Protein 5IKL (pdb70)

Sequence (1486 aa):
PAIQSELDVNGEDFARNREAMLAAVAGFRELEQKVLDKAAEARPKFEKRGQLLPRERLALLLDPGAPFLELSSLAGYKLHAGGGIIAGIGYIAGVRCLVSASNSAIKGGTISPTGLKKTLRLQQIAMENKLPVVTLTESGGANLNYAAEIFVEGARGFANQARISAMGIPQVTVVHGSSTAGGAYQPGLSDYVVVVRGKAKMFLAGPPGEIASDEELGGAELHAQVAGTAEYLAENDADGVRLAREIVGMLPWNAQLPARSWREPLYPVEELLGVVPADPKKPYDVREIVARIADGSEFLDFKNEFDGQTVCGHLRIEGHACGLIGNNGPITPQGAAKAAQFIQLCEQSNTPLLFLHNTTGFMVGTESERQGVIKHGSKMIQAVANARVPKLTLVVGGSYGAGNYAMCGRGLDPRFIFAWPNSRTAVMGGAQAGKVLRIVTEEKADPKMLEMLETVTAQKLDSQSTALYGTASLWDDGLVDPRDSRRLLGYLLDICAEAEARPLKGNSFGVARFPAIQSELDVNGEDFARNREAMLAAVAGFRELEQKVLDKAAEARPKFEKRGQLLPRERLALLLDPGAPFLELSSLAGYKLHAGGGIIAGIGYIAGVRCLVSASNSAIKGGTISPTGLKKTLRLQQIAMENKLPVVTLTESGGANLNYAAEIFVEGARGFANQARISAMGIPQVTVVHGSSTAGGAYQPGLSDYVVVVRGKAKMFLAGPPGEIASDEELGGAELHAQVAGTAEYLAENDADGVRLAREIVGMLPWNAQLPARSWREPLYPVEELLGVVPADPKKPYDVREIVARIADGSEFLDFKNEFDGQTVCGHLRIEGHACGLIGNNGPITPQGAAKAAQFIQLCEQSNTPLLFLHNTTGFMVGTESERQGVIKHGSKMIQAVANARVPKLTLVVGGSYGAGNYAMCGRGLDPRFIFAWPNSRTAVMGGAQAGKVLRIVTEEKPKMLEMLETVTAQKLDSQSTALYGTASLWDDGLVDPRDSRRLLGYLLDICAEAEARPLKGNSFGVARFQLLPRERLALLLDPGAPFLELSSLAGYKLHAGGGIIAGIGYIAGVRCLVSASNSAIKGGTISPTGLKKTLRLQQIAMENKLPVVTLTESLNYAAEIFVEGARGFANQARISAMGIPQVTVVHGSSTAGGAYQPGLSDYVVVVRGKAKMFLAGPPGEIASDEELGGAELHAQVAGTAEYLAENDADGVRLAREIVGMLPWNAQLPARSWREPLYPVEELLGVVPADPKKPYDVREIVARIADGSEFLDFKNEFDGQTVCGHLRIEGHACGLIGNNGPITPQGAAKAAQFIQLCEQSNTPLLFLHNTTGFMVGTESERQGVIKHGSKMIQAVANARVPKLTLVVGGSYGAGNYAMCGRGLDPRFIFAWPNSRTAVMGGAQAGKVLRIVTEEKADPKMLEMLETVTAQKLDSQSTALYGTASLWDDGLVDPRDSRRLLGYLLDICAEAEARPLKGNSFGVARF

InterPro domains:
  IPR011762 Acetyl-coenzyme A carboxyltransferase, N-terminal [PS50980] (10-277)
  IPR011763 Acetyl-coenzyme A carboxyltransferase, C-terminal [PS50989] (281-522)
  IPR029045 ClpP/crotonase-like domain superfamily [SSF52096] (33-269)
  IPR029045 ClpP/crotonase-like domain superfamily [SSF52096] (277-535)
  IPR034733 Acetyl-coenzyme A carboxylase carboxyl transferase subunit beta [PF01039] (49-515)
  IPR045190 Methylcrotonoyl-CoA carboxylase beta chain MCCB/AccD1-like [PTHR22855] (2-537)

Structure (mmCIF, N/CA/C/O backbone):
data_5IKL
#
_entry.id   5IKL
#
_cell.length_a   105.722
_cell.length_b   105.722
_cell.length_c   550.760
_cell.angle_alpha   90.000
_cell.angle_beta   90.000
_cell.angle_gamma   120.000
#
_symmetry.space_group_name_H-M   'P 65 2 2'
#
loop_
_entity.id
_entity.type
_entity.pdbx_description
1 polymer 'Geranyl-CoA carboxylase, beta-subunit'
2 water water
#
loop_
_atom_site.group_PDB
_atom_site.id
_atom_site.type_symbol
_atom_site.label_atom_id
_atom_site.label_alt_id
_atom_site.label_comp_id
_atom_site.label_asym_id
_atom_site.label_entity_id
_atom_site.label_seq_id
_atom_site.pdbx_PDB_ins_code
_atom_site.Cartn_x
_atom_site.Cartn_y
_atom_site.Cartn_z
_atom_site.occupancy
_atom_site.B_iso_or_equiv
_atom_site.auth_seq_id
_atom_site.auth_comp_id
_atom_site.auth_asym_id
_atom_site.auth_atom_id
_atom_site.pdbx_PDB_model_num
ATOM 1 N N . PRO A 1 1 ? -35.914 55.951 268.042 1.00 95.68 2 PRO B N 1
ATOM 2 C CA . PRO A 1 1 ? -34.558 55.691 267.527 1.00 94.73 2 PRO B CA 1
ATOM 3 C C . PRO A 1 1 ? -33.378 56.271 268.361 1.00 88.75 2 PRO B C 1
ATOM 4 O O . PRO A 1 1 ? -32.237 55.812 268.209 1.00 82.49 2 PRO B O 1
ATOM 8 N N . ALA A 1 2 ? -33.634 57.260 269.217 1.00 75.38 3 ALA B N 1
ATOM 9 C CA . ALA A 1 2 ? -32.576 57.807 270.074 1.00 78.23 3 ALA B CA 1
ATOM 10 C C . ALA A 1 2 ? -32.117 56.834 271.179 1.00 77.14 3 ALA B C 1
ATOM 11 O O . ALA A 1 2 ? -32.927 56.151 271.822 1.00 78.52 3 ALA B O 1
ATOM 13 N N . ILE A 1 3 ? -30.807 56.802 271.398 1.00 65.59 4 ILE B N 1
ATOM 14 C CA . ILE A 1 3 ? -30.207 55.982 272.439 1.00 63.70 4 ILE B CA 1
ATOM 15 C C . ILE A 1 3 ? -30.459 56.583 273.840 1.00 65.75 4 ILE B C 1
ATOM 16 O O . ILE A 1 3 ? -30.333 57.787 274.058 1.00 62.11 4 ILE B O 1
ATOM 21 N N . GLN A 1 4 ? -30.849 55.728 274.777 1.00 75.59 5 GLN B N 1
ATOM 22 C CA . GLN A 1 4 ? -31.016 56.117 276.167 1.00 71.36 5 GLN B CA 1
ATOM 23 C C . GLN A 1 4 ? -29.686 55.875 276.870 1.00 62.70 5 GLN B C 1
ATOM 24 O O . GLN A 1 4 ? -29.256 54.746 277.007 1.00 60.28 5 GLN B O 1
ATOM 30 N N . SER A 1 5 ? -29.009 56.928 277.295 1.00 58.91 6 SER B N 1
ATOM 31 C CA . SER A 1 5 ? -27.804 56.720 278.077 1.00 66.67 6 SER B CA 1
ATOM 32 C C . SER A 1 5 ? -28.166 56.274 279.492 1.00 66.04 6 SER B C 1
ATOM 33 O O . SER A 1 5 ? -29.182 56.695 280.032 1.00 61.44 6 SER B O 1
ATOM 36 N N . GLU A 1 6 ? -27.302 55.441 280.067 1.00 67.04 7 GLU B N 1
ATOM 37 C CA . GLU A 1 6 ? -27.465 54.844 281.395 1.00 77.16 7 GLU B CA 1
ATOM 38 C C . GLU A 1 6 ? -26.321 55.380 282.256 1.00 82.25 7 GLU B C 1
ATOM 39 O O . GLU A 1 6 ? -25.806 54.705 283.147 1.00 76.65 7 GLU B O 1
ATOM 45 N N . LEU A 1 7 ? -25.930 56.615 281.971 1.00 87.90 8 LEU B N 1
ATOM 46 C CA . LEU A 1 7 ? -24.675 57.145 282.428 1.00 81.36 8 LEU B CA 1
ATOM 47 C C . LEU A 1 7 ? -24.951 58.204 283.470 1.00 76.07 8 LEU B C 1
ATOM 48 O O . LEU A 1 7 ? -25.836 59.035 283.305 1.00 72.26 8 LEU B O 1
ATOM 53 N N . ASP A 1 8 ? -24.172 58.167 284.543 1.00 79.81 9 ASP B N 1
ATOM 54 C CA . ASP A 1 8 ? -24.462 58.925 285.759 1.00 82.64 9 ASP B CA 1
ATOM 55 C C . ASP A 1 8 ? -23.430 60.035 285.980 1.00 80.38 9 ASP B C 1
ATOM 56 O O . ASP A 1 8 ? -22.357 59.800 286.543 1.00 81.39 9 ASP B O 1
ATOM 61 N N . VAL A 1 9 ? -23.784 61.245 285.562 1.00 83.56 10 VAL B N 1
ATOM 62 C CA . VAL A 1 9 ? -22.824 62.346 285.442 1.00 92.67 10 VAL B CA 1
ATOM 63 C C . VAL A 1 9 ? -22.462 62.964 286.798 1.00 101.47 10 VAL B C 1
ATOM 64 O O . VAL A 1 9 ? -21.462 63.675 286.908 1.00 108.12 10 VAL B O 1
ATOM 68 N N . ASN A 1 10 ? -23.274 62.712 287.821 1.00 101.85 11 ASN B N 1
ATOM 69 C CA . ASN A 1 10 ? -22.892 63.023 289.199 1.00 93.73 11 ASN B CA 1
ATOM 70 C C . ASN A 1 10 ? -22.845 61.695 289.949 1.00 91.52 11 ASN B C 1
ATOM 71 O O . ASN A 1 10 ? -23.698 61.412 290.794 1.00 95.20 11 ASN B O 1
ATOM 76 N N . GLY A 1 11 ? -21.857 60.872 289.609 1.00 81.00 12 GLY B N 1
ATOM 77 C CA . GLY A 1 11 ? -21.685 59.564 290.235 1.00 73.84 12 GLY B CA 1
ATOM 78 C C . GLY A 1 11 ? -20.230 59.173 290.305 1.00 78.47 12 GLY B C 1
ATOM 79 O O . GLY A 1 11 ? -19.373 59.807 289.692 1.00 77.31 12 GLY B O 1
ATOM 80 N N . GLU A 1 12 ? -19.954 58.113 291.051 1.00 90.17 13 GLU B N 1
ATOM 81 C CA . GLU A 1 12 ? -18.579 57.737 291.377 1.00 101.59 13 GLU B CA 1
ATOM 82 C C . GLU A 1 12 ? -17.848 57.038 290.221 1.00 94.84 13 GLU B C 1
ATOM 83 O O . GLU A 1 12 ? -16.625 57.182 290.074 1.00 87.19 13 GLU B O 1
ATOM 89 N N . ASP A 1 13 ? -18.601 56.294 289.415 1.00 90.33 14 ASP B N 1
ATOM 90 C CA . ASP A 1 13 ? -18.074 55.680 288.192 1.00 92.94 14 ASP B CA 1
ATOM 91 C C . ASP A 1 13 ? -17.625 56.747 287.203 1.00 84.43 14 ASP B C 1
ATOM 92 O O . ASP A 1 13 ? -16.468 56.755 286.756 1.00 76.42 14 ASP B O 1
ATOM 97 N N . PHE A 1 14 ? -18.543 57.649 286.869 1.00 72.30 15 PHE B N 1
ATOM 98 C CA . PHE A 1 14 ? -18.234 58.681 285.902 1.00 73.50 15 PHE B CA 1
ATOM 99 C C . PHE A 1 14 ? -16.959 59.402 286.337 1.00 73.60 15 PHE B C 1
ATOM 100 O O . PHE A 1 14 ? -15.921 59.282 285.660 1.00 67.19 15 PHE B O 1
ATOM 108 N N . ALA A 1 15 ? -17.031 60.093 287.481 1.00 68.23 16 ALA B N 1
ATOM 109 C CA . ALA A 1 15 ? -15.951 60.980 287.955 1.00 67.99 16 ALA B CA 1
ATOM 110 C C . ALA A 1 15 ? -14.564 60.320 287.923 1.00 61.90 16 ALA B C 1
ATOM 111 O O . ALA A 1 15 ? -13.603 60.946 287.540 1.00 62.09 16 ALA B O 1
ATOM 113 N N . ARG A 1 16 ? -14.488 59.053 288.289 1.00 61.53 17 ARG B N 1
ATOM 114 C CA . ARG A 1 16 ? -13.250 58.301 288.236 1.00 69.73 17 ARG B CA 1
ATOM 115 C C . ARG A 1 16 ? -12.832 57.951 286.817 1.00 71.20 17 ARG B C 1
ATOM 116 O O . ARG A 1 16 ? -11.640 57.778 286.545 1.00 66.68 17 ARG B O 1
ATOM 124 N N . ASN A 1 17 ? -13.810 57.804 285.924 1.00 73.60 18 ASN B N 1
ATOM 125 C CA . ASN A 1 17 ? -13.529 57.596 284.493 1.00 68.23 18 ASN B CA 1
ATOM 126 C C . ASN A 1 17 ? -13.030 58.909 283.842 1.00 67.70 18 ASN B C 1
ATOM 127 O O . ASN A 1 17 ? -12.029 58.924 283.102 1.00 61.50 18 ASN B O 1
ATOM 132 N N . ARG A 1 18 ? -13.738 60.004 284.126 1.00 63.68 19 ARG B N 1
ATOM 133 C CA . ARG A 1 18 ? -13.276 61.331 283.748 1.00 63.05 19 ARG B CA 1
ATOM 134 C C . ARG A 1 18 ? -11.841 61.551 284.210 1.00 71.27 19 ARG B C 1
ATOM 135 O O . ARG A 1 18 ? -11.011 62.050 283.455 1.00 74.07 19 ARG B O 1
ATOM 143 N N . GLU A 1 19 ? -11.570 61.138 285.448 1.00 74.77 20 GLU B N 1
ATOM 144 C CA . GLU A 1 19 ? -10.279 61.322 286.120 1.00 76.45 20 GLU B CA 1
ATOM 145 C C . GLU A 1 19 ? -9.223 60.554 285.343 1.00 64.61 20 GLU B C 1
ATOM 146 O O . GLU A 1 19 ? -8.227 61.117 284.912 1.00 72.78 20 GLU B O 1
ATOM 152 N N . ALA A 1 20 ? -9.451 59.270 285.129 1.00 63.43 21 ALA B N 1
ATOM 153 C CA . ALA A 1 20 ? -8.458 58.450 284.435 1.00 61.56 21 ALA B CA 1
ATOM 154 C C . ALA A 1 20 ? -8.211 58.865 282.955 1.00 62.15 21 ALA B C 1
ATOM 155 O O . ALA A 1 20 ? -7.089 58.736 282.462 1.00 60.62 21 ALA B O 1
ATOM 157 N N . MET A 1 21 ? -9.230 59.405 282.284 1.00 62.03 22 MET B N 1
ATOM 158 C CA . MET A 1 21 ? -9.111 59.822 280.885 1.00 64.37 22 MET B CA 1
ATOM 159 C C . MET A 1 21 ? -8.425 61.180 280.788 1.00 66.70 22 MET B C 1
ATOM 160 O O . MET A 1 21 ? -7.494 61.349 279.991 1.00 60.42 22 MET B O 1
ATOM 165 N N . LEU A 1 22 ? -8.898 62.153 281.565 1.00 66.50 23 LEU B N 1
ATOM 166 C CA . LEU A 1 22 ? -8.170 63.423 281.696 1.00 71.18 23 LEU B CA 1
ATOM 167 C C . LEU A 1 22 ? -6.697 63.182 282.077 1.00 71.94 23 LEU B C 1
ATOM 168 O O . LEU A 1 22 ? -5.788 63.852 281.577 1.00 71.59 23 LEU B O 1
ATOM 173 N N . ALA A 1 23 ? -6.445 62.202 282.929 1.00 68.24 24 ALA B N 1
ATOM 174 C CA . ALA A 1 23 ? -5.060 61.890 283.251 1.00 70.40 24 ALA B CA 1
ATOM 175 C C . ALA A 1 23 ? -4.330 61.532 281.968 1.00 67.88 24 ALA B C 1
ATOM 176 O O . ALA A 1 23 ? -3.265 62.057 281.704 1.00 65.07 24 ALA B O 1
ATOM 178 N N . ALA A 1 24 ? -4.921 60.631 281.183 1.00 74.61 25 ALA B N 1
ATOM 179 C CA . ALA A 1 24 ? -4.336 60.179 279.910 1.00 71.60 25 ALA B CA 1
ATOM 180 C C . ALA A 1 24 ? -4.151 61.308 278.880 1.00 71.57 25 ALA B C 1
ATOM 181 O O . ALA A 1 24 ? -3.120 61.353 278.211 1.00 73.06 25 ALA B O 1
ATOM 183 N N . VAL A 1 25 ? -5.138 62.201 278.762 1.00 68.03 26 VAL B N 1
ATOM 184 C CA . VAL A 1 25 ? -5.088 63.297 277.802 1.00 67.84 26 VAL B CA 1
ATOM 185 C C . VAL A 1 25 ? -3.980 64.303 278.105 1.00 78.52 26 VAL B C 1
ATOM 186 O O . VAL A 1 25 ? -3.131 64.597 277.245 1.00 69.17 26 VAL B O 1
ATOM 190 N N . ALA A 1 26 ? -4.025 64.844 279.324 1.00 84.70 27 ALA B N 1
ATOM 191 C CA . ALA A 1 26 ? -2.939 65.633 279.891 1.00 74.26 27 ALA B CA 1
ATOM 192 C C . ALA A 1 26 ? -1.608 64.914 279.691 1.00 70.14 27 ALA B C 1
ATOM 193 O O . ALA A 1 26 ? -0.628 65.513 279.298 1.00 72.18 27 ALA B O 1
ATOM 195 N N . GLY A 1 27 ? -1.594 63.617 279.938 1.00 66.86 28 GLY B N 1
ATOM 196 C CA . GLY A 1 27 ? -0.390 62.826 279.795 1.00 64.39 28 GLY B CA 1
ATOM 197 C C . GLY A 1 27 ? 0.226 62.973 278.427 1.00 71.98 28 GLY B C 1
ATOM 198 O O . GLY A 1 27 ? 1.433 63.173 278.331 1.00 66.73 28 GLY B O 1
ATOM 199 N N . PHE A 1 28 ? -0.596 62.879 277.370 1.00 72.17 29 PHE B N 1
ATOM 200 C CA . PHE A 1 28 ? -0.088 62.966 275.996 1.00 70.15 29 PHE B CA 1
ATOM 201 C C . PHE A 1 28 ? 0.043 64.435 275.548 1.00 69.02 29 PHE B C 1
ATOM 202 O O . PHE A 1 28 ? 0.887 64.754 274.728 1.00 66.15 29 PHE B O 1
ATOM 210 N N . ARG A 1 29 ? -0.765 65.326 276.103 1.00 73.00 30 ARG B N 1
ATOM 211 C CA . ARG A 1 29 ? -0.637 66.737 275.773 1.00 85.07 30 ARG B CA 1
ATOM 212 C C . ARG A 1 29 ? 0.575 67.380 276.437 1.00 86.89 30 ARG B C 1
ATOM 213 O O . ARG A 1 29 ? 1.084 68.380 275.946 1.00 89.42 30 ARG B O 1
ATOM 221 N N . GLU A 1 30 ? 1.031 66.786 277.535 1.00 83.63 31 GLU B N 1
ATOM 222 C CA . GLU A 1 30 ? 2.272 67.163 278.194 1.00 81.28 31 GLU B CA 1
ATOM 223 C C . GLU A 1 30 ? 3.474 66.828 277.311 1.00 85.05 31 GLU B C 1
ATOM 224 O O . GLU A 1 30 ? 4.324 67.695 277.049 1.00 78.03 31 GLU B O 1
ATOM 230 N N . LEU A 1 31 ? 3.533 65.579 276.844 1.00 85.49 32 LEU B N 1
ATOM 231 C CA . LEU A 1 31 ? 4.562 65.150 275.893 1.00 82.33 32 LEU B CA 1
ATOM 232 C C . LEU A 1 31 ? 4.626 66.031 274.647 1.00 81.49 32 LEU B C 1
ATOM 233 O O . LEU A 1 31 ? 5.697 66.197 274.040 1.00 71.98 32 LEU B O 1
ATOM 238 N N . GLU A 1 32 ? 3.470 66.554 274.244 1.00 78.59 33 GLU B N 1
ATOM 239 C CA . GLU A 1 32 ? 3.406 67.439 273.092 1.00 82.66 33 GLU B CA 1
ATOM 240 C C . GLU A 1 32 ? 4.095 68.748 273.440 1.00 75.37 33 GLU B C 1
ATOM 241 O O . GLU A 1 32 ? 5.009 69.138 272.726 1.00 71.09 33 GLU B O 1
ATOM 247 N N . GLN A 1 33 ? 3.686 69.375 274.550 1.00 70.88 34 GLN B N 1
ATOM 248 C CA . GLN A 1 33 ? 4.277 70.631 275.044 1.00 72.35 34 GLN B CA 1
ATOM 249 C C . GLN A 1 33 ? 5.786 70.510 275.146 1.00 74.57 34 GLN B C 1
ATOM 250 O O . GLN A 1 33 ? 6.513 71.434 274.806 1.00 69.21 34 GLN B O 1
ATOM 256 N N . LYS A 1 34 ? 6.257 69.351 275.588 1.00 74.68 35 LYS B N 1
ATOM 257 C CA . LYS A 1 34 ? 7.679 69.129 275.730 1.00 74.52 35 LYS B CA 1
ATOM 258 C C . LYS A 1 34 ? 8.415 69.358 274.384 1.00 79.83 35 LYS B C 1
ATOM 259 O O . LYS A 1 34 ? 9.446 70.018 274.351 1.00 80.13 35 LYS B O 1
ATOM 265 N N . VAL A 1 35 ? 7.869 68.859 273.277 1.00 78.02 36 VAL B N 1
ATOM 266 C CA . VAL A 1 35 ? 8.485 69.074 271.959 1.00 78.97 36 VAL B CA 1
ATOM 267 C C . VAL A 1 35 ? 8.444 70.568 271.583 1.00 75.32 36 VAL B C 1
ATOM 268 O O . VAL A 1 35 ? 9.426 71.132 271.067 1.00 73.11 36 VAL B O 1
ATOM 272 N N . LEU A 1 36 ? 7.318 71.209 271.861 1.00 70.70 37 LEU B N 1
ATOM 273 C CA . LEU A 1 36 ? 7.194 72.657 271.687 1.00 73.20 37 LEU B CA 1
ATOM 274 C C . LEU A 1 36 ? 8.243 73.489 272.462 1.00 79.07 37 LEU B C 1
ATOM 275 O O . LEU A 1 36 ? 8.804 74.437 271.900 1.00 73.64 37 LEU B O 1
ATOM 280 N N . ASP A 1 37 ? 8.488 73.150 273.734 1.00 73.09 38 ASP B N 1
ATOM 281 C CA . ASP A 1 37 ? 9.509 73.829 274.521 1.00 72.88 38 ASP B CA 1
ATOM 282 C C . ASP A 1 37 ? 10.861 73.619 273.859 1.00 72.82 38 ASP B C 1
ATOM 283 O O . ASP A 1 37 ? 11.621 74.573 273.658 1.00 74.03 38 ASP B O 1
ATOM 288 N N . LYS A 1 38 ? 11.137 72.384 273.453 1.00 65.97 39 LYS B N 1
ATOM 289 C CA . LYS A 1 38 ? 12.433 72.067 272.863 1.00 71.44 39 LYS B CA 1
ATOM 290 C C . LYS A 1 38 ? 12.749 72.882 271.580 1.00 81.85 39 LYS B C 1
ATOM 291 O O . LYS A 1 38 ? 13.911 73.084 271.220 1.00 85.03 39 LYS B O 1
ATOM 297 N N . ALA A 1 39 ? 11.709 73.357 270.907 1.00 96.75 40 ALA B N 1
ATOM 298 C CA . ALA A 1 39 ? 11.861 74.162 269.702 1.00 96.20 40 ALA B CA 1
ATOM 299 C C . ALA A 1 39 ? 11.851 75.678 269.986 1.00 95.59 40 ALA B C 1
ATOM 300 O O . ALA A 1 39 ? 12.105 76.479 269.084 1.00 98.90 40 ALA B O 1
ATOM 302 N N . ALA A 1 40 ? 11.558 76.084 271.220 1.00 96.04 41 ALA B N 1
ATOM 303 C CA . ALA A 1 40 ? 11.835 77.469 271.632 1.00 92.76 41 ALA B CA 1
ATOM 304 C C . ALA A 1 40 ? 13.321 77.693 271.982 1.00 90.40 41 ALA B C 1
ATOM 305 O O . ALA A 1 40 ? 13.748 78.836 272.062 1.00 99.70 41 ALA B O 1
ATOM 307 N N . GLU A 1 41 ? 14.102 76.620 272.168 1.00 93.98 42 GLU B N 1
ATOM 308 C CA . GLU A 1 41 ? 15.570 76.737 272.375 1.00 97.38 42 GLU B CA 1
ATOM 309 C C . GLU A 1 41 ? 16.211 77.379 271.152 1.00 95.90 42 GLU B C 1
ATOM 310 O O . GLU A 1 41 ? 17.123 78.214 271.255 1.00 102.54 42 GLU B O 1
ATOM 316 N N . ALA A 1 42 ? 15.743 76.950 269.985 1.00 89.02 43 ALA B N 1
ATOM 317 C CA . ALA A 1 42 ? 16.315 77.388 268.729 1.00 84.08 43 ALA B CA 1
ATOM 318 C C . ALA A 1 42 ? 15.842 78.785 268.334 1.00 75.26 43 ALA B C 1
ATOM 319 O O . ALA A 1 42 ? 16.429 79.385 267.455 1.00 76.51 43 ALA B O 1
ATOM 321 N N . ARG A 1 43 ? 14.797 79.307 268.978 1.00 73.34 44 ARG B N 1
ATOM 322 C CA . ARG A 1 43 ? 14.235 80.624 268.623 1.00 76.21 44 ARG B CA 1
ATOM 323 C C . ARG A 1 43 ? 15.294 81.725 268.362 1.00 88.57 44 ARG B C 1
ATOM 324 O O . ARG A 1 43 ? 15.399 82.193 267.227 1.00 84.81 44 ARG B O 1
ATOM 332 N N . PRO A 1 44 ? 16.084 82.134 269.395 1.00 91.99 45 PRO B N 1
ATOM 333 C CA . PRO A 1 44 ? 17.105 83.150 269.147 1.00 89.58 45 PRO B CA 1
ATOM 334 C C . PRO A 1 44 ? 18.071 82.793 268.021 1.00 87.67 45 PRO B C 1
ATOM 335 O O . PRO A 1 44 ? 18.401 83.678 267.236 1.00 94.89 45 PRO B O 1
ATOM 339 N N . LYS A 1 45 ? 18.501 81.525 267.946 1.00 84.82 46 LYS B N 1
ATOM 340 C CA . LYS A 1 45 ? 19.375 81.009 266.856 1.00 85.17 46 LYS B CA 1
ATOM 341 C C . LYS A 1 45 ? 18.701 81.050 265.470 1.00 85.03 46 LYS B C 1
ATOM 342 O O . LYS A 1 45 ? 19.359 81.191 264.445 1.00 83.80 46 LYS B O 1
ATOM 348 N N . PHE A 1 46 ? 17.383 80.925 265.449 1.00 85.92 47 PHE B N 1
ATOM 349 C CA . PHE A 1 46 ? 16.610 81.236 264.258 1.00 83.78 47 PHE B CA 1
ATOM 350 C C . PHE A 1 46 ? 16.544 82.741 264.051 1.00 78.67 47 PHE B C 1
ATOM 351 O O . PHE A 1 46 ? 16.738 83.219 262.943 1.00 78.87 47 PHE B O 1
ATOM 359 N N . GLU A 1 47 ? 16.259 83.487 265.111 1.00 80.46 48 GLU B N 1
ATOM 360 C CA . GLU A 1 47 ? 16.085 84.944 264.998 1.00 90.85 48 GLU B CA 1
ATOM 361 C C . GLU A 1 47 ? 17.391 85.697 264.648 1.00 94.20 48 GLU B C 1
ATOM 362 O O . GLU A 1 47 ? 17.357 86.725 263.969 1.00 88.59 48 GLU B O 1
ATOM 368 N N . LYS A 1 48 ? 18.533 85.173 265.093 1.00 89.42 49 LYS B N 1
ATOM 369 C CA . LYS A 1 48 ? 19.835 85.633 264.602 1.00 95.84 49 LYS B CA 1
ATOM 370 C C . LYS A 1 48 ? 19.845 85.633 263.086 1.00 91.94 49 LYS B C 1
ATOM 371 O O . LYS A 1 48 ? 20.342 86.565 262.467 1.00 91.54 49 LYS B O 1
ATOM 377 N N . ARG A 1 49 ? 19.281 84.579 262.504 1.00 98.28 50 ARG B N 1
ATOM 378 C CA . ARG A 1 49 ? 19.318 84.344 261.062 1.00 96.00 50 ARG B CA 1
ATOM 379 C C . ARG A 1 49 ? 18.201 85.016 260.269 1.00 81.62 50 ARG B C 1
ATOM 380 O O . ARG A 1 49 ? 18.094 84.791 259.071 1.00 83.14 50 ARG B O 1
ATOM 388 N N . GLY A 1 50 ? 17.386 85.841 260.922 1.00 84.51 51 GLY B N 1
ATOM 389 C CA . GLY A 1 50 ? 16.198 86.428 260.292 1.00 86.35 51 GLY B CA 1
ATOM 390 C C . GLY A 1 50 ? 15.185 85.409 259.774 1.00 85.72 51 GLY B C 1
ATOM 391 O O . GLY A 1 50 ? 14.518 85.657 258.762 1.00 85.47 51 GLY B O 1
ATOM 392 N N . GLN A 1 51 ? 15.078 84.273 260.471 1.00 83.54 52 GLN B N 1
ATOM 393 C CA . GLN A 1 51 ? 14.242 83.138 260.057 1.00 76.18 52 GLN B CA 1
ATOM 394 C C . GLN A 1 51 ? 13.097 82.981 261.017 1.00 77.51 52 GLN B C 1
ATOM 395 O O . GLN A 1 51 ? 13.280 83.173 262.221 1.00 88.49 52 GLN B O 1
ATOM 401 N N . LEU A 1 52 ? 11.918 82.648 260.483 1.00 77.11 53 LEU B N 1
ATOM 402 C CA . LEU A 1 52 ? 10.764 82.240 261.300 1.00 76.08 53 LEU B CA 1
ATOM 403 C C . LEU A 1 52 ? 10.940 80.776 261.729 1.00 70.79 53 LEU B C 1
ATOM 404 O O . LEU A 1 52 ? 11.564 79.984 261.030 1.00 70.74 53 LEU B O 1
ATOM 409 N N . LEU A 1 53 ? 10.420 80.423 262.894 1.00 69.52 54 LEU B N 1
ATOM 410 C CA . LEU A 1 53 ? 10.381 79.010 263.304 1.00 76.14 54 LEU B CA 1
ATOM 411 C C . LEU A 1 53 ? 9.418 78.221 262.401 1.00 68.41 54 LEU B C 1
ATOM 412 O O . LEU A 1 53 ? 8.511 78.798 261.796 1.00 71.95 54 LEU B O 1
ATOM 417 N N . PRO A 1 54 ? 9.591 76.904 262.325 1.00 64.53 55 PRO B N 1
ATOM 418 C CA . PRO A 1 54 ? 8.637 76.127 261.530 1.00 63.25 55 PRO B CA 1
ATOM 419 C C . PRO A 1 54 ? 7.148 76.455 261.746 1.00 58.74 55 PRO B C 1
ATOM 420 O O . PRO A 1 54 ? 6.432 76.708 260.766 1.00 58.68 55 PRO B O 1
ATOM 424 N N . ARG A 1 55 ? 6.698 76.530 262.994 1.00 59.06 56 ARG B N 1
ATOM 425 C CA . ARG A 1 55 ? 5.275 76.699 263.297 1.00 57.36 56 ARG B CA 1
ATOM 426 C C . ARG A 1 55 ? 4.841 78.143 263.141 1.00 60.63 56 ARG B C 1
ATOM 427 O O . ARG A 1 55 ? 3.644 78.471 263.144 1.00 58.35 56 ARG B O 1
ATOM 435 N N . GLU A 1 56 ? 5.815 79.031 263.004 1.00 65.15 57 GLU B N 1
ATOM 436 C CA . GLU A 1 56 ? 5.502 80.414 262.661 1.00 61.97 57 GLU B CA 1
ATOM 437 C C . GLU A 1 56 ? 5.221 80.506 261.170 1.00 59.48 57 GLU B C 1
ATOM 438 O O . GLU A 1 56 ? 4.336 81.248 260.734 1.00 58.22 57 GLU B O 1
ATOM 444 N N . ARG A 1 57 ? 5.995 79.762 260.391 1.00 56.59 58 ARG B N 1
ATOM 445 C CA . ARG A 1 57 ? 5.731 79.648 258.969 1.00 61.70 58 ARG B CA 1
ATOM 446 C C . ARG A 1 57 ? 4.324 79.057 258.698 1.00 66.28 58 ARG B C 1
ATOM 447 O O . ARG A 1 57 ? 3.548 79.644 257.937 1.00 68.87 58 ARG B O 1
ATOM 455 N N . LEU A 1 58 ? 3.975 77.950 259.362 1.00 60.64 59 LEU B N 1
ATOM 456 C CA . LEU A 1 58 ? 2.634 77.340 259.194 1.00 60.37 59 LEU B CA 1
ATOM 457 C C . LEU A 1 58 ? 1.478 78.283 259.582 1.00 61.01 59 LEU B C 1
ATOM 458 O O . LEU A 1 58 ? 0.441 78.369 258.902 1.00 56.12 59 LEU B O 1
ATOM 463 N N . ALA A 1 59 ? 1.679 78.990 260.680 1.00 61.89 60 ALA B N 1
ATOM 464 C CA . ALA A 1 59 ? 0.750 80.000 261.142 1.00 63.56 60 ALA B CA 1
ATOM 465 C C . ALA A 1 59 ? 0.486 81.072 260.086 1.00 65.07 60 ALA B C 1
ATOM 466 O O . ALA A 1 59 ? -0.651 81.545 259.966 1.00 60.98 60 ALA B O 1
ATOM 468 N N . LEU A 1 60 ? 1.533 81.455 259.345 1.00 62.09 61 LEU B N 1
ATOM 469 C CA . LEU A 1 60 ? 1.394 82.405 258.235 1.00 71.00 61 LEU B CA 1
ATOM 470 C C . LEU A 1 60 ? 0.873 81.739 256.961 1.00 70.09 61 LEU B C 1
ATOM 471 O O . LEU A 1 60 ? 0.185 82.385 256.167 1.00 75.59 61 LEU B O 1
ATOM 476 N N . LEU A 1 61 ? 1.223 80.466 256.757 1.00 65.87 62 LEU B N 1
ATOM 477 C CA . LEU A 1 61 ? 0.731 79.694 255.617 1.00 60.98 62 LEU B CA 1
ATOM 478 C C . LEU A 1 61 ? -0.762 79.465 255.671 1.00 56.56 62 LEU B C 1
ATOM 479 O O . LEU A 1 61 ? -1.443 79.648 254.676 1.00 56.75 62 LEU B O 1
ATOM 484 N N . LEU A 1 62 ? -1.268 79.104 256.845 1.00 56.69 63 LEU B N 1
ATOM 485 C CA . LEU A 1 62 ? -2.629 78.611 256.982 1.00 53.06 63 LEU B CA 1
ATOM 486 C C . LEU A 1 62 ? -3.642 79.713 257.119 1.00 53.65 63 LEU B C 1
ATOM 487 O O . LEU A 1 62 ? -3.330 80.754 257.658 1.00 65.90 63 LEU B O 1
ATOM 492 N N . ASP A 1 63 ? -4.875 79.474 256.678 1.00 56.75 64 ASP B N 1
ATOM 493 C CA . ASP A 1 63 ? -5.908 80.497 256.756 1.00 57.18 64 ASP B CA 1
ATOM 494 C C . ASP A 1 63 ? -6.315 80.619 258.210 1.00 64.48 64 ASP B C 1
ATOM 495 O O . ASP A 1 63 ? -6.595 79.593 258.827 1.00 65.99 64 ASP B O 1
ATOM 500 N N . PRO A 1 64 ? -6.359 81.859 258.766 1.00 70.17 65 PRO B N 1
ATOM 501 C CA . PRO A 1 64 ? -6.649 81.991 260.191 1.00 72.08 65 PRO B CA 1
ATOM 502 C C . PRO A 1 64 ? -8.078 81.595 260.549 1.00 69.01 65 PRO B C 1
ATOM 503 O O . PRO A 1 64 ? -9.024 81.903 259.814 1.00 67.63 65 PRO B O 1
ATOM 507 N N . GLY A 1 65 ? -8.203 80.896 261.672 1.00 63.99 66 GLY B N 1
ATOM 508 C CA . GLY A 1 65 ? -9.474 80.399 262.130 1.00 71.67 66 GLY B CA 1
ATOM 509 C C . GLY A 1 65 ? -9.965 79.217 261.319 1.00 74.14 66 GLY B C 1
ATOM 510 O O . GLY A 1 65 ? -11.133 78.817 261.444 1.00 74.16 66 GLY B O 1
ATOM 511 N N . ALA A 1 66 ? -9.094 78.647 260.486 1.00 69.31 67 ALA B N 1
ATOM 512 C CA . ALA A 1 66 ? -9.507 77.516 259.680 1.00 68.44 67 ALA B CA 1
ATOM 513 C C . ALA A 1 66 ? -9.124 76.281 260.455 1.00 65.68 67 ALA B C 1
ATOM 514 O O . ALA A 1 66 ? -8.079 76.297 261.116 1.00 63.46 67 ALA B O 1
ATOM 516 N N . PRO A 1 67 ? -9.960 75.220 260.390 1.00 61.95 68 PRO B N 1
ATOM 517 C CA . PRO A 1 67 ? -9.645 73.953 261.021 1.00 57.05 68 PRO B CA 1
ATOM 518 C C . PRO A 1 67 ? -8.360 73.365 260.513 1.00 55.43 68 PRO B C 1
ATOM 519 O O . PRO A 1 67 ? -8.180 73.263 259.320 1.00 68.93 68 PRO B O 1
ATOM 523 N N . PHE A 1 68 ? -7.487 72.991 261.434 1.00 52.95 69 PHE B N 1
ATOM 524 C CA . PHE A 1 68 ? -6.241 72.273 261.142 1.00 55.25 69 PHE B CA 1
ATOM 525 C C . PHE A 1 68 ? -6.160 70.951 261.913 1.00 56.06 69 PHE B C 1
ATOM 526 O O . PHE A 1 68 ? -6.238 70.949 263.139 1.00 64.05 69 PHE B O 1
ATOM 534 N N . LEU A 1 69 ? -6.007 69.830 261.218 1.00 56.74 70 LEU B N 1
ATOM 535 C CA . LEU A 1 69 ? -5.851 68.550 261.883 1.00 51.35 70 LEU B CA 1
ATOM 536 C C . LEU A 1 69 ? -4.444 68.086 261.741 1.00 50.84 70 LEU B C 1
ATOM 537 O O . LEU A 1 69 ? -4.011 67.816 260.618 1.00 56.36 70 LEU B O 1
ATOM 542 N N . GLU A 1 70 ? -3.743 67.954 262.872 1.00 49.48 71 GLU B N 1
ATOM 543 C CA . GLU A 1 70 ? -2.319 67.606 262.881 1.00 51.05 71 GLU B CA 1
ATOM 544 C C . GLU A 1 70 ? -2.245 66.116 262.976 1.00 45.57 71 GLU B C 1
ATOM 545 O O . GLU A 1 70 ? -3.102 65.540 263.577 1.00 50.22 71 GLU B O 1
ATOM 551 N N . LEU A 1 71 ? -1.222 65.514 262.364 1.00 47.31 72 LEU B N 1
ATOM 552 C CA . LEU A 1 71 ? -1.095 64.088 262.209 1.00 48.73 72 LEU B CA 1
ATOM 553 C C . LEU A 1 71 ? 0.233 63.558 262.731 1.00 53.30 72 LEU B C 1
ATOM 554 O O . LEU A 1 71 ? 1.299 64.087 262.421 1.00 54.85 72 LEU B O 1
ATOM 559 N N . SER A 1 72 ? 0.155 62.476 263.493 1.00 49.19 73 SER B N 1
ATOM 560 C CA . SER A 1 72 ? 1.307 61.794 263.999 1.00 51.55 73 SER B CA 1
ATOM 561 C C . SER A 1 72 ? 2.320 62.714 264.701 1.00 51.05 73 SER B C 1
ATOM 562 O O . SER A 1 72 ? 3.531 62.553 264.601 1.00 46.74 73 SER B O 1
ATOM 565 N N . SER A 1 73 ? 1.778 63.620 265.487 1.00 50.06 74 SER B N 1
ATOM 566 C CA . SER A 1 73 ? 2.540 64.604 266.235 1.00 57.85 74 SER B CA 1
ATOM 567 C C . SER A 1 73 ? 3.567 64.002 267.210 1.00 58.27 74 SER B C 1
ATOM 568 O O . SER A 1 73 ? 4.442 64.710 267.668 1.00 68.24 74 SER B O 1
ATOM 571 N N . LEU A 1 74 ? 3.450 62.720 267.535 1.00 58.61 75 LEU B N 1
ATOM 572 C CA . LEU A 1 74 ? 4.395 62.032 268.420 1.00 52.05 75 LEU B CA 1
ATOM 573 C C . LEU A 1 74 ? 5.079 60.875 267.751 1.00 52.03 75 LEU B C 1
ATOM 574 O O . LEU A 1 74 ? 5.719 60.047 268.414 1.00 47.21 75 LEU B O 1
ATOM 579 N N . ALA A 1 75 ? 4.951 60.767 266.438 1.00 58.32 76 ALA B N 1
ATOM 580 C CA . ALA A 1 75 ? 5.541 59.603 265.778 1.00 61.40 76 ALA B CA 1
ATOM 581 C C . ALA A 1 75 ? 6.981 59.450 266.216 1.00 56.20 76 ALA B C 1
ATOM 582 O O . ALA A 1 75 ? 7.691 60.446 266.338 1.00 58.03 76 ALA B O 1
ATOM 584 N N . GLY A 1 76 ? 7.429 58.220 266.406 1.00 57.09 77 GLY B N 1
ATOM 585 C CA . GLY A 1 76 ? 8.859 57.938 266.670 1.00 59.99 77 GLY B CA 1
ATOM 586 C C . GLY A 1 76 ? 9.381 58.289 268.074 1.00 61.71 77 GLY B C 1
ATOM 587 O O . GLY A 1 76 ? 10.576 58.177 268.325 1.00 62.84 77 GLY B O 1
ATOM 588 N N . TYR A 1 77 ? 8.489 58.693 268.978 1.00 67.84 78 TYR B N 1
ATOM 589 C CA . TYR A 1 77 ? 8.843 59.166 270.315 1.00 84.39 78 TYR B CA 1
ATOM 590 C C . TYR A 1 77 ? 10.250 58.804 270.806 1.00 96.97 78 TYR B C 1
ATOM 591 O O . TYR A 1 77 ? 11.168 59.627 270.694 1.00 113.97 78 TYR B O 1
ATOM 600 N N . LYS A 1 78 ? 10.442 57.600 271.343 1.00 92.83 79 LYS B N 1
ATOM 601 C CA . LYS A 1 78 ? 11.722 57.286 271.979 1.00 90.87 79 LYS B CA 1
ATOM 602 C C . LYS A 1 78 ? 12.433 56.197 271.234 1.00 91.12 79 LYS B C 1
ATOM 603 O O . LYS A 1 78 ? 13.102 55.369 271.836 1.00 97.92 79 LYS B O 1
ATOM 609 N N . LEU A 1 79 ? 12.321 56.217 269.912 1.00 96.40 80 LEU B N 1
ATOM 610 C CA . LEU A 1 79 ? 12.803 55.102 269.099 1.00 99.58 80 LEU B CA 1
ATOM 611 C C . LEU A 1 79 ? 14.229 55.305 268.542 1.00 97.47 80 LEU B C 1
ATOM 612 O O . LEU A 1 79 ? 14.780 54.410 267.893 1.00 103.28 80 LEU B O 1
ATOM 617 N N . HIS A 1 80 ? 14.837 56.452 268.845 1.00 101.77 81 HIS B N 1
ATOM 618 C CA . HIS A 1 80 ? 16.222 56.734 268.443 1.00 113.95 81 HIS B CA 1
ATOM 619 C C . HIS A 1 80 ? 16.874 57.792 269.347 1.00 106.63 81 HIS B C 1
ATOM 620 O O . HIS A 1 80 ? 17.864 58.429 268.975 1.00 100.76 81 HIS B O 1
ATOM 627 N N . ALA A 1 88 ? 10.824 63.250 267.755 1.00 63.46 89 ALA B N 1
ATOM 628 C CA . ALA A 1 88 ? 9.451 63.011 268.149 1.00 68.51 89 ALA B CA 1
ATOM 629 C C . ALA A 1 88 ? 8.504 63.907 267.334 1.00 74.63 89 ALA B C 1
ATOM 630 O O . ALA A 1 88 ? 8.476 65.135 267.516 1.00 66.92 89 ALA B O 1
ATOM 632 N N . GLY A 1 89 ? 7.691 63.269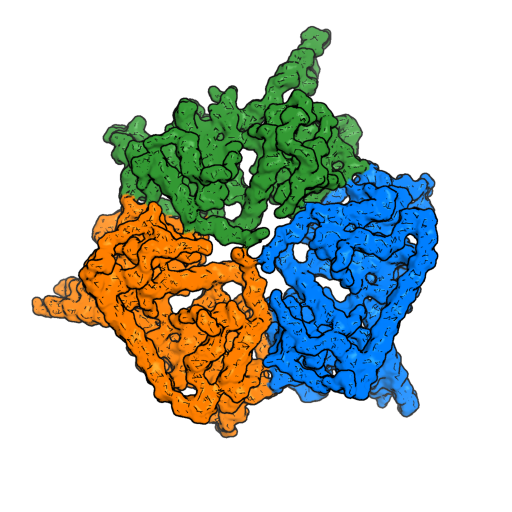 266.491 1.00 63.05 90 GLY B N 1
ATOM 633 C CA . GLY A 1 89 ? 6.986 63.931 265.419 1.00 52.00 90 GLY B CA 1
ATOM 634 C C . GLY A 1 89 ? 7.652 63.511 264.131 1.00 49.47 90 GLY B C 1
ATOM 635 O O . GLY A 1 89 ? 7.210 63.895 263.076 1.00 52.11 90 GLY B O 1
ATOM 636 N N . GLY A 1 90 ? 8.741 62.752 264.226 1.00 54.46 91 GLY B N 1
ATOM 637 C CA . GLY A 1 90 ? 9.508 62.260 263.068 1.00 61.07 91 GLY B CA 1
ATOM 638 C C . GLY A 1 90 ? 10.413 63.286 262.371 1.00 69.39 91 GLY B C 1
ATOM 639 O O . GLY A 1 90 ? 11.146 62.945 261.430 1.00 70.23 91 GLY B O 1
ATOM 640 N N . GLY A 1 91 ? 10.375 64.534 262.840 1.00 71.36 92 GLY B N 1
ATOM 641 C CA . GLY A 1 91 ? 11.061 65.642 262.190 1.00 73.56 92 GLY B CA 1
ATOM 642 C C . GLY A 1 91 ? 10.163 66.480 261.287 1.00 73.90 92 GLY B C 1
ATOM 643 O O . GLY A 1 91 ? 10.653 67.353 260.553 1.00 72.44 92 GLY B O 1
ATOM 644 N N . ILE A 1 92 ? 8.852 66.235 261.359 1.00 64.39 93 ILE B N 1
ATOM 645 C CA . ILE A 1 92 ? 7.910 66.853 260.459 1.00 60.64 93 ILE B CA 1
ATOM 646 C C . ILE A 1 92 ? 6.741 67.365 261.242 1.00 52.67 93 ILE B C 1
ATOM 647 O O . ILE A 1 92 ? 6.301 66.726 262.154 1.00 60.92 93 ILE B O 1
ATOM 652 N N . ILE A 1 93 ? 6.239 68.532 260.898 1.00 54.12 94 ILE B N 1
ATOM 653 C CA . ILE A 1 93 ? 4.962 68.972 261.412 1.00 54.11 94 ILE B CA 1
ATOM 654 C C . ILE A 1 93 ? 4.042 68.956 260.213 1.00 55.42 94 ILE B C 1
ATOM 655 O O . ILE A 1 93 ? 4.254 69.732 259.269 1.00 57.47 94 ILE B O 1
ATOM 660 N N . ALA A 1 94 ? 3.053 68.061 260.222 1.00 60.94 95 ALA B N 1
ATOM 661 C CA . ALA A 1 94 ? 2.074 67.967 259.111 1.00 58.23 95 ALA B CA 1
ATOM 662 C C . ALA A 1 94 ? 0.641 67.801 259.548 1.00 54.47 95 ALA B C 1
ATOM 663 O O . ALA A 1 94 ? 0.365 67.350 260.644 1.00 55.65 95 ALA B O 1
ATOM 665 N N . GLY A 1 95 ? -0.270 68.150 258.653 1.00 52.79 96 GLY B N 1
ATOM 666 C CA . GLY A 1 95 ? -1.675 68.132 258.968 1.00 53.01 96 GLY B CA 1
ATOM 667 C C . GLY A 1 95 ? -2.531 68.503 257.781 1.00 50.48 96 GLY B C 1
ATOM 668 O O . GLY A 1 95 ? -2.014 68.734 256.695 1.00 48.47 96 GLY B O 1
ATOM 669 N N . ILE A 1 96 ? -3.844 68.559 257.993 1.00 46.61 97 ILE B N 1
ATOM 670 C CA . ILE A 1 96 ? -4.766 68.847 256.926 1.00 46.53 97 ILE B CA 1
ATOM 671 C C . ILE A 1 96 ? -5.518 70.085 257.300 1.00 48.48 97 ILE B C 1
ATOM 672 O O . ILE A 1 96 ? -6.319 70.063 258.219 1.00 44.07 97 ILE B O 1
ATOM 677 N N . GLY A 1 97 ? -5.286 71.149 256.533 1.00 51.80 98 GLY B N 1
ATOM 678 C CA . GLY A 1 97 ? -5.977 72.404 256.730 1.00 53.94 98 GLY B CA 1
ATOM 679 C C . GLY A 1 97 ? -6.074 73.190 255.453 1.00 52.45 98 GLY B C 1
ATOM 680 O O . GLY A 1 97 ? -5.762 72.679 254.388 1.00 54.14 98 GLY B O 1
ATOM 681 N N . TYR A 1 98 ? -6.509 74.435 255.592 1.00 54.97 99 TYR B N 1
ATOM 682 C CA . TYR A 1 98 ? -6.810 75.332 254.479 1.00 62.17 99 TYR B CA 1
ATOM 683 C C . TYR A 1 98 ? -5.677 76.312 254.178 1.00 60.84 99 TYR B C 1
ATOM 684 O O . TYR A 1 98 ? -4.973 76.763 255.082 1.00 65.02 99 TYR B O 1
ATOM 693 N N . ILE A 1 99 ? -5.492 76.626 252.905 1.00 59.61 100 ILE B N 1
ATOM 694 C CA . ILE A 1 99 ? -4.428 77.559 252.511 1.00 62.85 100 ILE B CA 1
ATOM 695 C C . ILE A 1 99 ? -4.941 78.759 251.723 1.00 71.03 100 ILE B C 1
ATOM 696 O O . ILE A 1 99 ? -4.490 79.876 251.936 1.00 94.48 100 ILE B O 1
ATOM 701 N N . ALA A 1 100 ? -5.865 78.583 250.818 1.00 66.22 101 ALA B N 1
ATOM 702 C CA . ALA A 1 100 ? -6.535 79.784 250.347 1.00 64.31 101 ALA B CA 1
ATOM 703 C C . ALA A 1 100 ? -7.922 79.338 250.014 1.00 67.87 101 ALA B C 1
ATOM 704 O O . ALA A 1 100 ? -8.359 79.431 248.863 1.00 67.76 101 ALA B O 1
ATOM 706 N N . GLY A 1 101 ? -8.583 78.795 251.038 1.00 61.11 102 GLY B N 1
ATOM 707 C CA . GLY A 1 101 ? -9.828 78.046 250.867 1.00 61.17 102 GLY B CA 1
ATOM 708 C C . GLY A 1 101 ? -9.661 76.654 250.265 1.00 52.57 102 GLY B C 1
ATOM 709 O O . GLY A 1 101 ? -10.621 76.010 249.911 1.00 61.11 102 GLY B O 1
ATOM 710 N N . VAL A 1 102 ? -8.443 76.188 250.123 1.00 52.01 103 VAL B N 1
ATOM 711 C CA . VAL A 1 102 ? -8.214 74.908 249.501 1.00 49.35 103 VAL B CA 1
ATOM 712 C C . VAL A 1 102 ? -7.698 74.008 250.592 1.00 50.91 103 VAL B C 1
ATOM 713 O O . VAL A 1 102 ? -6.659 74.309 251.200 1.00 47.59 103 VAL B O 1
ATOM 717 N N . ARG A 1 103 ? -8.405 72.894 250.821 1.00 51.33 104 ARG B N 1
ATOM 718 C CA . ARG A 1 103 ? -7.978 71.929 251.807 1.00 48.03 104 ARG B CA 1
ATOM 719 C C . ARG A 1 103 ? -6.752 71.215 251.265 1.00 48.35 104 ARG B C 1
ATOM 720 O O . ARG A 1 103 ? -6.795 70.663 250.146 1.00 50.13 104 ARG B O 1
ATOM 728 N N . CYS A 1 104 ? -5.659 71.254 252.038 1.00 46.67 105 CYS B N 1
ATOM 729 C CA . CYS A 1 104 ? -4.373 70.690 251.609 1.00 48.07 105 CYS B CA 1
ATOM 730 C C . CYS A 1 104 ? -3.727 69.888 252.679 1.00 48.51 105 CYS B C 1
ATOM 731 O O . CYS A 1 104 ? -4.013 70.070 253.853 1.00 45.81 105 CYS B O 1
ATOM 734 N N . LEU A 1 105 ? -2.809 69.031 252.246 1.00 51.83 106 LEU B N 1
ATOM 735 C CA . LEU A 1 105 ? -1.885 68.351 253.133 1.00 55.07 106 LEU B CA 1
ATOM 736 C C . LEU A 1 105 ? -0.639 69.213 253.354 1.00 53.42 106 LEU B C 1
ATOM 737 O O . LEU A 1 105 ? 0.206 69.332 252.474 1.00 50.69 106 LEU B O 1
ATOM 742 N N . VAL A 1 106 ? -0.532 69.775 254.554 1.00 56.04 107 VAL B N 1
ATOM 743 C CA . VAL A 1 106 ? 0.471 70.770 254.874 1.00 53.36 107 VAL B CA 1
ATOM 744 C C . VAL A 1 106 ? 1.555 70.139 255.698 1.00 53.16 107 VAL B C 1
ATOM 745 O O . VAL A 1 106 ? 1.299 69.469 256.662 1.00 54.26 107 VAL B O 1
ATOM 749 N N . SER A 1 107 ? 2.785 70.395 255.312 1.00 60.99 108 SER B N 1
ATOM 750 C CA . SER A 1 107 ? 3.936 69.802 255.942 1.00 59.28 108 SER B CA 1
ATOM 751 C C . SER A 1 107 ? 4.980 70.908 256.188 1.00 66.11 108 SER B C 1
ATOM 752 O O . SER A 1 107 ? 4.940 71.973 255.519 1.00 61.31 108 SER B O 1
ATOM 755 N N . ALA A 1 108 ? 5.886 70.662 257.151 1.00 64.30 109 ALA B N 1
ATOM 756 C CA . ALA A 1 108 ? 7.039 71.574 257.481 1.00 52.09 109 ALA B CA 1
ATOM 757 C C . ALA A 1 108 ? 8.125 70.812 258.201 1.00 54.13 109 ALA B C 1
ATOM 758 O O . ALA A 1 108 ? 7.887 70.122 259.220 1.00 54.59 109 ALA B O 1
ATOM 760 N N . SER A 1 109 ? 9.324 70.887 257.652 1.00 57.32 110 SER B N 1
ATOM 761 C CA . SER A 1 109 ? 10.466 70.297 258.316 1.00 60.44 110 SER B CA 1
ATOM 762 C C . SER A 1 109 ? 10.550 70.955 259.666 1.00 60.70 110 SER B C 1
ATOM 763 O O . SER A 1 109 ? 10.586 72.194 259.739 1.00 53.13 110 SER B O 1
ATOM 766 N N . ASN A 1 110 ? 10.553 70.143 260.724 1.00 63.54 111 ASN B N 1
ATOM 767 C CA . ASN A 1 110 ? 10.764 70.672 262.077 1.00 69.48 111 ASN B CA 1
ATOM 768 C C . ASN A 1 110 ? 12.260 70.951 262.283 1.00 68.35 111 ASN B C 1
ATOM 769 O O . ASN A 1 110 ? 13.007 70.140 262.873 1.00 57.21 111 ASN B O 1
ATOM 774 N N . SER A 1 111 ? 12.663 72.091 261.707 1.00 69.11 112 SER B N 1
ATOM 775 C CA . SER A 1 111 ? 14.011 72.625 261.747 1.00 71.86 112 SER B CA 1
ATOM 776 C C . SER A 1 111 ? 14.453 73.005 263.149 1.00 73.14 112 SER B C 1
ATOM 777 O O . SER A 1 111 ? 15.650 72.887 263.468 1.00 66.78 112 SER B O 1
ATOM 780 N N . ALA A 1 112 ? 13.489 73.445 263.972 1.00 64.95 113 ALA B N 1
ATOM 781 C CA . ALA A 1 112 ? 13.769 73.915 265.321 1.00 68.46 113 ALA B CA 1
ATOM 782 C C . ALA A 1 112 ? 14.345 72.869 266.273 1.00 71.56 113 ALA B C 1
ATOM 783 O O . ALA A 1 112 ? 14.860 73.232 267.324 1.00 91.98 113 ALA B O 1
ATOM 785 N N . ILE A 1 113 ? 14.263 71.586 265.916 1.00 75.83 114 ILE B N 1
ATOM 786 C CA . ILE A 1 113 ? 14.853 70.516 266.726 1.00 75.25 114 ILE B CA 1
ATOM 787 C C . ILE A 1 113 ? 15.741 69.651 265.838 1.00 76.88 114 ILE B C 1
ATOM 788 O O . ILE A 1 113 ? 15.345 69.275 264.730 1.00 79.41 114 ILE B O 1
ATOM 793 N N . LYS A 1 114 ? 16.946 69.364 266.331 1.00 84.11 115 LYS B N 1
ATOM 794 C CA . LYS A 1 114 ? 17.968 68.627 265.598 1.00 84.92 115 LYS B CA 1
ATOM 795 C C . LYS A 1 114 ? 18.122 69.101 264.137 1.00 86.57 115 LYS B C 1
ATOM 796 O O . LYS A 1 114 ? 18.237 68.274 263.225 1.00 85.86 115 LYS B O 1
ATOM 802 N N . GLY A 1 115 ? 18.112 70.421 263.920 1.00 85.17 116 GLY B N 1
ATOM 803 C CA . GLY A 1 115 ? 18.084 71.012 262.566 1.00 88.42 116 GLY B CA 1
ATOM 804 C C . GLY A 1 115 ? 17.321 70.212 261.501 1.00 94.54 116 GLY B C 1
ATOM 805 O O . GLY A 1 115 ? 17.825 69.982 260.393 1.00 93.34 116 GLY B O 1
ATOM 806 N N . GLY A 1 116 ? 16.105 69.788 261.822 1.00 87.84 117 GLY B N 1
ATOM 807 C CA . GLY A 1 116 ? 15.386 68.854 260.969 1.00 88.91 117 GLY B CA 1
ATOM 808 C C . GLY A 1 116 ? 15.708 67.440 261.402 1.00 90.28 117 GLY B C 1
ATOM 809 O O . GLY A 1 116 ? 15.171 66.958 262.395 1.00 109.47 117 GLY B O 1
ATOM 810 N N . THR A 1 117 ? 16.620 66.792 260.691 1.00 83.29 118 THR B N 1
ATOM 811 C CA . THR A 1 117 ? 16.896 65.352 260.837 1.00 84.06 118 THR B CA 1
ATOM 812 C C . THR A 1 117 ? 15.634 64.503 260.666 1.00 85.82 118 THR B C 1
ATOM 813 O O . THR A 1 117 ? 14.582 64.791 261.252 1.00 81.21 118 THR B O 1
ATOM 817 N N . ILE A 1 118 ? 15.752 63.447 259.873 1.00 85.81 119 ILE B N 1
ATOM 818 C CA . ILE A 1 118 ? 14.623 62.575 259.587 1.00 83.23 119 ILE B CA 1
ATOM 819 C C . ILE A 1 118 ? 14.896 61.125 259.993 1.00 83.37 119 ILE B C 1
ATOM 820 O O . ILE A 1 118 ? 15.690 60.408 259.345 1.00 71.80 119 ILE B O 1
ATOM 825 N N . SER A 1 119 ? 14.181 60.702 261.042 1.00 76.59 120 SER B N 1
ATOM 826 C CA . SER A 1 119 ? 14.262 59.341 261.557 1.00 76.25 120 SER B CA 1
ATOM 827 C C . SER A 1 119 ? 13.596 58.326 260.633 1.00 76.38 120 SER B C 1
ATOM 828 O O . SER A 1 119 ? 12.823 58.690 259.758 1.00 85.99 120 SER B O 1
ATOM 831 N N . PRO A 1 120 ? 13.894 57.036 260.828 1.00 75.74 121 PRO B N 1
ATOM 832 C CA . PRO A 1 120 ? 13.143 56.006 260.131 1.00 71.12 121 PRO B CA 1
ATOM 833 C C . PRO A 1 120 ? 11.618 56.131 260.309 1.00 67.78 121 PRO B C 1
ATOM 834 O O . PRO A 1 120 ? 10.874 55.716 259.425 1.00 60.48 121 PRO B O 1
ATOM 838 N N . THR A 1 121 ? 11.142 56.679 261.423 1.00 59.29 122 THR B N 1
ATOM 839 C CA . THR A 1 121 ? 9.701 56.872 261.548 1.00 68.49 122 THR B CA 1
ATOM 840 C C . THR A 1 121 ? 9.307 58.127 260.773 1.00 66.35 122 THR B C 1
ATOM 841 O O . THR A 1 121 ? 8.149 58.258 260.366 1.00 66.91 122 THR B O 1
ATOM 845 N N . GLY A 1 122 ? 10.272 59.039 260.596 1.00 64.47 123 GLY B N 1
ATOM 846 C CA . GLY A 1 122 ? 10.218 60.071 259.570 1.00 55.76 123 GLY B CA 1
ATOM 847 C C . GLY A 1 122 ? 9.999 59.518 258.151 1.00 55.76 123 GLY B C 1
ATOM 848 O O . GLY A 1 122 ? 9.180 60.045 257.433 1.00 57.80 123 GLY B O 1
ATOM 849 N N . LEU A 1 123 ? 10.706 58.472 257.722 1.00 53.48 124 LEU B N 1
ATOM 850 C CA . LEU A 1 123 ? 10.354 57.877 256.448 1.00 60.64 124 LEU B CA 1
ATOM 851 C C . LEU A 1 123 ? 8.881 57.473 256.496 1.00 63.33 124 LEU B C 1
ATOM 852 O O . LEU A 1 123 ? 8.105 57.860 255.626 1.00 64.06 124 LEU B O 1
ATOM 857 N N . LYS A 1 124 ? 8.500 56.723 257.534 1.00 62.24 125 LYS B N 1
ATOM 858 C CA . LYS A 1 124 ? 7.186 56.136 257.590 1.00 59.72 125 LYS B CA 1
ATOM 859 C C . LYS A 1 124 ? 6.122 57.174 257.617 1.00 50.87 125 LYS B C 1
ATOM 860 O O . LYS A 1 124 ? 5.118 57.013 256.965 1.00 66.23 125 LYS B O 1
ATOM 866 N N . LYS A 1 125 ? 6.342 58.255 258.335 1.00 46.51 126 LYS B N 1
ATOM 867 C CA . LYS A 1 125 ? 5.375 59.323 258.396 1.00 46.19 126 LYS B CA 1
ATOM 868 C C . LYS A 1 125 ? 5.222 59.997 257.031 1.00 50.99 126 LYS B C 1
ATOM 869 O O . LYS A 1 125 ? 4.135 60.404 256.638 1.00 52.53 126 LYS B O 1
ATOM 875 N N . THR A 1 126 ? 6.335 60.189 256.332 1.00 55.53 127 THR B N 1
ATOM 876 C CA . THR A 1 126 ? 6.270 60.838 255.050 1.00 58.62 127 THR B CA 1
ATOM 877 C C . THR A 1 126 ? 5.493 59.884 254.140 1.00 55.10 127 THR B C 1
ATOM 878 O O . THR A 1 126 ? 4.563 60.305 253.500 1.00 53.36 127 THR B O 1
ATOM 882 N N . LEU A 1 127 ? 5.816 58.590 254.140 1.00 53.77 128 LEU B N 1
ATOM 883 C CA . LEU A 1 127 ? 5.074 57.651 253.274 1.00 53.46 128 LEU B CA 1
ATOM 884 C C . LEU A 1 127 ? 3.594 57.744 253.557 1.00 49.87 128 LEU B C 1
ATOM 885 O O . LEU A 1 127 ? 2.773 57.760 252.651 1.00 49.39 128 LEU B O 1
ATOM 890 N N . ARG A 1 128 ? 3.265 57.858 254.822 1.00 45.50 129 ARG B N 1
ATOM 891 C CA . ARG A 1 128 ? 1.900 57.840 255.232 1.00 45.13 129 ARG B CA 1
ATOM 892 C C . ARG A 1 128 ? 1.179 59.105 254.838 1.00 47.06 129 ARG B C 1
ATOM 893 O O . ARG A 1 128 ? -0.021 59.061 254.494 1.00 48.21 129 ARG B O 1
ATOM 901 N N . LEU A 1 129 ? 1.865 60.245 254.895 1.00 48.31 130 LEU B N 1
ATOM 902 C CA . LEU A 1 129 ? 1.186 61.505 254.565 1.00 45.59 130 LEU B CA 1
ATOM 903 C C . LEU A 1 129 ? 0.957 61.576 253.061 1.00 43.87 130 LEU B C 1
ATOM 904 O O . LEU A 1 129 ? -0.053 62.125 252.617 1.00 43.29 130 LEU B O 1
ATOM 909 N N . GLN A 1 130 ? 1.897 61.012 252.304 1.00 36.99 131 GLN B N 1
ATOM 910 C CA . GLN A 1 130 ? 1.778 60.849 250.873 1.00 42.39 131 GLN B CA 1
ATOM 911 C C . GLN A 1 130 ? 0.537 59.982 250.495 1.00 46.90 131 GLN B C 1
ATOM 912 O O . GLN A 1 130 ? -0.220 60.353 249.604 1.00 43.73 131 GLN B O 1
ATOM 918 N N . GLN A 1 131 ? 0.323 58.863 251.195 1.00 48.85 132 GLN B N 1
ATOM 919 C CA . GLN A 1 131 ? -0.889 58.041 251.030 1.00 50.77 132 GLN B CA 1
ATOM 920 C C . GLN A 1 131 ? -2.183 58.795 251.337 1.00 47.80 132 GLN B C 1
ATOM 921 O O . GLN A 1 131 ? -3.173 58.640 250.637 1.00 51.99 132 GLN B O 1
ATOM 927 N N . ILE A 1 132 ? -2.177 59.618 252.370 1.00 43.86 133 ILE B N 1
ATOM 928 C CA . ILE A 1 132 ? -3.331 60.452 252.659 1.00 42.16 133 ILE B CA 1
ATOM 929 C C . ILE A 1 132 ? -3.569 61.469 251.532 1.00 48.08 133 ILE B C 1
ATOM 930 O O . ILE A 1 132 ? -4.739 61.786 251.229 1.00 46.07 133 ILE B O 1
ATOM 935 N N . ALA A 1 133 ? -2.480 62.013 250.959 1.00 44.13 134 ALA B N 1
ATOM 936 C CA . ALA A 1 133 ? -2.580 63.021 249.901 1.00 43.96 134 ALA B CA 1
ATOM 937 C C . ALA A 1 133 ? -3.191 62.383 248.651 1.00 42.25 134 ALA B C 1
ATOM 938 O O . ALA A 1 133 ? -4.074 62.959 248.031 1.00 40.40 134 ALA B O 1
ATOM 940 N N . MET A 1 134 ? -2.705 61.190 248.321 1.00 39.22 135 MET B N 1
ATOM 941 C CA . MET A 1 134 ? -3.162 60.446 247.171 1.00 42.36 135 MET B CA 1
ATOM 942 C C . MET A 1 134 ? -4.639 60.013 247.282 1.00 44.69 135 MET B C 1
ATOM 943 O O . MET A 1 134 ? -5.437 60.279 246.409 1.00 47.41 135 MET B O 1
ATOM 948 N N . GLU A 1 135 ? -4.993 59.376 248.376 1.00 42.86 136 GLU B N 1
ATOM 949 C CA . GLU A 1 135 ? -6.313 58.803 248.538 1.00 43.03 136 GLU B CA 1
ATOM 950 C C . GLU A 1 135 ? -7.361 59.872 248.700 1.00 39.38 136 GLU B C 1
ATOM 951 O O . GLU A 1 135 ? -8.470 59.715 248.251 1.00 43.08 136 GLU B O 1
ATOM 957 N N . ASN A 1 136 ? -7.021 60.977 249.316 1.00 38.56 137 ASN B N 1
ATOM 958 C CA . ASN A 1 136 ? -7.987 62.027 249.492 1.00 38.53 137 ASN B CA 1
ATOM 959 C C . ASN A 1 136 ? -7.810 63.237 248.551 1.00 38.58 137 ASN B C 1
ATOM 960 O O . ASN A 1 136 ? -8.486 64.266 248.714 1.00 38.23 137 ASN B O 1
ATOM 965 N N . LYS A 1 137 ? -6.912 63.108 247.589 1.00 42.33 138 LYS B N 1
ATOM 966 C CA . LYS A 1 137 ? -6.739 64.109 246.543 1.00 43.88 138 LYS B CA 1
ATOM 967 C C . LYS A 1 137 ? -6.593 65.491 247.169 1.00 41.97 138 LYS B C 1
ATOM 968 O O . LYS A 1 137 ? -7.428 66.375 246.959 1.00 36.37 138 LYS B O 1
ATOM 974 N N . LEU A 1 138 ? -5.561 65.622 248.004 1.00 43.61 139 LEU B N 1
ATOM 975 C CA . LEU A 1 138 ? -5.188 66.907 248.660 1.00 44.36 139 LEU B CA 1
ATOM 976 C C . LEU A 1 138 ? -3.909 67.490 248.034 1.00 40.96 139 LEU B C 1
ATOM 977 O O . LEU A 1 138 ? -2.868 66.800 247.938 1.00 42.76 139 LEU B O 1
ATOM 982 N N . PRO A 1 139 ? -3.965 68.726 247.553 1.00 42.58 140 PRO B N 1
ATOM 983 C CA . PRO A 1 139 ? -2.671 69.350 247.223 1.00 44.74 140 PRO B CA 1
ATOM 984 C C . PRO A 1 139 ? -1.690 69.330 248.429 1.00 43.20 140 PRO B C 1
ATOM 985 O O . PRO A 1 139 ? -2.114 69.450 249.576 1.00 38.86 140 PRO B O 1
ATOM 989 N N . VAL A 1 140 ? -0.422 69.061 248.138 1.00 45.38 141 VAL B N 1
ATOM 990 C CA . VAL A 1 140 ? 0.621 68.876 249.132 1.00 49.16 141 VAL B CA 1
ATOM 991 C C . VAL A 1 140 ? 1.517 70.142 249.222 1.00 58.16 141 VAL B C 1
ATOM 992 O O . VAL A 1 140 ? 2.271 70.456 248.290 1.00 53.72 141 VAL B O 1
ATOM 996 N N . VAL A 1 141 ? 1.438 70.852 250.334 1.00 54.72 142 VAL B N 1
ATOM 997 C CA . VAL A 1 141 ? 2.259 72.028 250.533 1.00 59.88 142 VAL B CA 1
ATOM 998 C C . VAL A 1 141 ? 3.320 71.751 251.595 1.00 56.61 142 VAL B C 1
ATOM 999 O O . VAL A 1 141 ? 3.028 71.446 252.759 1.00 51.70 142 VAL B O 1
ATOM 1003 N N . THR A 1 142 ? 4.564 71.846 251.175 1.00 60.28 143 THR B N 1
ATOM 1004 C CA . THR A 1 142 ? 5.672 71.601 252.068 1.00 62.78 143 THR B CA 1
ATOM 1005 C C . THR A 1 142 ? 6.573 72.832 252.277 1.00 60.82 143 THR B C 1
ATOM 1006 O O . THR A 1 142 ? 7.042 73.438 251.315 1.00 61.51 143 THR B O 1
ATOM 1010 N N . LEU A 1 143 ? 6.797 73.188 253.543 1.00 60.53 144 LEU B N 1
ATOM 1011 C CA . LEU A 1 143 ? 7.796 74.204 253.944 1.00 50.95 144 LEU B CA 1
ATOM 1012 C C . LEU A 1 143 ? 9.019 73.454 254.399 1.00 49.07 144 LEU B C 1
ATOM 1013 O O . LEU A 1 143 ? 9.088 73.045 255.549 1.00 50.36 144 LEU B O 1
ATOM 1018 N N . THR A 1 144 ? 9.949 73.246 253.473 1.00 51.43 145 THR B N 1
ATOM 1019 C CA . THR A 1 144 ? 11.126 72.421 253.665 1.00 57.13 145 THR B CA 1
ATOM 1020 C C . THR A 1 144 ? 12.353 73.205 254.198 1.00 65.12 145 THR B C 1
ATOM 1021 O O . THR A 1 144 ? 12.704 74.269 253.665 1.00 65.79 145 THR B O 1
ATOM 1025 N N . GLU A 1 145 ? 12.996 72.644 255.229 1.00 63.58 146 GLU B N 1
ATOM 1026 C CA . GLU A 1 145 ? 14.309 73.072 255.772 1.00 65.61 146 GLU B CA 1
ATOM 1027 C C . GLU A 1 145 ? 14.840 71.958 256.679 1.00 68.74 146 GLU B C 1
ATOM 1028 O O . GLU A 1 145 ? 14.542 71.906 257.871 1.00 77.14 146 GLU B O 1
ATOM 1034 N N . SER A 1 146 ? 15.610 71.054 256.102 1.00 66.53 147 SER B N 1
ATOM 1035 C CA . SER A 1 146 ? 15.891 69.812 256.743 1.00 68.86 147 SER B CA 1
ATOM 1036 C C . SER A 1 146 ? 17.380 69.610 256.817 1.00 73.32 147 SER B C 1
ATOM 1037 O O . SER A 1 146 ? 18.128 70.186 256.037 1.00 78.74 147 SER B O 1
ATOM 1040 N N . GLY A 1 147 ? 17.787 68.773 257.764 1.00 78.27 148 GLY B N 1
ATOM 1041 C CA . GLY A 1 147 ? 19.157 68.267 257.866 1.00 84.23 148 GLY B CA 1
ATOM 1042 C C . GLY A 1 147 ? 19.426 66.997 257.062 1.00 88.34 148 GLY B C 1
ATOM 1043 O O . GLY A 1 147 ? 20.584 66.668 256.784 1.00 88.48 148 GLY B O 1
ATOM 1044 N N . GLY A 1 148 ? 18.364 66.298 256.662 1.00 92.19 149 GLY B N 1
ATOM 1045 C CA . GLY A 1 148 ? 18.488 64.970 256.056 1.00 93.71 149 GLY B CA 1
ATOM 1046 C C . GLY A 1 148 ? 18.285 63.891 257.109 1.00 97.69 149 GLY B C 1
ATOM 1047 O O . GLY A 1 148 ? 18.061 64.181 258.290 1.00 93.14 149 GLY B O 1
ATOM 1048 N N . ALA A 1 149 ? 18.368 62.636 256.690 1.00 98.91 150 ALA B N 1
ATOM 1049 C CA . ALA A 1 149 ? 18.167 61.522 257.608 1.00 102.55 150 ALA B CA 1
ATOM 1050 C C . ALA A 1 149 ? 19.374 61.318 258.539 1.00 106.98 150 ALA B C 1
ATOM 1051 O O . ALA A 1 149 ? 20.532 61.571 258.154 1.00 86.19 150 ALA B O 1
ATOM 1053 N N . ASN A 1 150 ? 19.076 60.870 259.765 1.00 106.29 151 ASN B N 1
ATOM 1054 C CA . ASN A 1 150 ? 20.090 60.473 260.745 1.00 103.18 151 ASN B CA 1
ATOM 1055 C C . ASN A 1 150 ? 21.093 59.526 260.091 1.00 96.38 151 ASN B C 1
ATOM 1056 O O . ASN A 1 150 ? 20.685 58.535 259.488 1.00 96.44 151 ASN B O 1
ATOM 1061 N N . LEU A 1 151 ? 22.389 59.826 260.203 1.00 91.02 152 LEU B N 1
ATOM 1062 C CA . LEU A 1 151 ? 23.424 58.959 259.611 1.00 100.02 152 LEU B CA 1
ATOM 1063 C C . LEU A 1 151 ? 23.422 57.564 260.242 1.00 92.32 152 LEU B C 1
ATOM 1064 O O . LEU A 1 151 ? 23.739 56.571 259.568 1.00 92.93 152 LEU B O 1
ATOM 1069 N N . ASN A 1 152 ? 23.048 57.493 261.524 1.00 86.95 153 ASN B N 1
ATOM 1070 C CA . ASN A 1 152 ? 22.901 56.210 262.210 1.00 89.28 153 ASN B CA 1
ATOM 1071 C C . ASN A 1 152 ? 22.006 55.238 261.464 1.00 89.15 153 ASN B C 1
ATOM 1072 O O . ASN A 1 152 ? 22.233 54.0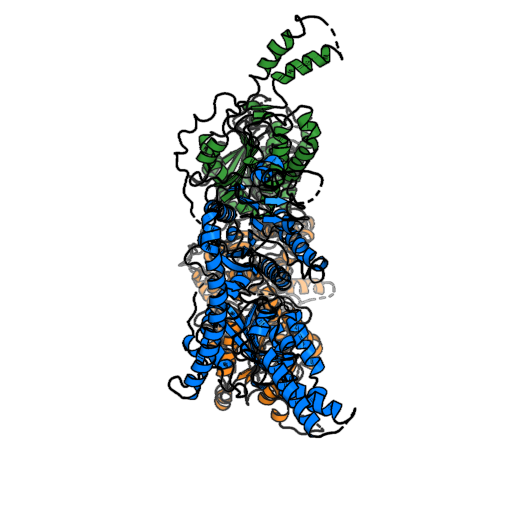24 261.521 1.00 89.41 153 ASN B O 1
ATOM 1077 N N . TYR A 1 153 ? 21.002 55.771 260.767 1.00 84.31 154 TYR B N 1
ATOM 1078 C CA . TYR A 1 153 ? 20.006 54.946 260.108 1.00 85.19 154 TYR B CA 1
ATOM 1079 C C . TYR A 1 153 ? 19.960 55.097 258.586 1.00 84.49 154 TYR B C 1
ATOM 1080 O O . TYR A 1 153 ? 18.896 55.271 258.021 1.00 77.78 154 TYR B O 1
ATOM 1089 N N . ALA A 1 154 ? 21.122 55.020 257.937 1.00 92.73 155 ALA B N 1
ATOM 1090 C CA . ALA A 1 154 ? 21.211 54.816 256.487 1.00 85.60 155 ALA B CA 1
ATOM 1091 C C . ALA A 1 154 ? 20.454 53.541 256.103 1.00 95.08 155 ALA B C 1
ATOM 1092 O O . ALA A 1 154 ? 19.381 53.596 255.493 1.00 103.78 155 ALA B O 1
ATOM 1094 N N . ALA A 1 155 ? 21.012 52.400 256.491 1.00 83.62 156 ALA B N 1
ATOM 1095 C CA . ALA A 1 155 ? 20.502 51.094 256.091 1.00 85.16 156 ALA B CA 1
ATOM 1096 C C . ALA A 1 155 ? 19.006 50.929 256.294 1.00 87.66 156 ALA B C 1
ATOM 1097 O O . ALA A 1 155 ? 18.281 50.523 255.388 1.00 78.64 156 ALA B O 1
ATOM 1099 N N . GLU A 1 156 ? 18.521 51.250 257.481 1.00 101.85 157 GLU B N 1
ATOM 1100 C CA . GLU A 1 156 ? 17.084 51.110 257.740 1.00 105.59 157 GLU B CA 1
ATOM 1101 C C . GLU A 1 156 ? 16.296 52.263 257.102 1.00 93.19 157 GLU B C 1
ATOM 1102 O O . GLU A 1 156 ? 15.333 52.755 257.684 1.00 93.74 157 GLU B O 1
ATOM 1108 N N . ILE A 1 157 ? 16.685 52.683 255.903 1.00 77.89 158 ILE B N 1
ATOM 1109 C CA . ILE A 1 157 ? 16.076 53.877 255.306 1.00 79.81 158 ILE B CA 1
ATOM 1110 C C . ILE A 1 157 ? 16.359 54.039 253.827 1.00 69.22 158 ILE B C 1
ATOM 1111 O O . ILE A 1 157 ? 15.478 54.345 253.067 1.00 71.88 158 ILE B O 1
ATOM 1116 N N . PHE A 1 158 ? 17.615 53.888 253.457 1.00 69.86 159 PHE B N 1
ATOM 1117 C CA . PHE A 1 158 ? 18.110 54.383 252.188 1.00 66.78 159 PHE B CA 1
ATOM 1118 C C . PHE A 1 158 ? 17.280 53.847 251.020 1.00 67.90 159 PHE B C 1
ATOM 1119 O O . PHE A 1 158 ? 16.533 54.611 250.357 1.00 56.95 159 PHE B O 1
ATOM 1127 N N . VAL A 1 159 ? 17.375 52.541 250.806 1.00 62.45 160 VAL B N 1
ATOM 1128 C CA . VAL A 1 159 ? 16.680 51.895 249.707 1.00 66.77 160 VAL B CA 1
ATOM 1129 C C . VAL A 1 159 ? 15.169 52.136 249.761 1.00 69.04 160 VAL B C 1
ATOM 1130 O O . VAL A 1 159 ? 14.541 52.553 248.764 1.00 74.52 160 VAL B O 1
ATOM 1134 N N . GLU A 1 160 ? 14.606 51.915 250.936 1.00 61.31 161 GLU B N 1
ATOM 1135 C CA . GLU A 1 160 ? 13.194 52.106 251.156 1.00 63.69 161 GLU B CA 1
ATOM 1136 C C . GLU A 1 160 ? 12.826 53.586 251.067 1.00 60.76 161 GLU B C 1
ATOM 1137 O O . GLU A 1 160 ? 11.677 53.924 250.895 1.00 69.04 161 GLU B O 1
ATOM 1143 N N . GLY A 1 161 ? 13.792 54.481 251.178 1.00 60.58 162 GLY B N 1
ATOM 1144 C CA . GLY A 1 161 ? 13.506 55.930 251.111 1.00 58.08 162 GLY B CA 1
ATOM 1145 C C . GLY A 1 161 ? 13.313 56.433 249.690 1.00 52.90 162 GLY B C 1
ATOM 1146 O O . GLY A 1 161 ? 12.824 57.530 249.491 1.00 49.95 162 GLY B O 1
ATOM 1147 N N . ALA A 1 162 ? 13.729 55.647 248.701 1.00 45.86 163 ALA B N 1
ATOM 1148 C CA . ALA A 1 162 ? 13.344 55.914 247.320 1.00 52.91 163 ALA B CA 1
ATOM 1149 C C . ALA A 1 162 ? 11.792 56.005 247.144 1.00 54.02 163 ALA B C 1
ATOM 1150 O O . ALA A 1 162 ? 11.327 56.773 246.313 1.00 53.27 163 ALA B O 1
ATOM 1152 N N . ARG A 1 163 ? 11.018 55.238 247.928 1.00 52.09 164 ARG B N 1
ATOM 1153 C CA . ARG A 1 163 ? 9.553 55.227 247.835 1.00 49.60 164 ARG B CA 1
ATOM 1154 C C . ARG A 1 163 ? 8.930 56.574 248.012 1.00 46.81 164 ARG B C 1
ATOM 1155 O O . ARG A 1 163 ? 7.912 56.861 247.413 1.00 62.10 164 ARG B O 1
ATOM 1163 N N . GLY A 1 164 ? 9.493 57.405 248.863 1.00 44.24 165 GLY B N 1
ATOM 1164 C CA . GLY A 1 164 ? 9.011 58.763 248.968 1.00 46.15 165 GLY B CA 1
ATOM 1165 C C . GLY A 1 164 ? 9.113 59.512 247.627 1.00 46.89 165 GLY B C 1
ATOM 1166 O O . GLY A 1 164 ? 8.262 60.341 247.281 1.00 49.65 165 GLY B O 1
ATOM 1167 N N . PHE A 1 165 ? 10.164 59.250 246.882 1.00 45.29 166 PHE B N 1
ATOM 1168 C CA . PHE A 1 165 ? 10.388 59.979 245.630 1.00 53.83 166 PHE B CA 1
ATOM 1169 C C . PHE A 1 165 ? 9.465 59.439 244.544 1.00 49.87 166 PHE B C 1
ATOM 1170 O O . PHE A 1 165 ? 8.742 60.209 243.884 1.00 52.18 166 PHE B O 1
ATOM 1178 N N . ALA A 1 166 ? 9.482 58.119 244.398 1.00 43.70 167 ALA B N 1
ATOM 1179 C CA . ALA A 1 166 ? 8.482 57.366 243.633 1.00 44.88 167 ALA B CA 1
ATOM 1180 C C . ALA A 1 166 ? 7.054 57.885 243.866 1.00 44.38 167 ALA B C 1
ATOM 1181 O O . ALA A 1 166 ? 6.335 58.204 242.921 1.00 47.54 167 ALA B O 1
ATOM 1183 N N . ASN A 1 167 ? 6.648 58.007 245.113 1.00 40.11 168 ASN B N 1
ATOM 1184 C CA . ASN A 1 167 ? 5.344 58.572 245.354 1.00 43.54 168 ASN B CA 1
ATOM 1185 C C . ASN A 1 167 ? 5.172 59.978 244.812 1.00 46.16 168 ASN B C 1
ATOM 1186 O O . ASN A 1 167 ? 4.102 60.313 244.329 1.00 52.54 168 ASN B O 1
ATOM 1191 N N . GLN A 1 168 ? 6.204 60.818 244.889 1.00 48.64 169 GLN B N 1
ATOM 1192 C CA . GLN A 1 168 ? 6.042 62.216 244.506 1.00 45.69 169 GLN B CA 1
ATOM 1193 C C . GLN A 1 168 ? 5.896 62.308 243.005 1.00 42.62 169 GLN B C 1
ATOM 1194 O O . GLN A 1 168 ? 5.232 63.229 242.485 1.00 40.88 169 GLN B O 1
ATOM 1200 N N . ALA A 1 169 ? 6.590 61.403 242.316 1.00 44.05 170 ALA B N 1
ATOM 1201 C CA . ALA A 1 169 ? 6.497 61.307 240.856 1.00 51.80 170 ALA B CA 1
ATOM 1202 C C . ALA A 1 169 ? 5.093 60.836 240.443 1.00 51.89 170 ALA B C 1
ATOM 1203 O O . ALA A 1 169 ? 4.560 61.310 239.453 1.00 54.58 170 ALA B O 1
ATOM 1205 N N . ARG A 1 170 ? 4.509 59.918 241.217 1.00 50.10 171 ARG B N 1
ATOM 1206 C CA . ARG A 1 170 ? 3.179 59.398 240.938 1.00 47.12 171 ARG B CA 1
ATOM 1207 C C . ARG A 1 170 ? 2.080 60.407 241.269 1.00 46.11 171 ARG B C 1
ATOM 1208 O O . ARG A 1 170 ? 1.149 60.598 240.489 1.00 48.39 171 ARG B O 1
ATOM 1216 N N . ILE A 1 171 ? 2.225 61.118 242.369 1.00 44.85 172 ILE B N 1
ATOM 1217 C CA . ILE A 1 171 ? 1.244 62.156 242.765 1.00 45.90 172 ILE B CA 1
ATOM 1218 C C . ILE A 1 171 ? 1.049 63.223 241.653 1.00 48.23 172 ILE B C 1
ATOM 1219 O O . ILE A 1 171 ? -0.049 63.789 241.445 1.00 43.14 172 ILE B O 1
ATOM 1224 N N . SER A 1 172 ? 2.146 63.499 240.958 1.00 50.71 173 SER B N 1
ATOM 1225 C CA . SER A 1 172 ? 2.209 64.568 239.976 1.00 55.68 173 SER B CA 1
ATOM 1226 C C . SER A 1 172 ? 1.447 64.096 238.720 1.00 49.15 173 SER B C 1
ATOM 1227 O O . SER A 1 172 ? 0.637 64.824 238.193 1.00 50.21 173 SER B O 1
ATOM 1230 N N . ALA A 1 173 ? 1.695 62.855 238.312 1.00 45.83 174 ALA B N 1
ATOM 1231 C CA . ALA A 1 173 ? 0.964 62.169 237.235 1.00 46.89 174 ALA B CA 1
ATOM 1232 C C . ALA A 1 173 ? -0.505 61.964 237.529 1.00 43.11 174 ALA B C 1
ATOM 1233 O O . ALA A 1 173 ? -1.279 61.884 236.627 1.00 48.45 174 ALA B O 1
ATOM 1235 N N . MET A 1 174 ? -0.861 61.852 238.799 1.00 44.02 175 MET B N 1
ATOM 1236 C CA . MET A 1 174 ? -2.223 61.708 239.213 1.00 42.49 175 MET B CA 1
ATOM 1237 C C . MET A 1 174 ? -2.929 63.010 239.052 1.00 41.64 175 MET B C 1
ATOM 1238 O O . MET A 1 174 ? -4.145 63.024 239.001 1.00 46.46 175 MET B O 1
ATOM 1243 N N . GLY A 1 175 ? -2.185 64.118 239.067 1.00 45.94 176 GLY B N 1
ATOM 1244 C CA . GLY A 1 175 ? -2.769 65.470 238.945 1.00 41.21 176 GLY B CA 1
ATOM 1245 C C . GLY A 1 175 ? -2.981 66.156 240.268 1.00 40.29 176 GLY B C 1
ATOM 1246 O O . GLY A 1 175 ? -3.865 67.027 240.418 1.00 42.23 176 GLY B O 1
ATOM 1247 N N . ILE A 1 176 ? -2.185 65.772 241.251 1.00 40.57 177 ILE B N 1
ATOM 1248 C CA . ILE A 1 176 ? -2.318 66.380 242.577 1.00 46.67 177 ILE B CA 1
ATOM 1249 C C . ILE A 1 176 ? -1.122 67.278 242.771 1.00 42.96 177 ILE B C 1
ATOM 1250 O O . ILE A 1 176 ? -0.008 66.781 242.868 1.00 50.08 177 ILE B O 1
ATOM 1255 N N . PRO A 1 177 ? -1.330 68.595 242.785 1.00 46.70 178 PRO B N 1
ATOM 1256 C CA . PRO A 1 177 ? -0.169 69.518 242.762 1.00 48.73 178 PRO B CA 1
ATOM 1257 C C . PRO A 1 177 ? 0.676 69.548 244.043 1.00 49.33 178 PRO B C 1
ATOM 1258 O O . PRO A 1 177 ? 0.158 69.538 245.156 1.00 51.89 178 PRO B O 1
ATOM 1262 N N . GLN A 1 178 ? 1.981 69.587 243.853 1.00 51.56 179 GLN B N 1
ATOM 1263 C CA . GLN A 1 178 ? 2.942 69.688 244.940 1.00 50.49 179 GLN B CA 1
ATOM 1264 C C . GLN A 1 178 ? 3.598 71.079 244.883 1.00 52.23 179 GLN B C 1
ATOM 1265 O O . GLN A 1 178 ? 4.175 71.448 243.874 1.00 48.18 179 GLN B O 1
ATOM 1271 N N . VAL A 1 179 ? 3.458 71.841 245.965 1.00 54.09 180 VAL B N 1
ATOM 1272 C CA . VAL A 1 179 ? 4.098 73.147 246.158 1.00 53.35 180 VAL B CA 1
ATOM 1273 C C . VAL A 1 179 ? 5.075 73.058 247.341 1.00 57.36 180 VAL B C 1
ATOM 1274 O O . VAL A 1 179 ? 4.659 72.729 248.493 1.00 46.66 180 VAL B O 1
ATOM 1278 N N . THR A 1 180 ? 6.348 73.385 247.082 1.00 53.75 181 THR B N 1
ATOM 1279 C CA . THR A 1 180 ? 7.364 73.346 248.122 1.00 57.52 181 THR B CA 1
ATOM 1280 C C . THR A 1 180 ? 8.085 74.675 248.211 1.00 60.85 181 THR B C 1
ATOM 1281 O O . THR A 1 180 ? 8.705 75.112 247.228 1.00 59.95 181 THR B O 1
ATOM 1285 N N . VAL A 1 181 ? 7.999 75.309 249.386 1.00 58.31 182 VAL B N 1
ATOM 1286 C CA . VAL A 1 181 ? 8.924 76.402 249.777 1.00 54.06 182 VAL B CA 1
ATOM 1287 C C . VAL A 1 181 ? 10.212 75.892 250.414 1.00 54.43 182 VAL B C 1
ATOM 1288 O O . VAL A 1 181 ? 10.181 75.382 251.542 1.00 52.52 182 VAL B O 1
ATOM 1292 N N . VAL A 1 182 ? 11.341 76.043 249.724 1.00 52.71 183 VAL B N 1
ATOM 1293 C CA . VAL A 1 182 ? 12.618 75.668 250.310 1.00 53.58 183 VAL B CA 1
ATOM 1294 C C . VAL A 1 182 ? 13.172 76.791 251.170 1.00 58.72 183 VAL B C 1
ATOM 1295 O O . VAL A 1 182 ? 13.842 77.673 250.661 1.00 66.18 183 VAL B O 1
ATOM 1299 N N . HIS A 1 183 ? 12.901 76.746 252.478 1.00 60.80 184 HIS B N 1
ATOM 1300 C CA . HIS A 1 183 ? 13.423 77.748 253.421 1.00 58.95 184 HIS B CA 1
ATOM 1301 C C . HIS A 1 183 ? 14.909 77.594 253.742 1.00 57.55 184 HIS B C 1
ATOM 1302 O O . HIS A 1 183 ? 15.502 78.513 254.309 1.00 59.98 184 HIS B O 1
ATOM 1309 N N . GLY A 1 184 ? 15.512 76.461 253.395 1.00 54.79 185 GLY B N 1
ATOM 1310 C CA . GLY A 1 184 ? 16.848 76.176 253.878 1.00 52.08 185 GLY B CA 1
ATOM 1311 C C . GLY A 1 184 ? 17.605 75.124 253.109 1.00 51.84 185 GLY B C 1
ATOM 1312 O O . GLY A 1 184 ? 17.664 75.130 251.891 1.00 59.36 185 GLY B O 1
ATOM 1313 N N . SER A 1 185 ? 18.211 74.232 253.850 1.00 51.31 186 SER B N 1
ATOM 1314 C CA . SER A 1 185 ? 19.001 73.177 253.299 1.00 63.29 186 SER B CA 1
ATOM 1315 C C . SER A 1 185 ? 18.068 72.069 252.786 1.00 68.18 186 SER B C 1
ATOM 1316 O O . SER A 1 185 ? 17.004 71.775 253.369 1.00 68.46 186 SER B O 1
ATOM 1319 N N . SER A 1 186 ? 18.480 71.500 251.663 1.00 66.38 187 SER B N 1
ATOM 1320 C CA . SER A 1 186 ? 17.777 70.443 251.001 1.00 63.50 187 SER B CA 1
ATOM 1321 C C . SER A 1 186 ? 18.870 69.752 250.244 1.00 58.61 187 SER B C 1
ATOM 1322 O O . SER A 1 186 ? 19.140 70.068 249.120 1.00 55.11 187 SER B O 1
ATOM 1325 N N . THR A 1 187 ? 19.536 68.825 250.901 1.00 64.47 188 THR B N 1
ATOM 1326 C CA . THR A 1 187 ? 20.870 68.423 250.478 1.00 70.96 188 THR B CA 1
ATOM 1327 C C . THR A 1 187 ? 20.898 66.959 250.097 1.00 61.54 188 THR B C 1
ATOM 1328 O O . THR A 1 187 ? 20.091 66.176 250.567 1.00 62.37 188 THR B O 1
ATOM 1332 N N . ALA A 1 188 ? 21.839 66.593 249.247 1.00 59.27 189 ALA B N 1
ATOM 1333 C CA . ALA A 1 188 ? 21.973 65.211 248.808 1.00 62.96 189 ALA B CA 1
ATOM 1334 C C . ALA A 1 188 ? 20.648 64.644 248.251 1.00 67.43 189 ALA B C 1
ATOM 1335 O O . ALA A 1 188 ? 19.843 65.385 247.642 1.00 64.10 189 ALA B O 1
ATOM 1337 N N . GLY A 1 189 ? 20.450 63.333 248.441 1.00 69.39 190 GLY B N 1
ATOM 1338 C CA . GLY A 1 189 ? 19.169 62.653 248.223 1.00 68.36 190 GLY B CA 1
ATOM 1339 C C . GLY A 1 189 ? 17.938 63.521 248.386 1.00 57.94 190 GLY B C 1
ATOM 1340 O O . GLY A 1 189 ? 17.131 63.559 247.485 1.00 63.84 190 GLY B O 1
ATOM 1341 N N . GLY A 1 190 ? 17.823 64.255 249.494 1.00 49.95 191 GLY B N 1
ATOM 1342 C CA . GLY A 1 190 ? 16.650 65.111 249.749 1.00 49.67 191 GLY B CA 1
ATOM 1343 C C . GLY A 1 190 ? 16.507 66.379 248.924 1.00 54.84 191 GLY B C 1
ATOM 1344 O O . GLY A 1 190 ? 15.556 67.145 249.119 1.00 54.15 191 GLY B O 1
ATOM 1345 N N . ALA A 1 191 ? 17.461 66.649 248.027 1.00 59.45 192 ALA B N 1
ATOM 1346 C CA . ALA A 1 191 ? 17.272 67.697 247.006 1.00 62.95 192 ALA B CA 1
ATOM 1347 C C . ALA A 1 191 ? 16.211 67.283 245.918 1.00 60.03 192 ALA B C 1
ATOM 1348 O O . ALA A 1 191 ? 15.527 68.121 245.320 1.00 49.48 192 ALA B O 1
ATOM 1350 N N . TYR A 1 192 ? 16.078 65.985 245.681 1.00 55.92 193 TYR B N 1
ATOM 1351 C CA . TYR A 1 192 ? 14.963 65.495 244.883 1.00 60.55 193 TYR B CA 1
ATOM 1352 C C . TYR A 1 192 ? 13.526 65.738 245.445 1.00 57.84 193 TYR B C 1
ATOM 1353 O O . TYR A 1 192 ? 12.550 65.666 244.705 1.00 68.19 193 TYR B O 1
ATOM 1362 N N . GLN A 1 193 ? 13.383 66.074 246.711 1.00 50.33 194 GLN B N 1
ATOM 1363 C CA . GLN A 1 193 ? 12.074 66.393 247.243 1.00 52.26 194 GLN B CA 1
ATOM 1364 C C . GLN A 1 193 ? 11.502 67.698 246.658 1.00 54.44 194 GLN B C 1
ATOM 1365 O O . GLN A 1 193 ? 10.352 67.746 246.237 1.00 57.15 194 GLN B O 1
ATOM 1371 N N . PRO A 1 194 ? 12.295 68.772 246.638 1.00 64.45 195 PRO B N 1
ATOM 1372 C CA . PRO A 1 194 ? 11.842 69.917 245.830 1.00 60.55 195 PRO B CA 1
ATOM 1373 C C . PRO A 1 194 ? 11.901 69.640 244.327 1.00 52.15 195 PRO B C 1
ATOM 1374 O O . PRO A 1 194 ? 11.056 70.123 243.574 1.00 50.27 195 PRO B O 1
ATOM 1378 N N . GLY A 1 195 ? 12.878 68.858 243.894 1.00 52.74 196 GLY B N 1
ATOM 1379 C CA . GLY A 1 195 ? 13.021 68.518 242.474 1.00 59.29 196 GLY B CA 1
ATOM 1380 C C . GLY A 1 195 ? 11.851 67.752 241.848 1.00 58.17 196 GLY B C 1
ATOM 1381 O O . GLY A 1 195 ? 11.720 67.692 240.635 1.00 52.76 196 GLY B O 1
ATOM 1382 N N . LEU A 1 196 ? 11.030 67.133 242.686 1.00 57.92 197 LEU B N 1
ATOM 1383 C CA . LEU A 1 196 ? 9.933 66.289 242.258 1.00 48.68 197 LEU B CA 1
ATOM 1384 C C . LEU A 1 196 ? 8.621 66.938 242.664 1.00 48.97 197 LEU B C 1
ATOM 1385 O O . LEU A 1 196 ? 7.556 66.333 242.538 1.00 54.31 197 LEU B O 1
ATOM 1390 N N . SER A 1 197 ? 8.705 68.173 243.143 1.00 44.98 198 SER B N 1
ATOM 1391 C CA . SER A 1 197 ? 7.550 69.019 243.331 1.00 46.78 198 SER B CA 1
ATOM 1392 C C . SER A 1 197 ? 7.284 69.799 242.040 1.00 53.88 198 SER B C 1
ATOM 1393 O O . SER A 1 197 ? 8.192 69.981 241.204 1.00 51.85 198 SER B O 1
ATOM 1396 N N . ASP A 1 198 ? 6.037 70.256 241.903 1.00 49.13 199 ASP B N 1
ATOM 1397 C CA . ASP A 1 198 ? 5.580 70.909 240.707 1.00 53.26 199 ASP B CA 1
ATOM 1398 C C . ASP A 1 198 ? 5.933 72.374 240.744 1.00 56.82 199 ASP B C 1
ATOM 1399 O O . ASP A 1 198 ? 6.393 72.908 239.745 1.00 60.52 199 ASP B O 1
ATOM 1404 N N . TYR A 1 199 ? 5.650 73.013 241.880 1.00 50.72 200 TYR B N 1
ATOM 1405 C CA . TYR A 1 199 ? 5.944 74.407 242.129 1.00 54.36 200 TYR B CA 1
ATOM 1406 C C . TYR A 1 199 ? 6.995 74.561 243.263 1.00 62.13 200 TYR B C 1
ATOM 1407 O O . TYR A 1 199 ? 6.741 74.209 244.424 1.00 54.57 200 TYR B O 1
ATOM 1416 N N . VAL A 1 200 ? 8.173 75.088 242.937 1.00 60.72 201 VAL B N 1
ATOM 1417 C CA . VAL A 1 200 ? 9.188 75.308 243.957 1.00 62.88 201 VAL B CA 1
ATOM 1418 C C . VAL A 1 200 ? 9.498 76.782 244.205 1.00 63.58 201 VAL B C 1
ATOM 1419 O O . VAL A 1 200 ? 9.816 77.518 243.279 1.00 65.72 201 VAL B O 1
ATOM 1423 N N . VAL A 1 201 ? 9.384 77.182 245.471 1.00 63.71 202 VAL B N 1
ATOM 1424 C CA . VAL A 1 201 ? 9.793 78.496 245.952 1.00 63.07 202 VAL B CA 1
ATOM 1425 C C . VAL A 1 201 ? 11.106 78.331 246.705 1.00 68.82 202 VAL B C 1
ATOM 1426 O O . VAL A 1 201 ? 11.301 77.374 247.468 1.00 73.98 202 VAL B O 1
ATOM 1430 N N . VAL A 1 202 ? 12.011 79.269 246.489 1.00 69.03 203 VAL B N 1
ATOM 1431 C CA . VAL A 1 202 ? 13.382 79.153 246.981 1.00 65.65 203 VAL B CA 1
ATOM 1432 C C . VAL A 1 202 ? 13.624 80.495 247.686 1.00 64.49 203 VAL B C 1
ATOM 1433 O O . VAL A 1 202 ? 13.223 81.554 247.170 1.00 64.58 203 VAL B O 1
ATOM 1437 N N . VAL A 1 203 ? 14.151 80.457 248.906 1.00 62.80 204 VAL B N 1
ATOM 1438 C CA . VAL A 1 203 ? 14.336 81.698 249.700 1.00 72.77 204 VAL B CA 1
ATOM 1439 C C . VAL A 1 203 ? 15.761 82.255 249.490 1.00 70.98 204 VAL B C 1
ATOM 1440 O O . VAL A 1 203 ? 16.752 81.537 249.703 1.00 66.57 204 VAL B O 1
ATOM 1444 N N . ARG A 1 204 ? 15.831 83.507 249.020 1.00 67.67 205 ARG B N 1
ATOM 1445 C CA . ARG A 1 204 ? 17.101 84.207 248.718 1.00 75.56 205 ARG B CA 1
ATOM 1446 C C . ARG A 1 204 ? 18.069 84.137 249.930 1.00 70.82 205 ARG B C 1
ATOM 1447 O O . ARG A 1 204 ? 17.719 84.595 251.036 1.00 69.43 205 ARG B O 1
ATOM 1455 N N . GLY A 1 205 ? 19.238 83.515 249.729 1.00 66.16 206 GLY B N 1
ATOM 1456 C CA . GLY A 1 205 ? 20.318 83.512 250.707 1.00 67.34 206 GLY B CA 1
ATOM 1457 C C . GLY A 1 205 ? 20.160 82.473 251.807 1.00 74.97 206 GLY B C 1
ATOM 1458 O O . GLY A 1 205 ? 21.145 81.845 252.250 1.00 70.18 206 GLY B O 1
ATOM 1459 N N . LYS A 1 206 ? 18.922 82.303 252.264 1.00 75.48 207 LYS B N 1
ATOM 1460 C CA . LYS A 1 206 ? 18.591 81.273 253.233 1.00 81.76 207 LYS B CA 1
ATOM 1461 C C . LYS A 1 206 ? 17.966 80.076 252.523 1.00 85.25 207 LYS B C 1
ATOM 1462 O O . LYS A 1 206 ? 16.771 79.830 252.681 1.00 104.12 207 LYS B O 1
ATOM 1468 N N . ALA A 1 207 ? 18.754 79.349 251.725 1.00 70.07 208 ALA B N 1
ATOM 1469 C CA . ALA A 1 207 ? 18.248 78.204 250.973 1.00 66.74 208 ALA B CA 1
ATOM 1470 C C . ALA A 1 207 ? 19.327 77.669 250.113 1.00 69.80 208 ALA B C 1
ATOM 1471 O O . ALA A 1 207 ? 20.043 78.441 249.483 1.00 70.35 208 ALA B O 1
ATOM 1473 N N . LYS A 1 208 ? 19.420 76.348 250.042 1.00 72.22 209 LYS B N 1
ATOM 1474 C CA . LYS A 1 208 ? 20.461 75.723 249.270 1.00 71.57 209 LYS B CA 1
ATOM 1475 C C . LYS A 1 208 ? 20.124 74.276 248.960 1.00 72.84 209 LYS B C 1
ATOM 1476 O O . LYS A 1 208 ? 19.796 73.503 249.854 1.00 76.26 209 LYS B O 1
ATOM 1482 N N . MET A 1 209 ? 20.196 73.922 247.677 1.00 69.04 210 MET B N 1
ATOM 1483 C CA . MET A 1 209 ? 19.963 72.573 247.241 1.00 64.69 210 MET B CA 1
ATOM 1484 C C . MET A 1 209 ? 21.134 72.098 246.452 1.00 58.92 210 MET B C 1
ATOM 1485 O O . MET A 1 209 ? 21.502 72.682 245.442 1.00 60.69 210 MET B O 1
ATOM 1490 N N . PHE A 1 210 ? 21.680 70.979 246.872 1.00 62.67 211 PHE B N 1
ATOM 1491 C CA . PHE A 1 210 ? 22.717 70.330 246.092 1.00 68.27 211 PHE B CA 1
ATOM 1492 C C . PHE A 1 210 ? 22.871 68.906 246.579 1.00 65.35 211 PHE B C 1
ATOM 1493 O O . PHE A 1 210 ? 22.439 68.573 247.680 1.00 69.33 211 PHE B O 1
ATOM 1501 N N . LEU A 1 211 ? 23.483 68.090 245.736 1.00 62.89 212 LEU B N 1
ATOM 1502 C CA . LEU A 1 211 ? 23.700 66.701 246.009 1.00 70.21 212 LEU B CA 1
ATOM 1503 C C . LEU A 1 211 ? 24.919 66.488 246.907 1.00 76.86 212 LEU B C 1
ATOM 1504 O O . LEU A 1 211 ? 24.871 65.685 247.842 1.00 73.35 212 LEU B O 1
ATOM 1509 N N . ALA A 1 212 ? 26.019 67.179 246.594 1.00 79.89 213 ALA B N 1
ATOM 1510 C CA . ALA A 1 212 ? 27.192 67.226 247.472 1.00 72.02 213 ALA B CA 1
ATOM 1511 C C . ALA A 1 212 ? 27.466 68.667 247.802 1.00 72.35 213 ALA B C 1
ATOM 1512 O O . ALA A 1 212 ? 27.614 69.487 246.895 1.00 71.68 213 ALA B O 1
ATOM 1514 N N . GLY A 1 213 ? 27.502 68.970 249.100 1.00 72.32 214 GLY B N 1
ATOM 1515 C CA . GLY A 1 213 ? 27.922 70.272 249.596 1.00 69.47 214 GLY B CA 1
ATOM 1516 C C . GLY A 1 213 ? 29.424 70.465 249.479 1.00 72.31 214 GLY B C 1
ATOM 1517 O O . GLY A 1 213 ? 30.168 69.498 249.153 1.00 61.96 214 GLY B O 1
ATOM 1518 N N . PRO A 1 214 ? 29.880 71.716 249.736 1.00 78.01 215 PRO B N 1
ATOM 1519 C CA . PRO A 1 214 ? 31.292 72.113 249.632 1.00 81.14 215 PRO B CA 1
ATOM 1520 C C . PRO A 1 214 ? 32.269 71.085 250.242 1.00 83.95 215 PRO B C 1
ATOM 1521 O O . PRO A 1 214 ? 33.222 70.678 249.555 1.00 82.98 215 PRO B O 1
ATOM 1525 N N . PRO A 1 215 ? 32.012 70.618 251.490 1.00 88.20 216 PRO B N 1
ATOM 1526 C CA . PRO A 1 215 ? 32.932 69.645 252.107 1.00 83.39 216 PRO B CA 1
ATOM 1527 C C . PRO A 1 215 ? 32.755 68.195 251.668 1.00 79.61 216 PRO B C 1
ATOM 1528 O O . PRO A 1 215 ? 32.533 67.914 250.488 1.00 94.50 216 PRO B O 1
ATOM 1532 N N . GLY A 1 222 ? 37.690 67.320 243.896 1.00 98.37 223 GLY B N 1
ATOM 1533 C CA . GLY A 1 222 ? 38.134 68.356 244.828 1.00 96.26 223 GLY B CA 1
ATOM 1534 C C . GLY A 1 222 ? 38.001 69.768 244.279 1.00 99.16 223 GLY B C 1
ATOM 1535 O O . GLY A 1 222 ? 38.937 70.302 243.679 1.00 105.83 223 GLY B O 1
ATOM 1536 N N . GLU A 1 223 ? 36.838 70.376 244.495 1.00 91.43 224 GLU B N 1
ATOM 1537 C CA . GLU A 1 223 ? 36.537 71.716 243.973 1.00 87.96 224 GLU B CA 1
ATOM 1538 C C . GLU A 1 223 ? 36.066 72.595 245.120 1.00 81.68 224 GLU B C 1
ATOM 1539 O O . GLU A 1 223 ? 35.369 72.132 246.035 1.00 83.02 224 GLU B O 1
ATOM 1545 N N . ILE A 1 224 ? 36.448 73.863 245.071 1.00 77.53 225 ILE B N 1
ATOM 1546 C CA . ILE A 1 224 ? 36.190 74.789 246.173 1.00 83.56 225 ILE B CA 1
ATOM 1547 C C . ILE A 1 224 ? 35.072 75.737 245.763 1.00 78.77 225 ILE B C 1
ATOM 1548 O O . ILE A 1 224 ? 35.217 76.435 244.757 1.00 83.54 225 ILE B O 1
ATOM 1553 N N . ALA A 1 225 ? 33.970 75.771 246.524 1.00 72.41 226 ALA B N 1
ATOM 1554 C CA . ALA A 1 225 ? 32.833 76.628 246.164 1.00 65.83 226 ALA B CA 1
ATOM 1555 C C . ALA A 1 225 ? 32.010 77.106 247.326 1.00 60.40 226 ALA B C 1
ATOM 1556 O O . ALA A 1 225 ? 31.773 76.364 248.268 1.00 64.02 226 ALA B O 1
ATOM 1558 N N . SER A 1 226 ? 31.549 78.351 247.225 1.00 59.51 227 SER B N 1
ATOM 1559 C CA . SER A 1 226 ? 30.563 78.910 248.138 1.00 65.54 227 SER B CA 1
ATOM 1560 C C . SER A 1 226 ? 29.335 78.008 248.079 1.00 77.12 227 SER B C 1
ATOM 1561 O O . SER A 1 226 ? 29.131 77.286 247.092 1.00 75.78 227 SER B O 1
ATOM 1564 N N . ASP A 1 227 ? 28.517 78.031 249.121 1.00 78.59 228 ASP B N 1
ATOM 1565 C CA . ASP A 1 227 ? 27.319 77.203 249.116 1.00 87.63 228 ASP B CA 1
ATOM 1566 C C . ASP A 1 227 ? 26.270 77.836 248.160 1.00 87.12 228 ASP B C 1
ATOM 1567 O O . ASP A 1 227 ? 25.700 77.145 247.302 1.00 82.98 228 ASP B O 1
ATOM 1572 N N . GLU A 1 228 ? 26.098 79.153 248.258 1.00 80.19 229 GLU B N 1
ATOM 1573 C CA . GLU A 1 228 ? 25.216 79.919 247.373 1.00 81.06 229 GLU B CA 1
ATOM 1574 C C . GLU A 1 228 ? 25.536 79.738 245.877 1.00 83.92 229 GLU B C 1
ATOM 1575 O O . GLU A 1 228 ? 24.641 79.845 245.022 1.00 83.57 229 GLU B O 1
ATOM 1581 N N . GLU A 1 229 ? 26.806 79.489 245.565 1.00 81.36 230 GLU B N 1
ATOM 1582 C CA . GLU A 1 229 ? 27.252 79.358 244.182 1.00 80.82 230 GLU B CA 1
ATOM 1583 C C . GLU A 1 229 ? 27.184 77.919 243.697 1.00 79.99 230 GLU B C 1
ATOM 1584 O O . GLU A 1 229 ? 27.276 77.675 242.493 1.00 85.23 230 GLU B O 1
ATOM 1590 N N . LEU A 1 230 ? 27.067 76.973 244.633 1.00 82.16 231 LEU B N 1
ATOM 1591 C CA . LEU A 1 230 ? 26.941 75.543 244.321 1.00 70.38 231 LEU B CA 1
ATOM 1592 C C . LEU A 1 230 ? 25.496 75.127 244.198 1.00 72.54 231 LEU B C 1
ATOM 1593 O O . LEU A 1 230 ? 25.186 74.153 243.511 1.00 65.63 231 LEU B O 1
ATOM 1598 N N . GLY A 1 231 ? 24.620 75.835 244.907 1.00 66.61 232 GLY B N 1
ATOM 1599 C CA . GLY A 1 231 ? 23.214 75.503 244.906 1.00 60.29 232 GLY B CA 1
ATOM 1600 C C . GLY A 1 231 ? 22.397 76.406 245.796 1.00 64.35 232 GLY B C 1
ATOM 1601 O O . GLY A 1 231 ? 21.550 75.931 246.537 1.00 68.38 232 GLY B O 1
ATOM 1602 N N . GLY A 1 232 ? 22.630 77.712 245.712 1.00 57.99 233 GLY B N 1
ATOM 1603 C CA . GLY A 1 232 ? 21.851 78.670 246.477 1.00 57.35 233 GLY B CA 1
ATOM 1604 C C . GLY A 1 232 ? 20.610 79.047 245.715 1.00 56.90 233 GLY B C 1
ATOM 1605 O O . GLY A 1 232 ? 20.435 78.629 244.581 1.00 64.22 233 GLY B O 1
ATOM 1606 N N . ALA A 1 233 ? 19.777 79.880 246.326 1.00 58.43 234 ALA B N 1
ATOM 1607 C CA . ALA A 1 233 ? 18.470 80.234 245.774 1.00 58.25 234 ALA B CA 1
ATOM 1608 C C . ALA A 1 233 ? 18.575 80.850 244.382 1.00 69.46 234 ALA B C 1
ATOM 1609 O O . ALA A 1 233 ? 18.049 80.315 243.399 1.00 65.54 234 ALA B O 1
ATOM 1611 N N . GLU A 1 234 ? 19.274 81.978 244.302 1.00 83.20 235 GLU B N 1
ATOM 1612 C CA . GLU A 1 234 ? 19.418 82.719 243.040 1.00 76.70 235 GLU B CA 1
ATOM 1613 C C . GLU A 1 234 ? 19.973 81.827 241.953 1.00 67.38 235 GLU B C 1
ATOM 1614 O O . GLU A 1 234 ? 19.504 81.866 240.822 1.00 66.53 235 GLU B O 1
ATOM 1620 N N . LEU A 1 235 ? 20.917 80.973 242.307 1.00 61.43 236 LEU B N 1
ATOM 1621 C CA . LEU A 1 235 ? 21.428 80.013 241.350 1.00 62.01 236 LEU B CA 1
ATOM 1622 C C . LEU A 1 235 ? 20.291 79.187 240.712 1.00 70.19 236 LEU B C 1
ATOM 1623 O O . LEU A 1 235 ? 20.232 79.045 239.492 1.00 75.71 236 LEU B O 1
ATOM 1628 N N . HIS A 1 236 ? 19.395 78.654 241.542 1.00 61.76 237 HIS B N 1
ATOM 1629 C CA . HIS A 1 236 ? 18.285 77.839 241.060 1.00 59.83 237 HIS B CA 1
ATOM 1630 C C . HIS A 1 236 ? 17.203 78.619 240.324 1.00 55.51 237 HIS B C 1
ATOM 1631 O O . HIS A 1 236 ? 16.714 78.179 239.292 1.00 53.72 237 HIS B O 1
ATOM 1638 N N . ALA A 1 237 ? 16.840 79.777 240.851 1.00 52.38 238 ALA B N 1
ATOM 1639 C CA . ALA A 1 237 ? 15.742 80.553 240.290 1.00 53.60 238 ALA B CA 1
ATOM 1640 C C . ALA A 1 237 ? 16.082 81.172 238.948 1.00 59.52 238 ALA B C 1
ATOM 1641 O O . ALA A 1 237 ? 15.196 81.642 238.251 1.00 65.11 238 ALA B O 1
ATOM 1643 N N . GLN A 1 238 ? 17.358 81.209 238.587 1.00 69.73 239 GLN B N 1
ATOM 1644 C CA . GLN A 1 238 ? 17.738 81.990 237.422 1.00 72.03 239 GLN B CA 1
ATOM 1645 C C . GLN A 1 238 ? 18.726 81.277 236.538 1.00 64.15 239 GLN B C 1
ATOM 1646 O O . GLN A 1 238 ? 18.592 81.327 235.325 1.00 70.88 239 GLN B O 1
ATOM 1652 N N . VAL A 1 239 ? 19.666 80.546 237.102 1.00 61.88 240 VAL B N 1
ATOM 1653 C CA . VAL A 1 239 ? 20.560 79.768 236.251 1.00 59.50 240 VAL B CA 1
A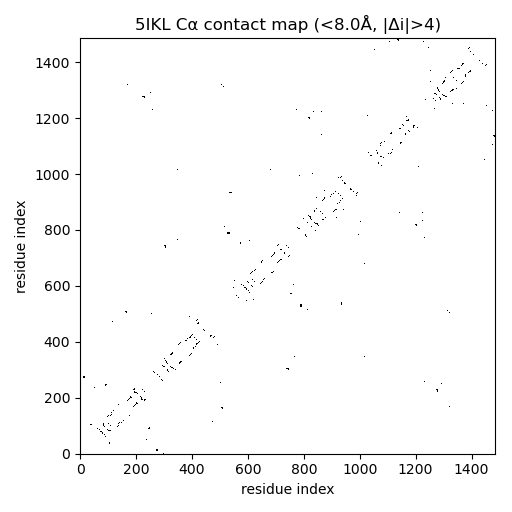TOM 1654 C C . VAL A 1 239 ? 19.951 78.429 235.838 1.00 60.45 240 VAL B C 1
ATOM 1655 O O . VAL A 1 239 ? 19.494 78.295 234.712 1.00 66.98 240 VAL B O 1
ATOM 1659 N N . ALA A 1 240 ? 19.952 77.443 236.727 1.00 66.40 241 ALA B N 1
ATOM 1660 C CA . ALA A 1 240 ? 19.491 76.079 236.384 1.00 69.99 241 ALA B CA 1
ATOM 1661 C C . ALA A 1 240 ? 17.949 75.939 236.153 1.00 64.79 241 ALA B C 1
ATOM 1662 O O . ALA A 1 240 ? 17.507 75.015 235.476 1.00 55.24 241 ALA B O 1
ATOM 1664 N N . GLY A 1 241 ? 17.161 76.873 236.677 1.00 61.51 242 GLY B N 1
ATOM 1665 C CA . GLY A 1 241 ? 15.702 76.787 236.613 1.00 63.50 242 GLY B CA 1
ATOM 1666 C C . GLY A 1 241 ? 15.045 75.750 237.537 1.00 64.12 242 GLY B C 1
ATOM 1667 O O . GLY A 1 241 ? 13.924 75.323 237.282 1.00 66.95 242 GLY B O 1
ATOM 1668 N N . THR A 1 242 ? 15.708 75.351 238.621 1.00 58.33 243 THR B N 1
ATOM 1669 C CA . THR A 1 242 ? 15.169 74.295 239.441 1.00 57.96 243 THR B CA 1
ATOM 1670 C C . THR A 1 242 ? 14.014 74.812 240.279 1.00 57.46 243 THR B C 1
ATOM 1671 O O . THR A 1 242 ? 13.342 74.044 240.931 1.00 56.27 243 THR B O 1
ATOM 1675 N N . ALA A 1 243 ? 13.748 76.111 240.242 1.00 61.13 244 ALA B N 1
ATOM 1676 C CA . ALA A 1 243 ? 12.641 76.670 241.001 1.00 56.71 244 ALA B CA 1
ATOM 1677 C C . ALA A 1 243 ? 11.893 77.667 240.137 1.00 56.11 244 ALA B C 1
ATOM 1678 O O . ALA A 1 243 ? 12.335 77.982 239.029 1.00 62.31 244 ALA B O 1
ATOM 1680 N N . GLU A 1 244 ? 10.765 78.153 240.641 1.00 48.69 245 GLU B N 1
ATOM 1681 C CA . GLU A 1 244 ? 9.838 78.950 239.846 1.00 50.90 245 GLU B CA 1
ATOM 1682 C C . GLU A 1 244 ? 9.660 80.318 240.398 1.00 53.41 245 GLU B C 1
ATOM 1683 O O . GLU A 1 244 ? 9.213 81.231 239.692 1.00 54.60 245 GLU B O 1
ATOM 1689 N N . TYR A 1 245 ? 9.894 80.421 241.696 1.00 55.88 246 TYR B N 1
ATOM 1690 C CA . TYR A 1 245 ? 9.805 81.653 242.436 1.00 60.74 246 TYR B CA 1
ATOM 1691 C C . TYR A 1 245 ? 11.039 81.744 243.370 1.00 64.07 246 TYR B C 1
ATOM 1692 O O . TYR A 1 245 ? 11.572 80.731 243.865 1.00 61.48 246 TYR B O 1
ATOM 1701 N N . LEU A 1 246 ? 11.515 82.971 243.532 1.00 67.34 247 LEU B N 1
ATOM 1702 C CA . LEU A 1 246 ? 12.603 83.317 244.434 1.00 64.11 247 LEU B CA 1
ATOM 1703 C C . LEU A 1 246 ? 11.881 84.110 245.474 1.00 60.52 247 LEU B C 1
ATOM 1704 O O . LEU A 1 246 ? 11.063 84.967 245.129 1.00 55.89 247 LEU B O 1
ATOM 1709 N N . ALA A 1 247 ? 12.095 83.826 246.748 1.00 57.86 248 ALA B N 1
ATOM 1710 C CA . ALA A 1 247 ? 11.425 84.662 247.739 1.00 66.02 248 ALA B CA 1
ATOM 1711 C C . ALA A 1 247 ? 12.508 85.384 248.562 1.00 61.52 248 ALA B C 1
ATOM 1712 O O . ALA A 1 247 ? 13.647 84.925 248.629 1.00 52.71 248 ALA B O 1
ATOM 1714 N N . GLU A 1 248 ? 12.142 86.502 249.175 1.00 66.69 249 GLU B N 1
ATOM 1715 C CA . GLU A 1 248 ? 13.096 87.327 249.948 1.00 76.50 249 GLU B CA 1
ATOM 1716 C C . GLU A 1 248 ? 13.512 86.674 251.272 1.00 81.90 249 GLU B C 1
ATOM 1717 O O . GLU A 1 248 ? 14.703 86.533 251.581 1.00 92.46 249 GLU B O 1
ATOM 1723 N N . ASN A 1 249 ? 12.505 86.250 252.025 1.00 82.98 250 ASN B N 1
ATOM 1724 C CA . ASN A 1 249 ? 12.653 85.788 253.395 1.00 76.40 250 ASN B CA 1
ATOM 1725 C C . ASN A 1 249 ? 11.672 84.617 253.550 1.00 76.35 250 ASN B C 1
ATOM 1726 O O . ASN A 1 249 ? 11.211 84.093 252.548 1.00 82.35 250 ASN B O 1
ATOM 1731 N N . ASP A 1 250 ? 11.321 84.241 254.780 1.00 65.48 251 ASP B N 1
ATOM 1732 C CA . ASP A 1 250 ? 10.340 83.188 255.013 1.00 62.70 251 ASP B CA 1
ATOM 1733 C C . ASP A 1 250 ? 8.908 83.659 254.846 1.00 59.44 251 ASP B C 1
ATOM 1734 O O . ASP A 1 250 ? 8.099 82.952 254.244 1.00 59.77 251 ASP B O 1
ATOM 1739 N N . ALA A 1 251 ? 8.564 84.816 255.383 1.00 53.87 252 ALA B N 1
ATOM 1740 C CA . ALA A 1 251 ? 7.169 85.276 255.269 1.00 62.51 252 ALA B CA 1
ATOM 1741 C C . ALA A 1 251 ? 6.727 85.407 253.804 1.00 66.54 252 ALA B C 1
ATOM 1742 O O . ALA A 1 251 ? 5.621 85.030 253.438 1.00 65.06 252 ALA B O 1
ATOM 1744 N N . ASP A 1 252 ? 7.617 85.963 252.991 1.00 70.00 253 ASP B N 1
ATOM 1745 C CA . ASP A 1 252 ? 7.415 86.157 251.558 1.00 66.67 253 ASP B CA 1
ATOM 1746 C C . ASP A 1 252 ? 7.336 84.799 250.826 1.00 65.38 253 ASP B C 1
ATOM 1747 O O . ASP A 1 252 ? 6.597 84.654 249.861 1.00 61.80 253 ASP B O 1
ATOM 1752 N N . GLY A 1 253 ? 8.121 83.825 251.278 1.00 62.21 254 GLY B N 1
ATOM 1753 C CA . GLY A 1 253 ? 8.044 82.468 250.762 1.00 63.24 254 GLY B CA 1
ATOM 1754 C C . GLY A 1 253 ? 6.658 81.872 250.994 1.00 64.79 254 GLY B C 1
ATOM 1755 O O . GLY A 1 253 ? 6.093 81.210 250.116 1.00 64.19 254 GLY B O 1
ATOM 1756 N N . VAL A 1 254 ? 6.103 82.151 252.163 1.00 55.74 255 VAL B N 1
ATOM 1757 C CA . VAL A 1 254 ? 4.837 81.580 252.595 1.00 61.84 255 VAL B CA 1
ATOM 1758 C C . VAL A 1 254 ? 3.718 82.301 251.859 1.00 64.78 255 VAL B C 1
ATOM 1759 O O . VAL A 1 254 ? 2.687 81.706 251.503 1.00 70.68 255 VAL B O 1
ATOM 1763 N N . ARG A 1 255 ? 3.931 83.583 251.626 1.00 67.26 256 ARG B N 1
ATOM 1764 C CA . ARG A 1 255 ? 3.001 84.386 250.843 1.00 69.69 256 ARG B CA 1
ATOM 1765 C C . ARG A 1 255 ? 2.801 83.767 249.451 1.00 61.56 256 ARG B C 1
ATOM 1766 O O . ARG A 1 255 ? 1.680 83.648 248.967 1.00 55.14 256 ARG B O 1
ATOM 1774 N N . LEU A 1 256 ? 3.906 83.361 248.843 1.00 54.22 257 LEU B N 1
ATOM 1775 C CA . LEU A 1 256 ? 3.915 82.834 247.491 1.00 63.17 257 LEU B CA 1
ATOM 1776 C C . LEU A 1 256 ? 3.251 81.449 247.386 1.00 65.84 257 LEU B C 1
ATOM 1777 O O . LEU A 1 256 ? 2.527 81.165 246.414 1.00 57.39 257 LEU B O 1
ATOM 1782 N N . ALA A 1 257 ? 3.521 80.604 248.382 1.00 68.08 258 ALA B N 1
ATOM 1783 C CA . ALA A 1 257 ? 2.814 79.345 248.547 1.00 61.91 258 ALA B CA 1
ATOM 1784 C C . ALA A 1 257 ? 1.325 79.643 248.580 1.00 59.65 258 ALA B C 1
ATOM 1785 O O . ALA A 1 257 ? 0.577 79.029 247.815 1.00 57.91 258 ALA B O 1
ATOM 1787 N N . ARG A 1 258 ? 0.879 80.616 249.376 1.00 52.93 259 ARG B N 1
ATOM 1788 C CA . ARG A 1 258 ? -0.556 80.948 249.324 1.00 54.41 259 ARG B CA 1
ATOM 1789 C C . ARG A 1 258 ? -1.019 81.491 247.964 1.00 56.29 259 ARG B C 1
ATOM 1790 O O . ARG A 1 258 ? -2.180 81.341 247.602 1.00 57.28 259 ARG B O 1
ATOM 1798 N N . GLU A 1 259 ? -0.131 82.150 247.227 1.00 64.88 260 GLU B N 1
ATOM 1799 C CA . GLU A 1 259 ? -0.504 82.751 245.943 1.00 67.89 260 GLU B CA 1
ATOM 1800 C C . GLU A 1 259 ? -0.770 81.650 244.935 1.00 58.65 260 GLU B C 1
ATOM 1801 O O . GLU A 1 259 ? -1.777 81.648 244.242 1.00 54.88 260 GLU B O 1
ATOM 1807 N N . ILE A 1 260 ? 0.186 80.741 244.867 1.00 52.45 261 ILE B N 1
ATOM 1808 C CA . ILE A 1 260 ? 0.138 79.587 244.007 1.00 56.18 261 ILE B CA 1
ATOM 1809 C C . ILE A 1 260 ? -1.191 78.842 244.229 1.00 57.08 261 ILE B C 1
ATOM 1810 O O . ILE A 1 260 ? -2.079 78.792 243.344 1.00 52.15 261 ILE B O 1
ATOM 1815 N N . VAL A 1 261 ? -1.354 78.356 245.445 1.00 51.69 262 VAL B N 1
ATOM 1816 C CA . VAL A 1 261 ? -2.536 77.630 245.821 1.00 52.33 262 VAL B CA 1
ATOM 1817 C C . VAL A 1 261 ? -3.756 78.448 245.414 1.00 50.40 262 VAL B C 1
ATOM 1818 O O . VAL A 1 261 ? -4.663 77.920 244.804 1.00 54.77 262 VAL B O 1
ATOM 1822 N N . GLY A 1 262 ? -3.771 79.736 245.745 1.00 51.74 263 GLY B N 1
ATOM 1823 C CA . GLY A 1 262 ? -4.941 80.604 245.523 1.00 42.41 263 GLY B CA 1
ATOM 1824 C C . GLY A 1 262 ? -5.243 80.890 244.052 1.00 43.41 263 GLY B C 1
ATOM 1825 O O . GLY A 1 262 ? -6.348 81.346 243.737 1.00 41.14 263 GLY B O 1
ATOM 1826 N N . MET A 1 263 ? -4.283 80.609 243.174 1.00 39.60 264 MET B N 1
ATOM 1827 C CA . MET A 1 263 ? -4.441 80.746 241.731 1.00 50.64 264 MET B CA 1
ATOM 1828 C C . MET A 1 263 ? -4.884 79.463 241.003 1.00 50.84 264 MET B C 1
ATOM 1829 O O . MET A 1 263 ? -5.214 79.517 239.837 1.00 51.82 264 MET B O 1
ATOM 1834 N N . LEU A 1 264 ? -4.893 78.319 241.674 1.00 52.59 265 LEU B N 1
ATOM 1835 C CA . LEU A 1 264 ? -5.450 77.106 241.068 1.00 53.89 265 LEU B CA 1
ATOM 1836 C C . LEU A 1 264 ? -6.979 77.203 241.095 1.00 48.49 265 LEU B C 1
ATOM 1837 O O . LEU A 1 264 ? -7.552 77.733 242.035 1.00 43.70 265 LEU B O 1
ATOM 1842 N N . PRO A 1 265 ? -7.642 76.733 240.039 1.00 44.88 266 PRO B N 1
ATOM 1843 C CA . PRO A 1 265 ? -9.101 76.658 240.057 1.00 49.92 266 PRO B CA 1
ATOM 1844 C C . PRO A 1 265 ? -9.595 75.358 240.745 1.00 49.86 266 PRO B C 1
ATOM 1845 O O . PRO A 1 265 ? -10.523 74.710 240.255 1.00 53.21 266 PRO B O 1
ATOM 1849 N N . TRP A 1 266 ? -8.996 75.024 241.889 1.00 49.43 267 TRP B N 1
ATOM 1850 C CA . TRP A 1 266 ? -9.105 73.708 242.469 1.00 48.24 267 TRP B CA 1
ATOM 1851 C C . TRP A 1 266 ? -10.524 73.432 242.959 1.00 44.96 267 TRP B C 1
ATOM 1852 O O . TRP A 1 266 ? -11.142 72.482 242.537 1.00 43.17 267 TRP B O 1
ATOM 1863 N N . ASN A 1 267 ? -11.073 74.264 243.809 1.00 47.19 268 ASN B N 1
ATOM 1864 C CA . ASN A 1 267 ? -12.447 74.027 244.250 1.00 48.10 268 ASN B CA 1
ATOM 1865 C C . ASN A 1 267 ? -13.477 74.208 243.157 1.00 49.98 268 ASN B C 1
ATOM 1866 O O . ASN A 1 267 ? -14.602 73.746 243.296 1.00 55.58 268 ASN B O 1
ATOM 1871 N N . ALA A 1 268 ? -13.078 74.806 242.039 1.00 50.55 269 ALA B N 1
ATOM 1872 C CA . ALA A 1 268 ? -13.984 74.944 240.921 1.00 51.50 269 ALA B CA 1
ATOM 1873 C C . ALA A 1 268 ? -14.208 73.622 240.195 1.00 54.19 269 ALA B C 1
ATOM 1874 O O . ALA A 1 268 ? -15.152 73.542 239.421 1.00 52.37 269 ALA B O 1
ATOM 1876 N N . GLN A 1 269 ? -13.362 72.605 240.423 1.00 51.36 270 GLN B N 1
ATOM 1877 C CA . GLN A 1 269 ? -13.495 71.330 239.708 1.00 48.40 270 GLN B CA 1
ATOM 1878 C C . GLN A 1 269 ? -14.619 70.508 240.304 1.00 53.19 270 GLN B C 1
ATOM 1879 O O . GLN A 1 269 ? -15.180 69.625 239.649 1.00 59.02 270 GLN B O 1
ATOM 1885 N N . LEU A 1 270 ? -14.967 70.833 241.540 1.00 53.93 271 LEU B N 1
ATOM 1886 C CA . LEU A 1 270 ? -15.972 70.096 242.283 1.00 51.99 271 LEU B CA 1
ATOM 1887 C C . LEU A 1 270 ? -17.328 70.394 241.755 1.00 52.74 271 LEU B C 1
ATOM 1888 O O . LEU A 1 270 ? -17.562 71.494 241.302 1.00 52.51 271 LEU B O 1
ATOM 1893 N N . PRO A 1 271 ? -18.246 69.417 241.848 1.00 61.74 272 PRO B N 1
ATOM 1894 C CA . PRO A 1 271 ? -19.658 69.724 241.592 1.00 60.14 272 PRO B CA 1
ATOM 1895 C C . PRO A 1 271 ? -20.233 70.477 242.760 1.00 62.88 272 PRO B C 1
ATOM 1896 O O . PRO A 1 271 ? -19.643 70.493 243.841 1.00 66.91 272 PRO B O 1
ATOM 1900 N N . ALA A 1 272 ? -21.352 71.140 242.535 1.00 72.99 273 ALA B N 1
ATOM 1901 C CA . ALA A 1 272 ? -22.055 71.821 243.603 1.00 78.74 273 ALA B CA 1
ATOM 1902 C C . ALA A 1 272 ? -22.842 70.764 244.377 1.00 86.28 273 ALA B C 1
ATOM 1903 O O . ALA A 1 272 ? -23.416 69.863 243.770 1.00 75.22 273 ALA B O 1
ATOM 1905 N N . ARG A 1 273 ? -22.822 70.850 245.708 1.00 97.23 274 ARG B N 1
ATOM 1906 C CA . ARG A 1 273 ? -23.680 70.014 246.554 1.00 103.75 274 ARG B CA 1
ATOM 1907 C C . ARG A 1 273 ? -24.169 70.828 247.744 1.00 96.98 274 ARG B C 1
ATOM 1908 O O . ARG A 1 273 ? -25.196 71.497 247.652 1.00 95.65 274 ARG B O 1
ATOM 1916 N N . SER A 1 277 ? -27.714 70.687 256.893 1.00 79.76 278 SER B N 1
ATOM 1917 C CA . SER A 1 277 ? -28.769 70.619 257.925 1.00 88.21 278 SER B CA 1
ATOM 1918 C C . SER A 1 277 ? -28.745 69.301 258.732 1.00 81.44 278 SER B C 1
ATOM 1919 O O . SER A 1 277 ? -28.934 68.233 258.157 1.00 84.46 278 SER B O 1
ATOM 1922 N N . TRP A 1 278 ? -28.518 69.381 260.047 1.00 74.95 279 TRP B N 1
ATOM 1923 C CA . TRP A 1 278 ? -28.566 68.194 260.933 1.00 71.83 279 TRP B CA 1
ATOM 1924 C C . TRP A 1 278 ? -28.836 68.550 262.377 1.00 75.05 279 TRP B C 1
ATOM 1925 O O . TRP A 1 278 ? -28.580 69.682 262.789 1.00 73.22 279 TRP B O 1
ATOM 1936 N N . ARG A 1 279 ? -29.302 67.571 263.157 1.00 76.51 280 ARG B N 1
ATOM 1937 C CA . ARG A 1 279 ? -29.554 67.781 264.589 1.00 68.58 280 ARG B CA 1
ATOM 1938 C C . ARG A 1 279 ? -28.277 67.436 265.334 1.00 65.74 280 ARG B C 1
ATOM 1939 O O . ARG A 1 279 ? -27.611 66.475 264.981 1.00 70.04 280 ARG B O 1
ATOM 1947 N N . GLU A 1 280 ? -27.932 68.187 266.376 1.00 61.96 281 GLU B N 1
ATOM 1948 C CA . GLU A 1 280 ? -26.787 67.796 267.237 1.00 64.11 281 GLU B CA 1
ATOM 1949 C C . GLU A 1 280 ? -27.156 66.542 268.054 1.00 60.10 281 GLU B C 1
ATOM 1950 O O . GLU A 1 280 ? -28.341 66.138 268.094 1.00 54.37 281 GLU B O 1
ATOM 1956 N N . PRO A 1 281 ? -26.152 65.896 268.682 1.00 54.36 282 PRO B N 1
ATOM 1957 C CA . PRO A 1 281 ? -26.441 64.767 269.584 1.00 60.12 282 PRO B CA 1
ATOM 1958 C C . PRO A 1 281 ? -27.270 65.162 270.813 1.00 66.64 282 PRO B C 1
ATOM 1959 O O . PRO A 1 281 ? -27.213 66.312 271.243 1.00 68.47 282 PRO B O 1
ATOM 1963 N N . LEU A 1 282 ? -28.031 64.230 271.379 1.00 69.51 283 LEU B N 1
ATOM 1964 C CA . LEU A 1 282 ? -28.797 64.542 272.600 1.00 67.72 283 LEU B CA 1
ATOM 1965 C C . LEU A 1 282 ? -27.880 64.839 273.815 1.00 69.61 283 LEU B C 1
ATOM 1966 O O . LEU A 1 282 ? -28.142 65.769 274.560 1.00 75.58 283 LEU B O 1
ATOM 1971 N N . TYR A 1 283 ? -26.796 64.088 273.969 1.00 65.29 284 TYR B N 1
ATOM 1972 C CA . TYR A 1 283 ? -25.867 64.253 275.066 1.00 65.66 284 TYR B CA 1
ATOM 1973 C C . TYR A 1 283 ? -24.615 65.003 274.583 1.00 75.51 284 TYR B C 1
ATOM 1974 O O . TYR A 1 283 ? -24.198 64.834 273.441 1.00 82.28 284 TYR B O 1
ATOM 1983 N N . PRO A 1 284 ? -24.011 65.843 275.448 1.00 75.20 285 PRO B N 1
ATOM 1984 C CA . PRO A 1 284 ? -22.824 66.585 275.041 1.00 72.68 285 PRO B CA 1
ATOM 1985 C C . PRO A 1 284 ? -21.578 65.725 274.965 1.00 70.37 285 PRO B C 1
ATOM 1986 O O . PRO A 1 284 ? -21.367 64.903 275.853 1.00 64.03 285 PRO B O 1
ATOM 1990 N N . VAL A 1 285 ? -20.754 65.950 273.928 1.00 72.04 286 VAL B N 1
ATOM 1991 C CA . VAL A 1 285 ? -19.454 65.259 273.749 1.00 68.46 286 VAL B CA 1
ATOM 1992 C C . VAL A 1 285 ? -18.523 65.334 274.978 1.00 70.47 286 VAL B C 1
ATOM 1993 O O . VAL A 1 285 ? -17.694 64.449 275.172 1.00 66.98 286 VAL B O 1
ATOM 1997 N N . GLU A 1 286 ? -18.646 66.396 275.784 1.00 77.78 287 GLU B N 1
ATOM 1998 C CA . GLU A 1 286 ? -17.898 66.538 277.056 1.00 80.37 287 GLU B CA 1
ATOM 1999 C C . GLU A 1 286 ? -17.912 65.237 277.818 1.00 64.66 287 GLU B C 1
ATOM 2000 O O . GLU A 1 286 ? -16.906 64.837 278.398 1.00 73.96 287 GLU B O 1
ATOM 2006 N N . GLU A 1 287 ? -19.074 64.594 277.793 1.00 61.87 288 GLU B N 1
ATOM 2007 C CA . GLU A 1 287 ? -19.364 63.375 278.542 1.00 59.29 288 GLU B CA 1
ATOM 2008 C C . GLU A 1 287 ? -18.509 62.170 278.179 1.00 57.26 288 GLU B C 1
ATOM 2009 O O . GLU A 1 287 ? -18.381 61.246 278.986 1.00 58.45 288 GLU B O 1
ATOM 2015 N N . LEU A 1 288 ? -17.910 62.182 276.985 1.00 57.30 289 LEU B N 1
ATOM 2016 C CA . LEU A 1 288 ? -17.082 61.067 276.506 1.00 61.55 289 LEU B CA 1
ATOM 2017 C C . LEU A 1 288 ? -15.893 60.799 277.397 1.00 63.18 289 LEU B C 1
ATOM 2018 O O . LEU A 1 288 ? -15.357 59.691 277.375 1.00 69.71 289 LEU B O 1
ATOM 2023 N N . LEU A 1 289 ? -15.480 61.821 278.158 1.00 65.04 290 LEU B N 1
ATOM 2024 C CA . LEU A 1 289 ? -14.412 61.685 279.151 1.00 66.03 290 LEU B CA 1
ATOM 2025 C C . LEU A 1 289 ? -14.713 60.645 280.212 1.00 61.69 290 LEU B C 1
ATOM 2026 O O . LEU A 1 289 ? -13.794 59.969 280.663 1.00 63.35 290 LEU B O 1
ATOM 2031 N N . GLY A 1 290 ? -15.980 60.478 280.583 1.00 61.02 291 GLY B N 1
ATOM 2032 C CA . GLY A 1 290 ? -16.338 59.475 281.602 1.00 65.80 291 GLY B CA 1
ATOM 2033 C C . GLY A 1 290 ? -17.027 58.182 281.162 1.00 67.82 291 GLY B C 1
ATOM 2034 O O . GLY A 1 290 ? -17.421 57.368 282.006 1.00 70.97 291 GLY B O 1
ATOM 2035 N N . VAL A 1 291 ? -17.157 57.970 279.855 1.00 62.91 292 VAL B N 1
ATOM 2036 C CA . VAL A 1 291 ? -17.870 56.817 279.318 1.00 58.60 292 VAL B CA 1
ATOM 2037 C C . VAL A 1 291 ? -17.096 55.514 279.396 1.00 52.33 292 VAL B C 1
ATOM 2038 O O . VAL A 1 291 ? -17.643 54.477 279.728 1.00 62.07 292 VAL B O 1
ATOM 2042 N N . VAL A 1 292 ? -15.830 55.541 279.065 1.00 58.77 293 VAL B N 1
ATOM 2043 C CA . VAL A 1 292 ? -15.014 54.330 279.167 1.00 62.03 293 VAL B CA 1
ATOM 2044 C C . VAL A 1 292 ? -14.707 54.075 280.643 1.00 70.64 293 VAL B C 1
ATOM 2045 O O . VAL A 1 292 ? -14.272 54.992 281.342 1.00 72.23 293 VAL B O 1
ATOM 2049 N N . PRO A 1 293 ? -14.947 52.842 281.134 1.00 74.90 294 PRO B N 1
ATOM 2050 C CA . PRO A 1 293 ? -14.574 52.549 282.508 1.00 76.26 294 PRO B CA 1
ATOM 2051 C C . PRO A 1 293 ? -13.097 52.786 282.758 1.00 75.35 294 PRO B C 1
ATOM 2052 O O . PRO A 1 293 ? -12.252 52.536 281.871 1.00 65.02 294 PRO B O 1
ATOM 2056 N N . ALA A 1 294 ? -12.810 53.276 283.962 1.00 72.16 295 ALA B N 1
ATOM 2057 C CA . ALA A 1 294 ? -11.438 53.415 284.439 1.00 75.61 295 ALA B CA 1
ATOM 2058 C C . ALA A 1 294 ? -10.876 52.032 284.614 1.00 73.42 295 ALA B C 1
ATOM 2059 O O . ALA A 1 294 ? -9.734 51.767 284.252 1.00 71.78 295 ALA B O 1
ATOM 2061 N N . ASP A 1 295 ? -11.717 51.173 285.188 1.00 83.17 296 ASP B N 1
ATOM 2062 C CA . ASP A 1 295 ? -11.509 49.728 285.264 1.00 87.57 296 ASP B CA 1
ATOM 2063 C C . ASP A 1 295 ? -11.464 49.197 283.826 1.00 90.43 296 ASP B C 1
ATOM 2064 O O . ASP A 1 295 ? -12.494 49.074 283.164 1.00 85.52 296 ASP B O 1
ATOM 2069 N N . PRO A 1 296 ? -10.266 48.903 283.317 1.00 94.80 297 PRO B N 1
ATOM 2070 C CA . PRO A 1 296 ? -10.189 48.572 281.895 1.00 96.31 297 PRO B CA 1
ATOM 2071 C C . PRO A 1 296 ? -10.922 47.278 281.551 1.00 100.75 297 PRO B C 1
ATOM 2072 O O . PRO A 1 296 ? -11.523 47.168 280.481 1.00 102.74 297 PRO B O 1
ATOM 2076 N N . LYS A 1 297 ? -10.888 46.318 282.466 1.00 95.86 298 LYS B N 1
ATOM 2077 C CA . LYS A 1 297 ? -11.524 45.044 282.241 1.00 92.02 298 LYS B CA 1
ATOM 2078 C C . LYS A 1 297 ? -13.033 45.123 282.294 1.00 83.68 298 LYS B C 1
ATOM 2079 O O . LYS A 1 297 ? -13.690 44.252 281.764 1.00 90.78 298 LYS B O 1
ATOM 2085 N N . LYS A 1 298 ? -13.585 46.145 282.940 1.00 75.99 299 LYS B N 1
ATOM 2086 C CA . LYS A 1 298 ? -15.037 46.304 283.022 1.00 74.51 299 LYS B CA 1
ATOM 2087 C C . LYS A 1 298 ? -15.717 46.559 281.637 1.00 76.63 299 LYS B C 1
ATOM 2088 O O . LYS A 1 298 ? -15.399 47.542 280.956 1.00 84.16 299 LYS B O 1
ATOM 2094 N N . PRO A 1 299 ? -16.652 45.676 281.217 1.00 73.72 300 PRO B N 1
ATOM 2095 C CA . PRO A 1 299 ? -17.424 45.917 279.969 1.00 67.77 300 PRO B CA 1
ATOM 2096 C C . PRO A 1 299 ? -18.304 47.152 279.983 1.00 61.57 300 PRO B C 1
ATOM 2097 O O . PRO A 1 299 ? -18.702 47.616 281.049 1.00 64.01 300 PRO B O 1
ATOM 2101 N N . TYR A 1 300 ? -18.576 47.702 278.803 1.00 59.60 301 TYR B N 1
ATOM 2102 C CA . TYR A 1 300 ? -19.584 48.772 278.658 1.00 56.04 301 TYR B CA 1
ATOM 2103 C C . TYR A 1 300 ? -20.169 48.755 277.254 1.00 50.69 301 TYR B C 1
ATOM 2104 O O . TYR A 1 300 ? -19.734 48.030 276.405 1.00 47.04 301 TYR B O 1
ATOM 2113 N N . ASP A 1 301 ? -21.171 49.556 277.007 1.00 50.43 302 ASP B N 1
ATOM 2114 C CA . ASP A 1 301 ? -21.830 49.462 275.747 1.00 50.01 302 ASP B CA 1
ATOM 2115 C C . ASP A 1 301 ? -21.241 50.530 274.863 1.00 49.06 302 ASP B C 1
ATOM 2116 O O . ASP A 1 301 ? -21.316 51.717 275.216 1.00 51.42 302 ASP B O 1
ATOM 2121 N N . VAL A 1 302 ? -20.688 50.121 273.712 1.00 42.42 303 VAL B N 1
ATOM 2122 C CA . VAL A 1 302 ? -20.194 51.069 272.699 1.00 43.06 303 VAL B CA 1
ATOM 2123 C C . VAL A 1 302 ? -21.249 52.086 272.268 1.00 45.88 303 VAL B C 1
ATOM 2124 O O . VAL A 1 302 ? -20.923 53.197 271.830 1.00 45.66 303 VAL B O 1
ATOM 2128 N N . ARG A 1 303 ? -22.518 51.729 272.464 1.00 45.98 304 ARG B N 1
ATOM 2129 C CA . ARG A 1 303 ? -23.574 52.631 272.173 1.00 48.25 304 ARG B CA 1
ATOM 2130 C C . ARG A 1 303 ? -23.484 53.913 273.022 1.00 51.99 304 ARG B C 1
ATOM 2131 O O . ARG A 1 303 ? -24.030 54.953 272.644 1.00 50.75 304 ARG B O 1
ATOM 2139 N N . GLU A 1 304 ? -22.793 53.881 274.150 1.00 57.38 305 GLU B N 1
ATOM 2140 C CA . GLU A 1 304 ? -22.665 55.114 274.954 1.00 57.91 305 GLU B CA 1
ATOM 2141 C C . GLU A 1 304 ? -21.784 56.155 274.267 1.00 52.88 305 GLU B C 1
ATOM 2142 O O . GLU A 1 304 ? -22.054 57.356 274.318 1.00 56.73 305 GLU B O 1
ATOM 2148 N N . ILE A 1 305 ? -20.718 55.674 273.643 1.00 51.06 306 ILE B N 1
ATOM 2149 C CA . ILE A 1 305 ? -19.923 56.473 272.723 1.00 50.66 306 ILE B CA 1
ATOM 2150 C C . ILE A 1 305 ? -20.774 56.895 271.531 1.00 49.72 306 ILE B C 1
ATOM 2151 O O . ILE A 1 305 ? -20.900 58.067 271.253 1.00 49.90 306 ILE B O 1
ATOM 2156 N N . VAL A 1 306 ? -21.407 55.939 270.851 1.00 50.92 307 VAL B N 1
ATOM 2157 C CA . VAL A 1 306 ? -22.249 56.292 269.711 1.00 48.94 307 VAL B CA 1
ATOM 2158 C C . VAL A 1 306 ? -23.238 57.453 270.024 1.00 47.43 307 VAL B C 1
ATOM 2159 O O . VAL A 1 306 ? -23.464 58.382 269.214 1.00 48.66 307 VAL B O 1
ATOM 2163 N N . ALA A 1 307 ? -23.838 57.399 271.189 1.00 51.55 308 ALA B N 1
ATOM 2164 C CA . ALA A 1 307 ? -24.914 58.354 271.558 1.00 55.38 308 ALA B CA 1
ATOM 2165 C C . ALA A 1 307 ? -24.460 59.783 271.631 1.00 50.74 308 ALA B C 1
ATOM 2166 O O . ALA A 1 307 ? -25.255 60.691 271.505 1.00 53.18 308 ALA B O 1
ATOM 2168 N N . ARG A 1 308 ? -23.173 59.966 271.850 1.00 57.15 309 ARG B N 1
ATOM 2169 C CA . ARG A 1 308 ? -22.584 61.285 271.922 1.00 61.87 309 ARG B CA 1
ATOM 2170 C C . ARG A 1 308 ? -21.901 61.747 270.627 1.00 62.71 309 ARG B C 1
ATOM 2171 O O . ARG A 1 308 ? -21.639 62.963 270.466 1.00 55.29 309 ARG B O 1
ATOM 2179 N N . ILE A 1 309 ? -21.648 60.824 269.694 1.00 55.56 310 ILE B N 1
ATOM 2180 C CA . ILE A 1 309 ? -21.193 61.250 268.352 1.00 55.59 310 ILE B CA 1
ATOM 2181 C C . ILE A 1 309 ? -22.277 61.319 267.254 1.00 56.26 310 ILE B C 1
ATOM 2182 O O . ILE A 1 309 ? -22.097 62.023 266.276 1.00 58.50 310 ILE B O 1
ATOM 2187 N N . ALA A 1 310 ? -23.396 60.617 267.406 1.00 53.61 311 ALA B N 1
ATOM 2188 C CA . ALA A 1 310 ? -24.423 60.588 266.349 1.00 52.58 311 ALA B CA 1
ATOM 2189 C C . ALA A 1 310 ? -25.390 61.739 266.388 1.00 48.76 311 ALA B C 1
ATOM 2190 O O . ALA A 1 310 ? -25.896 62.069 267.436 1.00 56.74 311 ALA B O 1
ATOM 2192 N N . ASP A 1 311 ? -25.665 62.326 265.232 1.00 49.94 312 ASP B N 1
ATOM 2193 C CA . ASP A 1 311 ? -26.763 63.275 265.079 1.00 52.58 312 ASP B CA 1
ATOM 2194 C C . ASP A 1 311 ? -28.035 62.792 265.751 1.00 53.15 312 ASP B C 1
ATOM 2195 O O . ASP A 1 311 ? -28.437 61.666 265.567 1.00 50.26 312 ASP B O 1
ATOM 2200 N N . GLY A 1 312 ? -28.695 63.663 266.511 1.00 61.96 313 GLY B N 1
ATOM 2201 C CA . GLY A 1 312 ? -29.871 63.256 267.311 1.00 61.79 313 GLY B CA 1
ATOM 2202 C C . GLY A 1 312 ? -29.635 62.060 268.224 1.00 58.79 313 GLY B C 1
ATOM 2203 O O . GLY A 1 312 ? -30.591 61.492 268.737 1.00 66.36 313 GLY B O 1
ATOM 2204 N N . SER A 1 313 ? -28.372 61.677 268.432 1.00 53.09 314 SER B N 1
ATOM 2205 C CA . SER A 1 313 ? -28.032 60.434 269.127 1.00 55.84 314 SER B CA 1
ATOM 2206 C C . SER A 1 313 ? -28.736 59.183 268.551 1.00 57.70 314 SER B C 1
ATOM 2207 O O . SER A 1 313 ? -28.830 58.151 269.224 1.00 57.13 314 SER B O 1
ATOM 2210 N N . GLU A 1 314 ? -29.166 59.248 267.287 1.00 58.43 315 GLU B N 1
ATOM 2211 C CA . GLU A 1 314 ? -29.942 58.175 266.660 1.00 57.94 315 GLU B CA 1
ATOM 2212 C C . GLU A 1 314 ? -29.044 57.124 265.985 1.00 53.36 315 GLU B C 1
ATOM 2213 O O . GLU A 1 314 ? -28.162 57.460 265.217 1.00 55.13 315 GLU B O 1
ATOM 2219 N N . PHE A 1 315 ? -29.299 55.855 266.282 1.00 53.23 316 PHE B N 1
ATOM 2220 C CA . PHE A 1 315 ? -28.509 54.716 265.805 1.00 54.17 316 PHE B CA 1
ATOM 2221 C C . PHE A 1 315 ? -29.475 53.625 265.358 1.00 54.45 316 PHE B C 1
ATOM 2222 O O . PHE A 1 315 ? -30.281 53.146 266.142 1.00 61.67 316 PHE B O 1
ATOM 2230 N N . LEU A 1 316 ? -29.445 53.252 264.090 1.00 54.63 317 LEU B N 1
ATOM 2231 C CA . LEU A 1 316 ? -30.253 52.128 263.643 1.00 52.02 317 LEU B CA 1
ATOM 2232 C C . LEU A 1 316 ? -29.473 50.831 263.797 1.00 46.40 317 LEU B C 1
ATOM 2233 O O . LEU A 1 316 ? -28.543 50.555 263.066 1.00 55.58 317 LEU B O 1
ATOM 2238 N N . ASP A 1 317 ? -29.885 50.021 264.751 1.00 50.84 318 ASP B N 1
ATOM 2239 C CA . ASP A 1 317 ? -29.140 48.845 265.171 1.00 49.74 318 ASP B CA 1
ATOM 2240 C C . ASP A 1 317 ? -29.368 47.727 264.183 1.00 48.32 318 ASP B C 1
ATOM 2241 O O . ASP A 1 317 ? -30.503 47.457 263.853 1.00 53.62 318 ASP B O 1
ATOM 2246 N N . PHE A 1 318 ? -28.284 47.095 263.730 1.00 42.73 319 PHE B N 1
ATOM 2247 C CA . PHE A 1 318 ? -28.299 46.081 262.696 1.00 39.30 319 PHE B CA 1
ATOM 2248 C C . PHE A 1 318 ? -28.047 44.704 263.233 1.00 39.65 319 PHE B C 1
ATOM 2249 O O . PHE A 1 318 ? -26.955 44.436 263.720 1.00 42.18 319 PHE B O 1
ATOM 2257 N N . LYS A 1 319 ? -29.009 43.804 263.053 1.00 42.15 320 LYS B N 1
ATOM 2258 C CA . LYS A 1 319 ? -28.827 42.395 263.353 1.00 40.89 320 LYS B CA 1
ATOM 2259 C C . LYS A 1 319 ? -28.358 42.140 264.785 1.00 39.31 320 LYS B C 1
ATOM 2260 O O . LYS A 1 319 ? -27.519 41.276 265.018 1.00 40.94 320 LYS B O 1
ATOM 2266 N N . ASN A 1 320 ? -28.868 42.896 265.734 1.00 40.82 321 ASN B N 1
ATOM 2267 C CA . ASN A 1 320 ? -28.412 42.715 267.092 1.00 46.98 321 ASN B CA 1
ATOM 2268 C C . ASN A 1 320 ? -28.898 41.374 267.684 1.00 47.29 321 ASN B C 1
ATOM 2269 O O . ASN A 1 320 ? -28.218 40.765 268.520 1.00 47.77 321 ASN B O 1
ATOM 2274 N N . GLU A 1 321 ? -30.040 40.887 267.207 1.00 46.67 322 GLU B N 1
ATOM 2275 C CA . GLU A 1 321 ? -30.598 39.636 267.728 1.00 49.14 322 GLU B CA 1
ATOM 2276 C C . GLU A 1 321 ? -29.697 38.455 267.437 1.00 45.17 322 GLU B C 1
ATOM 2277 O O . GLU A 1 321 ? -29.498 37.587 268.278 1.00 50.00 322 GLU B O 1
ATOM 2283 N N . PHE A 1 322 ? -29.118 38.447 266.249 1.00 44.84 323 PHE B N 1
ATOM 2284 C CA . PHE A 1 322 ? -28.271 37.350 265.813 1.00 42.00 323 PHE B CA 1
ATOM 2285 C C . PHE A 1 322 ? -26.977 37.295 266.599 1.00 48.10 323 PHE B C 1
ATOM 2286 O O . PHE A 1 322 ? -26.439 36.232 266.815 1.00 50.92 323 PHE B O 1
ATOM 2294 N N . ASP A 1 323 ? -26.451 38.465 266.958 1.00 52.64 324 ASP B N 1
ATOM 2295 C CA . ASP A 1 323 ? -25.259 38.560 267.775 1.00 50.30 324 ASP B CA 1
ATOM 2296 C C . ASP A 1 323 ? -25.106 39.967 268.353 1.00 52.01 324 ASP B C 1
ATOM 2297 O O . ASP A 1 323 ? -25.202 40.937 267.628 1.00 55.45 324 ASP B O 1
ATOM 2302 N N . GLY A 1 324 ? -24.834 40.056 269.657 1.00 48.72 325 GLY B N 1
ATOM 2303 C CA . GLY A 1 324 ? -24.755 41.341 270.354 1.00 49.61 325 GLY B CA 1
ATOM 2304 C C . GLY A 1 324 ? -23.330 41.811 270.689 1.00 51.67 325 GLY B C 1
ATOM 2305 O O . GLY A 1 324 ? -23.138 42.972 271.107 1.00 49.03 325 GLY B O 1
ATOM 2306 N N . GLN A 1 325 ? -22.346 40.928 270.500 1.00 42.68 326 GLN B N 1
ATOM 2307 C CA . GLN A 1 325 ? -20.970 41.227 270.832 1.00 46.52 326 GLN B CA 1
ATOM 2308 C C . GLN A 1 325 ? -20.249 42.040 269.746 1.00 52.30 326 GLN B C 1
ATOM 2309 O O . GLN A 1 325 ? -19.329 42.829 270.054 1.00 49.97 326 GLN B O 1
ATOM 2315 N N . THR A 1 326 ? -20.667 41.852 268.492 1.00 49.39 327 THR B N 1
ATOM 2316 C CA . THR A 1 326 ? -20.246 42.706 267.405 1.00 45.28 327 THR B CA 1
ATOM 2317 C C . THR A 1 326 ? -21.417 43.613 267.081 1.00 46.34 327 THR B C 1
ATOM 2318 O O . THR A 1 326 ? -22.449 43.157 266.622 1.00 54.11 327 THR B O 1
ATOM 2322 N N . VAL A 1 327 ? -21.262 44.910 267.343 1.00 45.71 328 VAL B N 1
ATOM 2323 C CA . VAL A 1 327 ? -22.361 45.844 267.189 1.00 43.27 328 VAL B CA 1
ATOM 2324 C C . VAL A 1 327 ? -22.263 46.554 265.822 1.00 44.45 328 VAL B C 1
ATOM 2325 O O . VAL A 1 327 ? -21.236 47.144 265.510 1.00 48.76 328 VAL B O 1
ATOM 2329 N N . CYS A 1 328 ? -23.328 46.507 265.035 1.00 42.28 329 CYS B N 1
ATOM 2330 C CA . CYS A 1 328 ? -23.398 47.198 263.766 1.00 42.20 329 CYS B CA 1
ATOM 2331 C C . CYS A 1 328 ? -24.590 48.140 263.732 1.00 46.03 329 CYS B C 1
ATOM 2332 O O . CYS A 1 328 ? -25.624 47.870 264.346 1.00 47.09 329 CYS B O 1
ATOM 2335 N N . GLY A 1 329 ? -24.447 49.263 263.020 1.00 45.62 330 GLY B N 1
ATOM 2336 C CA . GLY A 1 329 ? -25.610 50.084 262.709 1.00 40.29 330 GLY B CA 1
ATOM 2337 C C . GLY A 1 329 ? -25.325 51.337 261.941 1.00 41.54 330 GLY B C 1
ATOM 2338 O O . GLY A 1 329 ? -24.180 51.661 261.648 1.00 42.28 330 GLY B O 1
ATOM 2339 N N . HIS A 1 330 ? -26.382 52.085 261.700 1.00 41.21 331 HIS B N 1
ATOM 2340 C CA . HIS A 1 330 ? -26.332 53.215 260.834 1.00 45.99 331 HIS B CA 1
ATOM 2341 C C . HIS A 1 330 ? -26.518 54.454 261.647 1.00 45.45 331 HIS B C 1
ATOM 2342 O O . HIS A 1 330 ? -27.274 54.467 262.609 1.00 49.04 331 HIS B O 1
ATOM 2349 N N . LEU A 1 331 ? -25.870 55.525 261.242 1.00 43.99 332 LEU B N 1
ATOM 2350 C CA . LEU A 1 331 ? -26.059 56.802 261.928 1.00 45.02 332 LEU B CA 1
ATOM 2351 C C . LEU A 1 331 ? -25.678 57.939 260.986 1.00 46.24 332 LEU B C 1
ATOM 2352 O O . LEU A 1 331 ? -25.114 57.708 259.914 1.00 53.44 332 LEU B O 1
ATOM 2357 N N . ARG A 1 332 ? -26.041 59.158 261.358 1.00 49.45 333 ARG B N 1
ATOM 2358 C CA . ARG A 1 332 ? -25.482 60.346 260.743 1.00 46.85 333 ARG B CA 1
ATOM 2359 C C . ARG A 1 332 ? -24.592 61.131 261.697 1.00 51.01 333 ARG B C 1
ATOM 2360 O O . ARG A 1 332 ? -24.859 61.218 262.893 1.00 54.47 333 ARG B O 1
ATOM 2368 N N . ILE A 1 333 ? -23.501 61.643 261.141 1.00 51.41 334 ILE B N 1
ATOM 2369 C CA . ILE A 1 333 ? -22.602 62.616 261.777 1.00 51.26 334 ILE B CA 1
ATOM 2370 C C . ILE A 1 333 ? -22.475 63.879 260.905 1.00 51.42 334 ILE B C 1
ATOM 2371 O O . ILE A 1 333 ? -21.965 63.847 259.765 1.00 47.94 334 ILE B O 1
ATOM 2376 N N . GLU A 1 334 ? -22.977 64.987 261.441 1.00 54.93 335 GLU B N 1
ATOM 2377 C CA . GLU A 1 334 ? -23.116 66.237 260.684 1.00 52.20 335 GLU B CA 1
ATOM 2378 C C . GLU A 1 334 ? -23.700 65.982 259.287 1.00 50.94 335 GLU B C 1
ATOM 2379 O O . GLU A 1 334 ? -23.172 66.433 258.290 1.00 56.02 335 GLU B O 1
ATOM 2385 N N . GLY A 1 335 ? -24.795 65.249 259.223 1.00 52.30 336 GLY B N 1
ATOM 2386 C CA . GLY A 1 335 ? -25.479 65.017 257.959 1.00 53.23 336 GLY B CA 1
ATOM 2387 C C . GLY A 1 335 ? -25.006 63.793 257.174 1.00 53.31 336 GLY B C 1
ATOM 2388 O O . GLY A 1 335 ? -25.788 63.214 256.434 1.00 56.36 336 GLY B O 1
ATOM 2389 N N . HIS A 1 336 ? -23.741 63.403 257.315 1.00 47.98 337 HIS B N 1
ATOM 2390 C CA . HIS A 1 336 ? -23.215 62.293 256.543 1.00 51.82 337 HIS B CA 1
ATOM 2391 C C . HIS A 1 336 ? -23.694 60.964 257.076 1.00 51.13 337 HIS B C 1
ATOM 2392 O O . HIS A 1 336 ? -23.441 60.660 258.242 1.00 54.86 337 HIS B O 1
ATOM 2399 N N . ALA A 1 337 ? -24.352 60.170 256.238 1.00 44.04 338 ALA B N 1
ATOM 2400 C CA . ALA A 1 337 ? -24.643 58.774 256.584 1.00 49.39 338 ALA B CA 1
ATOM 2401 C C . ALA A 1 337 ? -23.386 57.943 256.803 1.00 49.72 338 ALA B C 1
ATOM 2402 O O . ALA A 1 337 ? -22.529 57.976 255.969 1.00 55.53 338 ALA B O 1
ATOM 2404 N N . CYS A 1 338 ? -23.263 57.240 257.936 1.00 51.13 339 CYS B N 1
ATOM 2405 C CA . CYS A 1 338 ? -22.330 56.126 258.040 1.00 51.48 339 CYS B CA 1
ATOM 2406 C C . CYS A 1 338 ? -22.848 54.861 258.668 1.00 49.64 339 CYS B C 1
ATOM 2407 O O . CYS A 1 338 ? -23.942 54.781 259.226 1.00 56.00 339 CYS B O 1
ATOM 2410 N N . GLY A 1 339 ? -22.019 53.849 258.516 1.00 48.69 340 GLY B N 1
ATOM 2411 C CA . GLY A 1 339 ? -22.231 52.538 259.106 1.00 51.83 340 GLY B CA 1
ATOM 2412 C C . GLY A 1 339 ? -21.175 52.349 260.170 1.00 46.61 340 GLY B C 1
ATOM 2413 O O . GLY A 1 339 ? -20.045 52.746 259.980 1.00 43.39 340 GLY B O 1
ATOM 2414 N N . LEU A 1 340 ? -21.559 51.776 261.302 1.00 45.65 341 LEU B N 1
ATOM 2415 C CA . LEU A 1 340 ? -20.657 51.683 262.430 1.00 47.35 341 LEU B CA 1
ATOM 2416 C C . LEU A 1 340 ? -20.485 50.240 262.803 1.00 41.32 341 LEU B C 1
ATOM 2417 O O . LEU A 1 340 ? -21.416 49.490 262.835 1.00 48.19 341 LEU B O 1
ATOM 2422 N N . ILE A 1 341 ? -19.269 49.856 263.073 1.00 44.25 342 ILE B N 1
ATOM 2423 C CA . ILE A 1 341 ? -18.993 48.567 263.668 1.00 46.81 342 ILE B CA 1
ATOM 2424 C C . ILE A 1 341 ? -18.174 48.785 264.921 1.00 47.33 342 ILE B C 1
ATOM 2425 O O . ILE A 1 341 ? -17.132 49.373 264.867 1.00 46.71 342 ILE B O 1
ATOM 2430 N N . GLY A 1 342 ? -18.664 48.269 266.031 1.00 51.79 343 GLY B N 1
ATOM 2431 C CA . GLY A 1 342 ? -17.990 48.332 267.324 1.00 45.70 343 GLY B CA 1
ATOM 2432 C C . GLY A 1 342 ? -18.111 46.985 268.033 1.00 45.76 343 GLY B C 1
ATOM 2433 O O . GLY A 1 342 ? -18.794 46.062 267.550 1.00 47.96 343 GLY B O 1
ATOM 2434 N N . ASN A 1 343 ? -17.421 46.899 269.169 1.00 48.29 344 ASN B N 1
ATOM 2435 C CA . ASN A 1 343 ? -17.254 45.703 269.955 1.00 48.47 344 ASN B CA 1
ATOM 2436 C C . ASN A 1 343 ? -17.845 45.821 271.373 1.00 47.27 344 ASN B C 1
ATOM 2437 O O . ASN A 1 343 ? -17.493 46.704 272.125 1.00 48.86 344 ASN B O 1
ATOM 2442 N N . ASN A 1 344 ? -18.767 44.920 271.703 1.00 48.82 345 ASN B N 1
ATOM 2443 C CA . ASN A 1 344 ? -19.165 44.653 273.079 1.00 45.88 345 ASN B CA 1
ATOM 2444 C C . ASN A 1 344 ? -18.807 43.221 273.547 1.00 50.33 345 ASN B C 1
ATOM 2445 O O . ASN A 1 344 ? -19.347 42.762 274.520 1.00 51.82 345 ASN B O 1
ATOM 2450 N N . GLY A 1 345 ? -17.893 42.535 272.876 1.00 47.11 346 GLY B N 1
ATOM 2451 C CA . GLY A 1 345 ? -17.370 41.266 273.384 1.00 45.23 346 GLY B CA 1
ATOM 2452 C C . GLY A 1 345 ? -16.493 40.686 272.285 1.00 52.05 346 GLY B C 1
ATOM 2453 O O . GLY A 1 345 ? -16.255 41.354 271.266 1.00 52.12 346 GLY B O 1
ATOM 2454 N N . PRO A 1 346 ? -16.039 39.431 272.442 1.00 49.96 347 PRO B N 1
ATOM 2455 C CA . PRO A 1 346 ? -15.228 38.853 271.345 1.00 45.75 347 PRO B CA 1
ATOM 2456 C C . PRO A 1 346 ? -16.010 38.736 270.033 1.00 44.69 347 PRO B C 1
ATOM 2457 O O . PRO A 1 346 ? -17.249 38.854 270.020 1.00 46.37 347 PRO B O 1
ATOM 2461 N N . ILE A 1 347 ? -15.298 38.538 268.930 1.00 45.88 348 ILE B N 1
ATOM 2462 C CA . ILE A 1 347 ? -15.937 38.344 267.624 1.00 44.44 348 ILE B CA 1
ATOM 2463 C C . ILE A 1 347 ? -16.211 36.871 267.446 1.00 41.47 348 ILE B C 1
ATOM 2464 O O . ILE A 1 347 ? -15.305 36.074 267.282 1.00 43.19 348 ILE B O 1
ATOM 2469 N N . THR A 1 348 ? -17.489 36.523 267.498 1.00 43.52 349 THR B N 1
ATOM 2470 C CA . THR A 1 348 ? -17.930 35.162 267.286 1.00 40.88 349 THR B CA 1
ATOM 2471 C C . THR A 1 348 ? -18.168 34.934 265.793 1.00 46.46 349 THR B C 1
ATOM 2472 O O . THR A 1 348 ? -18.248 35.908 265.048 1.00 48.37 349 THR B O 1
ATOM 2476 N N . PRO A 1 349 ? -18.323 33.662 265.364 1.00 45.86 350 PRO B N 1
ATOM 2477 C CA . PRO A 1 349 ? -18.587 33.301 263.973 1.00 48.74 350 PRO B CA 1
ATOM 2478 C C . PRO A 1 349 ? -19.751 34.075 263.385 1.00 48.81 350 PRO B C 1
ATOM 2479 O O . PRO A 1 349 ? -19.691 34.521 262.246 1.00 53.25 350 PRO B O 1
ATOM 2483 N N . GLN A 1 350 ? -20.768 34.262 264.208 1.00 44.30 351 GLN B N 1
ATOM 2484 C CA . GLN A 1 350 ? -21.946 34.987 263.852 1.00 48.42 351 GLN B CA 1
ATOM 2485 C C . GLN A 1 350 ? -21.602 36.437 263.725 1.00 46.47 351 GLN B C 1
ATOM 2486 O O . GLN A 1 350 ? -22.099 37.095 262.830 1.00 46.65 351 GLN B O 1
ATOM 2492 N N . GLY A 1 351 ? -20.801 36.949 264.658 1.00 42.83 352 GLY B N 1
ATOM 2493 C CA . GLY A 1 351 ? -20.367 38.346 264.615 1.00 41.80 352 GLY B CA 1
ATOM 2494 C C . GLY A 1 351 ? -19.623 38.733 263.346 1.00 43.59 352 GLY B C 1
ATOM 2495 O O . GLY A 1 351 ? -19.929 39.761 262.734 1.00 43.95 352 GLY B O 1
ATOM 2496 N N . ALA A 1 352 ? -18.674 37.892 262.946 1.00 40.61 353 ALA B N 1
ATOM 2497 C CA . ALA A 1 352 ? -17.941 38.097 261.710 1.00 50.61 353 ALA B CA 1
ATOM 2498 C C . ALA A 1 352 ? -18.866 38.028 260.437 1.00 52.00 353 ALA B C 1
ATOM 2499 O O . ALA A 1 352 ? -18.716 38.849 259.524 1.00 51.61 353 ALA B O 1
ATOM 2501 N N . ALA A 1 353 ? -19.802 37.072 260.400 1.00 41.30 354 ALA B N 1
ATOM 2502 C CA . ALA A 1 353 ? -20.735 36.933 259.276 1.00 45.21 354 ALA B CA 1
ATOM 2503 C C . ALA A 1 353 ? -21.604 38.193 259.169 1.00 47.31 354 ALA B C 1
ATOM 2504 O O . ALA A 1 353 ? -21.783 38.758 258.093 1.00 46.48 354 ALA B O 1
ATOM 2506 N N . LYS A 1 354 ? -22.135 38.609 260.309 1.00 40.37 355 LYS B N 1
ATOM 2507 C CA . LYS A 1 354 ? -22.908 39.843 260.424 1.00 43.20 355 LYS B CA 1
ATOM 2508 C C . LYS A 1 354 ? -22.104 41.045 259.898 1.00 44.79 355 LYS B C 1
ATOM 2509 O O . LYS A 1 354 ? -22.633 41.890 259.146 1.00 40.01 355 LYS B O 1
ATOM 2515 N N . ALA A 1 355 ? -20.837 41.116 260.305 1.00 43.80 356 ALA B N 1
ATOM 2516 C CA . ALA A 1 355 ? -20.018 42.278 260.022 1.00 42.27 356 ALA B CA 1
ATOM 2517 C C . ALA A 1 355 ? -19.710 42.335 258.531 1.00 42.18 356 ALA B C 1
ATOM 2518 O O . ALA A 1 355 ? -19.920 43.402 257.888 1.00 39.15 356 ALA B O 1
ATOM 2520 N N . ALA A 1 356 ? -19.246 41.193 258.008 1.00 36.13 357 ALA B N 1
ATOM 2521 C CA . ALA A 1 356 ? -18.977 41.015 256.568 1.00 38.49 357 ALA B CA 1
ATOM 2522 C C . ALA A 1 356 ? -20.191 41.485 255.748 1.00 42.10 357 ALA B C 1
ATOM 2523 O O . ALA A 1 356 ? -20.074 42.295 254.820 1.00 48.19 357 ALA B O 1
ATOM 2525 N N . GLN A 1 357 ? -21.366 40.999 256.127 1.00 41.90 358 GLN B N 1
ATOM 2526 C CA . GLN A 1 357 ? -22.594 41.346 255.436 1.00 42.55 358 GLN B CA 1
ATOM 2527 C C . GLN A 1 357 ? -22.878 42.838 255.547 1.00 39.94 358 GLN B C 1
ATOM 2528 O O . GLN A 1 357 ? -23.297 43.453 254.584 1.00 37.30 358 GLN B O 1
ATOM 2534 N N . PHE A 1 358 ? -22.678 43.392 256.739 1.00 39.18 359 PHE B N 1
ATOM 2535 C CA . PHE A 1 358 ? -22.972 44.787 256.988 1.00 36.37 359 PHE B CA 1
ATOM 2536 C C . PHE A 1 358 ? -22.059 45.679 256.117 1.00 39.17 359 PHE B C 1
ATOM 2537 O O . PHE A 1 358 ? -22.474 46.723 255.616 1.00 41.75 359 PHE B O 1
ATOM 2545 N N . ILE A 1 359 ? -20.809 45.263 255.973 1.00 36.02 360 ILE B N 1
ATOM 2546 C CA . ILE A 1 359 ? -19.838 46.005 255.192 1.00 37.10 360 ILE B CA 1
ATOM 2547 C C . ILE A 1 359 ? -20.179 45.949 253.692 1.00 38.07 360 ILE B C 1
ATOM 2548 O O . ILE A 1 359 ? -20.156 46.980 253.030 1.00 38.11 360 ILE B O 1
ATOM 2553 N N . GLN A 1 360 ? -20.527 44.764 253.168 1.00 36.58 361 GLN B N 1
ATOM 2554 C CA . GLN A 1 360 ? -21.089 44.704 251.807 1.00 37.91 361 GLN B CA 1
ATOM 2555 C C . GLN A 1 360 ? -22.371 45.529 251.622 1.00 38.05 361 GLN B C 1
ATOM 2556 O O . GLN A 1 360 ? -22.559 46.134 250.572 1.00 39.08 361 GLN B O 1
ATOM 2562 N N . LEU A 1 361 ? -23.233 45.585 252.630 1.00 40.49 362 LEU B N 1
ATOM 2563 C CA . LEU A 1 361 ? -24.443 46.397 252.513 1.00 40.01 362 LEU B CA 1
ATOM 2564 C C . LEU A 1 361 ? -24.110 47.890 252.381 1.00 43.83 362 LEU B C 1
ATOM 2565 O O . LEU A 1 361 ? -24.681 48.594 251.545 1.00 47.65 362 LEU B O 1
ATOM 2570 N N . CYS A 1 362 ? -23.188 48.368 253.215 1.00 42.59 363 CYS B N 1
ATOM 2571 C CA . CYS A 1 362 ? -22.737 49.766 253.161 1.00 41.59 363 CYS B CA 1
ATOM 2572 C C . CYS A 1 362 ? -22.026 50.063 251.831 1.00 43.06 363 CYS B C 1
ATOM 2573 O O . CYS A 1 362 ? -22.195 51.136 251.273 1.00 39.77 363 CYS B O 1
ATOM 2576 N N . GLU A 1 363 ? -21.201 49.126 251.358 1.00 39.24 364 GLU B N 1
ATOM 2577 C CA . GLU A 1 363 ? -20.657 49.201 249.998 1.00 41.32 364 GLU B CA 1
ATOM 2578 C C . GLU A 1 363 ? -21.783 49.421 248.959 1.00 40.39 364 GLU B C 1
ATOM 2579 O O . GLU A 1 363 ? -21.716 50.342 248.096 1.00 43.09 364 GLU B O 1
ATOM 2585 N N . GLN A 1 364 ? -22.865 48.676 249.110 1.00 39.29 365 GLN B N 1
ATOM 2586 C CA . GLN A 1 364 ? -23.971 48.771 248.158 1.00 35.88 365 GLN B CA 1
ATOM 2587 C C . GLN A 1 364 ? -24.636 50.137 248.140 1.00 35.88 365 GLN B C 1
ATOM 2588 O O . GLN A 1 364 ? -24.953 50.607 247.062 1.00 40.19 365 GLN B O 1
ATOM 2594 N N . SER A 1 365 ? -24.830 50.758 249.306 1.00 33.10 366 SER B N 1
ATOM 2595 C CA . SER A 1 365 ? -25.439 52.095 249.444 1.00 36.70 366 SER B CA 1
ATOM 2596 C C . SER A 1 365 ? -24.407 53.244 249.446 1.00 38.76 366 SER B C 1
ATOM 2597 O O . SER A 1 365 ? -24.753 54.395 249.669 1.00 38.20 366 SER B O 1
ATOM 2600 N N . ASN A 1 366 ? -23.149 52.930 249.204 1.00 42.06 367 ASN B N 1
ATOM 2601 C CA . ASN A 1 366 ? -22.092 53.939 249.188 1.00 44.55 367 ASN B CA 1
ATOM 2602 C C . ASN A 1 366 ? -21.985 54.694 250.526 1.00 46.32 367 ASN B C 1
ATOM 2603 O O . ASN A 1 366 ? -21.823 55.919 250.567 1.00 47.07 367 ASN B O 1
ATOM 2608 N N . THR A 1 367 ? -22.035 53.907 251.600 1.00 43.38 368 THR B N 1
ATOM 2609 C CA . THR A 1 367 ? -21.975 54.393 252.942 1.00 44.35 368 THR B CA 1
ATOM 2610 C C . THR A 1 367 ? -20.598 54.111 253.509 1.00 42.28 368 THR B C 1
ATOM 2611 O O . THR A 1 367 ? -20.160 52.969 253.515 1.00 41.31 368 THR B O 1
ATOM 2615 N N . PRO A 1 368 ? -19.911 55.176 253.964 1.00 44.78 369 PRO B N 1
ATOM 2616 C CA . PRO A 1 368 ? -18.647 55.066 254.657 1.00 48.44 369 PRO B CA 1
ATOM 2617 C C . PRO A 1 368 ? -18.799 54.304 255.970 1.00 50.96 369 PRO B C 1
ATOM 2618 O O . PRO A 1 368 ? -19.866 54.377 256.645 1.00 45.11 369 PRO B O 1
ATOM 2622 N N . LEU A 1 369 ? -17.724 53.600 256.309 1.00 43.82 370 LEU B N 1
ATOM 2623 C CA . LEU A 1 369 ? -17.692 52.739 257.463 1.00 47.46 370 LEU B CA 1
ATOM 2624 C C . LEU A 1 369 ? -16.888 53.400 258.598 1.00 52.13 370 LEU B C 1
ATOM 2625 O O . LEU A 1 369 ? -15.861 54.059 258.379 1.00 54.79 370 LEU B O 1
ATOM 2630 N N . LEU A 1 370 ? -17.389 53.247 259.809 1.00 48.97 371 LEU B N 1
ATOM 2631 C CA . LEU A 1 370 ? -16.705 53.716 260.980 1.00 48.14 371 LEU B CA 1
ATOM 2632 C C . LEU A 1 370 ? -16.423 52.526 261.897 1.00 44.93 371 LEU B C 1
ATOM 2633 O O . LEU A 1 370 ? -17.340 51.817 262.287 1.00 44.98 371 LEU B O 1
ATOM 2638 N N . PHE A 1 371 ? -15.161 52.260 262.198 1.00 39.35 372 PHE B N 1
ATOM 2639 C CA . PHE A 1 371 ? -14.822 51.167 263.065 1.00 38.50 372 PHE B CA 1
ATOM 2640 C C . PHE A 1 371 ? -14.356 51.732 264.430 1.00 42.90 372 PHE B C 1
ATOM 2641 O O . PHE A 1 371 ? -13.440 52.553 264.497 1.00 46.08 372 PHE B O 1
ATOM 2649 N N . LEU A 1 372 ? -15.020 51.339 265.507 1.00 43.21 373 LEU B N 1
ATOM 2650 C CA . LEU A 1 372 ? -14.636 51.732 266.847 1.00 40.64 373 LEU B CA 1
ATOM 2651 C C . LEU A 1 372 ? -14.132 50.489 267.492 1.00 42.04 373 LEU B C 1
ATOM 2652 O O . LEU A 1 372 ? -14.929 49.638 267.834 1.00 45.04 373 LEU B O 1
ATOM 2657 N N . HIS A 1 373 ? -12.815 50.362 267.622 1.00 43.06 374 HIS B N 1
ATOM 2658 C CA . HIS A 1 373 ? -12.228 49.168 268.169 1.00 43.16 374 HIS B CA 1
ATOM 2659 C C . HIS A 1 373 ? -12.368 49.189 269.646 1.00 44.58 374 HIS B C 1
ATOM 2660 O O . HIS A 1 373 ? -12.032 50.159 270.319 1.00 47.18 374 HIS B O 1
ATOM 2667 N N . ASN A 1 374 ? -12.811 48.079 270.163 1.00 47.19 375 ASN B N 1
ATOM 2668 C CA . ASN A 1 374 ? -12.625 47.796 271.561 1.00 48.51 375 ASN B CA 1
ATOM 2669 C C . ASN A 1 374 ? -12.591 46.326 271.576 1.00 48.12 375 ASN B C 1
ATOM 2670 O O . ASN A 1 374 ? -13.393 45.684 272.215 1.00 51.66 375 ASN B O 1
ATOM 2675 N N . THR A 1 375 ? -11.674 45.794 270.790 1.00 49.67 376 THR B N 1
ATOM 2676 C CA . THR A 1 375 ? -11.735 44.404 270.476 1.00 48.97 376 THR B CA 1
ATOM 2677 C C . THR A 1 375 ? -10.633 43.641 271.098 1.00 51.33 376 THR B C 1
ATOM 2678 O O . THR A 1 375 ? -9.495 44.015 271.057 1.00 57.68 376 THR B O 1
ATOM 2682 N N . THR A 1 376 ? -11.030 42.480 271.566 1.00 60.47 377 THR B N 1
ATOM 2683 C CA . THR A 1 376 ? -10.211 41.602 272.306 1.00 60.08 377 THR B CA 1
ATOM 2684 C C . THR A 1 376 ? -9.831 40.427 271.414 1.00 52.96 377 THR B C 1
ATOM 2685 O O . THR A 1 376 ? -9.104 39.548 271.832 1.00 62.22 377 THR B O 1
ATOM 2689 N N . GLY A 1 377 ? -10.307 40.432 270.173 1.00 47.02 378 GLY B N 1
ATOM 2690 C CA . GLY A 1 377 ? -10.067 39.321 269.217 1.00 47.77 378 GLY B CA 1
ATOM 2691 C C . GLY A 1 377 ? -11.306 38.493 268.936 1.00 46.48 378 GLY B C 1
ATOM 2692 O O . GLY A 1 377 ? -12.425 38.893 269.264 1.00 44.18 378 GLY B O 1
ATOM 2693 N N . PHE A 1 378 ? -11.094 37.311 268.382 1.00 48.74 379 PHE B N 1
ATOM 2694 C CA . PHE A 1 378 ? -12.196 36.367 268.088 1.00 55.99 379 PHE B CA 1
ATOM 2695 C C . PHE A 1 378 ? -12.476 35.399 269.216 1.00 60.47 379 PHE B C 1
ATOM 2696 O O . PHE A 1 378 ? -11.546 34.983 269.914 1.00 62.04 379 PHE B O 1
ATOM 2704 N N . MET A 1 379 ? -13.739 34.989 269.359 1.00 65.07 380 MET B N 1
ATOM 2705 C CA . MET A 1 379 ? -14.084 33.910 270.302 1.00 60.82 380 MET B CA 1
ATOM 2706 C C . MET A 1 379 ? -13.341 32.647 269.923 1.00 52.90 380 MET B C 1
ATOM 2707 O O . MET A 1 379 ? -13.155 32.381 268.752 1.00 51.38 380 MET B O 1
ATOM 2712 N N . VAL A 1 380 ? -12.930 31.869 270.915 1.00 55.05 381 VAL B N 1
ATOM 2713 C CA . VAL A 1 380 ? -12.104 30.687 270.658 1.00 58.40 381 VAL B CA 1
ATOM 2714 C C . VAL A 1 380 ? -12.801 29.479 271.234 1.00 51.19 381 VAL B C 1
ATOM 2715 O O . VAL A 1 380 ? -13.746 29.625 271.980 1.00 57.95 381 VAL B O 1
ATOM 2719 N N . GLY A 1 381 ? -12.334 28.293 270.883 1.00 53.21 382 GLY B N 1
ATOM 2720 C CA . GLY A 1 381 ? -12.915 27.054 271.403 1.00 53.35 382 GLY B CA 1
ATOM 2721 C C . GLY A 1 381 ? -13.544 26.202 270.333 1.00 58.60 382 GLY B C 1
ATOM 2722 O O . GLY A 1 381 ? -13.771 26.668 269.199 1.00 54.54 382 GLY B O 1
ATOM 2723 N N . THR A 1 382 ? -13.846 24.955 270.709 1.00 59.91 383 THR B N 1
ATOM 2724 C CA . THR A 1 382 ? -14.331 23.922 269.757 1.00 59.75 383 THR B CA 1
ATOM 2725 C C . THR A 1 382 ? -15.674 24.275 269.112 1.00 53.05 383 THR B C 1
ATOM 2726 O O . THR A 1 382 ? -15.872 23.991 267.956 1.00 55.63 383 THR B O 1
ATOM 2730 N N . GLU A 1 383 ? -16.580 24.890 269.854 1.00 48.71 384 GLU B N 1
ATOM 2731 C CA . GLU A 1 383 ? -17.839 25.332 269.290 1.00 53.39 384 GLU B CA 1
ATOM 2732 C C . GLU A 1 383 ? -17.611 26.396 268.182 1.00 54.37 384 GLU B C 1
ATOM 2733 O O . GLU A 1 383 ? -18.138 26.288 267.047 1.00 48.17 384 GLU B O 1
ATOM 2739 N N . SER A 1 384 ? -16.805 27.396 268.533 1.00 50.52 385 SER B N 1
ATOM 2740 C CA . SER A 1 384 ? -16.386 28.460 267.630 1.00 49.09 385 SER B CA 1
ATOM 2741 C C . SER A 1 384 ? -15.754 27.953 266.363 1.00 49.83 385 SER B C 1
ATOM 2742 O O . SER A 1 384 ? -16.102 28.429 265.280 1.00 50.95 385 SER B O 1
ATOM 2745 N N . GLU A 1 385 ? -14.820 27.010 266.466 1.00 49.19 386 GLU B N 1
ATOM 2746 C CA . GLU A 1 385 ? -14.123 26.559 265.275 1.00 49.88 386 GLU B CA 1
ATOM 2747 C C . GLU A 1 385 ? -15.052 25.742 264.424 1.00 56.25 386 GLU B C 1
ATOM 2748 O O . GLU A 1 385 ? -15.016 25.792 263.173 1.00 56.07 386 GLU B O 1
ATOM 2754 N N . ARG A 1 386 ? -15.873 24.945 265.089 1.00 60.40 387 ARG B N 1
ATOM 2755 C CA . ARG A 1 386 ? -16.738 24.063 264.346 1.00 56.74 387 ARG B CA 1
ATOM 2756 C C . ARG A 1 386 ? -17.874 24.899 263.736 1.00 52.77 387 ARG B C 1
ATOM 2757 O O . ARG A 1 386 ? -18.364 24.531 262.711 1.00 44.61 387 ARG B O 1
ATOM 2765 N N . GLN A 1 387 ? -18.227 26.053 264.308 1.00 48.65 388 GLN B N 1
ATOM 2766 C CA . GLN A 1 387 ? -19.211 26.948 263.676 1.00 46.95 388 GLN B CA 1
ATOM 2767 C C . GLN A 1 387 ? -18.605 27.951 262.623 1.00 46.81 388 GLN B C 1
ATOM 2768 O O . GLN A 1 387 ? -19.253 28.900 262.209 1.00 46.22 388 GLN B O 1
ATOM 2774 N N . GLY A 1 388 ? -17.373 27.726 262.212 1.00 42.13 389 GLY B N 1
ATOM 2775 C CA . GLY A 1 388 ? -16.741 28.518 261.174 1.00 51.09 389 GLY B CA 1
ATOM 2776 C C . GLY A 1 388 ? -16.066 29.827 261.581 1.00 50.76 389 GLY B C 1
ATOM 2777 O O . GLY A 1 388 ? -16.132 30.784 260.832 1.00 57.90 389 GLY B O 1
ATOM 2778 N N . VAL A 1 389 ? -15.412 29.910 262.737 1.00 49.08 390 VAL B N 1
ATOM 2779 C CA . VAL A 1 389 ? -14.780 31.184 263.099 1.00 43.48 390 VAL B CA 1
ATOM 2780 C C . VAL A 1 389 ? -13.711 31.576 262.066 1.00 40.36 390 VAL B C 1
ATOM 2781 O O . VAL A 1 389 ? -13.628 32.711 261.671 1.00 40.47 390 VAL B O 1
ATOM 2785 N N . ILE A 1 390 ? -12.924 30.630 261.582 1.00 39.42 391 ILE B N 1
ATOM 2786 C CA . ILE A 1 390 ? -11.954 30.978 260.586 1.00 43.30 391 ILE B CA 1
ATOM 2787 C C . ILE A 1 390 ? -12.589 31.469 259.271 1.00 49.42 391 ILE B C 1
ATOM 2788 O O . ILE A 1 390 ? -12.253 32.558 258.771 1.00 52.19 391 ILE B O 1
ATOM 2793 N N . LYS A 1 391 ? -13.496 30.690 258.707 1.00 46.15 392 LYS B N 1
ATOM 2794 C CA . LYS A 1 391 ? -14.083 31.098 257.451 1.00 44.92 392 LYS B CA 1
ATOM 2795 C C . LYS A 1 391 ? -14.894 32.381 257.571 1.00 46.86 392 LYS B C 1
ATOM 2796 O O . LYS A 1 391 ? -14.855 33.217 256.649 1.00 46.36 392 LYS B O 1
ATOM 2802 N N . HIS A 1 392 ? -15.582 32.592 258.696 1.00 42.34 393 HIS B N 1
ATOM 2803 C CA . HIS A 1 392 ? -16.374 33.806 258.804 1.00 42.26 393 HIS B CA 1
ATOM 2804 C C . HIS A 1 392 ? -15.529 35.052 259.058 1.00 47.30 393 HIS B C 1
ATOM 2805 O O . HIS A 1 392 ? -15.866 36.119 258.562 1.00 41.80 393 HIS B O 1
ATOM 2812 N N . GLY A 1 393 ? -14.428 34.892 259.795 1.00 48.83 394 GLY B N 1
ATOM 2813 C CA . GLY A 1 393 ? -13.502 35.956 260.054 1.00 45.76 394 GLY B CA 1
ATOM 2814 C C . GLY A 1 393 ? -12.752 36.349 258.800 1.00 44.86 394 GLY B C 1
ATOM 2815 O O . GLY A 1 393 ? -12.481 37.544 258.563 1.00 44.98 394 GLY B O 1
ATOM 2816 N N . SER A 1 394 ? -12.438 35.349 257.997 1.00 39.07 395 SER B N 1
ATOM 2817 C CA . SER A 1 394 ? -11.826 35.578 256.708 1.00 41.74 395 SER B CA 1
ATOM 2818 C C . SER A 1 394 ? -12.725 36.473 255.836 1.00 48.36 395 SER B C 1
ATOM 2819 O O . SER A 1 394 ? -12.244 37.440 255.253 1.00 47.43 395 SER B O 1
ATOM 2822 N N . LYS A 1 395 ? -14.031 36.167 255.786 1.00 46.99 396 LYS B N 1
ATOM 2823 C CA . LYS A 1 395 ? -14.963 36.961 254.992 1.00 43.43 396 LYS B CA 1
ATOM 2824 C C . LYS A 1 395 ? -15.084 38.397 255.512 1.00 43.09 396 LYS B C 1
ATOM 2825 O O . LYS A 1 395 ? -15.301 39.312 254.729 1.00 45.90 396 LYS B O 1
ATOM 2831 N N . MET A 1 396 ? -14.957 38.593 256.814 1.00 39.69 397 MET B N 1
ATOM 2832 C CA . MET A 1 396 ? -14.995 39.920 257.378 1.00 42.04 397 MET B CA 1
ATOM 2833 C C . MET A 1 396 ? -13.736 40.706 256.919 1.00 41.56 397 MET B C 1
ATOM 2834 O O . MET A 1 396 ? -13.828 41.830 256.478 1.00 38.26 397 MET B O 1
ATOM 2839 N N . ILE A 1 397 ? -12.581 40.065 257.006 1.00 38.55 398 ILE B N 1
ATOM 2840 C CA . ILE A 1 397 ? -11.349 40.651 256.580 1.00 42.77 398 ILE B CA 1
ATOM 2841 C C . ILE A 1 397 ? -11.384 41.005 255.068 1.00 38.32 398 ILE B C 1
ATOM 2842 O O . ILE A 1 397 ? -11.026 42.101 254.680 1.00 41.99 398 ILE B O 1
ATOM 2847 N N . GLN A 1 398 ? -11.790 40.052 254.252 1.00 38.75 399 GLN B N 1
ATOM 2848 C CA . GLN A 1 398 ? -12.067 40.247 252.822 1.00 41.61 399 GLN B CA 1
ATOM 2849 C C . GLN A 1 398 ? -12.975 41.430 252.548 1.00 42.92 399 GLN B C 1
ATOM 2850 O O . GLN A 1 398 ? -12.692 42.231 251.673 1.00 44.58 399 GLN B O 1
ATOM 2856 N N . ALA A 1 399 ? -14.049 41.549 253.315 1.00 37.78 400 ALA B N 1
ATOM 2857 C CA . ALA A 1 399 ? -14.913 42.676 253.142 1.00 39.44 400 ALA B CA 1
ATOM 2858 C C . ALA A 1 399 ? -14.241 43.997 253.495 1.00 40.24 400 ALA B C 1
ATOM 2859 O O . ALA A 1 399 ? -14.471 45.005 252.811 1.00 37.60 400 ALA B O 1
ATOM 2861 N N . VAL A 1 400 ? -13.413 43.994 254.546 1.00 41.36 401 VAL B N 1
ATOM 2862 C CA . VAL A 1 400 ? -12.702 45.214 254.961 1.00 42.68 401 VAL B CA 1
ATOM 2863 C C . VAL A 1 400 ? -11.597 45.539 253.954 1.00 43.03 401 VAL B C 1
ATOM 2864 O O . VAL A 1 400 ? -11.483 46.666 253.500 1.00 45.50 401 VAL B O 1
ATOM 2868 N N . ALA A 1 401 ? -10.824 44.532 253.559 1.00 35.93 402 ALA B N 1
ATOM 2869 C CA . ALA A 1 401 ? -9.818 44.738 252.545 1.00 38.32 402 ALA B CA 1
ATOM 2870 C C . ALA A 1 401 ? -10.308 45.320 251.202 1.00 37.83 402 ALA B C 1
ATOM 2871 O O . ALA A 1 401 ? -9.580 46.080 250.561 1.00 38.28 402 ALA B O 1
ATOM 2873 N N . ASN A 1 402 ? -11.515 44.926 250.782 1.00 41.84 403 ASN B N 1
ATOM 2874 C CA . ASN A 1 402 ? -12.010 45.091 249.402 1.00 38.70 403 ASN B CA 1
ATOM 2875 C C . ASN A 1 402 ? -13.089 46.163 249.248 1.00 39.76 403 ASN B C 1
ATOM 2876 O O . ASN A 1 402 ? -13.296 46.673 248.154 1.00 43.19 403 ASN B O 1
ATOM 2881 N N . ALA A 1 403 ? -13.753 46.537 250.329 1.00 43.29 404 ALA B N 1
ATOM 2882 C CA . ALA A 1 403 ? -14.654 47.661 250.273 1.00 46.58 404 ALA B CA 1
ATOM 2883 C C . ALA A 1 403 ? -13.872 48.924 249.854 1.00 56.08 404 ALA B C 1
ATOM 2884 O O . ALA A 1 403 ? -12.727 49.161 250.323 1.00 54.97 404 ALA B O 1
ATOM 2886 N N . ARG A 1 404 ? -14.501 49.692 248.958 1.00 57.18 405 ARG B N 1
ATOM 2887 C CA . ARG A 1 404 ? -13.947 50.892 248.337 1.00 60.46 405 ARG B CA 1
ATOM 2888 C C . ARG A 1 404 ? -14.490 52.159 249.019 1.00 57.63 405 ARG B C 1
ATOM 2889 O O . ARG A 1 404 ? -13.916 53.247 248.893 1.00 60.29 405 ARG B O 1
ATOM 2897 N N . VAL A 1 405 ? -15.619 52.043 249.699 1.00 43.63 406 VAL B N 1
ATOM 2898 C CA . VAL A 1 405 ? -16.108 53.135 250.480 1.00 40.96 406 VAL B CA 1
ATOM 2899 C C . VAL A 1 405 ? -15.077 53.566 251.550 1.00 45.41 406 VAL B C 1
ATOM 2900 O O . VAL A 1 405 ? -14.249 52.750 252.016 1.00 44.78 406 VAL B O 1
ATOM 2904 N N . PRO A 1 406 ? -15.111 54.843 251.958 1.00 42.22 407 PRO B N 1
ATOM 2905 C CA . PRO A 1 406 ? -14.154 55.254 252.991 1.00 42.93 407 PRO B CA 1
ATOM 2906 C C . PRO A 1 406 ? -14.343 54.488 254.303 1.00 44.37 407 PRO B C 1
ATOM 2907 O O . PRO A 1 406 ? -15.486 54.363 254.777 1.00 40.04 407 PRO B O 1
ATOM 2911 N N . LYS A 1 407 ? -13.229 54.016 254.868 1.00 39.71 408 LYS B N 1
ATOM 2912 C CA . LYS A 1 407 ? -13.202 53.459 256.201 1.00 44.16 408 LYS B CA 1
ATOM 2913 C C . LYS A 1 407 ? -12.407 54.346 257.199 1.00 46.54 408 LYS B C 1
ATOM 2914 O O . LYS A 1 407 ? -11.206 54.583 257.038 1.00 44.66 408 LYS B O 1
ATOM 2920 N N . LEU A 1 408 ? -13.105 54.789 258.240 1.00 46.07 409 LEU B N 1
ATOM 2921 C CA . LEU A 1 408 ? -12.581 55.604 259.310 1.00 40.68 409 LEU B CA 1
ATOM 2922 C C . LEU A 1 408 ? -12.523 54.740 260.586 1.00 45.95 409 LEU B C 1
ATOM 2923 O O . LEU A 1 408 ? -13.560 54.251 261.049 1.00 46.63 409 LEU B O 1
ATOM 2928 N N . THR A 1 409 ? -11.331 54.585 261.165 1.00 48.01 410 THR B N 1
ATOM 2929 C CA . THR A 1 409 ? -11.143 53.832 262.417 1.00 44.98 410 THR B CA 1
ATOM 2930 C C . THR A 1 409 ? -10.816 54.747 263.626 1.00 45.02 410 THR B C 1
ATOM 2931 O O . THR A 1 409 ? -9.985 55.639 263.523 1.00 46.71 410 THR B O 1
ATOM 2935 N N . LEU A 1 410 ? -11.473 54.512 264.759 1.00 47.04 411 LEU B N 1
ATOM 2936 C CA . LEU A 1 410 ? -11.231 55.233 266.028 1.00 47.63 411 LEU B CA 1
ATOM 2937 C C . LEU A 1 410 ? -10.940 54.165 267.091 1.00 52.29 411 LEU B C 1
ATOM 2938 O O . LEU A 1 410 ? -11.823 53.345 267.397 1.00 44.55 411 LEU B O 1
ATOM 2943 N N . VAL A 1 411 ? -9.683 54.095 267.569 1.00 50.14 412 VAL B N 1
ATOM 2944 C CA . VAL A 1 411 ? -9.324 53.096 268.563 1.00 49.39 412 VAL B CA 1
ATOM 2945 C C . VAL A 1 411 ? -9.718 53.623 269.927 1.00 50.74 412 VAL B C 1
ATOM 2946 O O . VAL A 1 411 ? -9.078 54.501 270.451 1.00 51.05 412 VAL B O 1
ATOM 2950 N N . VAL A 1 412 ? -10.822 53.109 270.464 1.00 50.25 413 VAL B N 1
ATOM 2951 C CA . VAL A 1 412 ? -11.384 53.636 271.691 1.00 53.04 413 VAL B CA 1
ATOM 2952 C C . VAL A 1 412 ? -11.055 52.818 272.943 1.00 48.83 413 VAL B C 1
ATOM 2953 O O . VAL A 1 412 ? -11.398 53.249 274.039 1.00 49.39 413 VAL B O 1
ATOM 2957 N N . GLY A 1 413 ? -10.411 51.667 272.764 1.00 40.94 414 GLY B N 1
ATOM 2958 C CA . GLY A 1 413 ? -10.197 50.705 273.856 1.00 45.25 414 GLY B CA 1
ATOM 2959 C C . GLY A 1 413 ? -9.246 49.635 273.378 1.00 43.18 414 GLY B C 1
ATOM 2960 O O . GLY A 1 413 ? -8.219 49.934 272.813 1.00 43.77 414 GLY B O 1
ATOM 2961 N N . GLY A 1 414 ? -9.596 48.372 273.518 1.00 41.84 415 GLY B N 1
ATOM 2962 C CA . GLY A 1 414 ? -8.710 47.338 272.965 1.00 46.67 415 GLY B CA 1
ATOM 2963 C C . GLY A 1 414 ? -8.621 47.276 271.436 1.00 48.52 415 GLY B C 1
ATOM 2964 O O . GLY A 1 414 ? -9.561 47.632 270.726 1.00 54.10 415 GLY B O 1
ATOM 2965 N N . SER A 1 415 ? -7.467 46.845 270.952 1.00 51.40 416 SER B N 1
ATOM 2966 C CA . SER A 1 415 ? -7.270 46.484 269.581 1.00 51.18 416 SER B CA 1
ATOM 2967 C C . SER A 1 415 ? -6.298 45.362 269.561 1.00 51.35 416 SER B C 1
ATOM 2968 O O . SER A 1 415 ? -5.117 45.567 269.268 1.00 58.31 416 SER B O 1
ATOM 2971 N N . TYR A 1 416 ? -6.804 44.161 269.813 1.00 50.48 417 TYR B N 1
ATOM 2972 C CA . TYR A 1 416 ? -5.943 43.009 270.034 1.00 57.28 417 TYR B CA 1
ATOM 2973 C C . TYR A 1 416 ? -5.906 42.006 268.877 1.00 54.17 417 TYR B C 1
ATOM 2974 O O . TYR A 1 416 ? -6.947 41.633 268.348 1.00 51.24 417 TYR B O 1
ATOM 2983 N N . GLY A 1 417 ? -4.686 41.589 268.517 1.00 49.75 418 GLY B N 1
ATOM 2984 C CA . GLY A 1 417 ? -4.448 40.491 267.596 1.00 53.55 418 GLY B CA 1
ATOM 2985 C C . GLY A 1 417 ? -5.259 40.608 266.329 1.00 52.22 418 GLY B C 1
ATOM 2986 O O . GLY A 1 417 ? -5.243 41.642 265.671 1.00 53.26 418 GLY B O 1
ATOM 2987 N N . ALA A 1 418 ? -6.001 39.555 266.020 1.00 51.07 419 ALA B N 1
ATOM 2988 C CA . ALA A 1 418 ? -6.761 39.464 264.763 1.00 49.10 419 ALA B CA 1
ATOM 2989 C C . ALA A 1 418 ? -8.020 40.317 264.782 1.00 49.90 419 ALA B C 1
ATOM 2990 O O . ALA A 1 418 ? -8.568 40.651 263.739 1.00 49.53 419 ALA B O 1
ATOM 2992 N N . GLY A 1 419 ? -8.476 40.681 265.966 1.00 48.51 420 GLY B N 1
ATOM 2993 C CA . GLY A 1 419 ? -9.477 41.732 266.091 1.00 53.14 420 GLY B CA 1
ATOM 2994 C C . GLY A 1 419 ? -8.990 43.053 265.488 1.00 51.25 420 GLY B C 1
ATOM 2995 O O . GLY A 1 419 ? -9.770 43.808 264.949 1.00 46.17 420 GLY B O 1
ATOM 2996 N N . ASN A 1 420 ? -7.701 43.353 265.621 1.00 52.27 421 ASN B N 1
ATOM 2997 C CA . ASN A 1 420 ? -7.153 44.567 265.042 1.00 50.32 421 ASN B CA 1
ATOM 2998 C C . ASN A 1 420 ? -7.300 44.512 263.508 1.00 47.35 421 ASN B C 1
ATOM 2999 O O . ASN A 1 420 ? -7.716 45.477 262.879 1.00 39.92 421 ASN B O 1
ATOM 3004 N N . TYR A 1 421 ? -6.984 43.360 262.942 1.00 43.25 422 TYR B N 1
ATOM 3005 C CA . TYR A 1 421 ? -7.059 43.160 261.514 1.00 44.79 422 TYR B CA 1
ATOM 3006 C C . TYR A 1 421 ? -8.485 43.277 261.041 1.00 44.24 422 TYR B C 1
ATOM 3007 O O . TYR A 1 421 ? -8.797 44.055 260.147 1.00 45.25 422 TYR B O 1
ATOM 3016 N N . ALA A 1 422 ? -9.361 42.519 261.681 1.00 45.91 423 ALA B N 1
ATOM 3017 C CA . ALA A 1 422 ? -10.739 42.478 261.297 1.00 43.52 423 ALA B CA 1
ATOM 3018 C C . ALA A 1 422 ? -11.482 43.792 261.477 1.00 42.29 423 ALA B C 1
ATOM 3019 O O . ALA A 1 422 ? -12.485 43.990 260.820 1.00 43.51 423 ALA B O 1
ATOM 3021 N N . MET A 1 423 ? -11.032 44.686 262.348 1.00 46.82 424 MET B N 1
ATOM 3022 C CA . MET A 1 423 ? -11.788 45.936 262.604 1.00 42.62 424 MET B CA 1
ATOM 3023 C C . MET A 1 423 ? -11.162 47.131 261.881 1.00 45.13 424 MET B C 1
ATOM 3024 O O . MET A 1 423 ? -11.487 48.272 262.201 1.00 45.86 424 MET B O 1
ATOM 3029 N N . CYS A 1 424 ? -10.286 46.850 260.905 1.00 48.99 425 CYS B N 1
ATOM 3030 C CA . CYS A 1 424 ? -9.714 47.848 260.012 1.00 50.41 425 CYS B CA 1
ATOM 3031 C C . CYS A 1 424 ? -8.667 48.707 260.726 1.00 56.31 425 CYS B C 1
ATOM 3032 O O . CYS A 1 424 ? -8.750 49.976 260.762 1.00 46.96 425 CYS B O 1
ATOM 3035 N N . GLY A 1 425 ? -7.685 47.980 261.267 1.00 52.84 426 GLY B N 1
ATOM 3036 C CA . GLY A 1 425 ? -6.476 48.555 261.819 1.00 50.50 426 GLY B CA 1
ATOM 3037 C C . GLY A 1 425 ? -5.502 48.881 260.696 1.00 53.51 426 GLY B C 1
ATOM 3038 O O . GLY A 1 425 ? -5.742 48.563 259.522 1.00 48.96 426 GLY B O 1
ATOM 3039 N N . ARG A 1 426 ? -4.388 49.500 261.076 1.00 51.74 427 ARG B N 1
ATOM 3040 C CA . ARG A 1 426 ? -3.487 50.146 260.142 1.00 48.93 427 ARG B CA 1
ATOM 3041 C C . ARG A 1 426 ? -3.205 49.341 258.871 1.00 45.58 427 ARG B C 1
ATOM 3042 O O . ARG A 1 426 ? -3.242 49.877 257.759 1.00 50.24 427 ARG B O 1
ATOM 3050 N N . GLY A 1 427 ? -2.902 48.077 259.057 1.00 42.30 428 GLY B N 1
ATOM 3051 C CA . GLY A 1 427 ? -2.558 47.159 257.978 1.00 41.79 428 GLY B CA 1
ATOM 3052 C C . GLY A 1 427 ? -3.698 46.819 257.024 1.00 41.83 428 GLY B C 1
ATOM 3053 O O . GLY A 1 427 ? -3.459 46.236 255.992 1.00 43.17 428 GLY B O 1
ATOM 3054 N N . LEU A 1 428 ? -4.936 47.138 257.388 1.00 45.28 429 LEU B N 1
ATOM 3055 C CA . LEU A 1 428 ? -6.065 47.051 256.457 1.00 44.54 429 LEU B CA 1
ATOM 3056 C C . LEU A 1 428 ? -6.315 48.359 255.710 1.00 45.81 429 LEU B C 1
ATOM 3057 O O . LEU A 1 428 ? -7.250 48.438 254.975 1.00 50.40 429 LEU B O 1
ATOM 3062 N N . ASP A 1 429 ? -5.496 49.392 255.892 1.00 47.71 430 ASP B N 1
ATOM 3063 C CA . ASP A 1 429 ? -5.620 50.616 255.079 1.00 48.04 430 ASP B CA 1
ATOM 3064 C C . ASP A 1 429 ? -6.920 51.405 255.298 1.00 45.05 430 ASP B C 1
ATOM 3065 O O . ASP A 1 429 ? -7.552 51.873 254.357 1.00 47.56 430 ASP B O 1
ATOM 3070 N N . PRO A 1 430 ? -7.268 51.640 256.553 1.00 38.77 431 PRO B N 1
ATOM 3071 C CA . PRO A 1 430 ? -8.309 52.658 256.755 1.00 42.28 431 PRO B CA 1
ATOM 3072 C C . PRO A 1 430 ? -7.921 53.994 256.151 1.00 42.83 431 PRO B C 1
ATOM 3073 O O . PRO A 1 430 ? -6.727 54.290 256.032 1.00 48.32 431 PRO B O 1
ATOM 3077 N N . ARG A 1 431 ? -8.884 54.815 255.770 1.00 44.11 432 ARG B N 1
ATOM 3078 C CA . ARG A 1 431 ? -8.497 56.113 255.243 1.00 51.72 432 ARG B CA 1
ATOM 3079 C C . ARG A 1 431 ? -7.694 56.846 256.274 1.00 52.99 432 ARG B C 1
ATOM 3080 O O . ARG A 1 431 ? -6.631 57.337 255.971 1.00 56.76 432 ARG B O 1
ATOM 3088 N N . PHE A 1 432 ? -8.295 56.958 257.460 1.00 49.54 433 PHE B N 1
ATOM 3089 C CA . PHE A 1 432 ? -7.722 57.548 258.647 1.00 51.87 433 PHE B CA 1
ATOM 3090 C C . PHE A 1 432 ? -7.988 56.640 259.846 1.00 55.22 433 PHE B C 1
ATOM 3091 O O . PHE A 1 432 ? -9.082 56.056 259.999 1.00 48.98 433 PHE B O 1
ATOM 3099 N N . ILE A 1 433 ? -6.989 56.590 260.716 1.00 52.24 434 ILE B N 1
ATOM 3100 C CA . ILE A 1 433 ? -7.083 55.945 261.986 1.00 47.74 434 ILE B CA 1
ATOM 3101 C C . ILE A 1 433 ? -6.541 56.857 263.102 1.00 51.91 434 ILE B C 1
ATOM 3102 O O . ILE A 1 433 ? -5.375 57.320 263.072 1.00 48.22 434 ILE B O 1
ATOM 3107 N N . PHE A 1 434 ? -7.402 57.145 264.073 1.00 47.48 435 PHE B N 1
ATOM 3108 C CA . PHE A 1 434 ? -6.969 57.866 265.269 1.00 50.38 435 PHE B CA 1
ATOM 3109 C C . PHE A 1 434 ? -7.286 57.082 266.537 1.00 55.48 435 PHE B C 1
ATOM 3110 O O . PHE A 1 434 ? -8.282 56.348 266.585 1.00 54.73 435 PHE B O 1
ATOM 3118 N N . ALA A 1 435 ? -6.440 57.244 267.560 1.00 55.23 436 ALA B N 1
ATOM 3119 C CA . ALA A 1 435 ? -6.625 56.542 268.837 1.00 50.34 436 ALA B CA 1
ATOM 3120 C C . ALA A 1 435 ? -6.900 57.448 270.038 1.00 55.89 436 ALA B C 1
ATOM 3121 O O . ALA A 1 435 ? -6.268 58.504 270.215 1.00 53.46 436 ALA B O 1
ATOM 3123 N N . TRP A 1 436 ? -7.875 57.029 270.852 1.00 57.30 437 TRP B N 1
ATOM 3124 C CA . TRP A 1 436 ? -8.013 57.529 272.234 1.00 54.29 437 TRP B CA 1
ATOM 3125 C C . TRP A 1 436 ? -6.777 57.118 273.067 1.00 52.47 437 TRP B C 1
ATOM 3126 O O . TRP A 1 436 ? -6.206 56.053 272.824 1.00 48.58 437 TRP B O 1
ATOM 3137 N N . PRO A 1 437 ? -6.339 57.985 274.014 1.00 55.29 438 PRO B N 1
ATOM 3138 C CA . PRO A 1 437 ? -5.116 57.754 274.809 1.00 57.46 438 PRO B CA 1
ATOM 3139 C C . PRO A 1 437 ? -5.262 56.664 275.865 1.00 54.13 438 PRO B C 1
ATOM 3140 O O . PRO A 1 437 ? -4.279 56.123 276.321 1.00 61.32 438 PRO B O 1
ATOM 3144 N N . ASN A 1 438 ? -6.479 56.285 276.201 1.00 55.81 439 ASN B N 1
ATOM 3145 C CA . ASN A 1 438 ? -6.673 55.067 276.980 1.00 59.23 439 ASN B CA 1
ATOM 3146 C C . ASN A 1 438 ? -6.486 53.779 276.210 1.00 63.17 439 ASN B C 1
ATOM 3147 O O . ASN A 1 438 ? -6.446 52.700 276.828 1.00 64.82 439 ASN B O 1
ATOM 3152 N N . SER A 1 439 ? -6.409 53.867 274.881 1.00 56.56 440 SER B N 1
ATOM 3153 C CA . SER A 1 439 ? -6.464 52.686 274.027 1.00 50.40 440 SER B CA 1
ATOM 3154 C C . SER A 1 439 ? -5.230 51.804 274.124 1.00 51.53 440 SER B C 1
ATOM 3155 O O . SER A 1 439 ? -4.195 52.222 274.614 1.00 55.58 440 SER B O 1
ATOM 3158 N N . ARG A 1 440 ? -5.345 50.572 273.646 1.00 51.23 441 ARG B N 1
ATOM 3159 C CA . ARG A 1 440 ? -4.268 49.623 273.752 1.00 56.02 441 ARG B CA 1
ATOM 3160 C C . ARG A 1 440 ? -4.306 48.778 272.513 1.00 52.47 441 ARG B C 1
ATOM 3161 O O . ARG A 1 440 ? -5.356 48.219 272.188 1.00 56.09 441 ARG B O 1
ATOM 3169 N N . THR A 1 441 ? -3.164 48.657 271.849 1.00 44.28 442 THR B N 1
ATOM 3170 C CA . THR A 1 441 ? -3.016 47.797 270.689 1.00 47.75 442 THR B CA 1
ATOM 3171 C C . THR A 1 441 ? -1.856 46.850 270.893 1.00 52.86 442 THR B C 1
ATOM 3172 O O . THR A 1 441 ? -0.744 47.280 271.210 1.00 60.79 442 THR B O 1
ATOM 3176 N N . ALA A 1 442 ? -2.090 45.566 270.643 1.00 54.96 443 ALA B N 1
ATOM 3177 C CA . ALA A 1 442 ? -1.109 44.561 270.952 1.00 53.93 443 ALA B CA 1
ATOM 3178 C C . ALA A 1 442 ? -1.491 43.246 270.324 1.00 51.58 443 ALA B C 1
ATOM 3179 O O . ALA A 1 442 ? -2.660 42.936 270.213 1.00 59.45 443 ALA B O 1
ATOM 3181 N N . VAL A 1 443 ? -0.505 42.468 269.929 1.00 53.21 444 VAL B N 1
ATOM 3182 C CA . VAL A 1 443 ? -0.743 41.151 269.346 1.00 54.73 444 VAL B CA 1
ATOM 3183 C C . VAL A 1 443 ? -1.630 40.272 270.211 1.00 57.89 444 VAL B C 1
ATOM 3184 O O . VAL A 1 443 ? -2.392 39.455 269.680 1.00 59.61 444 VAL B O 1
ATOM 3188 N N . MET A 1 444 ? -1.565 40.467 271.526 1.00 61.10 445 MET B N 1
ATOM 3189 C CA . MET A 1 444 ? -2.599 39.952 272.433 1.00 60.77 445 MET B CA 1
ATOM 3190 C C . MET A 1 444 ? -2.602 40.624 273.812 1.00 60.85 445 MET B C 1
ATOM 3191 O O . MET A 1 444 ? -1.726 41.418 274.126 1.00 59.29 445 MET B O 1
ATOM 3196 N N . GLY A 1 445 ? -3.612 40.325 274.622 1.00 54.10 446 GLY B N 1
ATOM 3197 C CA . GLY A 1 445 ? -3.579 40.713 276.028 1.00 54.27 446 GLY B CA 1
ATOM 3198 C C . GLY A 1 445 ? -2.419 40.041 276.789 1.00 51.04 446 GLY B C 1
ATOM 3199 O O . GLY A 1 445 ? -2.125 38.862 276.598 1.00 46.75 446 GLY B O 1
ATOM 3200 N N . GLY A 1 446 ? -1.768 40.805 277.659 1.00 54.93 447 GLY B N 1
ATOM 3201 C CA . GLY A 1 446 ? -0.624 40.333 278.435 1.00 53.60 447 GLY B CA 1
ATOM 3202 C C . GLY A 1 446 ? -0.898 39.022 279.126 1.00 51.46 447 GLY B C 1
ATOM 3203 O O . GLY A 1 446 ? -0.073 38.102 279.071 1.00 54.05 447 GLY B O 1
ATOM 3204 N N . ALA A 1 447 ? -2.069 38.941 279.752 1.00 58.20 448 ALA B N 1
ATOM 3205 C CA . ALA A 1 447 ? -2.497 37.754 280.496 1.00 59.06 448 ALA B CA 1
ATOM 3206 C C . ALA A 1 447 ? -2.536 36.502 279.611 1.00 60.68 448 ALA B C 1
ATOM 3207 O O . ALA A 1 447 ? -2.138 35.424 280.037 1.00 64.87 448 ALA B O 1
ATOM 3209 N N . GLN A 1 448 ? -2.957 36.664 278.365 1.00 63.19 449 GLN B N 1
ATOM 3210 C CA . GLN A 1 448 ? -3.085 35.542 277.464 1.00 64.66 449 GLN B CA 1
ATOM 3211 C C . GLN A 1 448 ? -1.686 35.154 277.036 1.00 61.62 449 GLN B C 1
ATOM 3212 O O . GLN A 1 448 ? -1.339 33.972 276.990 1.00 57.27 449 GLN B O 1
ATOM 3218 N N . ALA A 1 449 ? -0.866 36.149 276.719 1.00 64.44 450 ALA B N 1
ATOM 3219 C CA . ALA A 1 449 ? 0.484 35.871 276.213 1.00 62.76 450 ALA B CA 1
ATOM 3220 C C . ALA A 1 449 ? 1.302 35.105 277.253 1.00 64.19 450 ALA B C 1
ATOM 3221 O O . ALA A 1 449 ? 1.861 34.040 276.962 1.00 61.60 450 ALA B O 1
ATOM 3223 N N . GLY A 1 450 ? 1.329 35.632 278.472 1.00 60.62 451 GLY B N 1
ATOM 3224 C CA . GLY A 1 450 ? 2.074 35.005 279.550 1.00 59.62 451 GLY B CA 1
ATOM 3225 C C . GLY A 1 450 ? 1.528 33.644 279.876 1.00 61.07 451 GLY B C 1
ATOM 3226 O O . GLY A 1 450 ? 2.294 32.708 280.086 1.00 58.03 451 GLY B O 1
ATOM 3227 N N . LYS A 1 451 ? 0.199 33.519 279.898 1.00 71.04 452 LYS B N 1
ATOM 3228 C CA . LYS A 1 451 ? -0.439 32.220 280.186 1.00 71.42 452 LYS B CA 1
ATOM 3229 C C . LYS A 1 451 ? -0.001 31.148 279.216 1.00 66.67 452 LYS B C 1
ATOM 3230 O O . LYS A 1 451 ? 0.219 30.007 279.610 1.00 70.17 452 LYS B O 1
ATOM 3236 N N . VAL A 1 452 ? 0.145 31.519 277.958 1.00 66.08 453 VAL B N 1
ATOM 3237 C CA . VAL A 1 452 ? 0.427 30.547 276.926 1.00 74.51 453 VAL B CA 1
ATOM 3238 C C . VAL A 1 452 ? 1.873 30.073 276.984 1.00 70.08 453 VAL B C 1
ATOM 3239 O O . VAL A 1 452 ? 2.123 28.863 276.853 1.00 68.70 453 VAL B O 1
ATOM 3243 N N . LEU A 1 453 ? 2.801 31.015 277.170 1.00 71.86 454 LEU B N 1
ATOM 3244 C CA . LEU A 1 453 ? 4.235 30.711 277.413 1.00 69.36 454 LEU B CA 1
ATOM 3245 C C . LEU A 1 453 ? 4.388 29.796 278.597 1.00 66.03 454 LEU B C 1
ATOM 3246 O O . LEU A 1 453 ? 5.236 28.920 278.600 1.00 59.20 454 LEU B O 1
ATOM 3251 N N . ARG A 1 454 ? 3.574 30.009 279.624 1.00 71.79 455 ARG B N 1
ATOM 3252 C CA . ARG A 1 454 ? 3.624 29.125 280.766 1.00 74.82 455 ARG B CA 1
ATOM 3253 C C . ARG A 1 454 ? 3.327 27.729 280.267 1.00 70.19 455 ARG B C 1
ATOM 3254 O O . ARG A 1 454 ? 4.102 26.820 280.501 1.00 84.34 455 ARG B O 1
ATOM 3262 N N . ILE A 1 455 ? 2.229 27.584 279.536 1.00 72.59 456 ILE B N 1
ATOM 3263 C CA . ILE A 1 455 ? 1.680 26.274 279.161 1.00 71.71 456 ILE B CA 1
ATOM 3264 C C . ILE A 1 455 ? 2.551 25.445 278.189 1.00 74.56 456 ILE B C 1
ATOM 3265 O O . ILE A 1 455 ? 2.613 24.202 278.308 1.00 66.99 456 ILE B O 1
ATOM 3270 N N . VAL A 1 456 ? 3.217 26.104 277.238 1.00 74.67 457 VAL B N 1
ATOM 3271 C CA . VAL A 1 456 ? 4.082 25.369 276.307 1.00 77.78 457 VAL B CA 1
ATOM 3272 C C . VAL A 1 456 ? 5.373 25.012 276.981 1.00 84.20 457 VAL B C 1
ATOM 3273 O O . VAL A 1 456 ? 5.993 24.006 276.645 1.00 92.99 457 VAL B O 1
ATOM 3277 N N . THR A 1 457 ? 5.779 25.863 277.922 1.00 91.81 458 THR B N 1
ATOM 3278 C CA . THR A 1 457 ? 6.955 25.622 278.734 1.00 89.36 458 THR B CA 1
ATOM 3279 C C . THR A 1 457 ? 6.637 24.601 279.820 1.00 87.03 458 THR B C 1
ATOM 3280 O O . THR A 1 457 ? 7.494 23.831 280.217 1.00 91.09 458 THR B O 1
ATOM 3284 N N . GLU A 1 458 ? 5.387 24.545 280.253 1.00 82.26 459 GLU B N 1
ATOM 3285 C CA . GLU A 1 458 ? 4.960 23.548 281.229 1.00 89.92 459 GLU B CA 1
ATOM 3286 C C . GLU A 1 458 ? 5.103 22.114 280.683 1.00 94.97 459 GLU B C 1
ATOM 3287 O O . GLU A 1 458 ? 4.575 21.178 281.273 1.00 95.49 459 GLU B O 1
ATOM 3293 N N . GLU A 1 459 ? 5.823 21.934 279.573 1.00 105.63 460 GLU B N 1
ATOM 3294 C CA . GLU A 1 459 ? 6.015 20.599 278.981 1.00 109.58 460 GLU B CA 1
ATOM 3295 C C . GLU A 1 459 ? 7.313 20.447 278.192 1.00 108.16 460 GLU B C 1
ATOM 3296 O O . GLU A 1 459 ? 8.063 19.504 278.433 1.00 108.93 460 GLU B O 1
ATOM 3302 N N . LYS A 1 460 ? 7.561 21.361 277.252 1.00 113.35 461 LYS B N 1
ATOM 3303 C CA . LYS A 1 460 ? 8.795 21.355 276.453 1.00 119.55 461 LYS B CA 1
ATOM 3304 C C . LYS A 1 460 ? 9.960 20.732 277.235 1.00 117.90 461 LYS B C 1
ATOM 3305 O O . LYS A 1 460 ? 11.075 20.608 276.730 1.00 121.84 461 LYS B O 1
ATOM 3311 N N . ALA A 1 468 ? 9.359 21.050 285.852 1.00 86.56 469 ALA B N 1
ATOM 3312 C CA . ALA A 1 468 ? 9.603 22.481 285.661 1.00 88.68 469 ALA B CA 1
ATOM 3313 C C . ALA A 1 468 ? 9.258 23.275 286.931 1.00 88.15 469 ALA B C 1
ATOM 3314 O O . ALA A 1 468 ? 8.191 23.060 287.534 1.00 85.70 469 ALA B O 1
ATOM 3316 N N . ASP A 1 469 ? 10.150 24.188 287.335 1.00 77.82 470 ASP B N 1
ATOM 3317 C CA . ASP A 1 469 ? 9.966 24.919 288.596 1.00 74.46 470 ASP B CA 1
ATOM 3318 C C . ASP A 1 469 ? 8.711 25.826 288.593 1.00 78.61 470 ASP B C 1
ATOM 3319 O O . ASP A 1 469 ? 8.601 26.761 287.778 1.00 71.60 470 ASP B O 1
ATOM 3324 N N . PRO A 1 470 ? 7.772 25.569 289.525 1.00 76.76 471 PRO B N 1
ATOM 3325 C CA . PRO A 1 470 ? 6.571 26.410 289.661 1.00 77.43 471 PRO B CA 1
ATOM 3326 C C . PRO A 1 470 ? 6.807 27.944 289.673 1.00 71.35 471 PRO B C 1
ATOM 3327 O O . PRO A 1 470 ? 5.995 28.696 289.153 1.00 72.60 471 PRO B O 1
ATOM 3331 N N . LYS A 1 471 ? 7.889 28.410 290.272 1.00 67.50 472 LYS B N 1
ATOM 3332 C CA . LYS A 1 471 ? 8.099 29.845 290.368 1.00 65.96 472 LYS B CA 1
ATOM 3333 C C . LYS A 1 471 ? 8.534 30.438 289.049 1.00 66.23 472 LYS B C 1
ATOM 3334 O O . LYS A 1 471 ? 8.173 31.581 288.736 1.00 66.49 472 LYS B O 1
ATOM 3340 N N . MET A 1 472 ? 9.321 29.679 288.288 1.00 68.96 473 MET B N 1
ATOM 3341 C CA . MET A 1 472 ? 9.695 30.100 286.935 1.00 74.55 473 MET B CA 1
ATOM 3342 C C . MET A 1 472 ? 8.440 30.313 286.067 1.00 67.21 473 MET B C 1
ATOM 3343 O O . MET A 1 472 ? 8.348 31.283 285.312 1.00 61.19 473 MET B O 1
ATOM 3348 N N . LEU A 1 473 ? 7.489 29.397 286.184 1.00 66.14 474 LEU B N 1
ATOM 3349 C CA . LEU A 1 473 ? 6.268 29.453 285.398 1.00 70.75 474 LEU B CA 1
ATOM 3350 C C . LEU A 1 473 ? 5.557 30.745 285.784 1.00 70.48 474 LEU B C 1
ATOM 3351 O O . LEU A 1 473 ? 5.297 31.614 284.937 1.00 64.01 474 LEU B O 1
ATOM 3356 N N . GLU A 1 474 ? 5.326 30.897 287.083 1.00 66.11 475 GLU B N 1
ATOM 3357 C CA . GLU A 1 474 ? 4.650 32.073 287.610 1.00 69.05 475 GLU B CA 1
ATOM 3358 C C . GLU A 1 474 ? 5.305 33.331 287.062 1.00 66.58 475 GLU B C 1
ATOM 3359 O O . GLU A 1 474 ? 4.634 34.237 286.581 1.00 67.70 475 GLU B O 1
ATOM 3365 N N . MET A 1 475 ? 6.632 33.360 287.092 1.00 71.96 476 MET B N 1
ATOM 3366 C CA . MET A 1 475 ? 7.381 34.557 286.702 1.00 65.94 476 MET B CA 1
ATOM 3367 C C . MET A 1 475 ? 7.357 34.760 285.194 1.00 64.48 476 MET B C 1
ATOM 3368 O O . MET A 1 475 ? 7.249 35.877 284.695 1.00 61.05 476 MET B O 1
ATOM 3373 N N . LEU A 1 476 ? 7.459 33.667 284.462 1.00 64.84 477 LEU B N 1
ATOM 3374 C CA . LEU A 1 476 ? 7.369 33.736 283.023 1.00 66.51 477 LEU B CA 1
ATOM 3375 C C . LEU A 1 476 ? 6.005 34.347 282.670 1.00 62.25 477 LEU B C 1
ATOM 3376 O O . LEU A 1 476 ? 5.942 35.439 282.138 1.00 56.84 477 LEU B O 1
ATOM 3381 N N . GLU A 1 477 ? 4.923 33.683 283.054 1.00 63.19 478 GLU B N 1
ATOM 3382 C CA . GLU A 1 477 ? 3.575 34.205 282.817 1.00 62.46 478 GLU B CA 1
ATOM 3383 C C . GLU A 1 477 ? 3.432 35.710 283.093 1.00 58.77 478 GLU B C 1
ATOM 3384 O O . GLU A 1 477 ? 3.023 36.457 282.211 1.00 56.98 478 GLU B O 1
ATOM 3390 N N . THR A 1 478 ? 3.794 36.145 284.306 1.00 60.32 479 THR B N 1
ATOM 3391 C CA . THR A 1 478 ? 3.411 37.473 284.824 1.00 53.43 479 THR B CA 1
ATOM 3392 C C . THR A 1 478 ? 4.246 38.621 284.314 1.00 54.55 479 THR B C 1
ATOM 3393 O O . THR A 1 478 ? 3.774 39.764 284.172 1.00 56.56 479 THR B O 1
ATOM 3397 N N . VAL A 1 479 ? 5.512 38.326 284.085 1.00 61.75 480 VAL B N 1
ATOM 3398 C CA . VAL A 1 479 ? 6.433 39.317 283.596 1.00 59.91 480 VAL B CA 1
ATOM 3399 C C . VAL A 1 479 ? 6.072 39.511 282.135 1.00 59.54 480 VAL B C 1
ATOM 3400 O O . VAL A 1 479 ? 5.866 40.630 281.671 1.00 62.03 480 VAL B O 1
ATOM 3404 N N . THR A 1 480 ? 5.944 38.401 281.421 1.00 57.24 481 THR B N 1
ATOM 3405 C CA . THR A 1 480 ? 5.539 38.453 280.033 1.00 58.79 481 THR B CA 1
ATOM 3406 C C . THR A 1 480 ? 4.311 39.335 279.884 1.00 55.76 481 THR B C 1
ATOM 3407 O O . THR A 1 480 ? 4.258 40.208 279.023 1.00 50.43 481 THR B O 1
ATOM 3411 N N . ALA A 1 481 ? 3.346 39.101 280.765 1.00 53.27 482 ALA B N 1
ATOM 3412 C CA . ALA A 1 481 ? 2.117 39.836 280.775 1.00 50.97 482 ALA B CA 1
ATOM 3413 C C . ALA A 1 481 ? 2.331 41.323 280.972 1.00 58.24 482 ALA B C 1
ATOM 3414 O O . ALA A 1 481 ? 1.859 42.120 280.174 1.00 56.50 482 ALA B O 1
ATOM 3416 N N . GLN A 1 482 ? 3.032 41.713 282.034 1.00 60.65 483 GLN B N 1
ATOM 3417 C CA . GLN A 1 482 ? 3.222 43.133 282.283 1.00 61.79 483 GLN B CA 1
ATOM 3418 C C . GLN A 1 482 ? 4.027 43.754 281.146 1.00 62.27 483 GLN B C 1
ATOM 3419 O O . GLN A 1 482 ? 3.765 44.893 280.760 1.00 57.35 483 GLN B O 1
ATOM 3425 N N . LYS A 1 483 ? 4.981 43.000 280.601 1.00 64.66 484 LYS B N 1
ATOM 3426 C CA . LYS A 1 483 ? 5.786 43.486 279.482 1.00 76.97 484 LYS B CA 1
ATOM 3427 C C . LYS A 1 483 ? 4.893 43.820 278.299 1.00 74.83 484 LYS B C 1
ATOM 3428 O O . LYS A 1 483 ? 4.926 44.923 277.777 1.00 62.50 484 LYS B O 1
ATOM 3434 N N . LEU A 1 484 ? 4.063 42.872 277.901 1.00 71.97 485 LEU B N 1
ATOM 3435 C CA . LEU A 1 484 ? 3.157 43.128 276.797 1.00 70.40 485 LEU B CA 1
ATOM 3436 C C . LEU A 1 484 ? 2.225 44.312 277.083 1.00 66.76 485 LEU B C 1
ATOM 3437 O O . LEU A 1 484 ? 2.222 45.284 276.342 1.00 73.87 485 LEU B O 1
ATOM 3442 N N . ASP A 1 485 ? 1.458 44.227 278.160 1.00 64.49 486 ASP B N 1
ATOM 3443 C CA . ASP A 1 485 ? 0.519 45.275 278.550 1.00 64.97 486 ASP B CA 1
ATOM 3444 C C . ASP A 1 485 ? 1.175 46.647 278.691 1.00 68.84 486 ASP B C 1
ATOM 3445 O O . ASP A 1 485 ? 0.514 47.658 278.510 1.00 81.80 486 ASP B O 1
ATOM 3450 N N . SER A 1 486 ? 2.460 46.695 279.022 1.00 76.05 487 SER B N 1
ATOM 3451 C CA . SER A 1 486 ? 3.187 47.968 279.091 1.00 77.06 487 SER B CA 1
ATOM 3452 C C . SER A 1 486 ? 3.399 48.560 277.698 1.00 77.38 487 SER B C 1
ATOM 3453 O O . SER A 1 486 ? 3.160 49.745 277.485 1.00 76.67 487 SER B O 1
ATOM 3456 N N . GLN A 1 487 ? 3.838 47.721 276.760 1.00 74.89 488 GLN B N 1
ATOM 3457 C CA . GLN A 1 487 ? 3.940 48.079 275.328 1.00 76.00 488 GLN B CA 1
ATOM 3458 C C . GLN A 1 487 ? 2.631 48.431 274.657 1.00 66.22 488 GLN B C 1
ATOM 3459 O O . GLN A 1 487 ? 2.609 49.190 273.713 1.00 80.81 488 GLN B O 1
ATOM 3465 N N . SER A 1 488 ? 1.534 47.871 275.112 1.00 61.61 489 SER B N 1
ATOM 3466 C CA . SER A 1 488 ? 0.272 48.087 274.445 1.00 62.99 489 SER B CA 1
ATOM 3467 C C . SER A 1 488 ? -0.273 49.511 274.570 1.00 62.33 489 SER B C 1
ATOM 3468 O O . SER A 1 488 ? -1.342 49.782 274.065 1.00 77.28 489 SER B O 1
ATOM 3471 N N . THR A 1 489 ? 0.434 50.409 275.251 1.00 61.94 490 THR B N 1
ATOM 3472 C CA . THR A 1 489 ? -0.050 51.775 275.517 1.00 60.27 490 THR B CA 1
ATOM 3473 C C . THR A 1 489 ? -0.256 52.588 274.224 1.00 52.72 490 THR B C 1
ATOM 3474 O O . THR A 1 489 ? 0.430 52.373 273.237 1.00 48.04 490 THR B O 1
ATOM 3478 N N . ALA A 1 490 ? -1.231 53.497 274.248 1.00 44.68 491 ALA B N 1
ATOM 3479 C CA . ALA A 1 490 ? -1.512 54.321 273.110 1.00 53.17 491 ALA B CA 1
ATOM 3480 C C . ALA A 1 490 ? -0.193 54.945 272.598 1.00 59.46 491 ALA B C 1
ATOM 3481 O O . ALA A 1 490 ? 0.190 54.749 271.435 1.00 62.23 491 ALA B O 1
ATOM 3483 N N . LEU A 1 491 ? 0.526 55.617 273.495 1.00 59.38 492 LEU B N 1
ATOM 3484 C CA . LEU A 1 491 ? 1.827 56.188 273.191 1.00 62.64 492 LEU B CA 1
ATOM 3485 C C . LEU A 1 491 ? 2.692 55.295 272.345 1.00 54.78 492 LEU B C 1
ATOM 3486 O O . LEU A 1 491 ? 3.243 55.761 271.366 1.00 50.96 492 LEU B O 1
ATOM 3491 N N . TYR A 1 492 ? 2.836 54.026 272.706 1.00 47.34 493 TYR B N 1
ATOM 3492 C CA . TYR A 1 492 ? 3.644 53.148 271.881 1.00 50.26 493 TYR B CA 1
ATOM 3493 C C . TYR A 1 492 ? 3.046 52.929 270.480 1.00 57.34 493 TYR B C 1
ATOM 3494 O O . TYR A 1 492 ? 3.785 52.676 269.497 1.00 54.07 493 TYR B O 1
ATOM 3503 N N . GLY A 1 493 ? 1.713 52.945 270.405 1.00 52.61 494 GLY B N 1
ATOM 3504 C CA . GLY A 1 493 ? 1.027 52.621 269.172 1.00 55.34 494 GLY B CA 1
ATOM 3505 C C . GLY A 1 493 ? 1.298 53.755 268.227 1.00 61.67 494 GLY B C 1
ATOM 3506 O O . GLY A 1 493 ? 1.822 53.555 267.105 1.00 59.75 494 GLY B O 1
ATOM 3507 N N . THR A 1 494 ? 0.992 54.949 268.727 1.00 52.83 495 THR B N 1
ATOM 3508 C CA . THR A 1 494 ? 1.082 56.155 267.945 1.00 57.48 495 THR B CA 1
ATOM 3509 C C . THR A 1 494 ? 2.530 56.453 267.555 1.00 58.82 495 THR B C 1
ATOM 3510 O O . THR A 1 494 ? 2.831 56.814 266.427 1.00 61.48 495 THR B O 1
ATOM 3514 N N . ALA A 1 495 ? 3.439 56.214 268.470 1.00 57.91 496 ALA B N 1
ATOM 3515 C CA . ALA A 1 495 ? 4.825 56.323 268.155 1.00 58.59 496 ALA B CA 1
ATOM 3516 C C . ALA A 1 495 ? 5.297 55.335 267.051 1.00 52.88 496 ALA B C 1
ATOM 3517 O O . ALA A 1 495 ? 6.320 55.574 266.404 1.00 55.39 496 ALA B O 1
ATOM 3519 N N . SER A 1 496 ? 4.600 54.226 266.849 1.00 53.65 497 SER B N 1
ATOM 3520 C CA . SER A 1 496 ? 4.983 53.284 265.789 1.00 54.47 497 SER B CA 1
ATOM 3521 C C . SER A 1 496 ? 4.153 53.515 264.510 1.00 51.72 497 SER B C 1
ATOM 3522 O O . SER A 1 496 ? 4.218 52.727 263.546 1.00 47.30 497 SER B O 1
ATOM 3525 N N . LEU A 1 497 ? 3.418 54.633 264.500 1.00 50.42 498 LEU B N 1
ATOM 3526 C CA . LEU A 1 497 ? 2.544 55.017 263.401 1.00 55.79 498 LEU B CA 1
ATOM 3527 C C . LEU A 1 497 ? 1.441 53.957 263.157 1.00 58.05 498 LEU B C 1
ATOM 3528 O O . LEU A 1 497 ? 0.933 53.800 262.045 1.00 54.71 498 LEU B O 1
ATOM 3533 N N . TRP A 1 498 ? 1.087 53.236 264.223 1.00 51.53 499 TRP B N 1
ATOM 3534 C CA . TRP A 1 498 ? -0.054 52.320 264.217 1.00 47.42 499 TRP B CA 1
ATOM 3535 C C . TRP A 1 498 ? -1.319 53.111 264.130 1.00 45.56 499 TRP B C 1
ATOM 3536 O O . TRP A 1 498 ? -2.377 52.562 263.869 1.00 48.74 499 TRP B O 1
ATOM 3547 N N . ASP A 1 499 ? -1.223 54.409 264.371 1.00 44.77 500 ASP B N 1
ATOM 3548 C CA . ASP A 1 499 ? -2.346 55.273 264.141 1.00 46.00 500 ASP B CA 1
ATOM 3549 C C . ASP A 1 499 ? -1.815 56.588 263.532 1.00 45.99 500 ASP B C 1
ATOM 3550 O O . ASP A 1 499 ? -0.607 56.759 263.396 1.00 53.38 500 ASP B O 1
ATOM 3555 N N . ASP A 1 500 ? -2.727 57.485 263.158 1.00 44.21 501 ASP B N 1
ATOM 3556 C CA . ASP A 1 500 ? -2.390 58.764 262.584 1.00 49.41 501 ASP B CA 1
ATOM 3557 C C . ASP A 1 500 ? -2.282 59.839 263.652 1.00 55.19 501 ASP B C 1
ATOM 3558 O O . ASP A 1 500 ? -2.108 61.020 263.323 1.00 53.85 501 ASP B O 1
ATOM 3563 N N . GLY A 1 501 ? -2.461 59.445 264.922 1.00 58.18 502 GLY B N 1
ATOM 3564 C CA . GLY A 1 501 ? -2.512 60.391 266.024 1.00 54.78 502 GLY B CA 1
ATOM 3565 C C . GLY A 1 501 ? -3.483 60.109 267.160 1.00 56.11 502 GLY B C 1
ATOM 3566 O O . GLY A 1 501 ? -4.508 59.447 266.995 1.00 55.24 502 GLY B O 1
ATOM 3567 N N . LEU A 1 502 ? -3.148 60.664 268.323 1.00 55.35 503 LEU B N 1
ATOM 3568 C CA . LEU A 1 502 ? -4.007 60.662 269.487 1.00 50.82 503 LEU B CA 1
ATOM 3569 C C . LEU A 1 502 ? -4.944 61.832 269.467 1.00 50.38 503 LEU B C 1
ATOM 3570 O O . LEU A 1 502 ? -4.560 62.937 269.113 1.00 58.96 503 LEU B O 1
ATOM 3575 N N . VAL A 1 503 ? -6.196 61.586 269.808 1.00 52.91 504 VAL B N 1
ATOM 3576 C CA . VAL A 1 503 ? -7.158 62.643 269.963 1.00 52.21 504 VAL B CA 1
ATOM 3577 C C . VAL A 1 503 ? -7.805 62.535 271.335 1.00 61.95 504 VAL B C 1
ATOM 3578 O O . VAL A 1 503 ? -7.818 61.468 271.990 1.00 57.87 504 VAL B O 1
ATOM 3582 N N . ASP A 1 504 ? -8.322 63.689 271.732 1.00 65.36 505 ASP B N 1
ATOM 3583 C CA . ASP A 1 504 ? -9.146 63.871 272.874 1.00 64.41 505 ASP B CA 1
ATOM 3584 C C . ASP A 1 504 ? -10.509 63.334 272.467 1.00 61.22 505 ASP B C 1
ATOM 3585 O O . ASP A 1 504 ? -11.070 63.837 271.474 1.00 59.48 505 ASP B O 1
ATOM 3590 N N . PRO A 1 505 ? -11.050 62.347 273.232 1.00 52.71 506 PRO B N 1
ATOM 3591 C CA . PRO A 1 505 ? -12.399 61.811 273.090 1.00 49.65 506 PRO B CA 1
ATOM 3592 C C . PRO A 1 505 ? -13.458 62.831 272.825 1.00 50.68 506 PRO B C 1
ATOM 3593 O O . PRO A 1 505 ? -14.399 62.536 272.110 1.00 62.94 506 PRO B O 1
ATOM 3597 N N . ARG A 1 506 ? -13.347 64.011 273.414 1.00 56.92 507 ARG B N 1
ATOM 3598 C CA . ARG A 1 506 ? -14.342 65.068 273.190 1.00 58.88 507 ARG B CA 1
ATOM 3599 C C . ARG A 1 506 ? -14.316 65.682 271.784 1.00 56.09 507 ARG B C 1
ATOM 3600 O O . ARG A 1 506 ? -15.282 66.328 271.373 1.00 55.25 507 ARG B O 1
ATOM 3608 N N . ASP A 1 507 ? -13.208 65.486 271.066 1.00 55.80 508 ASP B N 1
ATOM 3609 C CA . ASP A 1 507 ? -13.068 65.920 269.671 1.00 58.29 508 ASP B CA 1
ATOM 3610 C C . ASP A 1 507 ? -13.649 64.915 268.661 1.00 54.00 508 ASP B C 1
ATOM 3611 O O . ASP A 1 507 ? -13.707 65.194 267.475 1.00 52.45 508 ASP B O 1
ATOM 3616 N N . SER A 1 508 ? -14.020 63.737 269.146 1.00 55.40 509 SER B N 1
ATOM 3617 C CA . SER A 1 508 ? -14.365 62.585 268.305 1.00 54.18 509 SER B CA 1
ATOM 3618 C C . SER A 1 508 ? -15.437 62.876 267.242 1.00 51.56 509 SER B C 1
ATOM 3619 O O . SER A 1 508 ? -15.338 62.408 266.112 1.00 44.91 509 SER B O 1
ATOM 3622 N N . ARG A 1 509 ? -16.453 63.645 267.602 1.00 46.60 510 ARG B N 1
ATOM 3623 C CA . ARG A 1 509 ? -17.497 63.948 266.654 1.00 47.25 510 ARG B CA 1
ATOM 3624 C C . ARG A 1 509 ? -17.009 64.907 265.563 1.00 57.43 510 ARG B C 1
ATOM 3625 O O . ARG A 1 509 ? -17.242 64.666 264.350 1.00 51.91 510 ARG B O 1
ATOM 3633 N N . ARG A 1 510 ? -16.344 65.997 265.968 1.00 58.96 511 ARG B N 1
ATOM 3634 C CA . ARG A 1 510 ? -15.985 67.036 264.991 1.00 58.82 511 ARG B CA 1
ATOM 3635 C C . ARG A 1 510 ? -14.833 66.531 264.113 1.00 55.97 511 ARG B C 1
ATOM 3636 O O . ARG A 1 510 ? -14.749 66.861 262.924 1.00 49.63 511 ARG B O 1
ATOM 3644 N N . LEU A 1 511 ? -13.968 65.701 264.696 1.00 49.37 512 LEU B N 1
ATOM 3645 C CA . LEU A 1 511 ? -12.985 64.948 263.915 1.00 49.66 512 LEU B CA 1
ATOM 3646 C C . LEU A 1 511 ? -13.662 64.072 262.836 1.00 51.96 512 LEU B C 1
ATOM 3647 O O . LEU A 1 511 ? -13.273 64.087 261.685 1.00 55.83 512 LEU B O 1
ATOM 3652 N N . LEU A 1 512 ? -14.670 63.309 263.205 1.00 49.43 513 LEU B N 1
ATOM 3653 C CA . LEU A 1 512 ? -15.292 62.432 262.246 1.00 51.52 513 LEU B CA 1
ATOM 3654 C C . LEU A 1 512 ? -16.034 63.263 261.212 1.00 51.11 513 LEU B C 1
ATOM 3655 O O . LEU A 1 512 ? -16.082 62.895 260.072 1.00 56.18 513 LEU B O 1
ATOM 3660 N N . GLY A 1 513 ? -16.648 64.363 261.627 1.00 56.82 514 GLY B N 1
ATOM 3661 C CA . GLY A 1 513 ? -17.248 65.306 260.686 1.00 51.27 514 GLY B CA 1
ATOM 3662 C C . GLY A 1 513 ? -16.220 65.758 259.651 1.00 46.77 514 GLY B C 1
ATOM 3663 O O . GLY A 1 513 ? -16.442 65.672 258.467 1.00 45.38 514 GLY B O 1
ATOM 3664 N N . TYR A 1 514 ? -15.059 66.191 260.103 1.00 49.15 515 TYR B N 1
ATOM 3665 C CA . TYR A 1 514 ? -14.036 66.727 259.207 1.00 49.05 515 TYR B CA 1
ATOM 3666 C C . TYR A 1 514 ? -13.585 65.656 258.240 1.00 45.07 515 TYR B C 1
ATOM 3667 O O . TYR A 1 514 ? -13.518 65.875 257.038 1.00 44.36 515 TYR B O 1
ATOM 3676 N N . LEU A 1 515 ? -13.280 64.493 258.791 1.00 49.68 516 LEU B N 1
ATOM 3677 C CA . LEU A 1 515 ? -12.801 63.367 258.015 1.00 51.95 516 LEU B CA 1
ATOM 3678 C C . LEU A 1 515 ? -13.830 62.937 256.963 1.00 52.85 516 LEU B C 1
ATOM 3679 O O . LEU A 1 515 ? -13.467 62.697 255.815 1.00 55.62 516 LEU B O 1
ATOM 3684 N N . LEU A 1 516 ? -15.104 62.879 257.321 1.00 49.02 517 LEU B N 1
ATOM 3685 C CA . LEU A 1 516 ? -16.121 62.544 256.330 1.00 50.14 517 LEU B CA 1
ATOM 3686 C C . LEU A 1 516 ? -16.216 63.599 255.231 1.00 49.63 517 LEU B C 1
ATOM 3687 O O . LEU A 1 516 ? -16.321 63.274 254.031 1.00 47.25 517 LEU B O 1
ATOM 3692 N N . ASP A 1 517 ? -16.201 64.866 255.622 1.00 49.99 518 ASP B N 1
ATOM 3693 C CA . ASP A 1 517 ? -16.096 65.924 254.612 1.00 52.02 518 ASP B CA 1
ATOM 3694 C C . ASP A 1 517 ? -14.902 65.653 253.675 1.00 44.49 518 ASP B C 1
ATOM 3695 O O . ASP A 1 517 ? -15.035 65.629 252.460 1.00 45.67 518 ASP B O 1
ATOM 3700 N N . ILE A 1 518 ? -13.743 65.389 254.239 1.00 41.93 519 ILE B N 1
ATOM 3701 C CA . ILE A 1 518 ? -12.602 65.087 253.406 1.00 45.22 519 ILE B CA 1
ATOM 3702 C C . ILE A 1 518 ? -12.896 63.957 252.410 1.00 48.57 519 ILE B C 1
ATOM 3703 O O . ILE A 1 518 ? -12.567 64.083 251.226 1.00 51.76 519 ILE B O 1
ATOM 3708 N N . CYS A 1 519 ? -13.534 62.874 252.864 1.00 49.01 520 CYS B N 1
ATOM 3709 C CA . CYS A 1 519 ? -13.751 61.699 251.995 1.00 45.03 520 CYS B CA 1
ATOM 3710 C C . CYS A 1 519 ? -14.837 61.989 250.934 1.00 43.10 520 CYS B C 1
ATOM 3711 O O . CYS A 1 519 ? -14.701 61.611 249.800 1.00 42.66 520 CYS B O 1
ATOM 3714 N N . ALA A 1 520 ? -15.847 62.751 251.286 1.00 41.99 521 ALA B N 1
ATOM 3715 C CA . ALA A 1 520 ? -16.902 63.112 250.357 1.00 43.27 521 ALA B CA 1
ATOM 3716 C C . ALA A 1 520 ? -16.422 63.991 249.190 1.00 46.63 521 ALA B C 1
ATOM 3717 O O . ALA A 1 520 ? -16.793 63.787 248.021 1.00 50.27 521 ALA B O 1
ATOM 3719 N N . GLU A 1 521 ? -15.592 64.965 249.495 1.00 49.25 522 GLU B N 1
ATOM 3720 C CA . GLU A 1 521 ? -14.987 65.784 248.445 1.00 49.90 522 GLU B CA 1
ATOM 3721 C C . GLU A 1 521 ? -14.036 64.976 247.572 1.00 44.24 522 GLU B C 1
ATOM 3722 O O . GLU A 1 521 ? -13.963 65.151 246.359 1.00 49.08 522 GLU B O 1
ATOM 3728 N N . ALA A 1 522 ? -13.270 64.100 248.172 1.00 42.59 523 ALA B N 1
ATOM 3729 C CA . ALA A 1 522 ? -12.373 63.272 247.369 1.00 43.17 523 ALA B CA 1
ATOM 3730 C C . ALA A 1 522 ? -13.164 62.429 246.355 1.00 44.15 523 ALA B C 1
ATOM 3731 O O . ALA A 1 522 ? -12.790 62.333 245.195 1.00 44.99 523 ALA B O 1
ATOM 3733 N N . GLU A 1 523 ? -14.249 61.812 246.804 1.00 45.90 524 GLU B N 1
ATOM 3734 C CA . GLU A 1 523 ? -15.111 61.019 245.930 1.00 48.72 524 GLU B CA 1
ATOM 3735 C C . GLU A 1 523 ? -15.578 61.854 244.777 1.00 44.66 524 GLU B C 1
ATOM 3736 O O . GLU A 1 523 ? -15.609 61.360 243.662 1.00 46.07 524 GLU B O 1
ATOM 3742 N N . ALA A 1 524 ? -15.944 63.106 245.041 1.00 41.26 525 ALA B N 1
ATOM 3743 C CA . ALA A 1 524 ? -16.520 63.984 244.030 1.00 42.40 525 ALA B CA 1
ATOM 3744 C C . ALA A 1 524 ? -15.504 64.678 243.089 1.00 43.67 525 ALA B C 1
ATOM 3745 O O . ALA A 1 524 ? -15.883 65.161 242.053 1.00 46.67 525 ALA B O 1
ATOM 3747 N N . ARG A 1 525 ? -14.229 64.723 243.443 1.00 45.17 526 ARG B N 1
ATOM 3748 C CA . ARG A 1 525 ? -13.223 65.504 242.708 1.00 44.00 526 ARG B CA 1
ATOM 3749 C C . ARG A 1 525 ? -12.581 64.763 241.522 1.00 41.38 526 ARG B C 1
ATOM 3750 O O . ARG A 1 525 ? -11.999 63.689 241.682 1.00 42.12 526 ARG B O 1
ATOM 3758 N N . PRO A 1 526 ? -12.708 65.336 240.318 1.00 38.90 527 PRO B N 1
ATOM 3759 C CA . PRO A 1 526 ? -11.966 64.870 239.127 1.00 42.27 527 PRO B CA 1
ATOM 3760 C C . PRO A 1 526 ? -10.525 65.444 239.041 1.00 41.98 527 PRO B C 1
ATOM 3761 O O . PRO A 1 526 ? -10.265 66.537 239.480 1.00 43.34 527 PRO B O 1
ATOM 3765 N N . LEU A 1 527 ? -9.611 64.702 238.464 1.00 43.27 528 LEU B N 1
ATOM 3766 C CA . LEU A 1 527 ? -8.213 65.067 238.439 1.00 45.07 528 LEU B CA 1
ATOM 3767 C C . LEU A 1 527 ? -7.743 65.013 236.996 1.00 47.42 528 LEU B C 1
ATOM 3768 O O . LEU A 1 527 ? -8.224 64.213 236.219 1.00 47.23 528 LEU B O 1
ATOM 3773 N N . LYS A 1 528 ? -6.767 65.817 236.638 1.00 52.00 529 LYS B N 1
ATOM 3774 C CA . LYS A 1 528 ? -6.227 65.732 235.299 1.00 54.51 529 LYS B CA 1
ATOM 3775 C C . LYS A 1 528 ? -4.952 64.976 235.404 1.00 50.74 529 LYS B C 1
ATOM 3776 O O . LYS A 1 528 ? -3.945 65.505 235.800 1.00 52.63 529 LYS B O 1
ATOM 3782 N N . GLY A 1 529 ? -5.005 63.713 235.065 1.00 49.56 530 GLY B N 1
ATOM 3783 C CA . GLY A 1 529 ? -3.836 62.912 235.120 1.00 47.70 530 GLY B CA 1
ATOM 3784 C C . GLY A 1 529 ? -3.020 63.096 233.856 1.00 50.80 530 GLY B C 1
ATOM 3785 O O . GLY A 1 529 ? -3.493 63.596 232.841 1.00 46.13 530 GLY B O 1
ATOM 3786 N N . ASN A 1 530 ? -1.802 62.593 233.909 1.00 48.17 531 ASN B N 1
ATOM 3787 C CA . ASN A 1 530 ? -0.893 62.731 232.826 1.00 56.08 531 ASN B CA 1
ATOM 3788 C C . ASN A 1 530 ? 0.077 61.527 232.877 1.00 49.18 531 ASN B C 1
ATOM 3789 O O . ASN A 1 530 ? 0.144 60.869 233.890 1.00 48.70 531 ASN B O 1
ATOM 3794 N N . SER A 1 531 ? 0.742 61.198 231.775 1.00 42.41 532 SER B N 1
ATOM 3795 C CA . SER A 1 531 ? 1.655 60.051 231.728 1.00 44.84 532 SER B CA 1
ATOM 3796 C C . SER A 1 531 ? 2.864 60.010 232.699 1.00 48.34 532 SER B C 1
ATOM 3797 O O . SER A 1 531 ? 3.175 58.964 233.265 1.00 57.11 532 SER B O 1
ATOM 3800 N N . PHE A 1 532 ? 3.606 61.095 232.816 1.00 46.34 533 PHE B N 1
ATOM 3801 C CA . PHE A 1 532 ? 4.922 61.020 233.452 1.00 47.37 533 PHE B CA 1
ATOM 3802 C C . PHE A 1 532 ? 5.098 61.962 234.632 1.00 43.34 533 PHE B C 1
ATOM 3803 O O . PHE A 1 532 ? 6.124 61.941 235.274 1.00 51.80 533 PHE B O 1
ATOM 3811 N N . GLY A 1 533 ? 4.066 62.718 234.966 1.00 45.59 534 GLY B N 1
ATOM 3812 C CA . GLY A 1 533 ? 4.169 63.821 235.911 1.00 48.02 534 GLY B CA 1
ATOM 3813 C C . GLY A 1 533 ? 4.616 65.040 235.132 1.00 46.44 534 GLY B C 1
ATOM 3814 O O . GLY A 1 533 ? 5.196 64.906 234.056 1.00 48.84 534 GLY B O 1
ATOM 3815 N N . VAL A 1 534 ? 4.327 66.218 235.656 1.00 42.89 535 VAL B N 1
ATOM 3816 C CA . VAL A 1 534 ? 4.805 67.427 235.041 1.00 47.71 535 VAL B CA 1
ATOM 3817 C C . VAL A 1 534 ? 6.334 67.387 234.966 1.00 53.00 535 VAL B C 1
ATOM 3818 O O . VAL A 1 534 ? 7.003 66.874 235.865 1.00 59.88 535 VAL B O 1
ATOM 3822 N N . ALA A 1 535 ? 6.855 67.855 233.845 1.00 55.55 536 ALA B N 1
ATOM 3823 C CA . ALA A 1 535 ? 8.274 67.837 233.531 1.00 58.80 536 ALA B CA 1
ATOM 3824 C C . ALA A 1 535 ? 8.820 69.217 233.830 1.00 57.22 536 ALA B C 1
ATOM 3825 O O . ALA A 1 535 ? 8.306 70.186 233.286 1.00 51.10 536 ALA B O 1
ATOM 3827 N N . ARG A 1 536 ? 9.818 69.307 234.720 1.00 66.28 537 ARG B N 1
ATOM 3828 C CA . ARG A 1 536 ? 10.557 70.563 234.934 1.00 65.94 537 ARG B CA 1
ATOM 3829 C C . ARG A 1 536 ? 11.681 70.643 233.908 1.00 66.05 537 ARG B C 1
ATOM 3830 O O . ARG A 1 536 ? 12.770 70.039 234.086 1.00 58.45 537 ARG B O 1
ATOM 3838 N N . PHE A 1 537 ? 11.374 71.371 232.831 1.00 60.90 538 PHE B N 1
ATOM 3839 C CA . PHE A 1 537 ? 12.282 71.578 231.714 1.00 72.05 538 PHE B CA 1
ATOM 3840 C C . PHE A 1 537 ? 13.116 72.816 232.063 1.00 81.53 538 PHE B C 1
ATOM 3841 O O . PHE A 1 537 ? 14.319 72.788 231.780 1.00 87.47 538 PHE B O 1
ATOM 3850 N N . PRO B 1 1 ? -47.134 80.482 218.644 1.00 102.78 2 PRO D N 1
ATOM 3851 C CA . PRO B 1 1 ? -46.591 79.494 219.587 1.00 104.22 2 PRO D CA 1
ATOM 3852 C C . PRO B 1 1 ? -47.668 78.633 220.281 1.00 103.96 2 PRO D C 1
ATOM 3853 O O . PRO B 1 1 ? -47.609 77.394 220.207 1.00 100.33 2 PRO D O 1
ATOM 3857 N N . ALA B 1 2 ? -48.639 79.279 220.936 1.00 96.98 3 ALA D N 1
ATOM 3858 C CA . ALA B 1 2 ? -49.705 78.567 221.660 1.00 90.82 3 ALA D CA 1
ATOM 3859 C C . ALA B 1 2 ? -50.632 77.822 220.694 1.00 90.50 3 ALA D C 1
ATOM 3860 O O . ALA B 1 2 ? -50.675 78.138 219.506 1.00 93.91 3 ALA D O 1
ATOM 3862 N N . ILE B 1 3 ? -51.332 76.807 221.202 1.00 95.67 4 ILE D N 1
ATOM 3863 C CA . ILE B 1 3 ? -52.450 76.178 220.484 1.00 95.00 4 ILE D CA 1
ATOM 3864 C C . ILE B 1 3 ? -53.726 76.921 220.859 1.00 103.58 4 ILE D C 1
ATOM 3865 O O . ILE B 1 3 ? -53.913 77.295 222.025 1.00 100.35 4 ILE D O 1
ATOM 3870 N N . GLN B 1 4 ? -54.596 77.130 219.870 1.00 109.06 5 GLN D N 1
ATOM 3871 C CA . GLN B 1 4 ? -55.913 77.733 220.092 1.00 111.56 5 GLN D CA 1
ATOM 3872 C C . GLN B 1 4 ? -57.005 76.671 219.951 1.00 99.73 5 GLN D C 1
ATOM 3873 O O . GLN B 1 4 ? -57.289 76.211 218.848 1.00 95.55 5 GLN D O 1
ATOM 3879 N N . SER B 1 5 ? -57.605 76.284 221.074 1.00 93.29 6 SER D N 1
ATOM 3880 C CA . SER B 1 5 ? -58.650 75.266 221.070 1.00 97.90 6 SER D CA 1
ATOM 3881 C C . SER B 1 5 ? -59.946 75.826 220.506 1.00 95.40 6 SER D C 1
ATOM 3882 O O . SER B 1 5 ? -60.259 77.004 220.692 1.00 82.79 6 SER D O 1
ATOM 3885 N N . GLU B 1 6 ? -60.675 74.961 219.807 1.00 98.14 7 GLU D N 1
ATOM 3886 C CA . GLU B 1 6 ? -61.973 75.282 219.252 1.00 100.68 7 GLU D CA 1
ATOM 3887 C C . GLU B 1 6 ? -63.059 74.391 219.845 1.00 109.38 7 GLU D C 1
ATOM 3888 O O . GLU B 1 6 ? -64.190 74.422 219.369 1.00 120.83 7 GLU D O 1
ATOM 3894 N N . LEU B 1 7 ? -62.739 73.607 220.878 1.00 117.77 8 LEU D N 1
ATOM 3895 C CA . LEU B 1 7 ? -63.767 72.788 221.539 1.00 119.53 8 LEU D CA 1
ATOM 3896 C C . LEU B 1 7 ? -64.567 73.642 222.521 1.00 115.40 8 LEU D C 1
ATOM 3897 O O . LEU B 1 7 ? -64.014 74.226 223.455 1.00 110.22 8 LEU D O 1
ATOM 3902 N N . ASP B 1 8 ? -65.875 73.696 222.284 1.00 108.35 9 ASP D N 1
ATOM 3903 C CA . ASP B 1 8 ? -66.764 74.636 222.950 1.00 104.44 9 ASP D CA 1
ATOM 3904 C C . ASP B 1 8 ? -66.812 74.371 224.456 1.00 97.55 9 ASP D C 1
ATOM 3905 O O . ASP B 1 8 ? -67.401 73.385 224.902 1.00 92.64 9 ASP D O 1
ATOM 3910 N N . VAL B 1 9 ? -66.172 75.249 225.229 1.00 99.01 10 VAL D N 1
ATOM 3911 C CA . VAL B 1 9 ? -65.984 75.049 226.683 1.00 114.76 10 VAL D CA 1
ATOM 3912 C C . VAL B 1 9 ? -67.328 74.906 227.430 1.00 123.83 10 VAL D C 1
ATOM 3913 O O . VAL B 1 9 ? -67.541 73.918 228.142 1.00 123.60 10 VAL D O 1
ATOM 3917 N N . ASN B 1 10 ? -68.211 75.896 227.269 1.00 124.57 11 ASN D N 1
ATOM 3918 C CA . ASN B 1 10 ? -69.637 75.756 227.592 1.00 116.73 11 ASN D CA 1
ATOM 3919 C C . ASN B 1 10 ? -70.364 75.156 226.384 1.00 113.62 11 ASN D C 1
ATOM 3920 O O . ASN B 1 10 ? -71.318 75.720 225.862 1.00 104.11 11 ASN D O 1
ATOM 3925 N N . GLY B 1 11 ? -69.891 74.006 225.929 1.00 120.20 12 GLY D N 1
ATOM 3926 C CA . GLY B 1 11 ? -70.451 73.370 224.758 1.00 112.86 12 GLY D CA 1
ATOM 3927 C C . GLY B 1 11 ? -71.508 72.396 225.185 1.00 105.43 12 GLY D C 1
ATOM 3928 O O . GLY B 1 11 ? -72.035 72.467 226.290 1.00 113.24 12 GLY D O 1
ATOM 3929 N N . GLU B 1 12 ? -71.803 71.477 224.286 1.00 98.99 13 GLU D N 1
ATOM 3930 C CA . GLU B 1 12 ? -72.843 70.497 224.486 1.00 92.69 13 GLU D CA 1
ATOM 3931 C C . GLU B 1 12 ? -72.183 69.160 224.232 1.00 86.93 13 GLU D C 1
ATOM 3932 O O . GLU B 1 12 ? -72.180 68.281 225.092 1.00 83.58 13 GLU D O 1
ATOM 3938 N N . ASP B 1 13 ? -71.605 69.018 223.044 1.00 83.06 14 ASP D N 1
ATOM 3939 C CA . ASP B 1 13 ? -70.651 67.947 222.782 1.00 81.26 14 ASP D CA 1
ATOM 3940 C C . ASP B 1 13 ? -69.523 67.927 223.832 1.00 71.27 14 ASP D C 1
ATOM 3941 O O . ASP B 1 13 ? -69.102 66.864 224.244 1.00 71.56 14 ASP D O 1
ATOM 3946 N N . PHE B 1 14 ? -69.069 69.073 224.321 1.00 75.80 15 PHE D N 1
ATOM 3947 C CA . PHE B 1 14 ? -68.112 69.036 225.426 1.00 75.56 15 PHE D CA 1
ATOM 3948 C C . PHE B 1 14 ? -68.772 68.319 226.600 1.00 79.60 15 PHE D C 1
ATOM 3949 O O . PHE B 1 14 ? -68.322 67.250 227.019 1.00 73.40 15 PHE D O 1
ATOM 3957 N N . ALA B 1 15 ? -69.863 68.898 227.096 1.00 82.11 16 ALA D N 1
ATOM 3958 C CA . ALA B 1 15 ? -70.595 68.349 228.243 1.00 78.82 16 ALA D CA 1
ATOM 3959 C C . ALA B 1 15 ? -71.002 66.901 228.041 1.00 70.77 16 ALA D C 1
ATOM 3960 O O . ALA B 1 15 ? -71.048 66.119 228.984 1.00 71.32 16 ALA D O 1
ATOM 3962 N N . ARG B 1 16 ? -71.312 66.565 226.801 1.00 73.49 17 ARG D N 1
ATOM 3963 C CA . ARG B 1 16 ? -71.592 65.198 226.398 1.00 79.79 17 ARG D CA 1
ATOM 3964 C C . ARG B 1 16 ? -70.349 64.343 226.581 1.00 79.99 17 ARG D C 1
ATOM 3965 O O . ARG B 1 16 ? -70.369 63.302 227.245 1.00 78.67 17 ARG D O 1
ATOM 3973 N N . ASN B 1 17 ? -69.262 64.788 225.966 1.00 74.84 18 ASN D N 1
ATOM 3974 C CA . ASN B 1 17 ? -68.000 64.093 226.083 1.00 68.44 18 ASN D CA 1
ATOM 3975 C C . ASN B 1 17 ? -67.647 64.015 227.554 1.00 64.43 18 ASN D C 1
ATOM 3976 O O . ASN B 1 17 ? -67.420 62.922 228.090 1.00 63.07 18 ASN D O 1
ATOM 3981 N N . ARG B 1 18 ? -67.674 65.166 228.223 1.00 54.93 19 ARG D N 1
ATOM 3982 C CA . ARG B 1 18 ? -67.365 65.217 229.659 1.00 61.53 19 ARG D CA 1
ATOM 3983 C C . ARG B 1 18 ? -68.165 64.243 230.506 1.00 66.81 19 ARG D C 1
ATOM 3984 O O . ARG B 1 18 ? -67.633 63.713 231.462 1.00 72.00 19 ARG D O 1
ATOM 3992 N N . GLU B 1 19 ? -69.431 64.004 230.162 1.00 81.41 20 GLU D N 1
ATOM 3993 C CA . GLU B 1 19 ? -70.290 63.078 230.929 1.00 76.87 20 GLU D CA 1
ATOM 3994 C C . GLU B 1 19 ? -69.912 61.636 230.640 1.00 69.36 20 GLU D C 1
ATOM 3995 O O . GLU B 1 19 ? -69.822 60.811 231.534 1.00 71.33 20 GLU D O 1
ATOM 4001 N N . ALA B 1 20 ? -69.694 61.327 229.381 1.00 66.53 21 ALA D N 1
ATOM 4002 C CA . ALA B 1 20 ? -69.362 59.966 229.012 1.00 69.92 21 ALA D CA 1
ATOM 4003 C C . ALA B 1 20 ? -68.035 59.543 229.645 1.00 69.89 21 ALA D C 1
ATOM 4004 O O . ALA B 1 20 ? -67.917 58.441 230.157 1.00 78.31 21 ALA D O 1
ATOM 4006 N N . MET B 1 21 ? -67.048 60.436 229.607 1.00 73.99 22 MET D N 1
ATOM 4007 C CA . MET B 1 21 ? -65.704 60.152 230.109 1.00 69.85 22 MET D CA 1
ATOM 4008 C C . MET B 1 21 ? -65.757 59.904 231.606 1.00 68.82 22 MET D C 1
ATOM 4009 O O . MET B 1 21 ? -65.178 58.944 232.119 1.00 69.42 22 MET D O 1
ATOM 4014 N N . LEU B 1 22 ? -66.486 60.776 232.289 1.00 68.59 23 LEU D N 1
ATOM 4015 C CA . LEU B 1 22 ? -66.689 60.694 233.728 1.00 65.99 23 LEU D CA 1
ATOM 4016 C C . LEU B 1 22 ? -67.373 59.394 234.126 1.00 59.51 23 LEU D C 1
ATOM 4017 O O . LEU B 1 22 ? -67.094 58.827 235.171 1.00 64.46 23 LEU D O 1
ATOM 4022 N N . ALA B 1 23 ? -68.238 58.900 233.261 1.00 61.47 24 ALA D N 1
ATOM 4023 C CA . ALA B 1 23 ? -68.901 57.612 233.478 1.00 63.27 24 ALA D CA 1
ATOM 4024 C C . ALA B 1 23 ? -67.901 56.446 233.433 1.00 62.40 24 ALA D C 1
ATOM 4025 O O . ALA B 1 23 ? -68.000 55.522 234.230 1.00 68.68 24 ALA D O 1
ATOM 4027 N N . ALA B 1 24 ? -66.953 56.506 232.492 1.00 61.58 25 ALA D N 1
ATOM 4028 C CA . ALA B 1 24 ? -65.890 55.497 232.364 1.00 63.40 25 ALA D CA 1
ATOM 4029 C C . ALA B 1 24 ? -64.903 55.562 233.551 1.00 62.41 25 ALA D C 1
ATOM 4030 O O . ALA B 1 24 ? -64.591 54.540 234.134 1.00 63.34 25 ALA D O 1
ATOM 4032 N N . VAL B 1 25 ? -64.432 56.757 233.920 1.00 59.28 26 VAL D N 1
ATOM 4033 C CA . VAL B 1 25 ? -63.651 56.907 235.143 1.00 63.63 26 VAL D CA 1
ATOM 4034 C C . VAL B 1 25 ? -64.376 56.283 236.334 1.00 72.18 26 VAL D C 1
ATOM 4035 O O . VAL B 1 25 ? -63.809 55.434 237.042 1.00 75.13 26 VAL D O 1
ATOM 4039 N N . ALA B 1 26 ? -65.623 56.722 236.543 1.00 76.10 27 ALA D N 1
ATOM 4040 C CA . ALA B 1 26 ? -66.431 56.293 237.691 1.00 70.15 27 ALA D CA 1
ATOM 4041 C C . ALA B 1 26 ? -66.496 54.794 237.687 1.00 62.08 27 ALA D C 1
ATOM 4042 O O . ALA B 1 26 ? -66.292 54.146 238.714 1.00 57.33 27 ALA D O 1
ATOM 4044 N N . GLY B 1 27 ? -66.722 54.244 236.510 1.00 56.51 28 GLY D N 1
ATOM 4045 C CA . GLY B 1 27 ? -66.710 52.803 236.360 1.00 62.74 28 GLY D CA 1
ATOM 4046 C C . GLY B 1 27 ? -65.484 52.139 236.978 1.00 66.69 28 GLY D C 1
ATOM 4047 O O . GLY B 1 27 ? -65.625 51.254 237.820 1.00 66.44 28 GLY D O 1
ATOM 4048 N N . PHE B 1 28 ? -64.280 52.553 236.561 1.00 68.56 29 PHE D N 1
ATOM 4049 C CA . PHE B 1 28 ? -63.076 51.781 236.895 1.00 67.76 29 PHE D CA 1
ATOM 4050 C C . PHE B 1 28 ? -62.692 52.107 238.329 1.00 60.68 29 PHE D C 1
ATOM 4051 O O . PHE B 1 28 ? -62.304 51.220 239.081 1.00 55.08 29 PHE D O 1
ATOM 4059 N N . ARG B 1 29 ? -62.855 53.376 238.691 1.00 58.69 30 ARG D N 1
ATOM 4060 C CA . ARG B 1 29 ? -62.701 53.850 240.069 1.00 63.47 30 ARG D CA 1
ATOM 4061 C C . ARG B 1 29 ? -63.583 53.084 241.042 1.00 70.61 30 ARG D C 1
ATOM 4062 O O . ARG B 1 29 ? -63.170 52.729 242.167 1.00 67.39 30 ARG D O 1
ATOM 4070 N N . GLU B 1 30 ? -64.810 52.836 240.603 1.00 73.54 31 GLU D N 1
ATOM 4071 C CA . GLU B 1 30 ? -65.724 52.033 241.368 1.00 79.35 31 GLU D CA 1
ATOM 4072 C C . GLU B 1 30 ? -65.106 50.672 241.584 1.00 74.77 31 GLU D C 1
ATOM 4073 O O . GLU B 1 30 ? -65.069 50.162 242.702 1.00 82.21 31 GLU D O 1
ATOM 4079 N N . LEU B 1 31 ? -64.614 50.084 240.511 1.00 69.19 32 LEU D N 1
ATOM 4080 C CA . LEU B 1 31 ? -64.044 48.752 240.590 1.00 74.94 32 LEU D CA 1
ATOM 4081 C C . LEU B 1 31 ? -62.770 48.706 241.470 1.00 74.74 32 LEU D C 1
ATOM 4082 O O . LEU B 1 31 ? -62.466 47.682 242.098 1.00 70.35 32 LEU D O 1
ATOM 4087 N N . GLU B 1 32 ? -62.034 49.811 241.528 1.00 69.17 33 GLU D N 1
ATOM 4088 C CA . GLU B 1 32 ? -60.860 49.875 242.385 1.00 71.14 33 GLU D CA 1
ATOM 4089 C C . GLU B 1 32 ? -61.286 49.735 243.830 1.00 76.98 33 GLU D C 1
ATOM 4090 O O . GLU B 1 32 ? -60.744 48.892 244.542 1.00 77.39 33 GLU D O 1
ATOM 4096 N N . GLN B 1 33 ? -62.282 50.537 244.221 1.00 74.66 34 GLN D N 1
ATOM 4097 C CA . GLN B 1 33 ? -62.867 50.512 245.551 1.00 76.65 34 GLN D CA 1
ATOM 4098 C C . GLN B 1 33 ? -63.358 49.127 245.966 1.00 76.29 34 GLN D C 1
ATOM 4099 O O . GLN B 1 33 ? -63.148 48.715 247.109 1.00 71.03 34 GLN D O 1
ATOM 4105 N N . LYS B 1 34 ? -63.981 48.389 245.051 1.00 74.66 35 LYS D N 1
ATOM 4106 C CA . LYS B 1 34 ? -64.545 47.083 245.408 1.00 75.10 35 LYS D CA 1
ATOM 4107 C C . LYS B 1 34 ? -63.488 46.048 245.706 1.00 72.08 35 LYS D C 1
ATOM 4108 O O . LYS B 1 34 ? -63.774 45.034 246.333 1.00 67.72 35 LYS D O 1
ATOM 4114 N N . VAL B 1 35 ? -62.269 46.285 245.242 1.00 72.95 36 VAL D N 1
ATOM 4115 C CA . VAL B 1 35 ? -61.146 45.467 245.670 1.00 74.80 36 VAL D CA 1
ATOM 4116 C C . VAL B 1 35 ? -60.700 45.933 247.066 1.00 75.80 36 VAL D C 1
ATOM 4117 O O . VAL B 1 35 ? -60.323 45.103 247.899 1.00 69.15 36 VAL D O 1
ATOM 4121 N N . LEU B 1 36 ? -60.790 47.242 247.333 1.00 71.96 37 LEU D N 1
ATOM 4122 C CA . LEU B 1 36 ? -60.549 47.768 248.689 1.00 87.63 37 LEU D CA 1
ATOM 4123 C C . LEU B 1 36 ? -61.586 47.226 249.667 1.00 91.30 37 LEU D C 1
ATOM 4124 O O . LEU B 1 36 ? -61.269 46.913 250.816 1.00 104.59 37 LEU D O 1
ATOM 4129 N N . ASP B 1 37 ? -62.833 47.180 249.215 1.00 77.02 38 ASP D N 1
ATOM 4130 C CA . ASP B 1 37 ? -63.913 46.720 250.035 1.00 67.84 38 ASP D CA 1
ATOM 4131 C C . ASP B 1 37 ? -63.672 45.284 250.421 1.00 70.10 38 ASP D C 1
ATOM 4132 O O . ASP B 1 37 ? -63.605 44.974 251.607 1.00 78.41 38 ASP D O 1
ATOM 4137 N N . LYS B 1 38 ? -63.490 44.403 249.443 1.00 69.57 39 LYS D N 1
ATOM 4138 C CA . LYS B 1 38 ? -63.233 42.996 249.755 1.00 75.27 39 LYS D CA 1
ATOM 4139 C C . LYS B 1 38 ? -62.045 42.770 250.732 1.00 81.30 39 LYS D C 1
ATOM 4140 O O . LYS B 1 38 ? -62.096 41.882 251.583 1.00 85.50 39 LYS D O 1
ATOM 4146 N N . ALA B 1 39 ? -60.987 43.568 250.610 1.00 88.45 40 ALA D N 1
ATOM 4147 C CA . ALA B 1 39 ? -59.873 43.546 251.576 1.00 83.63 40 ALA D CA 1
ATOM 4148 C C . ALA B 1 39 ? -60.305 43.971 252.988 1.00 84.04 40 ALA D C 1
ATOM 4149 O O . ALA B 1 39 ? -59.944 43.317 253.957 1.00 81.51 40 ALA D O 1
ATOM 4151 N N . ALA B 1 40 ? -61.079 45.060 253.092 1.00 91.89 41 ALA D N 1
ATOM 4152 C CA . ALA B 1 40 ? -61.595 45.591 254.388 1.00 91.62 41 ALA D CA 1
ATOM 4153 C C . ALA B 1 40 ? -62.507 44.608 255.164 1.00 88.76 41 ALA D C 1
ATOM 4154 O O . ALA B 1 40 ? -62.563 44.640 256.405 1.00 77.49 41 ALA D O 1
ATOM 4156 N N . GLU B 1 41 ? -63.184 43.723 254.434 1.00 87.24 42 GLU D N 1
ATOM 4157 C CA . GLU B 1 41 ? -63.895 42.605 255.038 1.00 94.40 42 GLU D CA 1
ATOM 4158 C C . GLU B 1 41 ? -62.906 41.533 255.537 1.00 99.24 42 GLU D C 1
ATOM 4159 O O . GLU B 1 41 ? -63.097 40.329 255.312 1.00 97.52 42 GLU D O 1
ATOM 4165 N N . ALA B 1 42 ? -61.819 41.999 256.155 1.00 100.74 43 ALA D N 1
ATOM 4166 C CA . ALA B 1 42 ? -61.009 41.208 257.077 1.00 96.55 43 ALA D CA 1
ATOM 4167 C C . ALA B 1 42 ? -60.387 42.075 258.199 1.00 90.12 43 ALA D C 1
ATOM 4168 O O . ALA B 1 42 ? -59.508 41.602 258.914 1.00 86.86 43 ALA D O 1
ATOM 4170 N N . ARG B 1 43 ? -60.860 43.318 258.370 1.00 89.35 44 ARG D N 1
ATOM 4171 C CA . ARG B 1 43 ? -60.483 44.164 259.524 1.00 93.63 44 ARG D CA 1
ATOM 4172 C C . ARG B 1 43 ? -60.568 43.441 260.868 1.00 94.65 44 ARG D C 1
ATOM 4173 O O . ARG B 1 43 ? -59.700 43.634 261.701 1.00 99.23 44 ARG D O 1
ATOM 4181 N N . PRO B 1 44 ? -61.633 42.641 261.100 1.00 101.49 45 PRO D N 1
ATOM 4182 C CA . PRO B 1 44 ? -61.659 41.797 262.311 1.00 98.14 45 PRO D CA 1
ATOM 4183 C C . PRO B 1 44 ? -60.456 40.820 262.460 1.00 97.03 45 PRO D C 1
ATOM 4184 O O . PRO B 1 44 ? -59.804 40.820 263.516 1.00 73.65 45 PRO D O 1
ATOM 4188 N N . LYS B 1 45 ? -60.168 40.012 261.427 1.00 97.38 46 LYS D N 1
ATOM 4189 C CA . LYS B 1 45 ? -59.101 38.984 261.505 1.00 102.69 46 LYS D CA 1
ATOM 4190 C C . LYS B 1 45 ? -57.739 39.635 261.714 1.00 102.47 46 LYS D C 1
ATOM 4191 O O . LYS B 1 45 ? -56.878 39.105 262.429 1.00 91.51 46 LYS D O 1
ATOM 4197 N N . PHE B 1 46 ? -57.550 40.786 261.076 1.00 98.51 47 PHE D N 1
ATOM 4198 C CA . PHE B 1 46 ? -56.325 41.552 261.241 1.00 101.08 47 PHE D CA 1
ATOM 4199 C C . PHE B 1 46 ? -56.270 42.154 262.639 1.00 104.44 47 PHE D C 1
ATOM 4200 O O . PHE B 1 46 ? -55.307 41.916 263.380 1.00 121.79 47 PHE D O 1
ATOM 4208 N N . GLU B 1 47 ? -57.308 42.912 262.991 1.00 98.49 48 GLU D N 1
ATOM 4209 C CA . GLU B 1 47 ? -57.411 43.574 264.300 1.00 98.11 48 GLU D CA 1
ATOM 4210 C C . GLU B 1 47 ? -57.268 42.594 265.473 1.00 96.78 48 GLU D C 1
ATOM 4211 O O . GLU B 1 47 ? -56.599 42.914 266.456 1.00 90.63 48 GLU D O 1
ATOM 4217 N N . LYS B 1 48 ? -57.880 41.407 265.354 1.00 99.18 49 LYS D N 1
ATOM 4218 C CA . LYS B 1 48 ? -57.701 40.305 266.323 1.00 99.75 49 LYS D CA 1
ATOM 4219 C C . LYS B 1 48 ? -56.231 39.888 266.500 1.00 103.76 49 LYS D C 1
ATOM 4220 O O . LYS B 1 48 ? -55.715 39.859 267.626 1.00 110.15 49 LYS D O 1
ATOM 4226 N N . ARG B 1 49 ? -55.566 39.575 265.388 1.00 96.79 50 ARG D N 1
ATOM 4227 C CA . ARG B 1 49 ? -54.128 39.274 265.395 1.00 91.79 50 ARG D CA 1
ATOM 4228 C C . ARG B 1 49 ? -53.278 40.478 265.800 1.00 81.52 50 ARG D C 1
ATOM 4229 O O . ARG B 1 49 ? -52.130 40.323 266.209 1.00 89.15 50 ARG D O 1
ATOM 4237 N N . GLY B 1 50 ? -53.831 41.677 265.686 1.00 80.20 51 GLY D N 1
ATOM 4238 C CA . GLY B 1 50 ? -53.091 42.892 266.029 1.00 91.68 51 GLY D CA 1
ATOM 4239 C C . GLY B 1 50 ? -52.226 43.339 264.859 1.00 94.57 51 GLY D C 1
ATOM 4240 O O . GLY B 1 50 ? -51.066 43.760 265.027 1.00 86.11 51 GLY D O 1
ATOM 4241 N N . GLN B 1 51 ? -52.818 43.250 263.670 1.00 86.60 52 GLN D N 1
ATOM 4242 C CA . GLN B 1 51 ? -52.138 43.547 262.438 1.00 75.14 52 GLN D CA 1
ATOM 4243 C C . GLN B 1 51 ? -52.745 44.795 261.858 1.00 68.73 52 GLN D C 1
ATOM 4244 O O . GLN B 1 51 ? -53.851 45.164 262.204 1.00 66.61 52 GLN D O 1
ATOM 4250 N N . LEU B 1 52 ? -51.958 45.484 261.042 1.00 65.12 53 LEU D N 1
ATOM 4251 C CA . LEU B 1 52 ? -52.434 46.562 260.223 1.00 56.47 53 LEU D CA 1
ATOM 4252 C C . LEU B 1 52 ? -52.771 45.892 258.916 1.00 57.75 53 LEU D C 1
ATOM 4253 O O . LEU B 1 52 ? -52.134 44.892 258.547 1.00 53.34 53 LEU D O 1
ATOM 4258 N N . LEU B 1 53 ? -53.805 46.407 258.251 1.00 60.35 54 LEU D N 1
ATOM 4259 C CA . LEU B 1 53 ? -54.187 45.963 256.906 1.00 61.28 54 LEU D CA 1
ATOM 4260 C C . LEU B 1 53 ? -53.163 46.489 255.922 1.00 58.12 54 LEU D C 1
ATOM 4261 O O . LEU B 1 53 ? -52.555 47.554 256.180 1.00 54.45 54 LEU D O 1
ATOM 4266 N N . PRO B 1 54 ? -52.995 45.788 254.777 1.00 55.25 55 PRO D N 1
ATOM 4267 C CA . PRO B 1 54 ? -51.989 46.155 253.763 1.00 51.71 55 PRO D CA 1
ATOM 4268 C C . PRO B 1 54 ? -51.906 47.648 253.503 1.00 57.94 55 PRO D C 1
ATOM 4269 O O . PRO B 1 54 ? -50.809 48.238 253.559 1.00 60.44 55 PRO D O 1
ATOM 4273 N N . ARG B 1 55 ? -53.065 48.268 253.315 1.00 59.56 56 ARG D N 1
ATOM 4274 C CA . ARG B 1 55 ? -53.119 49.685 252.998 1.00 64.90 56 ARG D CA 1
ATOM 4275 C C . ARG B 1 55 ? -52.863 50.553 254.189 1.00 62.78 56 ARG D C 1
ATOM 4276 O O . ARG B 1 55 ? -52.513 51.721 254.026 1.00 70.05 56 ARG D O 1
ATOM 4284 N N . GLU B 1 56 ? -53.029 50.014 255.390 1.00 58.59 57 GLU D N 1
ATOM 4285 C CA . GLU B 1 56 ? -52.643 50.784 256.560 1.00 58.35 57 GLU D CA 1
ATOM 4286 C C . GLU B 1 56 ? -51.130 50.751 256.677 1.00 54.40 57 GLU D C 1
ATOM 4287 O O . GLU B 1 56 ? -50.516 51.776 257.004 1.00 51.71 57 GLU D O 1
ATOM 4293 N N . ARG B 1 57 ? -50.563 49.560 256.433 1.00 50.20 58 ARG D N 1
ATOM 4294 C CA . ARG B 1 57 ? -49.117 49.329 256.310 1.00 53.59 58 ARG D CA 1
ATOM 4295 C C . ARG B 1 57 ? -48.486 50.299 255.348 1.00 53.05 58 ARG D C 1
ATOM 4296 O O . ARG B 1 57 ? -47.522 50.998 255.704 1.00 53.42 58 ARG D O 1
ATOM 4304 N N . LEU B 1 58 ? -49.059 50.370 254.148 1.00 55.67 59 LEU D N 1
ATOM 4305 C CA . LEU B 1 58 ? -48.590 51.325 253.141 1.00 56.93 59 LEU D CA 1
ATOM 4306 C C . LEU B 1 58 ? -48.786 52.782 253.529 1.00 60.09 59 LEU D C 1
ATOM 4307 O O . LEU B 1 58 ? -47.897 53.601 253.276 1.00 62.57 59 LEU D O 1
ATOM 4312 N N . ALA B 1 59 ? -49.905 53.133 254.160 1.00 55.86 60 ALA D N 1
ATOM 4313 C CA . ALA B 1 59 ? -50.101 54.560 254.515 1.00 56.72 60 ALA D CA 1
ATOM 4314 C C . ALA B 1 59 ? -49.089 55.013 255.580 1.00 59.29 60 ALA D C 1
ATOM 4315 O O . ALA B 1 59 ? -48.721 56.199 255.680 1.00 56.10 60 ALA D O 1
ATOM 4317 N N . LEU B 1 60 ? -48.636 54.060 256.380 1.00 60.71 61 LEU D N 1
ATOM 4318 C CA . LEU B 1 60 ? -47.699 54.376 257.447 1.00 59.45 61 LEU D CA 1
ATOM 4319 C C . LEU B 1 60 ? -46.293 54.443 256.894 1.00 55.98 61 LEU D C 1
ATOM 4320 O O . LEU B 1 60 ? -45.471 55.234 257.365 1.00 57.99 61 LEU D O 1
ATOM 4325 N N . LEU B 1 61 ? -46.015 53.590 255.907 1.00 56.36 62 LEU D N 1
ATOM 4326 C CA . LEU B 1 61 ? -44.718 53.560 255.232 1.00 51.64 62 LEU D CA 1
ATOM 4327 C C . LEU B 1 61 ? -44.468 54.855 254.400 1.00 51.63 62 LEU D C 1
ATOM 4328 O O . LEU B 1 61 ? -43.389 55.423 254.438 1.00 49.00 62 LEU D O 1
ATOM 4333 N N . LEU B 1 62 ? -45.485 55.332 253.692 1.00 53.83 63 LEU D N 1
ATOM 4334 C CA . LEU B 1 62 ? -45.370 56.525 252.824 1.00 56.35 63 LEU D CA 1
ATOM 4335 C C . LEU B 1 62 ? -45.335 57.884 253.526 1.00 58.28 63 LEU D C 1
ATOM 4336 O O . LEU B 1 62 ? -45.829 58.050 254.628 1.00 58.03 63 LEU D O 1
ATOM 4341 N N . ASP B 1 63 ? -44.737 58.851 252.836 1.00 58.23 64 ASP D N 1
ATOM 4342 C CA . ASP B 1 63 ? -44.518 60.175 253.359 1.00 59.67 64 ASP D CA 1
ATOM 4343 C C . ASP B 1 63 ? -45.811 60.994 253.290 1.00 64.22 64 ASP D C 1
ATOM 4344 O O . ASP B 1 63 ? -46.564 60.896 252.313 1.00 55.11 64 ASP D O 1
ATOM 4349 N N . PRO B 1 64 ? -46.046 61.850 254.301 1.00 68.18 65 PRO D N 1
ATOM 4350 C CA . PRO B 1 64 ? -47.292 62.599 254.351 1.00 75.29 65 PRO D CA 1
ATOM 4351 C C . PRO B 1 64 ? -47.551 63.493 253.137 1.00 77.99 65 PRO D C 1
ATOM 4352 O O . PRO B 1 64 ? -46.798 64.438 252.879 1.00 76.20 65 PRO D O 1
ATOM 4356 N N . GLY B 1 65 ? -48.623 63.187 252.406 1.00 77.36 66 GLY D N 1
ATOM 4357 C CA . GLY B 1 65 ? -49.007 63.985 251.242 1.00 78.89 66 GLY D CA 1
ATOM 4358 C C . GLY B 1 65 ? -47.928 64.112 250.178 1.00 74.26 66 GLY D C 1
ATOM 4359 O O . GLY B 1 65 ? -47.757 65.177 249.576 1.00 74.55 66 GLY D O 1
ATOM 4360 N N . ALA B 1 66 ? -47.172 63.040 249.972 1.00 66.01 67 ALA D N 1
ATOM 4361 C CA . ALA B 1 66 ? -46.250 62.976 248.857 1.00 62.93 67 ALA D CA 1
ATOM 4362 C C . ALA B 1 66 ? -47.017 62.250 247.785 1.00 56.05 67 ALA D C 1
ATOM 4363 O O . ALA B 1 66 ? -47.915 61.485 248.092 1.00 58.31 67 ALA D O 1
ATOM 4365 N N . PRO B 1 67 ? -46.689 62.502 246.519 1.00 52.12 68 PRO D N 1
ATOM 4366 C CA . PRO B 1 67 ? -47.355 61.763 245.458 1.00 47.86 68 PRO D CA 1
ATOM 4367 C C . PRO B 1 67 ? -47.108 60.279 245.548 1.00 51.75 68 PRO D C 1
ATOM 4368 O O . PRO B 1 67 ? -46.039 59.840 245.982 1.00 55.30 68 PRO D O 1
ATOM 4372 N N . PHE B 1 68 ? -48.100 59.517 245.128 1.00 52.26 69 PHE D N 1
ATOM 4373 C CA . PHE B 1 68 ? -48.024 58.088 245.126 1.00 51.18 69 PHE D CA 1
ATOM 4374 C C . PHE B 1 68 ? -48.736 57.542 243.911 1.00 54.20 69 PHE D C 1
ATOM 4375 O O . PHE B 1 68 ? -49.938 57.657 243.814 1.00 56.94 69 PHE D O 1
ATOM 4383 N N . LEU B 1 69 ? -48.001 56.861 243.042 1.00 55.42 70 LEU D N 1
ATOM 4384 C CA . LEU B 1 69 ? -48.546 56.397 241.817 1.00 51.97 70 LEU D CA 1
ATOM 4385 C C . LEU B 1 69 ? -48.739 54.938 241.937 1.00 51.64 70 LEU D C 1
ATOM 4386 O O . LEU B 1 69 ? -47.762 54.206 241.990 1.00 66.21 70 LEU D O 1
ATOM 4391 N N . GLU B 1 70 ? -49.995 54.501 241.943 1.00 50.26 71 GLU D N 1
ATOM 4392 C CA . GLU B 1 70 ? -50.313 53.082 242.087 1.00 54.32 71 GLU D CA 1
ATOM 4393 C C . GLU B 1 70 ? -50.181 52.419 240.746 1.00 45.99 71 GLU D C 1
ATOM 4394 O O . GLU B 1 70 ? -50.498 53.011 239.764 1.00 55.61 71 GLU D O 1
ATOM 4400 N N . LEU B 1 71 ? -49.714 51.182 240.716 1.00 46.51 72 LEU D N 1
ATOM 4401 C CA . LEU B 1 71 ? -49.468 50.477 239.469 1.00 43.94 72 LEU D CA 1
ATOM 4402 C C . LEU B 1 71 ? -50.283 49.206 239.404 1.00 43.80 72 LEU D C 1
ATOM 4403 O O . LEU B 1 71 ? -50.266 48.454 240.345 1.00 40.84 72 LEU D O 1
ATOM 4408 N N . SER B 1 72 ? -50.916 48.964 238.256 1.00 44.39 73 SER D N 1
ATOM 4409 C CA . SER B 1 72 ? -51.647 47.734 237.932 1.00 49.86 73 SER D CA 1
ATOM 4410 C C . SER B 1 72 ? -52.637 47.239 238.983 1.00 46.84 73 SER D C 1
ATOM 4411 O O . SER B 1 72 ? -52.725 46.037 239.293 1.00 48.31 73 SER D O 1
ATOM 4414 N N . SER B 1 73 ? -53.430 48.183 239.463 1.00 49.44 74 SER D N 1
ATOM 4415 C CA . SER B 1 73 ? -54.432 47.908 240.496 1.00 54.54 74 SER D CA 1
ATOM 4416 C C . SER B 1 73 ? -55.514 46.884 240.031 1.00 47.92 74 SER D C 1
ATOM 4417 O O . SER B 1 73 ? -55.921 46.025 240.788 1.00 52.58 74 SER D O 1
ATOM 4420 N N . LEU B 1 74 ? -55.879 46.879 238.762 1.00 47.33 75 LEU D N 1
ATOM 4421 C CA . LEU B 1 74 ? -56.850 45.905 238.277 1.00 51.02 75 LEU D CA 1
ATOM 4422 C C . LEU B 1 74 ? -56.239 44.704 237.577 1.00 57.99 75 LEU D C 1
ATOM 4423 O O . LEU B 1 74 ? -56.917 43.985 236.816 1.00 58.30 75 LEU D O 1
ATOM 4428 N N . ALA B 1 75 ? -54.958 44.465 237.820 1.00 60.91 76 ALA D N 1
ATOM 4429 C CA . ALA B 1 75 ? -54.281 43.412 237.092 1.00 57.64 76 ALA D CA 1
ATOM 4430 C C . ALA B 1 75 ? -54.995 42.143 237.405 1.00 57.66 76 ALA D C 1
ATOM 4431 O O . ALA B 1 75 ? -55.316 41.889 238.571 1.00 57.81 76 ALA D O 1
ATOM 4433 N N . GLY B 1 76 ? -55.191 41.327 236.379 1.00 60.84 77 GLY D N 1
ATOM 4434 C CA . GLY B 1 76 ? -55.799 40.020 236.534 1.00 63.64 77 GLY D CA 1
ATOM 4435 C C . GLY B 1 76 ? -57.283 40.128 236.880 1.00 67.61 77 GLY D C 1
ATOM 4436 O O . GLY B 1 76 ? -57.856 39.196 237.447 1.00 60.24 77 GLY D O 1
ATOM 4437 N N . TYR B 1 77 ? -57.923 41.246 236.540 1.00 64.74 78 TYR D N 1
ATOM 4438 C CA . TYR B 1 77 ? -59.299 41.456 236.981 1.00 74.79 78 TYR D CA 1
ATOM 4439 C C . TYR B 1 77 ? -60.193 40.202 236.911 1.00 84.29 78 TYR D C 1
ATOM 4440 O O . TYR B 1 77 ? -60.772 39.819 237.944 1.00 97.51 78 TYR D O 1
ATOM 4449 N N . LYS B 1 78 ? -60.342 39.570 235.747 1.00 75.82 79 LYS D N 1
ATOM 4450 C CA . LYS B 1 78 ? -60.991 38.240 235.756 1.00 90.27 79 LYS D CA 1
ATOM 4451 C C . LYS B 1 78 ? -60.302 37.183 234.870 1.00 97.35 79 LYS D C 1
ATOM 4452 O O . LYS B 1 78 ? -60.654 36.979 233.706 1.00 103.87 79 LYS D O 1
ATOM 4458 N N . LEU B 1 79 ? -59.293 36.541 235.462 1.00 103.86 80 LEU D N 1
ATOM 4459 C CA . LEU B 1 79 ? -58.528 35.446 234.855 1.00 107.33 80 LEU D CA 1
ATOM 4460 C C . LEU B 1 79 ? -58.277 34.310 235.873 1.00 108.24 80 LEU D C 1
ATOM 4461 O O . LEU B 1 79 ? -57.467 33.411 235.620 1.00 101.06 80 LEU D O 1
ATOM 4466 N N . HIS B 1 80 ? -58.974 34.345 237.013 1.00 118.09 81 HIS D N 1
ATOM 4467 C CA . HIS B 1 80 ? -58.730 33.390 238.107 1.00 122.57 81 HIS D CA 1
ATOM 4468 C C . HIS B 1 80 ? -59.249 32.010 237.712 1.00 117.23 81 HIS D C 1
ATOM 4469 O O . HIS B 1 80 ? -58.892 31.009 238.327 1.00 114.13 81 HIS D O 1
ATOM 4476 N N . ALA B 1 88 ? -57.538 39.791 241.768 1.00 61.14 89 ALA D N 1
ATOM 4477 C CA . ALA B 1 88 ? -57.623 41.102 241.094 1.00 65.27 89 ALA D CA 1
ATOM 4478 C C . ALA B 1 88 ? -56.744 42.122 241.762 1.00 64.49 89 ALA D C 1
ATOM 4479 O O . ALA B 1 88 ? -56.920 42.415 242.954 1.00 62.83 89 ALA D O 1
ATOM 4481 N N . GLY B 1 89 ? -55.837 42.696 240.964 1.00 61.76 90 GLY D N 1
ATOM 4482 C CA . GLY B 1 89 ? -54.707 43.469 241.467 1.00 54.17 90 GLY D CA 1
ATOM 4483 C C . GLY B 1 89 ? -53.512 42.574 241.727 1.00 50.97 90 GLY D C 1
ATOM 4484 O O . GLY B 1 89 ? -52.472 43.049 242.158 1.00 56.95 90 GLY D O 1
ATOM 4485 N N . GLY B 1 90 ? -53.658 41.280 241.482 1.00 46.69 91 GLY D N 1
ATOM 4486 C CA . GLY B 1 90 ? -52.568 40.336 241.615 1.00 51.96 91 GLY D CA 1
ATOM 4487 C C . GLY B 1 90 ? -52.296 39.758 242.985 1.00 58.61 91 GLY D C 1
ATOM 4488 O O . GLY B 1 90 ? -51.515 38.800 243.138 1.00 64.48 91 GLY D O 1
ATOM 4489 N N . GLY B 1 91 ? -52.939 40.314 243.995 1.00 54.33 92 GLY D N 1
ATOM 4490 C CA . GLY B 1 91 ? -52.560 39.988 245.340 1.00 51.55 92 GLY D CA 1
ATOM 4491 C C . GLY B 1 91 ? -51.443 40.914 245.769 1.00 51.83 92 GLY D C 1
ATOM 4492 O O . GLY B 1 91 ? -50.787 40.632 246.770 1.00 43.91 92 GLY D O 1
ATOM 4493 N N . ILE B 1 92 ? -51.253 42.023 245.027 1.00 45.85 93 ILE D N 1
ATOM 4494 C CA . ILE B 1 92 ? -50.219 42.996 245.329 1.00 43.81 93 ILE D CA 1
ATOM 4495 C C . ILE B 1 92 ? -50.786 44.380 245.198 1.00 42.30 93 ILE D C 1
ATOM 4496 O O . ILE B 1 92 ? -51.572 44.623 244.301 1.00 51.24 93 ILE D O 1
ATOM 4501 N N . ILE B 1 93 ? -50.358 45.277 246.087 1.00 41.40 94 ILE D N 1
ATOM 4502 C CA . ILE B 1 93 ? -50.608 46.695 246.010 1.00 44.33 94 ILE D CA 1
ATOM 4503 C C . ILE B 1 93 ? -49.229 47.379 245.894 1.00 50.30 94 ILE D C 1
ATOM 4504 O O . ILE B 1 93 ? -48.423 47.255 246.791 1.00 45.30 94 ILE D O 1
ATOM 4509 N N . ALA B 1 94 ? -48.977 48.115 244.811 1.00 49.23 95 ALA D N 1
ATOM 4510 C CA . ALA B 1 94 ? -47.631 48.618 244.520 1.00 44.18 95 ALA D CA 1
ATOM 4511 C C . ALA B 1 94 ? -47.635 49.952 243.846 1.00 43.97 95 ALA D C 1
ATOM 4512 O O . ALA B 1 94 ? -48.644 50.367 243.251 1.00 53.34 95 ALA D O 1
ATOM 4514 N N . GLY B 1 95 ? -46.520 50.663 243.963 1.00 46.37 96 GLY D N 1
ATOM 4515 C CA . GLY B 1 95 ? -46.460 52.009 243.385 1.00 45.50 96 GLY D CA 1
ATOM 4516 C C . GLY B 1 95 ? -45.155 52.725 243.613 1.00 48.58 96 GLY D C 1
ATOM 4517 O O . GLY B 1 95 ? -44.230 52.230 244.283 1.00 47.57 96 GLY D O 1
ATOM 4518 N N . ILE B 1 96 ? -45.101 53.930 243.079 1.00 48.87 97 ILE D N 1
ATOM 4519 C CA . ILE B 1 96 ? -43.952 54.753 243.248 1.00 46.53 97 ILE D CA 1
ATOM 4520 C C . ILE B 1 96 ? -44.318 55.906 244.138 1.00 46.56 97 ILE D C 1
ATOM 4521 O O . ILE B 1 96 ? -45.057 56.820 243.752 1.00 42.87 97 ILE D O 1
ATOM 4526 N N . GLY B 1 97 ? -43.733 55.875 245.323 1.00 49.40 98 GLY D N 1
ATOM 4527 C CA . GLY B 1 97 ? -43.875 56.951 246.257 1.00 48.08 98 GLY D CA 1
ATOM 4528 C C . GLY B 1 97 ? -42.616 57.178 247.050 1.00 45.48 98 GLY D C 1
ATOM 4529 O O . GLY B 1 97 ? -41.529 56.672 246.734 1.00 47.52 98 GLY D O 1
ATOM 4530 N N . TYR B 1 98 ? -42.790 57.951 248.099 1.00 45.43 99 TYR D N 1
ATOM 4531 C CA . TYR B 1 98 ? -41.692 58.469 248.876 1.00 52.79 99 TYR D CA 1
ATOM 4532 C C . TYR B 1 98 ? -41.605 57.902 250.302 1.00 51.01 99 TYR D C 1
ATOM 4533 O O . TYR B 1 98 ? -42.573 57.967 251.017 1.00 60.26 99 TYR D O 1
ATOM 4542 N N . ILE B 1 99 ? -40.457 57.313 250.659 1.00 51.55 100 ILE D N 1
ATOM 4543 C CA . ILE B 1 99 ? -40.117 56.874 252.012 1.00 47.18 100 ILE D CA 1
ATOM 4544 C C . ILE B 1 99 ? -38.975 57.753 252.524 1.00 48.00 100 ILE D C 1
ATOM 4545 O O . ILE B 1 99 ? -37.857 57.693 252.033 1.00 50.48 100 ILE D O 1
ATOM 4550 N N . ALA B 1 100 ? -39.242 58.580 253.510 1.00 48.64 101 ALA D N 1
ATOM 4551 C CA . ALA B 1 100 ? -38.202 59.440 254.072 1.00 46.71 101 ALA D CA 1
ATOM 4552 C C . ALA B 1 100 ? -37.484 60.329 253.070 1.00 45.74 101 ALA D C 1
ATOM 4553 O O . ALA B 1 100 ? -36.285 60.527 253.187 1.00 46.39 101 ALA D O 1
ATOM 4555 N N . GLY B 1 101 ? -38.210 60.905 252.123 1.00 44.71 102 GLY D N 1
ATOM 4556 C CA . GLY B 1 101 ? -37.587 61.680 251.041 1.00 49.53 102 GLY D CA 1
ATOM 4557 C C . GLY B 1 101 ? -37.074 60.874 249.836 1.00 50.82 102 GLY D C 1
ATOM 4558 O O . GLY B 1 101 ? -36.761 61.446 248.784 1.00 50.44 102 GLY D O 1
ATOM 4559 N N . VAL B 1 102 ? -36.974 59.555 249.973 1.00 47.92 103 VAL D N 1
ATOM 4560 C CA . VAL B 1 102 ? -36.476 58.727 248.885 1.00 48.77 103 VAL D CA 1
ATOM 4561 C C . VAL B 1 102 ? -37.594 58.159 248.042 1.00 44.91 103 VAL D C 1
ATOM 4562 O O . VAL B 1 102 ? -38.621 57.748 248.558 1.00 46.07 103 VAL D O 1
ATOM 4566 N N . ARG B 1 103 ? -37.409 58.141 246.736 1.00 41.06 104 ARG D N 1
ATOM 4567 C CA . ARG B 1 103 ? -38.475 57.655 245.872 1.00 43.59 104 ARG D CA 1
ATOM 4568 C C . ARG B 1 103 ? -38.270 56.162 245.651 1.00 44.64 104 ARG D C 1
ATOM 4569 O O . ARG B 1 103 ? -37.211 55.740 245.197 1.00 49.80 104 ARG D O 1
ATOM 4577 N N . CYS B 1 104 ? -39.270 55.354 245.986 1.00 42.91 105 CYS D N 1
ATOM 4578 C CA . CYS B 1 104 ? -39.072 53.911 245.985 1.00 40.40 105 CYS D CA 1
ATOM 4579 C C . CYS B 1 104 ? -40.175 53.252 245.250 1.00 42.16 105 CYS D C 1
ATOM 4580 O O . CYS B 1 104 ? -41.240 53.812 245.043 1.00 43.74 105 CYS D O 1
ATOM 4583 N N . LEU B 1 105 ? -39.903 52.026 244.867 1.00 41.86 106 LEU D N 1
ATOM 4584 C CA . LEU B 1 105 ? -40.906 51.166 244.365 1.00 48.42 106 LEU D CA 1
ATOM 4585 C C . LEU B 1 105 ? -41.351 50.415 245.614 1.00 52.22 106 LEU D C 1
ATOM 4586 O O . LEU B 1 105 ? -40.578 49.709 246.239 1.00 50.06 106 LEU D O 1
ATOM 4591 N N . VAL B 1 106 ? -42.614 50.583 245.927 1.00 53.71 107 VAL D N 1
ATOM 4592 C CA . VAL B 1 106 ? -43.208 50.193 247.170 1.00 58.84 107 VAL D CA 1
ATOM 4593 C C . VAL B 1 106 ? -44.293 49.159 246.857 1.00 59.95 107 VAL D C 1
ATOM 4594 O O . VAL B 1 106 ? -45.099 49.322 245.929 1.00 56.66 107 VAL D O 1
ATOM 4598 N N . SER B 1 107 ? -44.334 48.108 247.647 1.00 56.78 108 SER D N 1
ATOM 4599 C CA . SER B 1 107 ? -45.165 46.960 247.321 1.00 53.69 108 SER D CA 1
ATOM 4600 C C . SER B 1 107 ? -45.637 46.327 248.626 1.00 49.85 108 SER D C 1
ATOM 4601 O O . SER B 1 107 ? -44.847 46.193 249.551 1.00 52.73 108 SER D O 1
ATOM 4604 N N . ALA B 1 108 ? -46.916 45.980 248.743 1.00 51.97 109 ALA D N 1
ATOM 4605 C CA . ALA B 1 108 ? -47.398 45.178 249.896 1.00 45.86 109 ALA D CA 1
ATOM 4606 C C . ALA B 1 108 ? -48.236 44.003 249.455 1.00 44.75 109 ALA D C 1
ATOM 4607 O O . ALA B 1 108 ? -49.178 44.186 248.703 1.00 50.93 109 ALA D O 1
ATOM 4609 N N . SER B 1 109 ? -47.910 42.794 249.909 1.00 46.55 110 SER D N 1
ATOM 4610 C CA . SER B 1 109 ? -48.799 41.645 249.704 1.00 49.06 110 SER D CA 1
ATOM 4611 C C . SER B 1 109 ? -50.207 42.009 250.173 1.00 56.16 110 SER D C 1
ATOM 4612 O O . SER B 1 109 ? -50.371 42.644 251.239 1.00 49.64 110 SER D O 1
ATOM 4615 N N . ASN B 1 110 ? -51.198 41.654 249.351 1.00 55.89 111 ASN D N 1
ATOM 4616 C CA . ASN B 1 110 ? -52.574 41.966 249.651 1.00 66.31 111 ASN D CA 1
ATOM 4617 C C . ASN B 1 110 ? -53.196 40.726 250.258 1.00 67.74 111 ASN D C 1
ATOM 4618 O O . ASN B 1 110 ? -53.871 39.935 249.585 1.00 63.31 111 ASN D O 1
ATOM 4623 N N . SER B 1 111 ? -52.912 40.591 251.555 1.00 71.59 112 SER D N 1
ATOM 4624 C CA . SER B 1 111 ? -53.224 39.424 252.370 1.00 74.96 112 SER D CA 1
ATOM 4625 C C . SER B 1 111 ? -54.606 39.523 253.037 1.00 70.94 112 SER D C 1
ATOM 4626 O O . SER B 1 111 ? -55.034 38.602 253.719 1.00 73.89 112 SER D O 1
ATOM 4629 N N . ALA B 1 112 ? -55.260 40.667 252.868 1.00 73.92 113 ALA D N 1
ATOM 4630 C CA . ALA B 1 112 ? -56.687 40.830 253.146 1.00 80.43 113 ALA D CA 1
ATOM 4631 C C . ALA B 1 112 ? -57.628 40.268 252.044 1.00 85.00 113 ALA D C 1
ATOM 4632 O O . ALA B 1 112 ? -58.847 40.285 252.219 1.00 85.44 113 ALA D O 1
ATOM 4634 N N . ILE B 1 113 ? -57.067 39.800 250.921 1.00 89.82 114 ILE D N 1
ATOM 4635 C CA . ILE B 1 113 ? -57.833 39.162 249.832 1.00 84.98 114 ILE D CA 1
ATOM 4636 C C . ILE B 1 113 ? -57.247 37.752 249.566 1.00 82.90 114 ILE D C 1
ATOM 4637 O O . ILE B 1 113 ? -56.041 37.593 249.322 1.00 76.61 114 ILE D O 1
ATOM 4642 N N . LYS B 1 114 ? -58.091 36.726 249.678 1.00 83.87 115 LYS D N 1
ATOM 4643 C CA . LYS B 1 114 ? -57.687 35.327 249.464 1.00 79.57 115 LYS D CA 1
ATOM 4644 C C . LYS B 1 114 ? -56.348 35.020 250.117 1.00 79.40 115 LYS D C 1
ATOM 4645 O O . LYS B 1 114 ? -55.634 34.128 249.662 1.00 68.52 115 LYS D O 1
ATOM 4651 N N . GLY B 1 115 ? -56.011 35.776 251.164 1.00 88.33 116 GLY D N 1
ATOM 4652 C CA . GLY B 1 115 ? -54.744 35.636 251.881 1.00 95.76 116 GLY D CA 1
ATOM 4653 C C . GLY B 1 115 ? -53.482 35.803 251.051 1.00 99.10 116 GLY D C 1
ATOM 4654 O O . GLY B 1 115 ? -52.616 34.905 251.041 1.00 82.94 116 GLY D O 1
ATOM 4655 N N . GLY B 1 116 ? -53.378 36.936 250.354 1.00 99.28 117 GLY D N 1
ATOM 4656 C CA . GLY B 1 116 ? -52.137 37.304 249.659 1.00 104.52 117 GLY D CA 1
ATOM 4657 C C . GLY B 1 116 ? -52.099 36.695 248.279 1.00 100.19 117 GLY D C 1
ATOM 4658 O O . GLY B 1 116 ? -52.726 37.214 247.364 1.00 122.40 117 GLY D O 1
ATOM 4659 N N . THR B 1 117 ? -51.334 35.616 248.137 1.00 92.80 118 THR D N 1
ATOM 4660 C CA . THR B 1 117 ? -51.468 34.634 247.026 1.00 99.78 118 THR D CA 1
ATOM 4661 C C . THR B 1 117 ? -51.244 35.096 245.570 1.00 85.70 118 THR D C 1
ATOM 4662 O O . THR B 1 117 ? -51.804 36.076 245.097 1.00 70.90 118 THR D O 1
ATOM 4666 N N . ILE B 1 118 ? -50.455 34.303 244.859 1.00 90.31 119 ILE D N 1
ATOM 4667 C CA . ILE B 1 118 ? -49.899 34.682 243.579 1.00 83.77 119 ILE D CA 1
ATOM 4668 C C . ILE B 1 118 ? -50.241 33.662 242.503 1.00 78.99 119 ILE D C 1
ATOM 4669 O O . ILE B 1 118 ? -50.164 32.458 242.714 1.00 76.30 119 ILE D O 1
ATOM 4674 N N . SER B 1 119 ? -50.580 34.193 241.337 1.00 81.41 120 SER D N 1
ATOM 4675 C CA . SER B 1 119 ? -51.063 33.463 240.182 1.00 70.91 120 SER D CA 1
ATOM 4676 C C . SER B 1 119 ? -50.222 33.903 238.975 1.00 75.50 120 SER D C 1
ATOM 4677 O O . SER B 1 119 ? -49.269 34.680 239.134 1.00 66.03 120 SER D O 1
ATOM 4680 N N . PRO B 1 120 ? -50.573 33.425 237.763 1.00 71.38 121 PRO D N 1
ATOM 4681 C CA . PRO B 1 120 ? -49.944 33.954 236.545 1.00 66.99 121 PRO D CA 1
ATOM 4682 C C . PRO B 1 120 ? -49.904 35.460 236.493 1.00 64.63 121 PRO D C 1
ATOM 4683 O O . PRO B 1 120 ? -48.858 36.041 236.240 1.00 60.66 121 PRO D O 1
ATOM 4687 N N . THR B 1 121 ? -51.043 36.080 236.733 1.00 67.44 122 THR D N 1
ATOM 4688 C CA . THR B 1 121 ? -51.145 37.529 236.732 1.00 67.65 122 THR D CA 1
ATOM 4689 C C . THR B 1 121 ? -50.246 38.130 237.835 1.00 65.08 122 THR D C 1
ATOM 4690 O O . THR B 1 121 ? -49.688 39.210 237.669 1.00 62.36 122 THR D O 1
ATOM 4694 N N . GLY B 1 122 ? -50.066 37.418 238.943 1.00 62.72 123 GLY D N 1
ATOM 4695 C CA . GLY B 1 122 ? -49.186 37.900 240.010 1.00 62.03 123 GLY D CA 1
ATOM 4696 C C . GLY B 1 122 ? -47.706 37.756 239.687 1.00 54.21 123 GLY D C 1
ATOM 4697 O O . GLY B 1 122 ? -46.889 38.587 240.062 1.00 57.40 123 GLY D O 1
ATOM 4698 N N . LEU B 1 123 ? -47.363 36.682 239.007 1.00 50.94 124 LEU D N 1
ATOM 4699 C CA . LEU B 1 123 ? -46.037 36.526 238.447 1.00 59.30 124 LEU D CA 1
ATOM 4700 C C . LEU B 1 123 ? -45.775 37.717 237.502 1.00 58.15 124 LEU D C 1
ATOM 4701 O O . LEU B 1 123 ? -44.766 38.403 237.612 1.00 46.49 124 LEU D O 1
ATOM 4706 N N . LYS B 1 124 ? -46.729 38.001 236.637 1.00 53.65 125 LYS D N 1
ATOM 4707 C CA . LYS B 1 124 ? -46.534 38.981 235.605 1.00 52.61 125 LYS D CA 1
ATOM 4708 C C . LYS B 1 124 ? -46.398 40.369 236.189 1.00 51.69 125 LYS D C 1
ATOM 4709 O O . LYS B 1 124 ? -45.560 41.161 235.758 1.00 48.66 125 LYS D O 1
ATOM 4715 N N . LYS B 1 125 ? -47.228 40.680 237.170 1.00 49.71 126 LYS D N 1
ATOM 4716 C CA . LYS B 1 125 ? -47.208 42.000 237.790 1.00 44.54 126 LYS D CA 1
ATOM 4717 C C . LYS B 1 125 ? -45.883 42.197 238.521 1.00 44.24 126 LYS D C 1
ATOM 4718 O O . LYS B 1 125 ? -45.395 43.297 238.650 1.00 45.54 126 LYS D O 1
ATOM 4724 N N . THR B 1 126 ? -45.302 41.112 238.987 1.00 46.80 127 THR D N 1
ATOM 4725 C CA . THR B 1 126 ? -44.095 41.165 239.793 1.00 51.87 127 THR D CA 1
ATOM 4726 C C . THR B 1 126 ? -42.847 41.413 238.930 1.00 46.77 127 THR D C 1
ATOM 4727 O O . THR B 1 126 ? -42.044 42.274 239.257 1.00 49.07 127 THR D O 1
ATOM 4731 N N . LEU B 1 127 ? -42.727 40.677 237.838 1.00 43.12 128 LEU D N 1
ATOM 4732 C CA . LEU B 1 127 ? -41.689 40.882 236.845 1.00 46.44 128 LEU D CA 1
ATOM 4733 C C . LEU B 1 127 ? -41.763 42.333 236.324 1.00 46.23 128 LEU D C 1
ATOM 4734 O O . LEU B 1 127 ? -40.756 43.024 236.209 1.00 46.23 128 LEU D O 1
ATOM 4739 N N . ARG B 1 128 ? -42.956 42.822 236.065 1.00 43.78 129 ARG D N 1
ATOM 4740 C CA . ARG B 1 128 ? -43.081 44.185 235.587 1.00 42.50 129 ARG D CA 1
ATOM 4741 C C . ARG B 1 128 ? -42.659 45.220 236.624 1.00 44.62 129 ARG D C 1
ATOM 4742 O O . ARG B 1 128 ? -42.011 46.223 236.286 1.00 42.50 129 ARG D O 1
ATOM 4750 N N . LEU B 1 129 ? -43.010 44.990 237.884 1.00 47.68 130 LEU D N 1
ATOM 4751 C CA . LEU B 1 129 ? -42.581 45.892 238.959 1.00 46.73 130 LEU D CA 1
ATOM 4752 C C . LEU B 1 129 ? -41.057 45.917 239.083 1.00 45.36 130 LEU D C 1
ATOM 4753 O O . LEU B 1 129 ? -40.437 46.942 239.268 1.00 44.85 130 LEU D O 1
ATOM 4758 N N . GLN B 1 130 ? -40.476 44.740 238.993 1.00 44.05 131 GLN D N 1
ATOM 4759 C CA . GLN B 1 130 ? -39.064 44.579 239.036 1.00 45.45 131 GLN D CA 1
ATOM 4760 C C . GLN B 1 130 ? -38.368 45.319 237.850 1.00 48.93 131 GLN D C 1
ATOM 4761 O O . GLN B 1 130 ? -37.343 45.990 238.032 1.00 47.42 131 GLN D O 1
ATOM 4767 N N . GLN B 1 131 ? -38.947 45.238 236.658 1.00 48.27 132 GLN D N 1
ATOM 4768 C CA . GLN B 1 131 ? -38.418 45.985 235.516 1.00 45.77 132 GLN D CA 1
ATOM 4769 C C . GLN B 1 131 ? -38.501 47.462 235.811 1.00 41.77 132 GLN D C 1
ATOM 4770 O O . GLN B 1 131 ? -37.572 48.203 235.539 1.00 39.12 132 GLN D O 1
ATOM 4776 N N . ILE B 1 132 ? -39.606 47.906 236.393 1.00 37.72 133 ILE D N 1
ATOM 4777 C CA . ILE B 1 132 ? -39.745 49.321 236.662 1.00 37.26 133 ILE D CA 1
ATOM 4778 C C . ILE B 1 132 ? -38.647 49.815 237.621 1.00 40.64 133 ILE D C 1
ATOM 4779 O O . ILE B 1 132 ? -38.060 50.869 237.416 1.00 38.08 133 ILE D O 1
ATOM 4784 N N . ALA B 1 133 ? -38.361 49.046 238.664 1.00 42.92 134 ALA D N 1
ATOM 4785 C CA . ALA B 1 133 ? -37.354 49.413 239.615 1.00 36.15 134 ALA D CA 1
ATOM 4786 C C . ALA B 1 133 ? -35.956 49.424 239.016 1.00 36.47 134 ALA D C 1
ATOM 4787 O O . ALA B 1 133 ? -35.172 50.331 239.271 1.00 42.73 134 ALA D O 1
ATOM 4789 N N . MET B 1 134 ? -35.620 48.388 238.284 1.00 38.42 135 MET D N 1
ATOM 4790 C CA . MET B 1 134 ? -34.341 48.303 237.577 1.00 43.27 135 MET D CA 1
ATOM 4791 C C . MET B 1 134 ? -34.124 49.532 236.673 1.00 40.36 135 MET D C 1
ATOM 4792 O O . MET B 1 134 ? -33.184 50.309 236.848 1.00 47.36 135 MET D O 1
ATOM 4797 N N . GLU B 1 135 ? -35.039 49.759 235.762 1.00 41.73 136 GLU D N 1
ATOM 4798 C CA . GLU B 1 135 ? -34.900 50.828 234.752 1.00 38.34 136 GLU D CA 1
ATOM 4799 C C . GLU B 1 135 ? -34.957 52.204 235.347 1.00 42.50 136 GLU D C 1
ATOM 4800 O O . GLU B 1 135 ? -34.350 53.157 234.811 1.00 44.38 136 GLU D O 1
ATOM 4806 N N . ASN B 1 136 ? -35.677 52.330 236.456 1.00 38.60 137 ASN D N 1
ATOM 4807 C CA . ASN B 1 136 ? -35.793 53.613 237.079 1.00 39.02 137 ASN D CA 1
ATOM 4808 C C . ASN B 1 136 ? -34.964 53.790 238.360 1.00 35.44 137 ASN D C 1
ATOM 4809 O O . ASN B 1 136 ? -35.005 54.843 238.976 1.00 35.42 137 ASN D O 1
ATOM 4814 N N . LYS B 1 137 ? -34.170 52.784 238.690 1.00 37.84 138 LYS D N 1
ATOM 4815 C CA . LYS B 1 137 ? -33.270 52.794 239.846 1.00 37.63 138 LYS D CA 1
ATOM 4816 C C . LYS B 1 137 ? -34.001 53.207 241.124 1.00 40.32 138 LYS D C 1
ATOM 4817 O O . LYS B 1 137 ? -33.659 54.199 241.758 1.00 35.16 138 LYS D O 1
ATOM 4823 N N . LEU B 1 138 ? -34.998 52.404 241.498 1.00 39.07 139 LEU D N 1
ATOM 4824 C CA . LEU B 1 138 ? -35.769 52.650 242.694 1.00 40.39 139 LEU D CA 1
ATOM 4825 C C . LEU B 1 138 ? -35.536 51.551 243.707 1.00 37.77 139 LEU D C 1
ATOM 4826 O O . LEU B 1 138 ? -35.776 50.374 243.422 1.00 38.37 139 LEU D O 1
ATOM 4831 N N . PRO B 1 139 ? -35.116 51.938 244.910 1.00 40.15 140 PRO D N 1
ATOM 4832 C CA . PRO B 1 139 ? -35.052 51.019 246.023 1.00 39.93 140 PRO D CA 1
ATOM 4833 C C . PRO B 1 139 ? -36.388 50.324 246.115 1.00 40.61 140 PRO D C 1
ATOM 4834 O O . PRO B 1 139 ? -37.348 50.964 245.878 1.00 35.66 140 PRO D O 1
ATOM 4838 N N . VAL B 1 140 ? -36.416 49.032 246.430 1.00 45.25 141 VAL D N 1
ATOM 4839 C CA . VAL B 1 140 ? -37.616 48.199 246.400 1.00 39.86 141 VAL D CA 1
ATOM 4840 C C . VAL B 1 140 ? -37.994 47.885 247.856 1.00 47.70 141 VAL D C 1
ATOM 4841 O O . VAL B 1 140 ? -37.273 47.164 248.550 1.00 41.24 141 VAL D O 1
ATOM 4845 N N . VAL B 1 141 ? -39.124 48.438 248.308 1.00 44.40 142 VAL D N 1
ATOM 4846 C CA . VAL B 1 141 ? -39.619 48.238 249.650 1.00 46.78 142 VAL D CA 1
ATOM 4847 C C . VAL B 1 141 ? -40.882 47.355 249.621 1.00 48.26 142 VAL D C 1
ATOM 4848 O O . VAL B 1 141 ? -41.873 47.726 249.036 1.00 48.60 142 VAL D O 1
ATOM 4852 N N . THR B 1 142 ? -40.825 46.190 250.269 1.00 46.17 143 THR D N 1
ATOM 4853 C CA . THR B 1 142 ? -41.815 45.145 250.098 1.00 45.57 143 THR D CA 1
ATOM 4854 C C . THR B 1 142 ? -42.342 44.720 251.484 1.00 48.45 143 THR D C 1
ATOM 4855 O O . THR B 1 142 ? -41.571 44.388 252.371 1.00 47.98 143 THR D O 1
ATOM 4859 N N . LEU B 1 143 ? -43.656 44.785 251.680 1.00 51.54 144 LEU D N 1
ATOM 4860 C CA . LEU B 1 143 ? -44.301 44.408 252.952 1.00 43.20 144 LEU D CA 1
ATOM 4861 C C . LEU B 1 143 ? -44.992 43.103 252.627 1.00 44.59 144 LEU D C 1
ATOM 4862 O O . LEU B 1 143 ? -46.037 43.084 251.988 1.00 48.29 144 LEU D O 1
ATOM 4867 N N . THR B 1 144 ? -44.353 42.007 253.005 1.00 49.04 145 THR D N 1
ATOM 4868 C CA . THR B 1 144 ? -44.674 40.676 252.480 1.00 53.63 145 THR D CA 1
ATOM 4869 C C . THR B 1 144 ? -45.516 39.850 253.461 1.00 61.04 145 THR D C 1
ATOM 4870 O O . THR B 1 144 ? -45.250 39.817 254.673 1.00 53.91 145 THR D O 1
ATOM 4874 N N . GLU B 1 145 ? -46.473 39.119 252.912 1.00 60.70 146 GLU D N 1
ATOM 4875 C CA . GLU B 1 145 ? -47.344 38.264 253.704 1.00 67.52 146 GLU D CA 1
ATOM 4876 C C . GLU B 1 145 ? -48.164 37.476 252.725 1.00 69.55 146 GLU D C 1
ATOM 4877 O O . GLU B 1 145 ? -49.178 37.975 252.254 1.00 72.31 146 GLU D O 1
ATOM 4883 N N . SER B 1 146 ? -47.726 36.275 252.377 1.00 75.74 147 SER D N 1
ATOM 4884 C CA . SER B 1 146 ? -48.459 35.502 251.381 1.00 88.10 147 SER D CA 1
ATOM 4885 C C . SER B 1 146 ? -48.780 34.093 251.817 1.00 92.67 147 SER D C 1
ATOM 4886 O O . SER B 1 146 ? -49.953 33.737 251.924 1.00 88.90 147 SER D O 1
ATOM 4889 N N . GLY B 1 147 ? -47.722 33.305 252.038 1.00 108.26 148 GLY D N 1
ATOM 4890 C CA . GLY B 1 147 ? -47.811 31.859 252.250 1.00 117.87 148 GLY D CA 1
ATOM 4891 C C . GLY B 1 147 ? -47.225 31.104 251.066 1.00 126.43 148 GLY D C 1
ATOM 4892 O O . GLY B 1 147 ? -46.051 30.705 251.095 1.00 118.38 148 GLY D O 1
ATOM 4893 N N . GLY B 1 148 ? -48.057 30.911 250.036 1.00 121.93 149 GLY D N 1
ATOM 4894 C CA . GLY B 1 148 ? -47.645 30.305 248.765 1.00 117.27 149 GLY D CA 1
ATOM 4895 C C . GLY B 1 148 ? -48.427 30.900 247.600 1.00 118.23 149 GLY D C 1
ATOM 4896 O O . GLY B 1 148 ? -49.107 31.919 247.759 1.00 124.14 149 GLY D O 1
ATOM 4897 N N . ALA B 1 149 ? -48.324 30.267 246.430 1.00 112.57 150 ALA D N 1
ATOM 4898 C CA . ALA B 1 149 ? -49.085 30.667 245.227 1.00 113.16 150 ALA D CA 1
ATOM 4899 C C . ALA B 1 149 ? -50.358 29.806 245.051 1.00 112.43 150 ALA D C 1
ATOM 4900 O O . ALA B 1 149 ? -50.471 28.723 245.645 1.00 103.76 150 ALA D O 1
ATOM 4902 N N . ASN B 1 150 ? -51.308 30.284 244.240 1.00 105.82 151 ASN D N 1
ATOM 4903 C CA . ASN B 1 150 ? -52.527 29.510 243.936 1.00 102.69 151 ASN D CA 1
ATOM 4904 C C . ASN B 1 150 ? -52.159 28.095 243.529 1.00 95.88 151 ASN D C 1
ATOM 4905 O O . ASN B 1 150 ? -51.432 27.901 242.545 1.00 84.57 151 ASN D O 1
ATOM 4910 N N . LEU B 1 151 ? -52.646 27.101 244.270 1.00 95.41 152 LEU D N 1
ATOM 4911 C CA . LEU B 1 151 ? -52.261 25.721 243.974 1.00 94.80 152 LEU D CA 1
ATOM 4912 C C . LEU B 1 151 ? -52.912 25.250 242.662 1.00 86.19 152 LEU D C 1
ATOM 4913 O O . LEU B 1 151 ? -52.434 24.308 242.040 1.00 80.56 152 LEU D O 1
ATOM 4918 N N . ASN B 1 152 ? -53.981 25.939 242.250 1.00 76.54 153 ASN D N 1
ATOM 4919 C CA . ASN B 1 152 ? -54.542 25.851 240.901 1.00 79.61 153 ASN D CA 1
ATOM 4920 C C . ASN B 1 152 ? -53.510 25.975 239.771 1.00 81.99 153 ASN D C 1
ATOM 4921 O O . ASN B 1 152 ? -53.644 25.338 238.721 1.00 76.81 153 ASN D O 1
ATOM 4926 N N . TYR B 1 153 ? -52.515 26.841 239.975 1.00 85.52 154 TYR D N 1
ATOM 4927 C CA . TYR B 1 153 ? -51.533 27.183 238.940 1.00 79.30 154 TYR D CA 1
ATOM 4928 C C . TYR B 1 153 ? -50.063 26.902 239.315 1.00 71.98 154 TYR D C 1
ATOM 4929 O O . TYR B 1 153 ? -49.180 27.022 238.474 1.00 61.90 154 TYR D O 1
ATOM 4938 N N . ALA B 1 154 ? -49.792 26.532 240.558 1.00 71.56 155 ALA D N 1
ATOM 4939 C CA . ALA B 1 154 ? -48.409 26.406 241.010 1.00 73.07 155 ALA D CA 1
ATOM 4940 C C . ALA B 1 154 ? -47.571 25.517 240.101 1.00 70.15 155 ALA D C 1
ATOM 4941 O O . ALA B 1 154 ? -46.478 25.905 239.690 1.00 72.90 155 ALA D O 1
ATOM 4943 N N . ALA B 1 155 ? -48.074 24.340 239.761 1.00 65.76 156 ALA D N 1
ATOM 4944 C CA . ALA B 1 155 ? -47.293 23.429 238.942 1.00 68.59 156 ALA D CA 1
ATOM 4945 C C . ALA B 1 155 ? -47.138 23.931 237.514 1.00 69.90 156 ALA D C 1
ATOM 4946 O O . ALA B 1 155 ? -46.212 23.523 236.809 1.00 71.14 156 ALA D O 1
ATOM 4948 N N . GLU B 1 156 ? -48.040 24.809 237.093 1.00 61.87 157 GLU D N 1
ATOM 4949 C CA . GLU B 1 156 ? -48.071 25.275 235.722 1.00 73.81 157 GLU D CA 1
ATOM 4950 C C . GLU B 1 156 ? -47.015 26.365 235.528 1.00 74.72 157 GLU D C 1
ATOM 4951 O O . GLU B 1 156 ? -46.595 26.666 234.418 1.00 79.03 157 GLU D O 1
ATOM 4957 N N . ILE B 1 157 ? -46.552 26.900 236.641 1.00 74.49 158 ILE D N 1
ATOM 4958 C CA . ILE B 1 157 ? -46.017 28.245 236.717 1.00 68.86 158 ILE D CA 1
ATOM 4959 C C . ILE B 1 157 ? -44.704 28.335 237.505 1.00 66.89 158 ILE D C 1
ATOM 4960 O O . ILE B 1 157 ? -44.076 29.386 237.500 1.00 71.51 158 ILE D O 1
ATOM 4965 N N . PHE B 1 158 ? -44.313 27.274 238.218 1.00 59.49 159 PHE D N 1
ATOM 4966 C CA . PHE B 1 158 ? -43.267 27.410 239.216 1.00 58.27 159 PHE D CA 1
ATOM 4967 C C . PHE B 1 158 ? -41.903 27.589 238.526 1.00 60.29 159 PHE D C 1
ATOM 4968 O O . PHE B 1 158 ? -41.024 28.296 239.034 1.00 51.70 159 PHE D O 1
ATOM 4976 N N . VAL B 1 159 ? -41.743 26.996 237.348 1.00 60.26 160 VAL D N 1
ATOM 4977 C CA . VAL B 1 159 ? -40.514 27.188 236.624 1.00 60.18 160 VAL D CA 1
ATOM 4978 C C . VAL B 1 159 ? -40.286 28.666 236.263 1.00 60.96 160 VAL D C 1
ATOM 4979 O O . VAL B 1 159 ? -39.227 29.217 236.589 1.00 57.43 160 VAL D O 1
ATOM 4983 N N . GLU B 1 160 ? -41.268 29.294 235.621 1.00 56.16 161 GLU D N 1
ATOM 4984 C CA . GLU B 1 160 ? -41.146 30.693 235.181 1.00 55.89 161 GLU D CA 1
ATOM 4985 C C . GLU B 1 160 ? -41.143 31.660 236.363 1.00 53.15 161 GLU D C 1
ATOM 4986 O O . GLU B 1 160 ? -40.671 32.805 236.247 1.00 46.49 161 GLU D O 1
ATOM 4992 N N . GLY B 1 161 ? -41.661 31.195 237.500 1.00 50.17 162 GLY D N 1
ATOM 4993 C CA . GLY B 1 161 ? -41.700 31.994 238.720 1.00 47.30 162 GLY D CA 1
ATOM 4994 C C . GLY B 1 161 ? -40.291 32.217 239.240 1.00 47.26 162 GLY D C 1
ATOM 4995 O O . GLY B 1 161 ? -40.039 33.183 239.927 1.00 46.37 162 GLY D O 1
ATOM 4996 N N . ALA B 1 162 ? -39.355 31.343 238.890 1.00 43.34 163 ALA D N 1
ATOM 4997 C CA . ALA B 1 162 ? -37.989 31.560 239.295 1.00 45.00 163 ALA D CA 1
ATOM 4998 C C . ALA B 1 162 ? -37.373 32.876 238.753 1.00 45.02 163 ALA D C 1
ATOM 4999 O O . ALA B 1 162 ? -36.440 33.389 239.327 1.00 45.42 163 ALA D O 1
ATOM 5001 N N . ARG B 1 163 ? -37.913 33.447 237.695 1.00 45.73 164 ARG D N 1
ATOM 5002 C CA . ARG B 1 163 ? -37.384 34.694 237.137 1.00 42.80 164 ARG D CA 1
ATOM 5003 C C . ARG B 1 163 ? -37.471 35.838 238.094 1.00 42.80 164 ARG D C 1
ATOM 5004 O O . ARG B 1 163 ? -36.633 36.747 238.060 1.00 45.09 164 ARG D O 1
ATOM 5012 N N . GLY B 1 164 ? -38.517 35.848 238.908 1.00 40.15 165 GLY D N 1
ATOM 5013 C CA . GLY B 1 164 ? -38.658 36.869 239.929 1.00 39.42 165 GLY D CA 1
ATOM 5014 C C . GLY B 1 164 ? -37.464 36.821 240.907 1.00 42.13 165 GLY D C 1
ATOM 5015 O O . GLY B 1 164 ? -36.963 37.865 241.349 1.00 42.75 165 GLY D O 1
ATOM 5016 N N . PHE B 1 165 ? -36.996 35.621 241.224 1.00 40.91 166 PHE D N 1
ATOM 5017 C CA . PHE B 1 165 ? -35.850 35.442 242.127 1.00 45.33 166 PHE D CA 1
ATOM 5018 C C . PHE B 1 165 ? -34.511 35.799 241.478 1.00 46.98 166 PHE D C 1
ATOM 5019 O O . PHE B 1 165 ? -33.699 36.570 242.056 1.00 48.54 166 PHE D O 1
ATOM 5027 N N . ALA B 1 166 ? -34.290 35.259 240.286 1.00 40.98 167 ALA D N 1
ATOM 5028 C CA . ALA B 1 166 ? -33.280 35.789 239.363 1.00 44.02 167 ALA D CA 1
ATOM 5029 C C . ALA B 1 166 ? -33.215 37.351 239.365 1.00 42.08 167 ALA D C 1
ATOM 5030 O O . ALA B 1 166 ? -32.176 37.905 239.628 1.00 40.03 167 ALA D O 1
ATOM 5032 N N . ASN B 1 167 ? -34.331 38.041 239.147 1.00 41.51 168 ASN D N 1
ATOM 5033 C CA . ASN B 1 167 ? -34.327 39.513 239.147 1.00 38.14 168 ASN D CA 1
ATOM 5034 C C . ASN B 1 167 ? -33.861 40.140 240.470 1.00 42.99 168 ASN D C 1
ATOM 5035 O O . ASN B 1 167 ? -33.099 41.114 240.455 1.00 39.71 168 ASN D O 1
ATOM 5040 N N . GLN B 1 168 ? -34.283 39.555 241.597 1.00 42.92 169 GLN D N 1
ATOM 5041 C CA . GLN B 1 168 ? -33.898 40.030 242.930 1.00 41.12 169 GLN D CA 1
ATOM 5042 C C . GLN B 1 168 ? -32.388 39.901 243.148 1.00 39.42 169 GLN D C 1
ATOM 5043 O O . GLN B 1 168 ? -31.755 40.758 243.730 1.00 43.56 169 GLN D O 1
ATOM 5049 N N . ALA B 1 169 ? -31.815 38.823 242.655 1.00 36.00 170 ALA D N 1
ATOM 5050 C CA . ALA B 1 169 ? -30.420 38.605 242.810 1.00 38.22 170 ALA D CA 1
ATOM 5051 C C . ALA B 1 169 ? -29.695 39.651 241.967 1.00 43.88 170 ALA D C 1
ATOM 5052 O O . ALA B 1 169 ? -28.638 40.163 242.385 1.00 43.09 170 ALA D O 1
ATOM 5054 N N . ARG B 1 170 ? -30.243 39.952 240.789 1.00 40.64 171 ARG D N 1
ATOM 5055 C CA . ARG B 1 170 ? -29.568 40.868 239.880 1.00 43.90 171 ARG D CA 1
ATOM 5056 C C . ARG B 1 170 ? -29.747 42.336 240.323 1.00 44.15 171 ARG D C 1
ATOM 5057 O O . ARG B 1 170 ? -28.853 43.156 240.148 1.00 43.69 171 ARG D O 1
ATOM 5065 N N . ILE B 1 171 ? -30.889 42.643 240.910 1.00 38.94 172 ILE D N 1
ATOM 5066 C CA . ILE B 1 171 ? -31.147 43.970 241.427 1.00 39.42 172 ILE D CA 1
ATOM 5067 C C . ILE B 1 171 ? -30.159 44.326 242.549 1.00 37.45 172 ILE D C 1
ATOM 5068 O O . ILE B 1 171 ? -29.690 45.489 242.673 1.00 36.58 172 ILE D O 1
ATOM 5073 N N . SER B 1 172 ? -29.814 43.321 243.332 1.00 35.35 173 SER D N 1
ATOM 5074 C CA . SER B 1 172 ? -28.875 43.521 244.421 1.00 37.53 173 SER D CA 1
ATOM 5075 C C . SER B 1 172 ? -27.517 43.786 243.814 1.00 37.54 173 SER D C 1
ATOM 5076 O O . SER B 1 172 ? -26.807 44.637 244.276 1.00 39.40 173 SER D O 1
ATOM 5079 N N . ALA B 1 173 ? -27.149 43.020 242.800 1.00 36.16 174 ALA D N 1
ATOM 5080 C CA . ALA B 1 173 ? -25.863 43.201 242.123 1.00 37.84 174 ALA D CA 1
ATOM 5081 C C . ALA B 1 173 ? -25.772 44.530 241.395 1.00 34.05 174 ALA D C 1
ATOM 5082 O O . ALA B 1 173 ? -24.696 45.081 241.282 1.00 36.59 174 ALA D O 1
ATOM 5084 N N . MET B 1 174 ? -26.897 45.070 240.942 1.00 38.52 175 MET D N 1
ATOM 5085 C CA . MET B 1 174 ? -26.930 46.400 240.297 1.00 40.25 175 MET D CA 1
ATOM 5086 C C . MET B 1 174 ? -26.689 47.529 241.307 1.00 40.16 175 MET D C 1
ATOM 5087 O O . MET B 1 174 ? -26.346 48.623 240.923 1.00 44.88 175 MET D O 1
ATOM 5092 N N . GLY B 1 175 ? -26.916 47.263 242.590 1.00 36.38 176 GLY D N 1
ATOM 5093 C CA . GLY B 1 175 ? -26.793 48.263 243.622 1.00 39.73 176 GLY D CA 1
ATOM 5094 C C . GLY B 1 175 ? -28.097 48.965 243.984 1.00 37.96 176 GLY D C 1
ATOM 5095 O O . GLY B 1 175 ? -28.065 50.081 244.493 1.00 38.55 176 GLY D O 1
ATOM 5096 N N . ILE B 1 176 ? -29.228 48.316 243.709 1.00 38.58 177 ILE D N 1
ATOM 5097 C CA . ILE B 1 176 ? -30.565 48.843 244.058 1.00 43.71 177 ILE D CA 1
ATOM 5098 C C . ILE B 1 176 ? -31.057 48.078 245.307 1.00 43.51 177 ILE D C 1
ATOM 5099 O O . ILE B 1 176 ? -31.370 46.897 245.228 1.00 45.41 177 ILE D O 1
ATOM 5104 N N . PRO B 1 177 ? -31.088 48.741 246.462 1.00 40.35 178 PRO D N 1
ATOM 5105 C CA . PRO B 1 177 ? -31.413 48.026 247.694 1.00 41.14 178 PRO D CA 1
ATOM 5106 C C . PRO B 1 177 ? -32.867 47.543 247.759 1.00 35.94 178 PRO D C 1
ATOM 5107 O O . PRO B 1 177 ? -33.775 48.218 247.295 1.00 38.75 178 PRO D O 1
ATOM 5111 N N . GLN B 1 178 ? -33.041 46.361 248.318 1.00 36.20 179 GLN D N 1
ATOM 5112 C CA . GLN B 1 178 ? -34.338 45.762 248.542 1.00 41.15 179 GLN D CA 1
ATOM 5113 C C . GLN B 1 178 ? -34.551 45.662 250.071 1.00 43.11 179 GLN D C 1
ATOM 5114 O O . GLN B 1 178 ? -33.763 45.040 250.798 1.00 46.72 179 GLN D O 1
ATOM 5120 N N . VAL B 1 179 ? -35.589 46.318 250.549 1.00 40.82 180 VAL D N 1
ATOM 5121 C CA . VAL B 1 179 ? -35.992 46.218 251.936 1.00 43.22 180 VAL D CA 1
ATOM 5122 C C . VAL B 1 179 ? -37.285 45.429 252.010 1.00 44.04 180 VAL D C 1
ATOM 5123 O O . VAL B 1 179 ? -38.283 45.801 251.384 1.00 43.39 180 VAL D O 1
ATOM 5127 N N . THR B 1 180 ? -37.256 44.339 252.776 1.00 46.32 181 THR D N 1
ATOM 5128 C CA . THR B 1 180 ? -38.425 43.479 252.974 1.00 48.58 181 THR D CA 1
ATOM 5129 C C . THR B 1 180 ? -38.804 43.299 254.491 1.00 49.93 181 THR D C 1
ATOM 5130 O O . THR B 1 180 ? -38.010 42.828 255.338 1.00 41.73 181 THR D O 1
ATOM 5134 N N . VAL B 1 181 ? -40.000 43.780 254.804 1.00 46.10 182 VAL D N 1
ATOM 5135 C CA . VAL B 1 181 ? -40.713 43.482 256.046 1.00 47.07 182 VAL D CA 1
ATOM 5136 C C . VAL B 1 181 ? -41.614 42.219 255.874 1.00 50.52 182 VAL D C 1
ATOM 5137 O O . VAL B 1 181 ? -42.533 42.185 255.031 1.00 52.71 182 VAL D O 1
ATOM 5141 N N . VAL B 1 182 ? -41.330 41.196 256.662 1.00 46.89 183 VAL D N 1
ATOM 5142 C CA . VAL B 1 182 ? -42.096 39.985 256.643 1.00 48.54 183 VAL D CA 1
ATOM 5143 C C . VAL B 1 182 ? -43.104 40.069 257.783 1.00 50.64 183 VAL D C 1
ATOM 5144 O O . VAL B 1 182 ? -42.759 39.917 258.967 1.00 49.11 183 VAL D O 1
ATOM 5148 N N . HIS B 1 183 ? -44.338 40.371 257.396 1.00 47.76 184 HIS D N 1
ATOM 5149 C CA . HIS B 1 183 ? -45.458 40.499 258.288 1.00 46.99 184 HIS D CA 1
ATOM 5150 C C . HIS B 1 183 ? -46.230 39.216 258.576 1.00 52.30 184 HIS D C 1
ATOM 5151 O O . HIS B 1 183 ? -47.109 39.203 259.436 1.00 68.92 184 HIS D O 1
ATOM 5158 N N . GLY B 1 184 ? -45.958 38.163 257.826 1.00 53.48 185 GLY D N 1
ATOM 5159 C CA . GLY B 1 184 ? -46.750 36.968 257.871 1.00 45.25 185 GLY D CA 1
ATOM 5160 C C . GLY B 1 184 ? -45.897 35.866 257.334 1.00 49.63 185 GLY D C 1
ATOM 5161 O O . GLY B 1 184 ? -44.682 35.806 257.595 1.00 51.38 185 GLY D O 1
ATOM 5162 N N . SER B 1 185 ? -46.508 34.988 256.565 1.00 53.85 186 SER D N 1
ATOM 5163 C CA . SER B 1 185 ? -45.818 33.800 256.149 1.00 57.87 186 SER D CA 1
ATOM 5164 C C . SER B 1 185 ? -45.192 33.977 254.779 1.00 56.52 186 SER D C 1
ATOM 5165 O O . SER B 1 185 ? -45.673 34.728 253.948 1.00 53.08 186 SER D O 1
ATOM 5168 N N . SER B 1 186 ? -44.075 33.306 254.576 1.00 61.28 187 SER D N 1
ATOM 5169 C CA . SER B 1 186 ? -43.369 33.392 253.327 1.00 60.19 187 SER D CA 1
ATOM 5170 C C . SER B 1 186 ? -42.608 32.108 253.213 1.00 61.02 187 SER D C 1
ATOM 5171 O O . SER B 1 186 ? -41.418 32.022 253.549 1.00 66.21 187 SER D O 1
ATOM 5174 N N . THR B 1 187 ? -43.313 31.090 252.743 1.00 58.24 188 THR D N 1
ATOM 5175 C CA . THR B 1 187 ? -42.864 29.725 252.952 1.00 59.59 188 THR D CA 1
ATOM 5176 C C . THR B 1 187 ? -42.668 29.031 251.619 1.00 55.20 188 THR D C 1
ATOM 5177 O O . THR B 1 187 ? -42.947 29.592 250.575 1.00 58.57 188 THR D O 1
ATOM 5181 N N . ALA B 1 188 ? -42.135 27.823 251.616 1.00 59.06 189 ALA D N 1
ATOM 5182 C CA . ALA B 1 188 ? -41.948 27.166 250.337 1.00 57.42 189 ALA D CA 1
ATOM 5183 C C . ALA B 1 188 ? -40.981 28.022 249.506 1.00 59.09 189 ALA D C 1
ATOM 5184 O O . ALA B 1 188 ? -40.006 28.563 250.035 1.00 62.35 189 ALA D O 1
ATOM 5186 N N . GLY B 1 189 ? -41.233 28.133 248.209 1.00 62.65 190 GLY D N 1
ATOM 5187 C CA . GLY B 1 189 ? -40.362 28.883 247.331 1.00 57.14 190 GLY D CA 1
ATOM 5188 C C . GLY B 1 189 ? -40.345 30.359 247.664 1.00 53.40 190 GLY D C 1
ATOM 5189 O O . GLY B 1 189 ? -39.341 30.990 247.439 1.00 57.51 190 GLY D O 1
ATOM 5190 N N . GLY B 1 190 ? -41.441 30.900 248.208 1.00 48.95 191 GLY D N 1
ATOM 5191 C CA . GLY B 1 190 ? -41.530 32.318 248.585 1.00 48.90 191 GLY D CA 1
ATOM 5192 C C . GLY B 1 190 ? -40.757 32.728 249.841 1.00 46.33 191 GLY D C 1
ATOM 5193 O O . GLY B 1 190 ? -40.807 33.881 250.274 1.00 47.41 191 GLY D O 1
ATOM 5194 N N . ALA B 1 191 ? -40.102 31.770 250.480 1.00 50.46 192 ALA D N 1
ATOM 5195 C CA . ALA B 1 191 ? -39.103 32.090 251.506 1.00 52.87 192 ALA D CA 1
ATOM 5196 C C . ALA B 1 191 ? -37.954 32.862 250.850 1.00 49.54 192 ALA D C 1
ATOM 5197 O O . ALA B 1 191 ? -37.376 33.737 251.436 1.00 46.64 192 ALA D O 1
ATOM 5199 N N . TYR B 1 192 ? -37.692 32.575 249.586 1.00 52.90 193 TYR D N 1
ATOM 5200 C CA . TYR B 1 192 ? -36.635 33.247 248.874 1.00 51.59 193 TYR D CA 1
ATOM 5201 C C . TYR B 1 192 ? -36.933 34.724 248.535 1.00 50.97 193 TYR D C 1
ATOM 5202 O O . TYR B 1 192 ? -36.007 35.471 248.210 1.00 49.92 193 TYR D O 1
ATOM 5211 N N . GLN B 1 193 ? -38.182 35.177 248.624 1.00 45.36 194 GLN D N 1
ATOM 5212 C CA . GLN B 1 193 ? -38.396 36.600 248.385 1.00 46.07 194 GLN D CA 1
ATOM 5213 C C . GLN B 1 193 ? -37.714 37.427 249.494 1.00 47.76 194 GLN D C 1
ATOM 5214 O O . GLN B 1 193 ? -36.946 38.337 249.186 1.00 47.34 194 GLN D O 1
ATOM 5220 N N . PRO B 1 194 ? -37.959 37.115 250.781 1.00 51.77 195 PRO D N 1
ATOM 5221 C CA . PRO B 1 194 ? -37.114 37.780 251.786 1.00 48.72 195 PRO D CA 1
ATOM 5222 C C . PRO B 1 194 ? -35.668 37.347 251.702 1.00 44.91 195 PRO D C 1
ATOM 5223 O O . PRO B 1 194 ? -34.772 38.154 251.948 1.00 47.71 195 PRO D O 1
ATOM 5227 N N . GLY B 1 195 ? -35.445 36.079 251.385 1.00 45.45 196 GLY D N 1
ATOM 5228 C CA . GLY B 1 195 ? -34.076 35.549 251.231 1.00 48.40 196 GLY D CA 1
ATOM 5229 C C . GLY B 1 195 ? -33.185 36.323 250.241 1.00 45.01 196 GLY D C 1
ATOM 5230 O O . GLY B 1 195 ? -31.995 36.407 250.408 1.00 41.23 196 GLY D O 1
ATOM 5231 N N . LEU B 1 196 ? -33.757 36.861 249.176 1.00 42.39 197 LEU D N 1
ATOM 5232 C CA . LEU B 1 196 ? -32.966 37.558 248.190 1.00 38.61 197 LEU D CA 1
ATOM 5233 C C . LEU B 1 196 ? -33.123 39.078 248.328 1.00 39.12 197 LEU D C 1
ATOM 5234 O O . LEU B 1 196 ? -32.713 39.831 247.435 1.00 39.07 197 LEU D O 1
ATOM 5239 N N . SER B 1 197 ? -33.660 39.525 249.469 1.00 39.82 198 SER D N 1
ATOM 5240 C CA . SER B 1 197 ? -33.749 40.942 249.795 1.00 41.35 198 SER D CA 1
ATOM 5241 C C . SER B 1 197 ? -32.477 41.331 250.541 1.00 41.09 198 SER D C 1
ATOM 5242 O O . SER B 1 197 ? -31.813 40.474 251.054 1.00 34.65 198 SER D O 1
ATOM 5245 N N . ASP B 1 198 ? -32.132 42.609 250.586 1.00 40.15 199 ASP D N 1
ATOM 5246 C CA . ASP B 1 198 ? -30.907 43.032 251.264 1.00 43.02 199 ASP D CA 1
ATOM 5247 C C . ASP B 1 198 ? -31.125 43.288 252.741 1.00 39.04 199 ASP D C 1
ATOM 5248 O O . ASP B 1 198 ? -30.271 42.983 253.582 1.00 38.35 199 ASP D O 1
ATOM 5253 N N . TYR B 1 199 ? -32.266 43.840 253.061 1.00 42.53 200 TYR D N 1
ATOM 5254 C CA . TYR B 1 199 ? -32.620 44.085 254.439 1.00 47.30 200 TYR D CA 1
ATOM 5255 C C . TYR B 1 199 ? -33.926 43.417 254.732 1.00 44.13 200 TYR D C 1
ATOM 5256 O O . TYR B 1 199 ? -34.940 43.814 254.168 1.00 49.16 200 TYR D O 1
ATOM 5265 N N . VAL B 1 200 ? -33.902 42.436 255.627 1.00 45.73 201 VAL D N 1
ATOM 5266 C CA . VAL B 1 200 ? -35.138 41.759 256.093 1.00 43.78 201 VAL D CA 1
ATOM 5267 C C . VAL B 1 200 ? -35.476 42.088 257.541 1.00 41.81 201 VAL D C 1
ATOM 5268 O O . VAL B 1 200 ? -34.670 41.871 258.477 1.00 39.89 201 VAL D O 1
ATOM 5272 N N . VAL B 1 201 ? -36.673 42.621 257.699 1.00 42.65 202 VAL D N 1
ATOM 5273 C CA . VAL B 1 201 ? -37.277 42.895 258.981 1.00 42.73 202 VAL D CA 1
ATOM 5274 C C . VAL B 1 201 ? -38.295 41.791 259.203 1.00 46.87 202 VAL D C 1
ATOM 5275 O O . VAL B 1 201 ? -39.122 41.511 258.328 1.00 43.22 202 VAL D O 1
ATOM 5279 N N . VAL B 1 202 ? -38.273 41.193 260.384 1.00 46.80 203 VAL D N 1
ATOM 5280 C CA . VAL B 1 202 ? -39.182 40.077 260.649 1.00 55.60 203 VAL D CA 1
ATOM 5281 C C . VAL B 1 202 ? -40.021 40.356 261.920 1.00 56.21 203 VAL D C 1
ATOM 5282 O O . VAL B 1 202 ? -39.459 40.692 262.964 1.00 50.86 203 VAL D O 1
ATOM 5286 N N . VAL B 1 203 ? -41.359 40.303 261.795 1.00 55.54 204 VAL D N 1
ATOM 5287 C CA . VAL B 1 203 ? -42.298 40.770 262.866 1.00 56.94 204 VAL D CA 1
ATOM 5288 C C . VAL B 1 203 ? -42.573 39.617 263.827 1.00 53.04 204 VAL D C 1
ATOM 5289 O O . VAL B 1 203 ? -42.968 38.546 263.397 1.00 44.12 204 VAL D O 1
ATOM 5293 N N . ARG B 1 204 ? -42.376 39.829 265.123 1.00 55.01 205 ARG D N 1
ATOM 5294 C CA . ARG B 1 204 ? -42.336 38.680 266.054 1.00 55.39 205 ARG D CA 1
ATOM 5295 C C . ARG B 1 204 ? -43.730 38.079 266.243 1.00 53.25 205 ARG D C 1
ATOM 5296 O O . ARG B 1 204 ? -44.711 38.802 266.254 1.00 56.67 205 ARG D O 1
ATOM 5304 N N . GLY B 1 205 ? -43.808 36.757 266.307 1.00 54.00 206 GLY D N 1
ATOM 5305 C CA . GLY B 1 205 ? -45.080 36.061 266.463 1.00 61.46 206 GLY D CA 1
ATOM 5306 C C . GLY B 1 205 ? -45.927 35.925 265.206 1.00 67.22 206 GLY D C 1
ATOM 5307 O O . GLY B 1 205 ? -46.497 34.873 264.974 1.00 70.03 206 GLY D O 1
ATOM 5308 N N . LYS B 1 206 ? -46.022 36.995 264.415 1.00 76.21 207 LYS D N 1
ATOM 5309 C CA . LYS B 1 206 ? -46.710 36.989 263.123 1.00 76.03 207 LYS D CA 1
ATOM 5310 C C . LYS B 1 206 ? -45.658 37.068 262.039 1.00 79.06 207 LYS D C 1
ATOM 5311 O O . LYS B 1 206 ? -45.242 38.170 261.677 1.00 101.74 207 LYS D O 1
ATOM 5317 N N . ALA B 1 207 ? -45.205 35.927 261.533 1.00 68.00 208 ALA D N 1
ATOM 5318 C CA . ALA B 1 207 ? -44.110 35.892 260.542 1.00 66.10 208 ALA D CA 1
ATOM 5319 C C . ALA B 1 207 ? -43.448 34.543 260.559 1.00 60.37 208 ALA D C 1
ATOM 5320 O O . ALA B 1 207 ? -42.967 34.103 261.597 1.00 57.02 208 ALA D O 1
ATOM 5322 N N . LYS B 1 208 ? -43.421 33.877 259.416 1.00 56.87 209 LYS D N 1
ATOM 5323 C CA . LYS B 1 208 ? -42.854 32.555 259.368 1.00 55.54 209 LYS D CA 1
ATOM 5324 C C . LYS B 1 208 ? -42.266 32.337 258.012 1.00 59.12 209 LYS D C 1
ATOM 5325 O O . LYS B 1 208 ? -42.907 32.622 257.000 1.00 58.14 209 LYS D O 1
ATOM 5331 N N . MET B 1 209 ? -41.027 31.849 257.990 1.00 59.07 210 MET D N 1
ATOM 5332 C CA . MET B 1 209 ? -40.400 31.456 256.757 1.00 58.01 210 MET D CA 1
ATOM 5333 C C . MET B 1 209 ? -39.783 30.095 256.912 1.00 52.23 210 MET D C 1
ATOM 5334 O O . MET B 1 209 ? -38.972 29.864 257.792 1.00 50.75 210 MET D O 1
ATOM 5339 N N . PHE B 1 210 ? -40.147 29.195 256.025 1.00 50.90 211 PHE D N 1
ATOM 5340 C CA . PHE B 1 210 ? -39.514 27.894 255.973 1.00 51.56 211 PHE D CA 1
ATOM 5341 C C . PHE B 1 210 ? -39.798 27.308 254.621 1.00 55.63 211 PHE D C 1
ATOM 5342 O O . PHE B 1 210 ? -40.752 27.730 253.931 1.00 55.53 211 PHE D O 1
ATOM 5350 N N . LEU B 1 211 ? -38.975 26.344 254.229 1.00 57.96 212 LEU D N 1
ATOM 5351 C CA . LEU B 1 211 ? -39.129 25.743 252.920 1.00 58.91 212 LEU D CA 1
ATOM 5352 C C . LEU B 1 211 ? -40.260 24.742 252.927 1.00 66.72 212 LEU D C 1
ATOM 5353 O O . LEU B 1 211 ? -40.958 24.610 251.939 1.00 69.12 212 LEU D O 1
ATOM 5358 N N . ALA B 1 212 ? -40.449 24.038 254.037 1.00 70.37 213 ALA D N 1
ATOM 5359 C CA . ALA B 1 212 ? -41.666 23.278 254.240 1.00 64.60 213 ALA D CA 1
ATOM 5360 C C . ALA B 1 21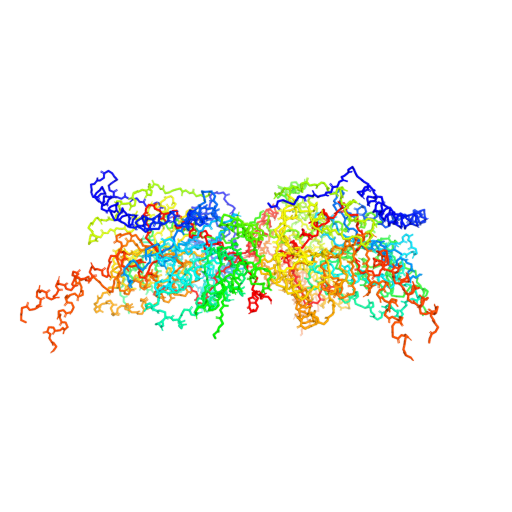2 ? -42.179 23.506 255.645 1.00 67.19 213 ALA D C 1
ATOM 5361 O O . ALA B 1 212 ? -41.428 23.403 256.617 1.00 66.28 213 ALA D O 1
ATOM 5363 N N . GLY B 1 213 ? -43.461 23.837 255.737 1.00 67.53 214 GLY D N 1
ATOM 5364 C CA . GLY B 1 213 ? -44.169 23.868 257.009 1.00 77.98 214 GLY D CA 1
ATOM 5365 C C . GLY B 1 213 ? -44.370 22.459 257.545 1.00 71.84 214 GLY D C 1
ATOM 5366 O O . GLY B 1 213 ? -44.097 21.489 256.838 1.00 65.35 214 GLY D O 1
ATOM 5367 N N . PRO B 1 214 ? -44.840 22.344 258.798 1.00 74.18 215 PRO D N 1
ATOM 5368 C CA . PRO B 1 214 ? -45.007 21.057 259.516 1.00 81.61 215 PRO D CA 1
ATOM 5369 C C . PRO B 1 214 ? -45.428 19.830 258.648 1.00 81.19 215 PRO D C 1
ATOM 5370 O O . PRO B 1 214 ? -44.727 18.808 258.662 1.00 89.59 215 PRO D O 1
ATOM 5374 N N . PRO B 1 215 ? -46.517 19.933 257.859 1.00 79.40 216 PRO D N 1
ATOM 5375 C CA . PRO B 1 215 ? -46.719 18.897 256.810 1.00 73.30 216 PRO D CA 1
ATOM 5376 C C . PRO B 1 215 ? -45.824 19.110 255.584 1.00 71.91 216 PRO D C 1
ATOM 5377 O O . PRO B 1 215 ? -45.188 18.176 255.087 1.00 72.75 216 PRO D O 1
ATOM 5381 N N . GLY B 1 222 ? -40.424 12.356 258.477 1.00 70.20 223 GLY D N 1
ATOM 5382 C CA . GLY B 1 222 ? -41.550 12.358 259.415 1.00 78.88 223 GLY D CA 1
ATOM 5383 C C . GLY B 1 222 ? -41.252 12.990 260.775 1.00 80.16 223 GLY D C 1
ATOM 5384 O O . GLY B 1 222 ? -41.224 12.302 261.783 1.00 73.02 223 GLY D O 1
ATOM 5385 N N . GLU B 1 223 ? -41.052 14.311 260.793 1.00 88.58 224 GLU D N 1
ATOM 5386 C CA . GLU B 1 223 ? -40.725 15.098 262.007 1.00 80.83 224 GLU D CA 1
ATOM 5387 C C . GLU B 1 223 ? -41.923 16.009 262.369 1.00 76.70 224 GLU D C 1
ATOM 5388 O O . GLU B 1 223 ? -42.743 16.339 261.522 1.00 74.98 224 GLU D O 1
ATOM 5394 N N . ILE B 1 224 ? -42.042 16.400 263.629 1.00 76.12 225 ILE D N 1
ATOM 5395 C CA . ILE B 1 224 ? -43.190 17.204 264.064 1.00 75.88 225 ILE D CA 1
ATOM 5396 C C . ILE B 1 224 ? -42.679 18.469 264.742 1.00 74.22 225 ILE D C 1
ATOM 5397 O O . ILE B 1 224 ? -41.809 18.412 265.612 1.00 74.18 225 ILE D O 1
ATOM 5402 N N . ALA B 1 225 ? -43.231 19.614 264.366 1.00 69.01 226 ALA D N 1
ATOM 5403 C CA . ALA B 1 225 ? -42.697 20.867 264.852 1.00 65.36 226 ALA D CA 1
ATOM 5404 C C . ALA B 1 225 ? -43.713 22.000 264.812 1.00 66.86 226 ALA D C 1
ATOM 5405 O O . ALA B 1 225 ? -44.609 22.041 263.963 1.00 65.88 226 ALA D O 1
ATOM 5407 N N . SER B 1 226 ? -43.580 22.900 265.782 1.00 71.30 227 SER D N 1
ATOM 5408 C CA . SER B 1 226 ? -44.345 24.129 265.788 1.00 72.86 227 SER D CA 1
ATOM 5409 C C . SER B 1 226 ? -43.842 24.952 264.611 1.00 72.25 227 SER D C 1
ATOM 5410 O O . SER B 1 226 ? -42.661 24.925 264.297 1.00 68.93 227 SER D O 1
ATOM 5413 N N . ASP B 1 227 ? -44.720 25.670 263.937 1.00 70.96 228 ASP D N 1
ATOM 5414 C CA . ASP B 1 227 ? -44.245 26.450 262.817 1.00 72.41 228 ASP D CA 1
ATOM 5415 C C . ASP B 1 227 ? -43.256 27.518 263.317 1.00 74.25 228 ASP D C 1
ATOM 5416 O O . ASP B 1 227 ? -42.332 27.897 262.606 1.00 70.77 228 ASP D O 1
ATOM 5421 N N . GLU B 1 228 ? -43.417 27.937 264.571 1.00 73.86 229 GLU D N 1
ATOM 5422 C CA . GLU B 1 228 ? -42.479 28.843 265.231 1.00 74.58 229 GLU D CA 1
ATOM 5423 C C . GLU B 1 228 ? -41.115 28.192 265.538 1.00 72.51 229 GLU D C 1
ATOM 5424 O O . GLU B 1 228 ? -40.091 28.860 265.427 1.00 68.67 229 GLU D O 1
ATOM 5430 N N . GLU B 1 229 ? -41.094 26.909 265.911 1.00 70.51 230 GLU D N 1
ATOM 5431 C CA . GLU B 1 229 ? -39.832 26.175 266.103 1.00 71.85 230 GLU D CA 1
ATOM 5432 C C . GLU B 1 229 ? -39.094 25.997 264.770 1.00 70.57 230 GLU D C 1
ATOM 5433 O O . GLU B 1 229 ? -37.882 25.686 264.718 1.00 62.28 230 GLU D O 1
ATOM 5439 N N . LEU B 1 230 ? -39.872 26.117 263.698 1.00 64.25 231 LEU D N 1
ATOM 5440 C CA . LEU B 1 230 ? -39.441 25.795 262.346 1.00 64.88 231 LEU D CA 1
ATOM 5441 C C . LEU B 1 230 ? -38.885 27.034 261.644 1.00 63.55 231 LEU D C 1
ATOM 5442 O O . LEU B 1 230 ? -37.847 26.945 260.992 1.00 58.96 231 LEU D O 1
ATOM 5447 N N . GLY B 1 231 ? -39.556 28.177 261.810 1.00 53.10 232 GLY D N 1
ATOM 5448 C CA . GLY B 1 231 ? -39.193 29.370 261.093 1.00 53.98 232 GLY D CA 1
ATOM 5449 C C . GLY B 1 231 ? -39.868 30.673 261.484 1.00 53.46 232 GLY D C 1
ATOM 5450 O O . GLY B 1 231 ? -40.146 31.495 260.623 1.00 55.33 232 GLY D O 1
ATOM 5451 N N . GLY B 1 232 ? -40.100 30.889 262.769 1.00 44.70 233 GLY D N 1
ATOM 5452 C CA . GLY B 1 232 ? -40.702 32.110 263.219 1.00 47.26 233 GLY D CA 1
ATOM 5453 C C . GLY B 1 232 ? -39.663 33.206 263.268 1.00 48.56 233 GLY D C 1
ATOM 5454 O O . GLY B 1 232 ? -38.479 32.935 263.109 1.00 49.00 233 GLY D O 1
ATOM 5455 N N . ALA B 1 233 ? -40.117 34.434 263.534 1.00 46.16 234 ALA D N 1
ATOM 5456 C CA . ALA B 1 233 ? -39.265 35.630 263.508 1.00 51.12 234 ALA D CA 1
ATOM 5457 C C . ALA B 1 233 ? -38.031 35.525 264.381 1.00 56.98 234 ALA D C 1
ATOM 5458 O O . ALA B 1 233 ? -36.947 35.954 263.994 1.00 64.65 234 ALA D O 1
ATOM 5460 N N . GLU B 1 234 ? -38.192 34.961 265.570 1.00 60.35 235 GLU D N 1
ATOM 5461 C CA . GLU B 1 234 ? -37.116 34.950 266.541 1.00 59.59 235 GLU D CA 1
ATOM 5462 C C . GLU B 1 234 ? -36.060 33.953 266.126 1.00 52.62 235 GLU D C 1
ATOM 5463 O O . GLU B 1 234 ? -34.885 34.175 266.289 1.00 51.96 235 GLU D O 1
ATOM 5469 N N . LEU B 1 235 ? -36.493 32.848 265.571 1.00 48.87 236 LEU D N 1
ATOM 5470 C CA . LEU B 1 235 ? -35.583 31.856 265.074 1.00 49.33 236 LEU D CA 1
ATOM 5471 C C . LEU B 1 235 ? -34.676 32.399 263.942 1.00 48.88 236 LEU D C 1
ATOM 5472 O O . LEU B 1 235 ? -33.482 32.082 263.870 1.00 47.69 236 LEU D O 1
ATOM 5477 N N . HIS B 1 236 ? -35.280 33.157 263.029 1.00 45.35 237 HIS D N 1
ATOM 5478 C CA . HIS B 1 236 ? -34.555 33.678 261.895 1.00 47.82 237 HIS D CA 1
ATOM 5479 C C . HIS B 1 236 ? -33.666 34.849 262.267 1.00 47.10 237 HIS D C 1
ATOM 5480 O O . HIS B 1 236 ? -32.610 35.003 261.669 1.00 41.63 237 HIS D O 1
ATOM 5487 N N . ALA B 1 237 ? -34.096 35.635 263.250 1.00 45.23 238 ALA D N 1
ATOM 5488 C CA . ALA B 1 237 ? -33.323 36.784 263.746 1.00 48.68 238 ALA D CA 1
ATOM 5489 C C . ALA B 1 237 ? -32.223 36.396 264.714 1.00 47.70 238 ALA D C 1
ATOM 5490 O O . ALA B 1 237 ? -31.177 37.038 264.734 1.00 48.44 238 ALA D O 1
ATOM 5492 N N . GLN B 1 238 ? -32.435 35.345 265.505 1.00 50.24 239 GLN D N 1
ATOM 5493 C CA . GLN B 1 238 ? -31.443 34.960 266.546 1.00 47.88 239 GLN D CA 1
ATOM 5494 C C . GLN B 1 238 ? -30.601 33.758 266.228 1.00 44.40 239 GLN D C 1
ATOM 5495 O O . GLN B 1 238 ? -29.439 33.715 266.569 1.00 48.88 239 GLN D O 1
ATOM 5501 N N . VAL B 1 239 ? -31.161 32.782 265.548 1.00 46.57 240 VAL D N 1
ATOM 5502 C CA . VAL B 1 239 ? -30.426 31.561 265.355 1.00 48.02 240 VAL D CA 1
ATOM 5503 C C . VAL B 1 239 ? -29.819 31.491 263.971 1.00 52.10 240 VAL D C 1
ATOM 5504 O O . VAL B 1 239 ? -28.595 31.403 263.831 1.00 51.62 240 VAL D O 1
ATOM 5508 N N . ALA B 1 240 ? -30.671 31.492 262.950 1.00 53.35 241 ALA D N 1
ATOM 5509 C CA . ALA B 1 240 ? -30.217 31.300 261.570 1.00 53.94 241 ALA D CA 1
ATOM 5510 C C . ALA B 1 240 ? -29.571 32.577 261.005 1.00 54.18 241 ALA D C 1
ATOM 5511 O O . ALA B 1 240 ? -28.652 32.501 260.216 1.00 48.43 241 ALA D O 1
ATOM 5513 N N . GLY B 1 241 ? -30.079 33.737 261.396 1.00 50.54 242 GLY D N 1
ATOM 5514 C CA . GLY B 1 241 ? -29.565 34.995 260.886 1.00 55.52 242 GLY D CA 1
ATOM 5515 C C . GLY B 1 241 ? -30.052 35.317 259.487 1.00 55.84 242 GLY D C 1
ATOM 5516 O O . GLY B 1 241 ? -29.315 35.883 258.672 1.00 53.56 242 GLY D O 1
ATOM 5517 N N . THR B 1 242 ? -31.296 34.968 259.196 1.00 56.93 243 THR D N 1
ATOM 5518 C CA . THR B 1 242 ? -31.838 35.284 257.894 1.00 55.68 243 THR D CA 1
ATOM 5519 C C . THR B 1 242 ? -32.536 36.637 257.946 1.00 48.90 243 THR D C 1
ATOM 5520 O O . THR B 1 242 ? -32.989 37.109 256.943 1.00 45.96 243 THR D O 1
ATOM 5524 N N . ALA B 1 243 ? -32.623 37.260 259.113 1.00 45.86 244 ALA D N 1
ATOM 5525 C CA . ALA B 1 243 ? -33.185 38.578 259.204 1.00 44.85 244 ALA D CA 1
ATOM 5526 C C . ALA B 1 243 ? -32.237 39.549 259.872 1.00 45.37 244 ALA D C 1
ATOM 5527 O O . ALA B 1 243 ? -31.261 39.157 260.516 1.00 45.85 244 ALA D O 1
ATOM 5529 N N . GLU B 1 244 ? -32.498 40.834 259.674 1.00 43.28 245 GLU D N 1
ATOM 5530 C CA . GLU B 1 244 ? -31.618 41.835 260.249 1.00 46.43 245 GLU D CA 1
ATOM 5531 C C . GLU B 1 244 ? -32.269 42.600 261.368 1.00 43.45 245 GLU D C 1
ATOM 5532 O O . GLU B 1 244 ? -31.605 43.169 262.198 1.00 44.36 245 GLU D O 1
ATOM 5538 N N . TYR B 1 245 ? -33.576 42.636 261.384 1.00 44.97 246 TYR D N 1
ATOM 5539 C CA . TYR B 1 245 ? -34.246 43.415 262.355 1.00 46.84 246 TYR D CA 1
ATOM 5540 C C . TYR B 1 245 ? -35.467 42.647 262.825 1.00 49.72 246 TYR D C 1
ATOM 5541 O O . TYR B 1 245 ? -36.121 41.951 262.049 1.00 49.18 246 TYR D O 1
ATOM 5550 N N . LEU B 1 246 ? -35.747 42.759 264.116 1.00 55.54 247 LEU D N 1
ATOM 5551 C CA . LEU B 1 246 ? -36.852 42.050 264.748 1.00 50.48 247 LEU D CA 1
ATOM 5552 C C . LEU B 1 246 ? -37.782 43.151 265.193 1.00 46.87 247 LEU D C 1
ATOM 5553 O O . LEU B 1 246 ? -37.401 43.965 266.038 1.00 41.69 247 LEU D O 1
ATOM 5558 N N . ALA B 1 247 ? -38.948 43.233 264.545 1.00 45.62 248 ALA D N 1
ATOM 5559 C CA . ALA B 1 247 ? -39.983 44.200 264.883 1.00 46.84 248 ALA D CA 1
ATOM 5560 C C . ALA B 1 247 ? -41.062 43.569 265.769 1.00 51.43 248 ALA D C 1
ATOM 5561 O O . ALA B 1 247 ? -41.403 42.381 265.639 1.00 48.59 248 ALA D O 1
ATOM 5563 N N . GLU B 1 248 ? -41.635 44.396 266.625 1.00 53.30 249 GLU D N 1
ATOM 5564 C CA . GLU B 1 248 ? -42.630 43.954 267.600 1.00 54.16 249 GLU D CA 1
ATOM 5565 C C . GLU B 1 248 ? -44.036 43.751 267.033 1.00 56.98 249 GLU D C 1
ATOM 5566 O O . GLU B 1 248 ? -44.823 42.971 267.564 1.00 62.16 249 GLU D O 1
ATOM 5572 N N . ASN B 1 249 ? -44.327 44.425 265.935 1.00 63.84 250 ASN D N 1
ATOM 5573 C CA . ASN B 1 249 ? -45.671 44.517 265.390 1.00 62.35 250 ASN D CA 1
ATOM 5574 C C . ASN B 1 249 ? -45.595 45.203 264.026 1.00 57.76 250 ASN D C 1
ATOM 5575 O O . ASN B 1 249 ? -44.574 45.820 263.686 1.00 54.49 250 ASN D O 1
ATOM 5580 N N . ASP B 1 250 ? -46.675 45.118 263.265 1.00 52.92 251 ASP D N 1
ATOM 5581 C CA . ASP B 1 250 ? -46.677 45.597 261.901 1.00 50.78 251 ASP D CA 1
ATOM 5582 C C . ASP B 1 250 ? -46.173 47.050 261.851 1.00 55.22 251 ASP D C 1
ATOM 5583 O O . ASP B 1 250 ? -45.308 47.414 261.026 1.00 50.93 251 ASP D O 1
ATOM 5588 N N . ALA B 1 251 ? -46.717 47.867 262.745 1.00 49.86 252 ALA D N 1
ATOM 5589 C CA . ALA B 1 251 ? -46.347 49.267 262.810 1.00 52.89 252 ALA D CA 1
ATOM 5590 C C . ALA B 1 251 ? -44.838 49.457 263.061 1.00 47.99 252 ALA D C 1
ATOM 5591 O O . ALA B 1 251 ? -44.213 50.359 262.497 1.00 47.53 252 ALA D O 1
ATOM 5593 N N . ASP B 1 252 ? -44.269 48.603 263.894 1.00 49.37 253 ASP D N 1
ATOM 5594 C CA . ASP B 1 252 ? -42.856 48.672 264.258 1.00 47.77 253 ASP D CA 1
ATOM 5595 C C . ASP B 1 252 ? -41.990 48.221 263.078 1.00 48.44 253 ASP D C 1
ATOM 5596 O O . ASP B 1 252 ? -40.870 48.678 262.917 1.00 53.65 253 ASP D O 1
ATOM 5601 N N . GLY B 1 253 ? -42.519 47.309 262.271 1.00 45.64 254 GLY D N 1
ATOM 5602 C CA . GLY B 1 253 ? -41.828 46.814 261.116 1.00 47.31 254 GLY D CA 1
ATOM 5603 C C . GLY B 1 253 ? -41.720 47.900 260.067 1.00 47.91 254 GLY D C 1
ATOM 5604 O O . GLY B 1 253 ? -40.645 48.148 259.523 1.00 54.63 254 GLY D O 1
ATOM 5605 N N . VAL B 1 254 ? -42.835 48.546 259.787 1.00 47.10 255 VAL D N 1
ATOM 5606 C CA . VAL B 1 254 ? -42.886 49.624 258.806 1.00 50.83 255 VAL D CA 1
ATOM 5607 C C . VAL B 1 254 ? -41.974 50.748 259.268 1.00 52.66 255 VAL D C 1
ATOM 5608 O O . VAL B 1 254 ? -41.302 51.410 258.481 1.00 57.83 255 VAL D O 1
ATOM 5612 N N . ARG B 1 255 ? -41.963 50.949 260.567 1.00 51.59 256 ARG D N 1
ATOM 5613 C CA . ARG B 1 255 ? -41.110 51.914 261.188 1.00 49.15 256 ARG D CA 1
ATOM 5614 C C . ARG B 1 255 ? -39.645 51.624 260.864 1.00 47.83 256 ARG D C 1
ATOM 5615 O O . ARG B 1 255 ? -38.888 52.494 260.445 1.00 49.36 256 ARG D O 1
ATOM 5623 N N . LEU B 1 256 ? -39.245 50.390 261.078 1.00 47.97 257 LEU D N 1
ATOM 5624 C CA . LEU B 1 256 ? -37.881 49.992 260.797 1.00 51.64 257 LEU D CA 1
ATOM 5625 C C . LEU B 1 256 ? -37.546 50.110 259.293 1.00 49.24 257 LEU D C 1
ATOM 5626 O O . LEU B 1 256 ? -36.443 50.448 258.931 1.00 45.89 257 LEU D O 1
ATOM 5631 N N . ALA B 1 257 ? -38.507 49.826 258.430 1.00 47.84 258 ALA D N 1
ATOM 5632 C CA . ALA B 1 257 ? -38.295 49.963 257.009 1.00 46.91 258 ALA D CA 1
ATOM 5633 C C . ALA B 1 257 ? -38.063 51.430 256.573 1.00 50.58 258 ALA D C 1
ATOM 5634 O O . ALA B 1 257 ? -37.261 51.678 255.632 1.00 45.20 258 ALA D O 1
ATOM 5636 N N . ARG B 1 258 ? -38.733 52.392 257.233 1.00 47.72 259 ARG D N 1
ATOM 5637 C CA . ARG B 1 258 ? -38.538 53.791 256.913 1.00 44.79 259 ARG D CA 1
ATOM 5638 C C . ARG B 1 258 ? -37.143 54.182 257.329 1.00 46.86 259 ARG D C 1
ATOM 5639 O O . ARG B 1 258 ? -36.481 54.930 256.615 1.00 46.57 259 ARG D O 1
ATOM 5647 N N . GLU B 1 259 ? -36.708 53.670 258.481 1.00 47.69 260 GLU D N 1
ATOM 5648 C CA . GLU B 1 259 ? -35.449 54.075 259.087 1.00 49.87 260 GLU D CA 1
ATOM 5649 C C . GLU B 1 259 ? -34.273 53.545 258.289 1.00 50.60 260 GLU D C 1
ATOM 5650 O O . GLU B 1 259 ? -33.257 54.199 258.206 1.00 48.80 260 GLU D O 1
ATOM 5656 N N . ILE B 1 260 ? -34.410 52.347 257.734 1.00 48.85 261 ILE D N 1
ATOM 5657 C CA . ILE B 1 260 ? -33.425 51.804 256.814 1.00 51.49 261 ILE D CA 1
ATOM 5658 C C . ILE B 1 260 ? -33.335 52.743 255.586 1.00 47.40 261 ILE D C 1
ATOM 5659 O O . ILE B 1 260 ? -32.252 53.198 255.198 1.00 48.74 261 ILE D O 1
ATOM 5664 N N . VAL B 1 261 ? -34.468 53.119 255.035 1.00 45.56 262 VAL D N 1
ATOM 5665 C CA . VAL B 1 261 ? -34.426 53.944 253.831 1.00 48.28 262 VAL D CA 1
ATOM 5666 C C . VAL B 1 261 ? -33.846 55.298 254.189 1.00 46.37 262 VAL D C 1
ATOM 5667 O O . VAL B 1 261 ? -32.956 55.792 253.494 1.00 52.52 262 VAL D O 1
ATOM 5671 N N . GLY B 1 262 ? -34.309 55.842 255.312 1.00 42.23 263 GLY D N 1
ATOM 5672 C CA . GLY B 1 262 ? -33.844 57.096 255.866 1.00 37.66 263 GLY D CA 1
ATOM 5673 C C . GLY B 1 262 ? -32.361 57.231 256.195 1.00 39.03 263 GLY D C 1
ATOM 5674 O O . GLY B 1 262 ? -31.844 58.357 256.267 1.00 43.93 263 GLY D O 1
ATOM 5675 N N . MET B 1 263 ? -31.678 56.114 256.397 1.00 41.67 264 MET D N 1
ATOM 5676 C CA . MET B 1 263 ? -30.250 56.088 256.720 1.00 45.10 264 MET D CA 1
ATOM 5677 C C . MET B 1 263 ? -29.330 55.881 255.504 1.00 46.57 264 MET D C 1
ATOM 5678 O O . MET B 1 263 ? -28.121 55.911 255.652 1.00 54.33 264 MET D O 1
ATOM 5683 N N . LEU B 1 264 ? -29.887 55.653 254.320 1.00 46.67 265 LEU D N 1
ATOM 5684 C CA . LEU B 1 264 ? -29.098 55.531 253.109 1.00 42.12 265 LEU D CA 1
ATOM 5685 C C . LEU B 1 264 ? -28.702 56.941 252.695 1.00 40.03 265 LEU D C 1
ATOM 5686 O O . LEU B 1 264 ? -29.471 57.872 252.859 1.00 40.74 265 LEU D O 1
ATOM 5691 N N . PRO B 1 265 ? -27.497 57.118 252.164 1.00 39.58 266 PRO D N 1
ATOM 5692 C CA . PRO B 1 265 ? -27.228 58.398 251.560 1.00 42.90 266 PRO D CA 1
ATOM 5693 C C . PRO B 1 265 ? -27.723 58.426 250.104 1.00 43.45 266 PRO D C 1
ATOM 5694 O O . PRO B 1 265 ? -26.982 58.791 249.201 1.00 48.43 266 PRO D O 1
ATOM 5698 N N . TRP B 1 266 ? -28.963 58.049 249.879 1.00 39.30 267 TRP D N 1
ATOM 5699 C CA . TRP B 1 266 ? -29.372 57.721 248.524 1.00 40.61 267 TRP D CA 1
ATOM 5700 C C . TRP B 1 266 ? -29.481 59.003 247.708 1.00 43.26 267 TRP D C 1
ATOM 5701 O O . TRP B 1 266 ? -28.950 59.082 246.606 1.00 43.67 267 TRP D O 1
ATOM 5712 N N . ASN B 1 267 ? -30.133 60.019 248.267 1.00 48.52 268 ASN D N 1
ATOM 5713 C CA . ASN B 1 267 ? -30.305 61.262 247.538 1.00 47.07 268 ASN D CA 1
ATOM 5714 C C . ASN B 1 267 ? -29.036 62.063 247.422 1.00 46.63 268 ASN D C 1
ATOM 5715 O O . ASN B 1 267 ? -28.899 62.842 246.485 1.00 43.90 268 ASN D O 1
ATOM 5720 N N . ALA B 1 268 ? -28.097 61.816 248.330 1.00 46.11 269 ALA D N 1
ATOM 5721 C CA . ALA B 1 268 ? -26.800 62.457 248.297 1.00 46.98 269 ALA D CA 1
ATOM 5722 C C . ALA B 1 268 ? -25.958 62.012 247.102 1.00 46.92 269 ALA D C 1
ATOM 5723 O O . ALA B 1 268 ? -24.937 62.642 246.784 1.00 50.22 269 ALA D O 1
ATOM 5725 N N . GLN B 1 269 ? -26.404 60.977 246.397 1.00 42.67 270 GLN D N 1
ATOM 5726 C CA . GLN B 1 269 ? -25.662 60.492 245.278 1.00 42.22 270 GLN D CA 1
ATOM 5727 C C . GLN B 1 269 ? -25.936 61.375 244.032 1.00 52.31 270 GLN D C 1
ATOM 5728 O O . GLN B 1 269 ? -25.185 61.332 243.055 1.00 38.87 270 GLN D O 1
ATOM 5734 N N . LEU B 1 270 ? -27.022 62.154 244.052 1.00 54.77 271 LEU D N 1
ATOM 5735 C CA . LEU B 1 270 ? -27.445 62.870 242.853 1.00 56.88 271 LEU D CA 1
ATOM 5736 C C . LEU B 1 270 ? -26.696 64.164 242.773 1.00 52.65 271 LEU D C 1
ATOM 5737 O O . LEU B 1 270 ? -26.266 64.661 243.784 1.00 49.56 271 LEU D O 1
ATOM 5742 N N . PRO B 1 271 ? -26.565 64.718 241.564 1.00 58.29 272 PRO D N 1
ATOM 5743 C CA . PRO B 1 271 ? -26.097 66.083 241.411 1.00 63.69 272 PRO D CA 1
ATOM 5744 C C . PRO B 1 271 ? -27.247 67.047 241.689 1.00 65.11 272 PRO D C 1
ATOM 5745 O O . PRO B 1 271 ? -28.395 66.630 241.648 1.00 68.95 272 PRO D O 1
ATOM 5749 N N . ALA B 1 272 ? -26.951 68.311 241.979 1.00 73.59 273 ALA D N 1
ATOM 5750 C CA . ALA B 1 272 ? -27.998 69.347 242.139 1.00 80.72 273 ALA D CA 1
ATOM 5751 C C . ALA B 1 272 ? -28.645 69.768 240.802 1.00 86.94 273 ALA D C 1
ATOM 5752 O O . ALA B 1 272 ? -28.092 69.507 239.726 1.00 86.21 273 ALA D O 1
ATOM 5754 N N . ARG B 1 273 ? -29.809 70.420 240.875 1.00 91.40 274 ARG D N 1
ATOM 5755 C CA . ARG B 1 273 ? -30.446 71.009 239.686 1.00 94.24 274 ARG D CA 1
ATOM 5756 C C . ARG B 1 273 ? -30.506 72.551 239.743 1.00 93.14 274 ARG D C 1
ATOM 5757 O O . ARG B 1 273 ? -30.782 73.153 240.787 1.00 80.25 274 ARG D O 1
ATOM 5765 N N . SER B 1 277 ? -40.302 77.291 237.703 1.00 97.80 278 SER D N 1
ATOM 5766 C CA . SER B 1 277 ? -39.673 77.656 236.457 1.00 87.40 278 SER D CA 1
ATOM 5767 C C . SER B 1 277 ? -40.479 77.117 235.278 1.00 88.68 278 SER D C 1
ATOM 5768 O O . SER B 1 277 ? -39.905 76.621 234.291 1.00 86.76 278 SER D O 1
ATOM 5771 N N . TRP B 1 278 ? -41.810 77.219 235.374 1.00 79.44 279 TRP D N 1
ATOM 5772 C CA . TRP B 1 278 ? -42.669 76.976 234.216 1.00 70.93 279 TRP D CA 1
ATOM 5773 C C . TRP B 1 278 ? -44.013 77.700 234.225 1.00 77.26 279 TRP D C 1
ATOM 5774 O O . TRP B 1 278 ? -44.538 78.055 235.279 1.00 76.80 279 TRP D O 1
ATOM 5785 N N . ARG B 1 279 ? -44.558 77.887 233.024 1.00 76.44 280 ARG D N 1
ATOM 5786 C CA . ARG B 1 279 ? -45.914 78.384 232.826 1.00 72.93 280 ARG D CA 1
ATOM 5787 C C . ARG B 1 279 ? -46.900 77.223 232.849 1.00 69.05 280 ARG D C 1
ATOM 5788 O O . ARG B 1 279 ? -46.637 76.141 232.300 1.00 71.52 280 ARG D O 1
ATOM 5796 N N . GLU B 1 280 ? -48.045 77.456 233.480 1.00 68.67 281 GLU D N 1
ATOM 5797 C CA . GLU B 1 280 ? -49.141 76.502 233.456 1.00 65.71 281 GLU D CA 1
ATOM 5798 C C . GLU B 1 280 ? -49.784 76.529 232.071 1.00 61.23 281 GLU D C 1
ATOM 5799 O O . GLU B 1 280 ? -49.490 77.412 231.261 1.00 67.81 281 GLU D O 1
ATOM 5805 N N . PRO B 1 281 ? -50.615 75.536 231.761 1.00 49.92 282 PRO D N 1
ATOM 5806 C CA . PRO B 1 281 ? -51.308 75.619 230.490 1.00 55.55 282 PRO D CA 1
ATOM 5807 C C . PRO B 1 281 ? -52.334 76.750 230.501 1.00 63.85 282 PRO D C 1
ATOM 5808 O O . PRO B 1 281 ? -52.795 77.117 231.564 1.00 66.65 282 PRO D O 1
ATOM 5812 N N . LEU B 1 282 ? -52.672 77.300 229.335 1.00 69.99 283 LEU D N 1
ATOM 5813 C CA . LEU B 1 282 ? -53.701 78.359 229.228 1.00 74.87 283 LEU D CA 1
ATOM 5814 C C . LEU B 1 282 ? -55.123 77.828 229.419 1.00 74.60 283 LEU D C 1
ATOM 5815 O O . LEU B 1 282 ? -56.034 78.601 229.665 1.00 77.41 283 LEU D O 1
ATOM 5820 N N . TYR B 1 283 ? -55.304 76.522 229.256 1.00 74.27 284 TYR D N 1
ATOM 5821 C CA . TYR B 1 283 ? -56.602 75.890 229.316 1.00 72.67 284 TYR D CA 1
ATOM 5822 C C . TYR B 1 283 ? -56.588 74.850 230.437 1.00 79.68 284 TYR D C 1
ATOM 5823 O O . TYR B 1 283 ? -55.809 73.916 230.380 1.00 74.59 284 TYR D O 1
ATOM 5832 N N . PRO B 1 284 ? -57.464 74.992 231.446 1.00 79.23 285 PRO D N 1
ATOM 5833 C CA . PRO B 1 284 ? -57.544 74.050 232.570 1.00 75.36 285 PRO D CA 1
ATOM 5834 C C . PRO B 1 284 ? -57.472 72.563 232.169 1.00 72.77 285 PRO D C 1
ATOM 5835 O O . PRO B 1 284 ? -58.049 72.185 231.148 1.00 70.03 285 PRO D O 1
ATOM 5839 N N . VAL B 1 285 ? -56.776 71.742 232.970 1.00 66.12 286 VAL D N 1
ATOM 5840 C CA . VAL B 1 285 ? -56.665 70.300 232.704 1.00 62.90 286 VAL D CA 1
ATOM 5841 C C . VAL B 1 285 ? -57.964 69.578 232.905 1.00 60.52 286 VAL D C 1
ATOM 5842 O O . VAL B 1 285 ? -58.140 68.511 232.330 1.00 65.32 286 VAL D O 1
ATOM 5846 N N . GLU B 1 286 ? -58.855 70.104 233.747 1.00 73.17 287 GLU D N 1
ATOM 5847 C CA . GLU B 1 286 ? -60.206 69.519 233.901 1.00 72.77 287 GLU D CA 1
ATOM 5848 C C . GLU B 1 286 ? -60.857 69.305 232.528 1.00 65.39 287 GLU D C 1
ATOM 5849 O O . GLU B 1 286 ? -61.510 68.282 232.316 1.00 71.58 287 GLU D O 1
ATOM 5855 N N . GLU B 1 287 ? -60.626 70.226 231.583 1.00 63.11 288 GLU D N 1
ATOM 5856 C CA . GLU B 1 287 ? -61.252 70.142 230.249 1.00 68.18 288 GLU D CA 1
ATOM 5857 C C . GLU B 1 287 ? -60.994 68.819 229.496 1.00 69.40 288 GLU D C 1
ATOM 5858 O O . GLU B 1 287 ? -61.740 68.476 228.586 1.00 67.08 288 GLU D O 1
ATOM 5864 N N . LEU B 1 288 ? -59.971 68.070 229.904 1.00 67.68 289 LEU D N 1
ATOM 5865 C CA . LEU B 1 288 ? -59.617 66.810 229.257 1.00 65.37 289 LEU D CA 1
ATOM 5866 C C . LEU B 1 288 ? -60.683 65.705 229.331 1.00 66.38 289 LEU D C 1
ATOM 5867 O O . LEU B 1 288 ? -60.620 64.733 228.562 1.00 63.45 289 LEU D O 1
ATOM 5872 N N . LEU B 1 289 ? -61.637 65.835 230.257 1.00 74.93 290 LEU D N 1
ATOM 5873 C CA . LEU B 1 289 ? -62.824 64.946 230.313 1.00 68.26 290 LEU D CA 1
ATOM 5874 C C . LEU B 1 289 ? -63.715 65.121 229.094 1.00 62.72 290 LEU D C 1
ATOM 5875 O O . LEU B 1 289 ? -64.287 64.156 228.599 1.00 58.00 290 LEU D O 1
ATOM 5880 N N . GLY B 1 290 ? -63.809 66.354 228.590 1.00 66.87 291 GLY D N 1
ATOM 5881 C CA . GLY B 1 290 ? -64.698 66.666 227.478 1.00 63.95 291 GLY D CA 1
ATOM 5882 C C . GLY B 1 290 ? -64.037 66.967 226.153 1.00 67.39 291 GLY D C 1
ATOM 5883 O O . GLY B 1 290 ? -64.562 67.766 225.373 1.00 70.40 291 GLY D O 1
ATOM 5884 N N . VAL B 1 291 ? -62.906 66.307 225.891 1.00 66.95 292 VAL D N 1
ATOM 5885 C CA . VAL B 1 291 ? -62.089 66.519 224.678 1.00 57.62 292 VAL D CA 1
ATOM 5886 C C . VAL B 1 291 ? -62.288 65.401 223.675 1.00 53.97 292 VAL D C 1
ATOM 5887 O O . VAL B 1 291 ? -62.263 65.618 222.450 1.00 60.11 292 VAL D O 1
ATOM 5891 N N . VAL B 1 292 ? -62.455 64.198 224.203 1.00 60.44 293 VAL D N 1
ATOM 5892 C CA . VAL B 1 292 ? -62.647 62.977 223.417 1.00 58.83 293 VAL D CA 1
ATOM 5893 C C . VAL B 1 292 ? -64.120 62.808 223.116 1.00 66.14 293 VAL D C 1
ATOM 5894 O O . VAL B 1 292 ? -64.916 62.682 224.047 1.00 69.54 293 VAL D O 1
ATOM 5898 N N . PRO B 1 293 ? -64.500 62.803 221.825 1.00 76.27 294 PRO D N 1
ATOM 5899 C CA . PRO B 1 293 ? -65.895 62.545 221.490 1.00 71.26 294 PRO D CA 1
ATOM 5900 C C . PRO B 1 293 ? -66.446 61.347 222.256 1.00 70.49 294 PRO D C 1
ATOM 5901 O O . PRO B 1 293 ? -65.764 60.311 222.364 1.00 60.34 294 PRO D O 1
ATOM 5905 N N . ALA B 1 294 ? -67.654 61.524 222.802 1.00 65.51 295 ALA D N 1
ATOM 5906 C CA . ALA B 1 294 ? -68.406 60.456 223.447 1.00 69.45 295 ALA D CA 1
ATOM 5907 C C . ALA B 1 294 ? -68.602 59.294 222.482 1.00 73.02 295 ALA D C 1
ATOM 5908 O O . ALA B 1 294 ? -68.659 58.127 222.872 1.00 71.06 295 ALA D O 1
ATOM 5910 N N . ASP B 1 295 ? -68.750 59.653 221.217 1.00 78.00 296 ASP D N 1
ATOM 5911 C CA . ASP B 1 295 ? -68.768 58.713 220.117 1.00 87.78 296 ASP D CA 1
ATOM 5912 C C . ASP B 1 295 ? -67.317 58.470 219.656 1.00 90.91 296 ASP D C 1
ATOM 5913 O O . ASP B 1 295 ? -66.750 59.325 218.972 1.00 82.77 296 ASP D O 1
ATOM 5918 N N . PRO B 1 296 ? -66.710 57.316 220.018 1.00 88.51 297 PRO D N 1
ATOM 5919 C CA . PRO B 1 296 ? -65.283 57.123 219.699 1.00 87.93 297 PRO D CA 1
ATOM 5920 C C . PRO B 1 296 ? -65.020 57.110 218.181 1.00 95.92 297 PRO D C 1
ATOM 5921 O O . PRO B 1 296 ? -63.961 57.569 217.737 1.00 84.24 297 PRO D O 1
ATOM 5925 N N . LYS B 1 297 ? -65.995 56.624 217.403 1.00 93.98 298 LYS D N 1
ATOM 5926 C CA . LYS B 1 297 ? -65.894 56.590 215.938 1.00 91.72 298 LYS D CA 1
ATOM 5927 C C . LYS B 1 297 ? -65.668 57.982 215.327 1.00 83.33 298 LYS D C 1
ATOM 5928 O O . LYS B 1 297 ? -65.133 58.105 214.227 1.00 81.37 298 LYS D O 1
ATOM 5934 N N . LYS B 1 298 ? -66.078 59.023 216.041 1.00 76.96 299 LYS D N 1
ATOM 5935 C CA . LYS B 1 298 ? -65.846 60.385 215.622 1.00 74.75 299 LYS D CA 1
ATOM 5936 C C . LYS B 1 298 ? -64.345 60.669 215.731 1.00 83.11 299 LYS D C 1
ATOM 5937 O O . LYS B 1 298 ? -63.677 60.178 216.643 1.00 80.70 299 LYS D O 1
ATOM 5943 N N . PRO B 1 299 ? -63.801 61.438 214.781 1.00 84.16 300 PRO D N 1
ATOM 5944 C CA . PRO B 1 299 ? -62.391 61.794 214.874 1.00 77.40 300 PRO D CA 1
ATOM 5945 C C . PRO B 1 299 ? -62.182 63.118 215.611 1.00 77.65 300 PRO D C 1
ATOM 5946 O O . PRO B 1 299 ? -63.001 64.031 215.472 1.00 81.15 300 PRO D O 1
ATOM 5950 N N . TYR B 1 300 ? -61.093 63.237 216.373 1.00 66.28 301 TYR D N 1
ATOM 5951 C CA . TYR B 1 300 ? -60.756 64.519 216.976 1.00 56.80 301 TYR D CA 1
ATOM 5952 C C . TYR B 1 300 ? -59.285 64.821 216.735 1.00 58.16 301 TYR D C 1
ATOM 5953 O O . TYR B 1 300 ? -58.528 63.940 216.394 1.00 63.50 301 TYR D O 1
ATOM 5962 N N . ASP B 1 301 ? -58.921 66.089 216.871 1.00 58.69 302 ASP D N 1
ATOM 5963 C CA . ASP B 1 301 ? -57.547 66.538 216.869 1.00 59.57 302 ASP D CA 1
ATOM 5964 C C . ASP B 1 301 ? -56.815 66.344 218.213 1.00 61.38 302 ASP D C 1
ATOM 5965 O O . ASP B 1 301 ? -57.256 66.856 219.262 1.00 55.40 302 ASP D O 1
ATOM 5970 N N . VAL B 1 302 ? -55.661 65.667 218.160 1.00 55.29 303 VAL D N 1
ATOM 5971 C CA . VAL B 1 302 ? -54.887 65.356 219.377 1.00 52.92 303 VAL D CA 1
ATOM 5972 C C . VAL B 1 302 ? -54.307 66.584 220.036 1.00 50.22 303 VAL D C 1
ATOM 5973 O O . VAL B 1 302 ? -54.017 66.592 221.232 1.00 53.12 303 VAL D O 1
ATOM 5977 N N . ARG B 1 303 ? -54.123 67.629 219.242 1.00 54.81 304 ARG D N 1
ATOM 5978 C CA . ARG B 1 303 ? -53.624 68.880 219.763 1.00 51.60 304 ARG D CA 1
ATOM 5979 C C . ARG B 1 303 ? -54.532 69.442 220.858 1.00 52.68 304 ARG D C 1
ATOM 5980 O O . ARG B 1 303 ? -54.075 70.221 221.678 1.00 54.39 304 ARG D O 1
ATOM 5988 N N . GLU B 1 304 ? -55.807 69.039 220.881 1.00 54.31 305 GLU D N 1
ATOM 5989 C CA . GLU B 1 304 ? -56.724 69.496 221.910 1.00 56.97 305 GLU D CA 1
ATOM 5990 C C . GLU B 1 304 ? -56.327 68.879 223.231 1.00 52.98 305 GLU D C 1
ATOM 5991 O O . GLU B 1 304 ? -56.420 69.535 224.255 1.00 55.23 305 GLU D O 1
ATOM 5997 N N . ILE B 1 305 ? -55.886 67.620 223.217 1.00 53.71 306 ILE D N 1
ATOM 5998 C CA . ILE B 1 305 ? -55.235 67.030 224.410 1.00 51.42 306 ILE D CA 1
ATOM 5999 C C . ILE B 1 305 ? -53.932 67.760 224.751 1.00 54.07 306 ILE D C 1
ATOM 6000 O O . ILE B 1 305 ? -53.695 68.110 225.904 1.00 56.68 306 ILE D O 1
ATOM 6005 N N . VAL B 1 306 ? -53.112 68.022 223.739 1.00 53.03 307 VAL D N 1
ATOM 6006 C CA . VAL B 1 306 ? -51.835 68.675 223.949 1.00 50.60 307 VAL D CA 1
ATOM 6007 C C . VAL B 1 306 ? -51.965 70.013 224.627 1.00 53.40 307 VAL D C 1
ATOM 6008 O O . VAL B 1 306 ? -51.131 70.383 225.448 1.00 62.15 307 VAL D O 1
ATOM 6012 N N . ALA B 1 307 ? -53.002 70.755 224.273 1.00 58.09 308 ALA D N 1
ATOM 6013 C CA . ALA B 1 307 ? -53.182 72.128 224.741 1.00 60.38 308 ALA D CA 1
ATOM 6014 C C . ALA B 1 307 ? -53.499 72.287 226.245 1.00 60.77 308 ALA D C 1
ATOM 6015 O O . ALA B 1 307 ? -53.449 73.404 226.815 1.00 59.36 308 ALA D O 1
ATOM 6017 N N . ARG B 1 308 ? -53.850 71.176 226.868 1.00 58.50 309 ARG D N 1
ATOM 6018 C CA . ARG B 1 308 ? -54.136 71.131 228.295 1.00 63.81 309 ARG D CA 1
ATOM 6019 C C . ARG B 1 308 ? -53.021 70.519 229.146 1.00 60.45 309 ARG D C 1
ATOM 6020 O O . ARG B 1 308 ? -52.990 70.748 230.345 1.00 59.67 309 ARG D O 1
ATOM 6028 N N . ILE B 1 309 ? -52.119 69.754 228.526 1.00 58.52 310 ILE D N 1
ATOM 6029 C CA . ILE B 1 309 ? -50.948 69.194 229.215 1.00 52.49 310 ILE D CA 1
ATOM 6030 C C . ILE B 1 309 ? -49.671 70.045 229.050 1.00 51.48 310 ILE D C 1
ATOM 6031 O O . ILE B 1 309 ? -48.779 69.993 229.890 1.00 56.53 310 ILE D O 1
ATOM 6036 N N . ALA B 1 310 ? -49.574 70.831 227.986 1.00 51.19 311 ALA D N 1
ATOM 6037 C CA . ALA B 1 310 ? -48.351 71.580 227.693 1.00 44.81 311 ALA D CA 1
ATOM 6038 C C . ALA B 1 310 ? -48.310 72.906 228.421 1.00 54.42 311 ALA D C 1
ATOM 6039 O O . ALA B 1 310 ? -49.332 73.599 228.517 1.00 56.74 311 ALA D O 1
ATOM 6041 N N . ASP B 1 311 ? -47.121 73.246 228.924 1.00 52.96 312 ASP D N 1
ATOM 6042 C CA . ASP B 1 311 ? -46.863 74.533 229.504 1.00 57.71 312 ASP D CA 1
ATOM 6043 C C . ASP B 1 311 ? -47.285 75.549 228.483 1.00 61.03 312 ASP D C 1
ATOM 6044 O O . ASP B 1 311 ? -47.130 75.290 227.288 1.00 59.63 312 ASP D O 1
ATOM 6049 N N . GLY B 1 312 ? -47.824 76.684 228.956 1.00 59.27 313 GLY D N 1
ATOM 6050 C CA . GLY B 1 312 ? -48.287 77.780 228.101 1.00 57.41 313 GLY D CA 1
ATOM 6051 C C . GLY B 1 312 ? -49.220 77.356 226.972 1.00 59.16 313 GLY D C 1
ATOM 6052 O O . GLY B 1 312 ? -49.466 78.125 226.050 1.00 63.23 313 GLY D O 1
ATOM 6053 N N . SER B 1 313 ? -49.732 76.132 227.044 1.00 64.18 314 SER D N 1
ATOM 6054 C CA . SER B 1 313 ? -50.325 75.434 225.889 1.00 65.69 314 SER D CA 1
ATOM 6055 C C . SER B 1 313 ? -49.449 75.435 224.622 1.00 59.92 314 SER D C 1
ATOM 6056 O O . SER B 1 313 ? -49.930 75.189 223.520 1.00 58.76 314 SER D O 1
ATOM 6059 N N . GLU B 1 314 ? -48.157 75.705 224.780 1.00 61.54 315 GLU D N 1
ATOM 6060 C CA . GLU B 1 314 ? -47.264 75.851 223.619 1.00 63.27 315 GLU D CA 1
ATOM 6061 C C . GLU B 1 314 ? -46.907 74.482 223.002 1.00 60.86 315 GLU D C 1
ATOM 6062 O O . GLU B 1 314 ? -46.788 73.468 223.699 1.00 61.53 315 GLU D O 1
ATOM 6068 N N . PHE B 1 315 ? -46.837 74.460 221.678 1.00 57.35 316 PHE D N 1
ATOM 6069 C CA . PHE B 1 315 ? -46.616 73.242 220.929 1.00 55.42 316 PHE D CA 1
ATOM 6070 C C . PHE B 1 315 ? -46.010 73.623 219.598 1.00 52.82 316 PHE D C 1
ATOM 6071 O O . PHE B 1 315 ? -46.604 74.411 218.861 1.00 54.07 316 PHE D O 1
ATOM 6079 N N . LEU B 1 316 ? -44.824 73.075 219.323 1.00 47.27 317 LEU D N 1
ATOM 6080 C CA . LEU B 1 316 ? -44.155 73.272 218.060 1.00 47.12 317 LEU D CA 1
ATOM 6081 C C . LEU B 1 316 ? -44.422 72.069 217.212 1.00 52.63 317 LEU D C 1
ATOM 6082 O O . LEU B 1 316 ? -43.970 70.965 217.481 1.00 66.07 317 LEU D O 1
ATOM 6087 N N . ASP B 1 317 ? -45.197 72.292 216.180 1.00 53.14 318 ASP D N 1
ATOM 6088 C CA . ASP B 1 317 ? -45.665 71.247 215.345 1.00 53.86 318 ASP D CA 1
ATOM 6089 C C . ASP B 1 317 ? -44.594 70.884 214.336 1.00 49.54 318 ASP D C 1
ATOM 6090 O O . ASP B 1 317 ? -44.080 71.749 213.661 1.00 48.66 318 ASP D O 1
ATOM 6095 N N . PHE B 1 318 ? -44.325 69.590 214.187 1.00 49.45 319 PHE D N 1
ATOM 6096 C CA . PHE B 1 318 ? -43.202 69.125 213.401 1.00 45.00 319 PHE D CA 1
ATOM 6097 C C . PHE B 1 318 ? -43.724 68.407 212.163 1.00 42.53 319 PHE D C 1
ATOM 6098 O O . PHE B 1 318 ? -44.536 67.501 212.268 1.00 44.42 319 PHE D O 1
ATOM 6106 N N . LYS B 1 319 ? -43.268 68.851 210.996 1.00 43.45 320 LYS D N 1
ATOM 6107 C CA . LYS B 1 319 ? -43.491 68.182 209.719 1.00 52.13 320 LYS D CA 1
ATOM 6108 C C . LYS B 1 319 ? -44.967 67.861 209.446 1.00 51.66 320 LYS D C 1
ATOM 6109 O O . LYS B 1 319 ? -45.293 66.827 208.807 1.00 49.20 320 LYS D O 1
ATOM 6115 N N . ASN B 1 320 ? -45.842 68.768 209.897 1.00 50.79 321 ASN D N 1
ATOM 6116 C CA . ASN B 1 320 ? -47.262 68.563 209.782 1.00 48.65 321 ASN D CA 1
ATOM 6117 C C . ASN B 1 320 ? -47.694 68.545 208.326 1.00 52.92 321 ASN D C 1
ATOM 6118 O O . ASN B 1 320 ? -48.476 67.682 207.934 1.00 54.93 321 ASN D O 1
ATOM 6123 N N . GLU B 1 321 ? -47.125 69.455 207.525 1.00 53.05 322 GLU D N 1
ATOM 6124 C CA . GLU B 1 321 ? -47.411 69.513 206.097 1.00 56.32 322 GLU D CA 1
ATOM 6125 C C . GLU B 1 321 ? -47.017 68.304 205.259 1.00 55.18 322 GLU D C 1
ATOM 6126 O O . GLU B 1 321 ? -47.540 68.141 204.166 1.00 58.21 322 GLU D O 1
ATOM 6132 N N . PHE B 1 322 ? -46.138 67.449 205.773 1.00 51.56 323 PHE D N 1
ATOM 6133 C CA . PHE B 1 322 ? -45.719 66.243 205.059 1.00 48.50 323 PHE D CA 1
ATOM 6134 C C . PHE B 1 322 ? -46.798 65.189 205.291 1.00 49.06 323 PHE D C 1
ATOM 6135 O O . PHE B 1 322 ? -47.104 64.396 204.407 1.00 49.43 323 PHE D O 1
ATOM 6143 N N . ASP B 1 323 ? -47.366 65.173 206.489 1.00 50.29 324 ASP D N 1
ATOM 6144 C CA . ASP B 1 323 ? -48.413 64.222 206.799 1.00 55.57 324 ASP D CA 1
ATOM 6145 C C . ASP B 1 323 ? -49.022 64.707 208.082 1.00 55.65 324 ASP D C 1
ATOM 6146 O O . ASP B 1 323 ? -48.317 64.802 209.081 1.00 55.63 324 ASP D O 1
ATOM 6151 N N . GLY B 1 324 ? -50.314 65.050 208.036 1.00 51.36 325 GLY D N 1
ATOM 6152 C CA . GLY B 1 324 ? -51.030 65.579 209.191 1.00 49.66 325 GLY D CA 1
ATOM 6153 C C . GLY B 1 324 ? -51.747 64.507 209.990 1.00 51.24 325 GLY D C 1
ATOM 6154 O O . GLY B 1 324 ? -52.256 64.793 211.068 1.00 49.74 325 GLY D O 1
ATOM 6155 N N . GLN B 1 325 ? -51.776 63.282 209.455 1.00 52.33 326 GLN D N 1
ATOM 6156 C CA . GLN B 1 325 ? -52.320 62.102 210.170 1.00 59.97 326 GLN D CA 1
ATOM 6157 C C . GLN B 1 325 ? -51.417 61.431 211.238 1.00 57.43 326 GLN D C 1
ATOM 6158 O O . GLN B 1 325 ? -51.922 60.700 212.067 1.00 61.26 326 GLN D O 1
ATOM 6164 N N . THR B 1 326 ? -50.104 61.634 211.200 1.00 50.49 327 THR D N 1
ATOM 6165 C CA . THR B 1 326 ? -49.260 61.291 212.334 1.00 47.92 327 THR D CA 1
ATOM 6166 C C . THR B 1 326 ? -48.805 62.651 212.829 1.00 52.72 327 THR D C 1
ATOM 6167 O O . THR B 1 326 ? -48.138 63.385 212.098 1.00 61.20 327 THR D O 1
ATOM 6171 N N . VAL B 1 327 ? -49.212 63.023 214.037 1.00 48.58 328 VAL D N 1
ATOM 6172 C CA . VAL B 1 327 ? -48.828 64.308 214.560 1.00 50.02 328 VAL D CA 1
ATOM 6173 C C . VAL B 1 327 ? -47.568 64.182 215.425 1.00 53.67 328 VAL D C 1
ATOM 6174 O O . VAL B 1 327 ? -47.528 63.376 216.367 1.00 56.58 328 VAL D O 1
ATOM 6178 N N . CYS B 1 328 ? -46.555 65.002 215.141 1.00 47.09 329 CYS D N 1
ATOM 6179 C CA . CYS B 1 328 ? -45.419 65.095 216.045 1.00 46.91 329 CYS D CA 1
ATOM 6180 C C . CYS B 1 328 ? -45.197 66.527 216.447 1.00 48.00 329 CYS D C 1
ATOM 6181 O O . CYS B 1 328 ? -45.506 67.452 215.685 1.00 45.96 329 CYS D O 1
ATOM 6184 N N . GLY B 1 329 ? -44.613 66.717 217.631 1.00 44.84 330 GLY D N 1
ATOM 6185 C CA . GLY B 1 329 ? -44.133 68.045 217.956 1.00 48.67 330 GLY D CA 1
ATOM 6186 C C . GLY B 1 329 ? -43.517 68.150 219.319 1.00 43.85 330 GLY D C 1
ATOM 6187 O O . GLY B 1 329 ? -43.596 67.225 220.087 1.00 45.16 330 GLY D O 1
ATOM 6188 N N . HIS B 1 330 ? -42.946 69.304 219.611 1.00 40.91 331 HIS D N 1
ATOM 6189 C CA . HIS B 1 330 ? -42.291 69.532 220.880 1.00 47.33 331 HIS D CA 1
ATOM 6190 C C . HIS B 1 330 ? -43.155 70.361 221.844 1.00 50.60 331 HIS D C 1
ATOM 6191 O O . HIS B 1 330 ? -43.934 71.234 221.408 1.00 48.88 331 HIS D O 1
ATOM 6198 N N . LEU B 1 331 ? -42.973 70.092 223.143 1.00 44.83 332 LEU D N 1
ATOM 6199 C CA . LEU B 1 331 ? -43.620 70.834 224.232 1.00 46.42 332 LEU D CA 1
ATOM 6200 C C . LEU B 1 331 ? -42.815 70.755 225.527 1.00 44.92 332 LEU D C 1
ATOM 6201 O O . LEU B 1 331 ? -41.850 69.993 225.621 1.00 51.21 332 LEU D O 1
ATOM 6206 N N . ARG B 1 332 ? -43.178 71.545 226.524 1.00 48.30 333 ARG D N 1
ATOM 6207 C CA . ARG B 1 332 ? -42.646 71.317 227.851 1.00 53.03 333 ARG D CA 1
ATOM 6208 C C . ARG B 1 332 ? -43.815 70.940 228.732 1.00 46.98 333 ARG D C 1
ATOM 6209 O O . ARG B 1 332 ? -44.907 71.408 228.509 1.00 51.89 333 ARG D O 1
ATOM 6217 N N . ILE B 1 333 ? -43.547 70.070 229.693 1.00 47.42 334 ILE D N 1
ATOM 6218 C CA . ILE B 1 333 ? -44.475 69.640 230.726 1.00 51.74 334 ILE D CA 1
ATOM 6219 C C . ILE B 1 333 ? -43.749 69.848 232.016 1.00 55.29 334 ILE D C 1
ATOM 6220 O O . ILE B 1 333 ? -42.779 69.135 232.308 1.00 52.99 334 ILE D O 1
ATOM 6225 N N . GLU B 1 334 ? -44.225 70.827 232.776 1.00 61.71 335 GLU D N 1
ATOM 6226 C CA . GLU B 1 334 ? -43.589 71.288 234.006 1.00 58.87 335 GLU D CA 1
ATOM 6227 C C . GLU B 1 334 ? -42.134 71.562 233.758 1.00 55.30 335 GLU D C 1
ATOM 6228 O O . GLU B 1 334 ? -41.268 71.119 234.485 1.00 51.19 335 GLU D O 1
ATOM 6234 N N . GLY B 1 335 ? -41.875 72.276 232.683 1.00 55.72 336 GLY D N 1
ATOM 6235 C CA . GLY B 1 335 ? -40.530 72.651 232.355 1.00 54.77 336 GLY D CA 1
ATOM 6236 C C . GLY B 1 335 ? -39.766 71.568 231.644 1.00 55.21 336 GLY D C 1
ATOM 6237 O O . GLY B 1 335 ? -38.764 71.899 231.002 1.00 58.55 336 GLY D O 1
ATOM 6238 N N . HIS B 1 336 ? -40.202 70.304 231.729 1.00 47.29 337 HIS D N 1
ATOM 6239 C CA . HIS B 1 336 ? -39.530 69.235 230.983 1.00 52.23 337 HIS D CA 1
ATOM 6240 C C . HIS B 1 336 ? -39.806 69.319 229.481 1.00 56.08 337 HIS D C 1
ATOM 6241 O O . HIS B 1 336 ? -40.967 69.203 229.049 1.00 53.14 337 HIS D O 1
ATOM 6248 N N . ALA B 1 337 ? -38.736 69.470 228.692 1.00 52.20 338 ALA D N 1
ATOM 6249 C CA . ALA B 1 337 ? -38.846 69.433 227.233 1.00 51.97 338 ALA D CA 1
ATOM 6250 C C . ALA B 1 337 ? -39.164 68.007 226.790 1.00 54.34 338 ALA D C 1
ATOM 6251 O O . ALA B 1 337 ? -38.482 67.092 227.208 1.00 57.94 338 ALA D O 1
ATOM 6253 N N . CYS B 1 338 ? -40.217 67.819 225.993 1.00 53.90 339 CYS D N 1
ATOM 6254 C CA . CYS B 1 338 ? -40.533 66.510 225.418 1.00 52.37 339 CYS D CA 1
ATOM 6255 C C . CYS B 1 338 ? -40.877 66.584 223.949 1.00 51.04 339 CYS D C 1
ATOM 6256 O O . CYS B 1 338 ? -41.154 67.643 223.419 1.00 48.00 339 CYS D O 1
ATOM 6259 N N . GLY B 1 339 ? -40.868 65.418 223.309 1.00 49.50 340 GLY D N 1
ATOM 6260 C CA . GLY B 1 339 ? -41.382 65.266 221.963 1.00 48.85 340 GLY D CA 1
ATOM 6261 C C . GLY B 1 339 ? -42.601 64.383 222.075 1.00 47.68 340 GLY D C 1
ATOM 6262 O O . GLY B 1 339 ? -42.601 63.475 222.873 1.00 46.34 340 GLY D O 1
ATOM 6263 N N . LEU B 1 340 ? -43.620 64.652 221.257 1.00 46.00 341 LEU D N 1
ATOM 6264 C CA . LEU B 1 340 ? -44.915 63.975 221.350 1.00 48.33 341 LEU D CA 1
ATOM 6265 C C . LEU B 1 340 ? -45.271 63.425 220.016 1.00 45.82 341 LEU D C 1
ATOM 6266 O O . LEU B 1 340 ? -45.011 64.058 218.995 1.00 49.13 341 LEU D O 1
ATOM 6271 N N . ILE B 1 341 ? -45.813 62.227 220.017 1.00 40.41 342 ILE D N 1
ATOM 6272 C CA . ILE B 1 341 ? -46.328 61.657 218.815 1.00 44.78 342 ILE D CA 1
ATOM 6273 C C . ILE B 1 341 ? -47.758 61.132 219.035 1.00 52.28 342 ILE D C 1
ATOM 6274 O O . ILE B 1 341 ? -48.013 60.264 219.903 1.00 50.97 342 ILE D O 1
ATOM 6279 N N . GLY B 1 342 ? -48.671 61.643 218.210 1.00 51.65 343 GLY D N 1
ATOM 6280 C CA . GLY B 1 342 ? -50.060 61.241 218.244 1.00 56.65 343 GLY D CA 1
ATOM 6281 C C . GLY B 1 342 ? -50.668 60.876 216.903 1.00 57.67 343 GLY D C 1
ATOM 6282 O O . GLY B 1 342 ? -50.040 61.001 215.852 1.00 59.45 343 GLY D O 1
ATOM 6283 N N . ASN B 1 343 ? -51.931 60.452 216.960 1.00 59.29 344 ASN D N 1
ATOM 6284 C CA . ASN B 1 343 ? -52.665 59.983 215.791 1.00 53.44 344 ASN D CA 1
ATOM 6285 C C . ASN B 1 343 ? -53.921 60.761 215.503 1.00 50.66 344 ASN D C 1
ATOM 6286 O O . ASN B 1 343 ? -54.783 60.891 216.331 1.00 46.62 344 ASN D O 1
ATOM 6291 N N . ASN B 1 344 ? -53.992 61.302 214.297 1.00 58.77 345 ASN D N 1
ATOM 6292 C CA . ASN B 1 344 ? -55.176 61.971 213.783 1.00 52.76 345 ASN D CA 1
ATOM 6293 C C . ASN B 1 344 ? -55.687 61.237 212.573 1.00 52.75 345 ASN D C 1
ATOM 6294 O O . ASN B 1 344 ? -56.496 61.772 211.852 1.00 59.70 345 ASN D O 1
ATOM 6299 N N . GLY B 1 345 ? -55.259 59.987 212.401 1.00 50.69 346 GLY D N 1
ATOM 6300 C CA . GLY B 1 345 ? -55.583 59.165 211.218 1.00 51.23 346 GLY D CA 1
ATOM 6301 C C . GLY B 1 345 ? -54.600 57.992 211.175 1.00 53.51 346 GLY D C 1
ATOM 6302 O O . GLY B 1 345 ? -53.636 57.974 211.928 1.00 56.89 346 GLY D O 1
ATOM 6303 N N . PRO B 1 346 ? -54.828 57.004 210.294 1.00 56.96 347 PRO D N 1
ATOM 6304 C CA . PRO B 1 346 ? -53.880 55.886 210.183 1.00 47.81 347 PRO D CA 1
ATOM 6305 C C . PRO B 1 346 ? -52.425 56.311 209.875 1.00 50.74 347 PRO D C 1
ATOM 6306 O O . PRO B 1 346 ? -52.141 57.455 209.521 1.00 45.85 347 PRO D O 1
ATOM 6310 N N . ILE B 1 347 ? -51.503 55.374 210.004 1.00 51.27 348 ILE D N 1
ATOM 6311 C CA . ILE B 1 347 ? -50.093 55.681 209.808 1.00 54.38 348 ILE D CA 1
ATOM 6312 C C . ILE B 1 347 ? -49.714 55.477 208.337 1.00 47.59 348 ILE D C 1
ATOM 6313 O O . ILE B 1 347 ? -49.724 54.350 207.842 1.00 48.39 348 ILE D O 1
ATOM 6318 N N . THR B 1 348 ? -49.344 56.543 207.648 1.00 43.98 349 THR D N 1
ATOM 6319 C CA . THR B 1 348 ? -48.947 56.383 206.252 1.00 49.75 349 THR D CA 1
ATOM 6320 C C . THR B 1 348 ? -47.443 56.100 206.138 1.00 49.09 349 THR D C 1
ATOM 6321 O O . THR B 1 348 ? -46.726 56.156 207.107 1.00 50.37 349 THR D O 1
ATOM 6325 N N . PRO B 1 349 ? -46.977 55.758 204.946 1.00 52.00 350 PRO D N 1
ATOM 6326 C CA . PRO B 1 349 ? -45.534 55.706 204.747 1.00 49.95 350 PRO D CA 1
ATOM 6327 C C . PRO B 1 349 ? -44.854 57.005 205.170 1.00 50.71 350 PRO D C 1
ATOM 6328 O O . PRO B 1 349 ? -43.823 56.973 205.825 1.00 52.69 350 PRO D O 1
ATOM 6332 N N . GLN B 1 350 ? -45.471 58.136 204.840 1.00 48.28 351 GLN D N 1
ATOM 6333 C CA . GLN B 1 350 ? -44.919 59.435 205.142 1.00 49.72 351 GLN D CA 1
ATOM 6334 C C . GLN B 1 350 ? -44.897 59.698 206.655 1.00 51.13 351 GLN D C 1
ATOM 6335 O O . GLN B 1 350 ? -43.925 60.275 207.175 1.00 54.17 351 GLN D O 1
ATOM 6341 N N . GLY B 1 351 ? -45.979 59.310 207.341 1.00 47.28 352 GLY D N 1
ATOM 6342 C CA . GLY B 1 351 ? -46.096 59.478 208.786 1.00 42.31 352 GLY D CA 1
ATOM 6343 C C . GLY B 1 351 ? -45.099 58.624 209.564 1.00 41.17 352 GLY D C 1
ATOM 6344 O O . GLY B 1 351 ? -44.494 59.127 210.477 1.00 41.60 352 GLY D O 1
ATOM 6345 N N . ALA B 1 352 ? -44.922 57.357 209.185 1.00 38.22 353 ALA D N 1
ATOM 6346 C CA . ALA B 1 352 ? -43.896 56.456 209.747 1.00 41.27 353 ALA D CA 1
ATOM 6347 C C . ALA B 1 352 ? -42.494 57.032 209.587 1.00 41.65 353 ALA D C 1
ATOM 6348 O O . ALA B 1 352 ? -41.744 57.130 210.550 1.00 42.98 353 ALA D O 1
ATOM 6350 N N . ALA B 1 353 ? -42.157 57.375 208.345 1.00 45.63 354 ALA D N 1
ATOM 6351 C CA . ALA B 1 353 ? -40.898 58.042 208.008 1.00 46.06 354 ALA D CA 1
ATOM 6352 C C . ALA B 1 353 ? -40.679 59.200 208.938 1.00 45.19 354 ALA D C 1
ATOM 6353 O O . ALA B 1 353 ? -39.643 59.300 209.590 1.00 51.17 354 ALA D O 1
ATOM 6355 N N . LYS B 1 354 ? -41.689 60.049 209.018 1.00 42.68 355 LYS D N 1
ATOM 6356 C CA . LYS B 1 354 ? -41.648 61.273 209.836 1.00 40.91 355 LYS D CA 1
ATOM 6357 C C . LYS B 1 354 ? -41.450 61.006 211.323 1.00 43.18 355 LYS D C 1
ATOM 6358 O O . LYS B 1 354 ? -40.736 61.734 212.022 1.00 45.73 355 LYS D O 1
ATOM 6364 N N . ALA B 1 355 ? -42.157 60.010 211.818 1.00 45.39 356 ALA D N 1
ATOM 6365 C CA . ALA B 1 355 ? -42.119 59.688 213.216 1.00 49.34 356 ALA D CA 1
ATOM 6366 C C . ALA B 1 355 ? -40.734 59.109 213.498 1.00 42.15 356 ALA D C 1
ATOM 6367 O O . ALA B 1 355 ? -40.118 59.462 214.481 1.00 42.10 356 ALA D O 1
ATOM 6369 N N . ALA B 1 356 ? -40.226 58.284 212.594 1.00 40.00 357 ALA D N 1
ATOM 6370 C CA . ALA B 1 356 ? -38.886 57.697 212.793 1.00 45.26 357 ALA D CA 1
ATOM 6371 C C . ALA B 1 356 ? -37.813 58.797 212.863 1.00 47.00 357 ALA D C 1
ATOM 6372 O O . ALA B 1 356 ? -36.919 58.774 213.735 1.00 42.72 357 ALA D O 1
ATOM 6374 N N . GLN B 1 357 ? -37.922 59.781 211.967 1.00 46.27 358 GLN D N 1
ATOM 6375 C CA . GLN B 1 357 ? -37.037 60.953 212.012 1.00 46.09 358 GLN D CA 1
ATOM 6376 C C . GLN B 1 357 ? -37.158 61.699 213.321 1.00 44.97 358 GLN D C 1
ATOM 6377 O O . GLN B 1 357 ? -36.161 62.099 213.945 1.00 48.24 358 GLN D O 1
ATOM 6383 N N . PHE B 1 358 ? -38.399 61.903 213.715 1.00 39.46 359 PHE D N 1
ATOM 6384 C CA . PHE B 1 358 ? -38.696 62.666 214.899 1.00 39.27 359 PHE D CA 1
ATOM 6385 C C . PHE B 1 358 ? -38.080 62.002 216.130 1.00 38.16 359 PHE D C 1
ATOM 6386 O O . PHE B 1 358 ? -37.561 62.670 217.009 1.00 38.84 359 PHE D O 1
ATOM 6394 N N . ILE B 1 359 ? -38.179 60.682 216.212 1.00 36.40 360 ILE D N 1
ATOM 6395 C CA . ILE B 1 359 ? -37.598 59.976 217.352 1.00 39.22 360 ILE D CA 1
ATOM 6396 C C . ILE B 1 359 ? -36.067 60.127 217.334 1.00 41.94 360 ILE D C 1
ATOM 6397 O O . ILE B 1 359 ? -35.466 60.464 218.361 1.00 40.29 360 ILE D O 1
ATOM 6402 N N . GLN B 1 360 ? -35.448 59.982 216.157 1.00 41.01 361 GLN D N 1
ATOM 6403 C CA . GLN B 1 360 ? -34.029 60.228 216.069 1.00 38.20 361 GLN D CA 1
ATOM 6404 C C . GLN B 1 360 ? -33.651 61.626 216.513 1.00 38.75 361 GLN D C 1
ATOM 6405 O O . GLN B 1 360 ? -32.646 61.778 217.196 1.00 39.13 361 GLN D O 1
ATOM 6411 N N . LEU B 1 361 ? -34.447 62.637 216.175 1.00 42.44 362 LEU D N 1
ATOM 6412 C CA . LEU B 1 361 ? -34.151 63.983 216.625 1.00 41.00 362 LEU D CA 1
ATOM 6413 C C . LEU B 1 361 ? -34.261 64.097 218.131 1.00 46.58 362 LEU D C 1
ATOM 6414 O O . LEU B 1 361 ? -33.480 64.801 218.772 1.00 46.16 362 LEU D O 1
ATOM 6419 N N . CYS B 1 362 ? -35.240 63.419 218.710 1.00 46.41 363 CYS D N 1
ATOM 6420 C CA . CYS B 1 362 ? -35.442 63.541 220.137 1.00 44.65 363 CYS D CA 1
ATOM 6421 C C . CYS B 1 362 ? -34.294 62.885 220.874 1.00 43.41 363 CYS D C 1
ATOM 6422 O O . CYS B 1 362 ? -33.839 63.402 221.898 1.00 46.29 363 CYS D O 1
ATOM 6425 N N . GLU B 1 363 ? -33.780 61.794 220.316 1.00 40.40 364 GLU D N 1
ATOM 6426 C CA . GLU B 1 363 ? -32.634 61.114 220.879 1.00 40.10 364 GLU D CA 1
ATOM 6427 C C . GLU B 1 363 ? -31.453 62.026 220.821 1.00 40.48 364 GLU D C 1
ATOM 6428 O O . GLU B 1 363 ? -30.707 62.144 221.801 1.00 40.89 364 GLU D O 1
ATOM 6434 N N . GLN B 1 364 ? -31.288 62.697 219.683 1.00 42.35 365 GLN D N 1
ATOM 6435 C CA . GLN B 1 364 ? -30.138 63.565 219.484 1.00 40.94 365 GLN D CA 1
ATOM 6436 C C . GLN B 1 364 ? -30.133 64.691 220.481 1.00 36.72 365 GLN D C 1
ATOM 6437 O O . GLN B 1 364 ? -29.093 65.128 220.882 1.00 38.62 365 GLN D O 1
ATOM 6443 N N . SER B 1 365 ? -31.289 65.191 220.871 1.00 40.57 366 SER D N 1
ATOM 6444 C CA . SER B 1 365 ? -31.330 66.313 221.830 1.00 40.47 366 SER D CA 1
ATOM 6445 C C . SER B 1 365 ? -31.546 65.793 223.227 1.00 38.40 366 SER D C 1
ATOM 6446 O O . SER B 1 365 ? -31.785 66.569 224.136 1.00 35.10 366 SER D O 1
ATOM 6449 N N . ASN B 1 366 ? -31.525 64.470 223.385 1.00 40.19 367 ASN D N 1
ATOM 6450 C CA . ASN B 1 366 ? -31.794 63.859 224.683 1.00 44.25 367 ASN D CA 1
ATOM 6451 C C . ASN B 1 366 ? -33.160 64.286 225.216 1.00 40.38 367 ASN D C 1
ATOM 6452 O O . ASN B 1 366 ? -33.294 64.517 226.385 1.00 41.24 367 ASN D O 1
ATOM 6457 N N . THR B 1 367 ? -34.155 64.334 224.349 1.00 39.81 368 THR D N 1
ATOM 6458 C CA . THR B 1 367 ? -35.504 64.796 224.688 1.00 42.01 368 THR D CA 1
ATOM 6459 C C . THR B 1 367 ? -36.387 63.579 224.821 1.00 42.06 368 THR D C 1
ATOM 6460 O O . THR B 1 367 ? -36.418 62.751 223.910 1.00 38.82 368 THR D O 1
ATOM 6464 N N . PRO B 1 368 ? -37.087 63.440 225.958 1.00 44.72 369 PRO D N 1
ATOM 6465 C CA . PRO B 1 368 ? -38.038 62.317 226.157 1.00 46.61 369 PRO D CA 1
ATOM 6466 C C . PRO B 1 368 ? -39.212 62.364 225.173 1.00 45.26 369 PRO D C 1
ATOM 6467 O O . PRO B 1 368 ? -39.559 63.431 224.666 1.00 45.41 369 PRO D O 1
ATOM 6471 N N . LEU B 1 369 ? -39.790 61.200 224.926 1.00 41.31 370 LEU D N 1
ATOM 6472 C CA . LEU B 1 369 ? -40.847 61.018 223.975 1.00 44.64 370 LEU D CA 1
ATOM 6473 C C . LEU B 1 369 ? -42.163 60.618 224.674 1.00 45.93 370 LEU D C 1
ATOM 6474 O O . LEU B 1 369 ? -42.183 59.670 225.486 1.00 43.91 370 LEU D O 1
ATOM 6479 N N . LEU B 1 370 ? -43.241 61.324 224.339 1.00 44.51 371 LEU D N 1
ATOM 6480 C CA . LEU B 1 370 ? -44.608 60.912 224.691 1.00 47.63 371 LEU D CA 1
ATOM 6481 C C . LEU B 1 370 ? -45.380 60.364 223.495 1.00 47.13 371 LEU D C 1
ATOM 6482 O O . LEU B 1 370 ? -45.541 61.032 222.478 1.00 49.73 371 LEU D O 1
ATOM 6487 N N . PHE B 1 371 ? -45.868 59.144 223.654 1.00 46.36 372 PHE D N 1
ATOM 6488 C CA . PHE B 1 371 ? -46.757 58.504 222.724 1.00 47.31 372 PHE D CA 1
ATOM 6489 C C . PHE B 1 371 ? -48.227 58.561 223.241 1.00 48.40 372 PHE D C 1
ATOM 6490 O O . PHE B 1 371 ? -48.620 57.858 224.196 1.00 47.52 372 PHE D O 1
ATOM 6498 N N . LEU B 1 372 ? -49.028 59.417 222.624 1.00 47.90 373 LEU D N 1
ATOM 6499 C CA . LEU B 1 372 ? -50.503 59.381 222.798 1.00 46.97 373 LEU D CA 1
ATOM 6500 C C . LEU B 1 372 ? -51.132 58.484 221.739 1.00 40.72 373 LEU D C 1
ATOM 6501 O O . LEU B 1 372 ? -51.165 58.856 220.603 1.00 48.22 373 LEU D O 1
ATOM 6506 N N . HIS B 1 373 ? -51.561 57.282 222.097 1.00 43.75 374 HIS D N 1
ATOM 6507 C CA . HIS B 1 373 ? -52.178 56.359 221.148 1.00 43.92 374 HIS D CA 1
ATOM 6508 C C . HIS B 1 373 ? -53.647 56.707 220.863 1.00 48.21 374 HIS D C 1
ATOM 6509 O O . HIS B 1 373 ? -54.459 56.754 221.795 1.00 46.30 374 HIS D O 1
ATOM 6516 N N . ASN B 1 374 ? -53.949 56.949 219.585 1.00 51.76 375 ASN D N 1
ATOM 6517 C CA . ASN B 1 374 ? -55.275 56.865 219.009 1.00 50.40 375 ASN D CA 1
ATOM 6518 C C . ASN B 1 374 ? -55.187 56.306 217.578 1.00 49.56 375 ASN D C 1
ATOM 6519 O O . ASN B 1 374 ? -55.638 56.907 216.641 1.00 47.27 375 ASN D O 1
ATOM 6524 N N . THR B 1 375 ? -54.540 55.164 217.413 1.00 52.42 376 THR D N 1
ATOM 6525 C CA . THR B 1 375 ? -54.338 54.621 216.091 1.00 54.46 376 THR D CA 1
ATOM 6526 C C . THR B 1 375 ? -55.306 53.570 215.772 1.00 47.97 376 THR D C 1
ATOM 6527 O O . THR B 1 375 ? -55.633 52.751 216.604 1.00 55.48 376 THR D O 1
ATOM 6531 N N . THR B 1 376 ? -55.570 53.466 214.496 1.00 47.96 377 THR D N 1
ATOM 6532 C CA . THR B 1 376 ? -56.255 52.326 213.950 1.00 54.34 377 THR D CA 1
ATOM 6533 C C . THR B 1 376 ? -55.250 51.471 213.163 1.00 50.47 377 THR D C 1
ATOM 6534 O O . THR B 1 376 ? -55.564 50.387 212.686 1.00 55.54 377 THR D O 1
ATOM 6538 N N . GLY B 1 377 ? -54.020 51.954 213.052 1.00 52.35 378 GLY D N 1
ATOM 6539 C CA . GLY B 1 377 ? -52.930 51.183 212.488 1.00 48.59 378 GLY D CA 1
ATOM 6540 C C . GLY B 1 377 ? -52.375 51.904 211.287 1.00 45.22 378 GLY D C 1
ATOM 6541 O O . GLY B 1 377 ? -52.417 53.121 211.229 1.00 41.45 378 GLY D O 1
ATOM 6542 N N . PHE B 1 378 ? -51.878 51.139 210.324 1.00 47.49 379 PHE D N 1
ATOM 6543 C CA . PHE B 1 378 ? -51.221 51.676 209.135 1.00 54.22 379 PHE D CA 1
ATOM 6544 C C . PHE B 1 378 ? -52.179 51.841 207.941 1.00 57.14 379 PHE D C 1
ATOM 6545 O O . PHE B 1 378 ? -53.161 51.118 207.822 1.00 57.48 379 PHE D O 1
ATOM 6553 N N . MET B 1 379 ? -51.888 52.767 207.035 1.00 66.02 380 MET D N 1
ATOM 6554 C CA . MET B 1 379 ? -52.670 52.877 205.801 1.00 64.43 380 MET D CA 1
ATOM 6555 C C . MET B 1 379 ? -52.495 51.606 204.987 1.00 59.56 380 MET D C 1
ATOM 6556 O O . MET B 1 379 ? -51.464 50.955 205.062 1.00 61.89 380 MET D O 1
ATOM 6561 N N . VAL B 1 380 ? -53.504 51.232 204.214 1.00 67.51 381 VAL D N 1
ATOM 6562 C CA . VAL B 1 380 ? -53.435 50.001 203.401 1.00 60.66 381 VAL D CA 1
ATOM 6563 C C . VAL B 1 380 ? -53.690 50.328 201.937 1.00 57.69 381 VAL D C 1
ATOM 6564 O O . VAL B 1 380 ? -54.083 51.446 201.600 1.00 63.60 381 VAL D O 1
ATOM 6568 N N . GLY B 1 381 ? -53.440 49.365 201.062 1.00 57.05 382 GLY D N 1
ATOM 6569 C CA . GLY B 1 381 ? -53.685 49.547 199.642 1.00 64.40 382 GLY D CA 1
ATOM 6570 C C . GLY B 1 381 ? -52.385 49.523 198.869 1.00 67.44 382 GLY D C 1
ATOM 6571 O O . GLY B 1 381 ? -51.308 49.727 199.439 1.00 63.60 382 GLY D O 1
ATOM 6572 N N . THR B 1 382 ? -52.493 49.280 197.568 1.00 63.93 383 THR D N 1
ATOM 6573 C CA . THR B 1 382 ? -51.319 49.137 196.712 1.00 63.91 383 THR D CA 1
ATOM 6574 C C . THR B 1 382 ? -50.419 50.362 196.800 1.00 62.16 383 THR D C 1
ATOM 6575 O O . THR B 1 382 ? -49.215 50.224 196.761 1.00 65.96 383 THR D O 1
ATOM 6579 N N . GLU B 1 383 ? -51.003 51.547 196.944 1.00 58.80 384 GLU D N 1
ATOM 6580 C CA . GLU B 1 383 ? -50.227 52.780 196.995 1.00 62.58 384 GLU D CA 1
ATOM 6581 C C . GLU B 1 383 ? -49.340 52.826 198.261 1.00 66.52 384 GLU D C 1
ATOM 6582 O O . GLU B 1 383 ? -48.167 53.174 198.186 1.00 61.58 384 GLU D O 1
ATOM 6588 N N . SER B 1 384 ? -49.937 52.490 199.402 1.00 65.19 385 SER D N 1
ATOM 6589 C CA . SER B 1 384 ? -49.277 52.477 200.702 1.00 60.00 385 SER D CA 1
ATOM 6590 C C . SER B 1 384 ? -48.083 51.541 200.649 1.00 56.55 385 SER D C 1
ATOM 6591 O O . SER B 1 384 ? -46.963 51.922 200.981 1.00 55.90 385 SER D O 1
ATOM 6594 N N . GLU B 1 385 ? -48.356 50.336 200.171 1.00 53.06 386 GLU D N 1
ATOM 6595 C CA . GLU B 1 385 ? -47.394 49.264 200.028 1.00 57.35 386 GLU D CA 1
ATOM 6596 C C . GLU B 1 385 ? -46.259 49.690 199.072 1.00 59.42 386 GLU D C 1
ATOM 6597 O O . GLU B 1 385 ? -45.061 49.640 199.413 1.00 62.21 386 GLU D O 1
ATOM 6603 N N . ARG B 1 386 ? -46.650 50.163 197.892 1.00 60.31 387 ARG D N 1
ATOM 6604 C CA . ARG B 1 386 ? -45.724 50.738 196.903 1.00 54.34 387 ARG D CA 1
ATOM 6605 C C . ARG B 1 386 ? -44.869 51.875 197.400 1.00 47.31 387 ARG D C 1
ATOM 6606 O O . ARG B 1 386 ? -43.735 51.992 196.979 1.00 49.18 387 ARG D O 1
ATOM 6614 N N . GLN B 1 387 ? -45.399 52.687 198.305 1.00 43.11 388 GLN D N 1
ATOM 6615 C CA . GLN B 1 387 ? -44.677 53.820 198.891 1.00 45.29 388 GLN D CA 1
ATOM 6616 C C . GLN B 1 387 ? -43.804 53.489 200.129 1.00 47.04 388 GLN D C 1
ATOM 6617 O O . GLN B 1 387 ? -43.260 54.396 200.780 1.00 42.63 388 GLN D O 1
ATOM 6623 N N . GLY B 1 388 ? -43.711 52.201 200.459 1.00 46.32 389 GLY D N 1
ATOM 6624 C CA . GLY B 1 388 ? -42.805 51.699 201.448 1.00 49.65 389 GLY D CA 1
ATOM 6625 C C . GLY B 1 388 ? -43.355 51.577 202.848 1.00 51.46 389 GLY D C 1
ATOM 6626 O O . GLY B 1 388 ? -42.609 51.805 203.793 1.00 58.45 389 GLY D O 1
ATOM 6627 N N . VAL B 1 389 ? -44.623 51.191 203.015 1.00 43.32 390 VAL D N 1
ATOM 6628 C CA . VAL B 1 389 ? -45.214 51.272 204.332 1.00 42.76 390 VAL D CA 1
ATOM 6629 C C . VAL B 1 389 ? -44.516 50.298 205.299 1.00 43.96 390 VAL D C 1
ATOM 6630 O O . VAL B 1 389 ? -44.225 50.646 206.442 1.00 44.42 390 VAL D O 1
ATOM 6634 N N . ILE B 1 390 ? -44.200 49.100 204.838 1.00 40.61 391 ILE D N 1
ATOM 6635 C CA . ILE B 1 390 ? -43.505 48.185 205.677 1.00 43.53 391 ILE D CA 1
ATOM 6636 C C . ILE B 1 390 ? -42.107 48.688 206.064 1.00 47.56 391 ILE D C 1
ATOM 6637 O O . ILE B 1 390 ? -41.767 48.714 207.252 1.00 47.46 391 ILE D O 1
ATOM 6642 N N . LYS B 1 391 ? -41.296 49.106 205.088 1.00 45.30 392 LYS D N 1
ATOM 6643 C CA . LYS B 1 391 ? -39.956 49.551 205.397 1.00 42.10 392 LYS D CA 1
ATOM 6644 C C . LYS B 1 391 ? -39.976 50.764 206.299 1.00 43.92 392 LYS D C 1
ATOM 6645 O O . LYS B 1 391 ? -39.101 50.906 207.167 1.00 45.01 392 LYS D O 1
ATOM 6651 N N . HIS B 1 392 ? -40.973 51.631 206.121 1.00 40.60 393 HIS D N 1
ATOM 6652 C CA . HIS B 1 392 ? -41.019 52.832 206.881 1.00 42.43 393 HIS D CA 1
ATOM 6653 C C . HIS B 1 392 ? -41.585 52.556 208.242 1.00 45.13 393 HIS D C 1
ATOM 6654 O O . HIS B 1 392 ? -41.199 53.203 209.203 1.00 48.11 393 HIS D O 1
ATOM 6661 N N . GLY B 1 393 ? -42.508 51.596 208.343 1.00 48.99 394 GLY D N 1
ATOM 6662 C CA . GLY B 1 393 ? -43.078 51.258 209.641 1.00 43.75 394 GLY D CA 1
ATOM 6663 C C . GLY B 1 393 ? -41.974 50.572 210.442 1.00 42.75 394 GLY D C 1
ATOM 6664 O O . GLY B 1 393 ? -41.806 50.806 211.619 1.00 40.60 394 GLY D O 1
ATOM 6665 N N . SER B 1 394 ? -41.204 49.754 209.749 1.00 39.34 395 SER D N 1
ATOM 6666 C CA . SER B 1 394 ? -40.071 49.089 210.309 1.00 45.22 395 SER D CA 1
ATOM 6667 C C . SER B 1 394 ? -39.067 50.070 210.942 1.00 47.00 395 SER D C 1
ATOM 6668 O O . SER B 1 394 ? -38.711 49.918 212.106 1.00 46.17 395 SER D O 1
ATOM 6671 N N . LYS B 1 395 ? -38.650 51.088 210.194 1.00 45.22 396 LYS D N 1
ATOM 6672 C CA . LYS B 1 395 ? -37.792 52.134 210.750 1.00 44.85 396 LYS D CA 1
ATOM 6673 C C . LYS B 1 395 ? -38.367 52.853 211.964 1.00 42.24 396 LYS D C 1
ATOM 6674 O O . LYS B 1 395 ? -37.626 53.240 212.867 1.00 46.14 396 LYS D O 1
ATOM 6680 N N . MET B 1 396 ? -39.666 53.068 211.965 1.00 44.48 397 MET D N 1
ATOM 6681 C CA . MET B 1 396 ? -40.324 53.698 213.105 1.00 46.30 397 MET D CA 1
ATOM 6682 C C . MET B 1 396 ? -40.214 52.812 214.321 1.00 41.14 397 MET D C 1
ATOM 6683 O O . MET B 1 396 ? -39.976 53.304 215.418 1.00 41.92 397 MET D O 1
ATOM 6688 N N . ILE B 1 397 ? -40.368 51.515 214.113 1.00 39.36 398 ILE D N 1
ATOM 6689 C CA . ILE B 1 397 ? -40.203 50.520 215.192 1.00 43.42 398 ILE D CA 1
ATOM 6690 C C . ILE B 1 397 ? -38.761 50.391 215.712 1.00 42.96 398 ILE D C 1
ATOM 6691 O O . ILE B 1 397 ? -38.527 50.267 216.925 1.00 43.76 398 ILE D O 1
ATOM 6696 N N . GLN B 1 398 ? -37.811 50.357 214.789 1.00 40.31 399 GLN D N 1
ATOM 6697 C CA . GLN B 1 398 ? -36.393 50.416 215.119 1.00 39.56 399 GLN D CA 1
ATOM 6698 C C . GLN B 1 398 ? -36.088 51.609 215.983 1.00 39.86 399 GLN D C 1
ATOM 6699 O O . GLN B 1 398 ? -35.474 51.498 217.013 1.00 35.62 399 GLN D O 1
ATOM 6705 N N . ALA B 1 399 ? -36.524 52.763 215.541 1.00 38.85 400 ALA D N 1
ATOM 6706 C CA . ALA B 1 399 ? -36.335 53.946 216.333 1.00 43.20 400 ALA D CA 1
ATOM 6707 C C . ALA B 1 399 ? -37.002 53.838 217.697 1.00 42.06 400 ALA D C 1
ATOM 6708 O O . ALA B 1 399 ? -36.397 54.156 218.691 1.00 48.43 400 ALA D O 1
ATOM 6710 N N . VAL B 1 400 ? -38.252 53.418 217.752 1.00 44.14 401 VAL D N 1
ATOM 6711 C CA . VAL B 1 400 ? -38.931 53.248 219.040 1.00 39.82 401 VAL D CA 1
ATOM 6712 C C . VAL B 1 400 ? -38.187 52.242 219.905 1.00 37.29 401 VAL D C 1
ATOM 6713 O O . VAL B 1 400 ? -37.985 52.455 221.074 1.00 37.51 401 VAL D O 1
ATOM 6717 N N . ALA B 1 401 ? -37.749 51.147 219.332 1.00 36.62 402 ALA D N 1
ATOM 6718 C CA . ALA B 1 401 ? -37.138 50.116 220.149 1.00 35.51 402 ALA D CA 1
ATOM 6719 C C . ALA B 1 401 ? -35.751 50.513 220.624 1.00 37.47 402 ALA D C 1
ATOM 6720 O O . ALA B 1 401 ? -35.336 50.163 221.715 1.00 34.95 402 ALA D O 1
ATOM 6722 N N . ASN B 1 402 ? -35.006 51.258 219.817 1.00 37.98 403 ASN D N 1
ATOM 6723 C CA . ASN B 1 402 ? -33.619 51.445 220.117 1.00 35.17 403 ASN D CA 1
ATOM 6724 C C . ASN B 1 402 ? -33.327 52.762 220.794 1.00 36.81 403 ASN D C 1
ATOM 6725 O O . ASN B 1 402 ? -32.233 52.959 221.314 1.00 42.61 403 ASN D O 1
ATOM 6730 N N . ALA B 1 403 ? -34.279 53.671 220.825 1.00 39.20 404 ALA D N 1
ATOM 6731 C CA . ALA B 1 403 ? -33.986 55.005 221.372 1.00 43.47 404 ALA D CA 1
ATOM 6732 C C . ALA B 1 403 ? -33.772 54.947 222.878 1.00 47.29 404 ALA D C 1
ATOM 6733 O O . ALA B 1 403 ? -34.481 54.253 223.598 1.00 46.40 404 ALA D O 1
ATOM 6735 N N . ARG B 1 404 ? -32.774 55.685 223.343 1.00 58.27 405 ARG D N 1
ATOM 6736 C CA . ARG B 1 404 ? -32.301 55.613 224.739 1.00 59.41 405 ARG D CA 1
ATOM 6737 C C . ARG B 1 404 ? -33.067 56.542 225.666 1.00 50.94 405 ARG D C 1
ATOM 6738 O O . ARG B 1 404 ? -33.155 56.289 226.891 1.00 59.50 405 ARG D O 1
ATOM 6746 N N . VAL B 1 405 ? -33.586 57.625 225.110 1.00 42.51 406 VAL D N 1
ATOM 6747 C CA . VAL B 1 405 ? -34.400 58.540 225.895 1.00 45.30 406 VAL D CA 1
ATOM 6748 C C . VAL B 1 405 ? -35.621 57.849 226.465 1.00 42.52 406 VAL D C 1
ATOM 6749 O O . VAL B 1 405 ? -36.075 56.874 225.906 1.00 38.36 406 VAL D O 1
ATOM 6753 N N . PRO B 1 406 ? -36.138 58.354 227.598 1.00 43.39 407 PRO D N 1
ATOM 6754 C CA . PRO B 1 406 ? -37.388 57.785 228.144 1.00 46.94 407 PRO D CA 1
ATOM 6755 C C . PRO B 1 406 ? -38.558 57.914 227.160 1.00 43.27 407 PRO D C 1
ATOM 6756 O O . PRO B 1 406 ? -38.703 58.927 226.494 1.00 40.58 407 PRO D O 1
ATOM 6760 N N . LYS B 1 407 ? -39.323 56.845 227.063 1.00 39.02 408 LYS D N 1
ATOM 6761 C CA . LYS B 1 407 ? -40.551 56.806 226.310 1.00 42.86 408 LYS D CA 1
ATOM 6762 C C . LYS B 1 407 ? -41.747 56.503 227.248 1.00 46.05 408 LYS D C 1
ATOM 6763 O O . LYS B 1 407 ? -41.802 55.447 227.977 1.00 42.42 408 LYS D O 1
ATOM 6769 N N . LEU B 1 408 ? -42.678 57.449 227.223 1.00 41.87 409 LEU D N 1
ATOM 6770 C CA . LEU B 1 408 ? -43.890 57.395 228.004 1.00 44.59 409 LEU D CA 1
ATOM 6771 C C . LEU B 1 408 ? -45.071 57.259 227.056 1.00 43.20 409 LEU D C 1
ATOM 6772 O O . LEU B 1 408 ? -45.200 58.016 226.101 1.00 42.43 409 LEU D O 1
ATOM 6777 N N . THR B 1 409 ? -45.912 56.267 227.302 1.00 46.38 410 THR D N 1
ATOM 6778 C CA . THR B 1 409 ? -47.116 56.063 226.513 1.00 44.27 410 THR D CA 1
ATOM 6779 C C . THR B 1 409 ? -48.396 56.375 227.306 1.00 47.60 410 THR D C 1
ATOM 6780 O O . THR B 1 409 ? -48.560 55.929 228.448 1.00 44.88 410 THR D O 1
ATOM 6784 N N . LEU B 1 410 ? -49.254 57.214 226.722 1.00 49.81 411 LEU D N 1
ATOM 6785 C CA . LEU B 1 410 ? -50.623 57.422 227.223 1.00 52.78 411 LEU D CA 1
ATOM 6786 C C . LEU B 1 410 ? -51.586 56.914 226.181 1.00 51.18 411 LEU D C 1
ATOM 6787 O O . LEU B 1 410 ? -51.737 57.563 225.141 1.00 45.74 411 LEU D O 1
ATOM 6792 N N . VAL B 1 411 ? -52.186 55.742 226.423 1.00 48.47 412 VAL D N 1
ATOM 6793 C CA . VAL B 1 411 ? -53.254 55.233 225.540 1.00 50.56 412 VAL D CA 1
ATOM 6794 C C . VAL B 1 411 ? -54.516 56.089 225.744 1.00 52.43 412 VAL D C 1
ATOM 6795 O O . VAL B 1 411 ? -55.198 55.973 226.743 1.00 53.83 412 VAL D O 1
ATOM 6799 N N . VAL B 1 412 ? -54.767 57.000 224.817 1.00 55.08 413 VAL D N 1
ATOM 6800 C CA . VAL B 1 412 ? -55.908 57.895 224.913 1.00 55.29 413 VAL D CA 1
ATOM 6801 C C . VAL B 1 412 ? -57.125 57.472 224.073 1.00 51.66 413 VAL D C 1
ATOM 6802 O O . VAL B 1 412 ? -58.124 58.138 224.084 1.00 52.86 413 VAL D O 1
ATOM 6806 N N . GLY B 1 413 ? -57.044 56.374 223.343 1.00 49.58 414 GLY D N 1
ATOM 6807 C CA . GLY B 1 413 ? -58.049 56.109 222.343 1.00 50.31 414 GLY D CA 1
ATOM 6808 C C . GLY B 1 413 ? -57.838 54.753 221.743 1.00 48.58 414 GLY D C 1
ATOM 6809 O O . GLY B 1 413 ? -57.663 53.777 222.465 1.00 52.33 414 GLY D O 1
ATOM 6810 N N . GLY B 1 414 ? -57.873 54.679 220.421 1.00 46.27 415 GLY D N 1
ATOM 6811 C CA . GLY B 1 414 ? -57.493 53.447 219.748 1.00 50.98 415 GLY D CA 1
ATOM 6812 C C . GLY B 1 414 ? -55.985 53.112 219.930 1.00 58.04 415 GLY D C 1
ATOM 6813 O O . GLY B 1 414 ? -55.088 53.996 220.005 1.00 49.16 415 GLY D O 1
ATOM 6814 N N . SER B 1 415 ? -55.729 51.814 219.999 1.00 49.41 416 SER D N 1
ATOM 6815 C CA . SER B 1 415 ? -54.422 51.294 219.966 1.00 50.00 416 SER D CA 1
ATOM 6816 C C . SER B 1 415 ? -54.582 49.915 219.342 1.00 48.51 416 SER D C 1
ATOM 6817 O O . SER B 1 415 ? -54.604 48.924 220.078 1.00 48.63 416 SER D O 1
ATOM 6820 N N . TYR B 1 416 ? -54.686 49.861 218.002 1.00 44.33 417 TYR D N 1
ATOM 6821 C CA . TYR B 1 416 ? -55.012 48.618 217.286 1.00 50.42 417 TYR D CA 1
ATOM 6822 C C . TYR B 1 416 ? -53.883 48.044 216.454 1.00 51.87 417 TYR D C 1
ATOM 6823 O O . TYR B 1 416 ? -53.204 48.766 215.750 1.00 53.46 417 TYR D O 1
ATOM 6832 N N . GLY B 1 417 ? -53.729 46.726 216.486 1.00 52.42 418 GLY D N 1
ATOM 6833 C CA . GLY B 1 417 ? -52.769 46.052 215.625 1.00 55.74 418 GLY D CA 1
ATOM 6834 C C . GLY B 1 417 ? -51.372 46.653 215.661 1.00 60.52 418 GLY D C 1
ATOM 6835 O O . GLY B 1 417 ? -50.890 47.102 216.724 1.00 60.48 418 GLY D O 1
ATOM 6836 N N . ALA B 1 418 ? -50.741 46.684 214.487 1.00 51.71 419 ALA D N 1
ATOM 6837 C CA . ALA B 1 418 ? -49.375 47.185 214.319 1.00 51.74 419 ALA D CA 1
ATOM 6838 C C . ALA B 1 418 ? -49.209 48.615 214.753 1.00 48.45 419 ALA D C 1
ATOM 6839 O O . ALA B 1 418 ? -48.109 49.083 214.936 1.00 49.58 419 ALA D O 1
ATOM 6841 N N . GLY B 1 419 ? -50.288 49.358 214.844 1.00 45.25 420 GLY D N 1
ATOM 6842 C CA . GLY B 1 419 ? -50.160 50.702 215.345 1.00 46.08 420 GLY D CA 1
ATOM 6843 C C . GLY B 1 419 ? -49.822 50.679 216.813 1.00 45.96 420 GLY D C 1
ATOM 6844 O O . GLY B 1 419 ? -49.243 51.633 217.331 1.00 56.43 420 GLY D O 1
ATOM 6845 N N . ASN B 1 420 ? -50.264 49.631 217.498 1.00 45.23 421 ASN D N 1
ATOM 6846 C CA . ASN B 1 420 ? -49.957 49.467 218.898 1.00 50.08 421 ASN D CA 1
ATOM 6847 C C . ASN B 1 420 ? -48.427 49.389 219.089 1.00 46.78 421 ASN D C 1
ATOM 6848 O O . ASN B 1 420 ? -47.902 50.038 219.958 1.00 48.96 421 ASN D O 1
ATOM 6853 N N . TYR B 1 421 ? -47.775 48.607 218.231 1.00 38.81 422 TYR D N 1
ATOM 6854 C CA . TYR B 1 421 ? -46.350 48.385 218.193 1.00 46.56 422 TYR D CA 1
ATOM 6855 C C . TYR B 1 421 ? -45.580 49.653 217.906 1.00 47.41 422 TYR D C 1
ATOM 6856 O O . TYR B 1 421 ? -44.705 50.054 218.666 1.00 48.58 422 TYR D O 1
ATOM 6865 N N . ALA B 1 422 ? -45.956 50.295 216.812 1.00 44.88 423 ALA D N 1
ATOM 6866 C CA . ALA B 1 422 ? -45.312 51.497 216.343 1.00 44.87 423 ALA D CA 1
ATOM 6867 C C . ALA B 1 422 ? -45.437 52.665 217.256 1.00 43.29 423 ALA D C 1
ATOM 6868 O O . ALA B 1 422 ? -44.617 53.587 217.187 1.00 43.47 423 ALA D O 1
ATOM 6870 N N . MET B 1 423 ? -46.437 52.658 218.122 1.00 46.08 424 MET D N 1
ATOM 6871 C CA . MET B 1 423 ? -46.603 53.771 219.046 1.00 46.75 424 MET D CA 1
ATOM 6872 C C . MET B 1 423 ? -46.103 53.439 220.422 1.00 45.84 424 MET D C 1
ATOM 6873 O O . MET B 1 423 ? -46.470 54.118 221.393 1.00 42.65 424 MET D O 1
ATOM 6878 N N . CYS B 1 424 ? -45.252 52.420 220.525 1.00 46.32 425 CYS D N 1
ATOM 6879 C CA . CYS B 1 424 ? -44.620 52.092 221.801 1.00 45.62 425 CYS D CA 1
ATOM 6880 C C . CYS B 1 424 ? -45.697 51.676 222.814 1.00 44.60 425 CYS D C 1
ATOM 6881 O O . CYS B 1 424 ? -45.872 52.287 223.890 1.00 45.19 425 CYS D O 1
ATOM 6884 N N . GLY B 1 425 ? -46.428 50.637 222.406 1.00 46.48 426 GLY D N 1
ATOM 6885 C CA . GLY B 1 425 ? -47.208 49.783 223.282 1.00 49.82 426 GLY D CA 1
ATOM 6886 C C . GLY B 1 425 ? -46.304 48.801 224.011 1.00 51.21 426 GLY D C 1
ATOM 6887 O O . GLY B 1 425 ? -45.090 48.789 223.801 1.00 51.11 426 GLY D O 1
ATOM 6888 N N . ARG B 1 426 ? -46.918 47.962 224.844 1.00 49.39 427 ARG D N 1
ATOM 6889 C CA . ARG B 1 426 ? -46.236 47.199 225.877 1.00 47.43 427 ARG D CA 1
ATOM 6890 C C . ARG B 1 426 ? -44.966 46.525 225.395 1.00 45.41 427 ARG D C 1
ATOM 6891 O O . ARG B 1 426 ? -43.908 46.667 226.005 1.00 49.00 427 ARG D O 1
ATOM 6899 N N . GLY B 1 427 ? -45.096 45.788 224.306 1.00 45.21 428 GLY D N 1
ATOM 6900 C CA . GLY B 1 427 ? -44.053 44.921 223.783 1.00 45.20 428 GLY D CA 1
ATOM 6901 C C . GLY B 1 427 ? -42.811 45.656 223.298 1.00 42.78 428 GLY D C 1
ATOM 6902 O O . GLY B 1 427 ? -41.795 45.040 223.043 1.00 47.49 428 GLY D O 1
ATOM 6903 N N . LEU B 1 428 ? -42.906 46.964 223.137 1.00 42.30 429 LEU D N 1
ATOM 6904 C CA . LEU B 1 428 ? -41.753 47.801 222.805 1.00 44.61 429 LEU D CA 1
ATOM 6905 C C . LEU B 1 428 ? -41.128 48.429 224.052 1.00 44.54 429 LEU D C 1
ATOM 6906 O O . LEU B 1 428 ? -40.305 49.321 223.942 1.00 49.36 429 LEU D O 1
ATOM 6911 N N . ASP B 1 429 ? -41.544 47.991 225.241 1.00 46.64 430 ASP D N 1
ATOM 6912 C CA . ASP B 1 429 ? -40.952 48.453 226.490 1.00 46.33 430 ASP D CA 1
ATOM 6913 C C . ASP B 1 429 ? -40.971 49.969 226.631 1.00 49.02 430 ASP D C 1
ATOM 6914 O O . ASP B 1 429 ? -39.935 50.575 226.827 1.00 49.32 430 ASP D O 1
ATOM 6919 N N . PRO B 1 430 ? -42.165 50.588 226.541 1.00 48.95 431 PRO D N 1
ATOM 6920 C CA . PRO B 1 430 ? -42.186 51.942 227.064 1.00 47.30 431 PRO D CA 1
ATOM 6921 C C . PRO B 1 430 ? -41.773 51.911 228.542 1.00 51.73 431 PRO D C 1
ATOM 6922 O O . PRO B 1 430 ? -41.964 50.867 229.211 1.00 49.08 431 PRO D O 1
ATOM 6926 N N . ARG B 1 431 ? -41.225 53.016 229.061 1.00 43.41 432 ARG D N 1
ATOM 6927 C CA . ARG B 1 431 ? -40.872 53.000 230.442 1.00 44.87 432 ARG D CA 1
ATOM 6928 C C . ARG B 1 431 ? -42.085 52.998 231.360 1.00 45.92 432 ARG D C 1
ATOM 6929 O O . ARG B 1 431 ? -42.072 52.440 232.469 1.00 44.22 432 ARG D O 1
ATOM 6937 N N . PHE B 1 432 ? -43.115 53.662 230.890 1.00 44.05 433 PHE D N 1
ATOM 6938 C CA . PHE B 1 432 ? -44.387 53.661 231.558 1.00 49.81 433 PHE D CA 1
ATOM 6939 C C . PHE B 1 432 ? -45.461 53.758 230.508 1.00 44.02 433 PHE D C 1
ATOM 6940 O O . PHE B 1 432 ? -45.266 54.381 229.470 1.00 44.45 433 PHE D O 1
ATOM 6948 N N . ILE B 1 433 ? -46.567 53.087 230.764 1.00 47.15 434 ILE D N 1
ATOM 6949 C CA . ILE B 1 433 ? -47.731 53.145 229.874 1.00 45.16 434 ILE D CA 1
ATOM 6950 C C . ILE B 1 433 ? -48.994 53.105 230.733 1.00 45.29 434 ILE D C 1
ATOM 6951 O O . ILE B 1 433 ? -49.265 52.147 231.438 1.00 45.77 434 ILE D O 1
ATOM 6956 N N . PHE B 1 434 ? -49.725 54.201 230.721 1.00 44.49 435 PHE D N 1
ATOM 6957 C CA . PHE B 1 434 ? -51.008 54.256 231.360 1.00 44.70 435 PHE D CA 1
ATOM 6958 C C . PHE B 1 434 ? -52.073 54.500 230.269 1.00 51.87 435 PHE D C 1
ATOM 6959 O O . PHE B 1 434 ? -51.798 55.196 229.261 1.00 52.54 435 PHE D O 1
ATOM 6967 N N . ALA B 1 435 ? -53.242 53.859 230.425 1.00 48.64 436 ALA D N 1
ATOM 6968 C CA . ALA B 1 435 ? -54.386 54.016 229.493 1.00 48.19 436 ALA D CA 1
ATOM 6969 C C . ALA B 1 435 ? -55.551 54.793 230.072 1.00 46.51 436 ALA D C 1
ATOM 6970 O O . ALA B 1 435 ? -55.937 54.573 231.202 1.00 42.77 436 ALA D O 1
ATOM 6972 N N . TRP B 1 436 ? -56.083 55.736 229.297 1.00 56.40 437 TRP D N 1
ATOM 6973 C CA . TRP B 1 436 ? -57.373 56.390 229.602 1.00 47.10 437 TRP D CA 1
ATOM 6974 C C . TRP B 1 436 ? -58.458 55.318 229.466 1.00 49.91 437 TRP D C 1
ATOM 6975 O O . TRP B 1 436 ? -58.265 54.369 228.695 1.00 43.71 437 TRP D O 1
ATOM 6986 N N . PRO B 1 437 ? -59.565 55.456 230.238 1.00 49.70 438 PRO D N 1
ATOM 6987 C CA . PRO B 1 437 ? -60.671 54.492 230.402 1.00 58.78 438 PRO D CA 1
ATOM 6988 C C . PRO B 1 437 ? -61.477 54.185 229.152 1.00 57.52 438 PRO D C 1
ATOM 6989 O O . PRO B 1 437 ? -61.971 53.059 228.988 1.00 68.73 438 PRO D O 1
ATOM 6993 N N . ASN B 1 438 ? -61.625 55.172 228.285 1.00 57.86 439 ASN D N 1
ATOM 6994 C CA . ASN B 1 438 ? -62.207 54.926 226.967 1.00 58.91 439 ASN D CA 1
ATOM 6995 C C . ASN B 1 438 ? -61.301 54.199 226.022 1.00 59.92 439 ASN D C 1
ATOM 6996 O O . ASN B 1 438 ? -61.716 53.849 224.942 1.00 69.20 439 ASN D O 1
ATOM 7001 N N . SER B 1 439 ? -60.042 54.028 226.379 1.00 62.47 440 SER D N 1
ATOM 7002 C CA . SER B 1 439 ? -59.083 53.479 225.439 1.00 59.92 440 SER D CA 1
ATOM 7003 C C . SER B 1 439 ? -59.491 52.094 225.079 1.00 56.72 440 SER D C 1
ATOM 7004 O O . SER B 1 439 ? -60.208 51.419 225.830 1.00 56.23 440 SER D O 1
ATOM 7007 N N . ARG B 1 440 ? -59.011 51.655 223.934 1.00 57.44 441 ARG D N 1
ATOM 7008 C CA . ARG B 1 440 ? -59.301 50.319 223.474 1.00 62.62 441 ARG D CA 1
ATOM 7009 C C . ARG B 1 440 ? -58.110 49.763 222.745 1.00 57.81 441 ARG D C 1
ATOM 7010 O O . ARG B 1 440 ? -57.639 50.357 221.770 1.00 52.52 441 ARG D O 1
ATOM 7018 N N . THR B 1 441 ? -57.710 48.572 223.158 1.00 56.54 442 THR D N 1
ATOM 7019 C CA . THR B 1 441 ? -56.577 47.891 222.605 1.00 56.65 442 THR D CA 1
ATOM 7020 C C . THR B 1 441 ? -56.966 46.527 222.087 1.00 56.84 442 THR D C 1
ATOM 7021 O O . THR B 1 441 ? -57.440 45.690 222.829 1.00 62.40 442 THR D O 1
ATOM 7025 N N . ALA B 1 442 ? -56.681 46.274 220.817 1.00 62.29 443 ALA D N 1
ATOM 7026 C CA . ALA B 1 442 ? -57.123 45.050 220.197 1.00 61.27 443 ALA D CA 1
ATOM 7027 C C . ALA B 1 442 ? -56.401 44.840 218.901 1.00 56.72 443 ALA D C 1
ATOM 7028 O O . ALA B 1 442 ? -55.982 45.782 218.275 1.00 64.50 443 ALA D O 1
ATOM 7030 N N . VAL B 1 443 ? -56.340 43.588 218.473 1.00 63.52 444 VAL D N 1
ATOM 7031 C CA . VAL B 1 443 ? -55.656 43.207 217.256 1.00 62.41 444 VAL D CA 1
ATOM 7032 C C . VAL B 1 443 ? -56.265 43.875 216.035 1.00 69.82 444 VAL D C 1
ATOM 7033 O O . VAL B 1 443 ? -55.553 44.104 215.059 1.00 68.43 444 VAL D O 1
ATOM 7037 N N . MET B 1 444 ? -57.576 44.166 216.103 1.00 79.82 445 MET D N 1
ATOM 7038 C CA . MET B 1 444 ? -58.273 45.119 215.196 1.00 80.30 445 MET D CA 1
ATOM 7039 C C . MET B 1 444 ? -59.663 45.516 215.722 1.00 77.71 445 MET D C 1
ATOM 7040 O O . MET B 1 444 ? -60.063 45.088 216.791 1.00 84.05 445 MET D O 1
ATOM 7045 N N . GLY B 1 445 ? -60.368 46.383 215.001 1.00 76.09 446 GLY D N 1
ATOM 7046 C CA . GLY B 1 445 ? -61.763 46.694 215.304 1.00 73.02 446 GLY D CA 1
ATOM 7047 C C . GLY B 1 445 ? -62.672 45.502 215.025 1.00 74.69 446 GLY D C 1
ATOM 7048 O O . GLY B 1 445 ? -62.408 44.706 214.106 1.00 70.50 446 GLY D O 1
ATOM 7049 N N . GLY B 1 446 ? -63.738 45.362 215.820 1.00 74.78 447 GLY D N 1
ATOM 7050 C CA . GLY B 1 446 ? -64.646 44.210 215.697 1.00 81.31 447 GLY D CA 1
ATOM 7051 C C . GLY B 1 446 ? -65.288 44.120 214.316 1.00 82.22 447 GLY D C 1
ATOM 7052 O O . GLY B 1 446 ? -65.413 43.018 213.729 1.00 70.48 447 GLY D O 1
ATOM 7053 N N . ALA B 1 447 ? -65.692 45.287 213.807 1.00 79.54 448 ALA D N 1
ATOM 7054 C CA . ALA B 1 447 ? -66.191 45.409 212.442 1.00 89.45 448 ALA D CA 1
ATOM 7055 C C . ALA B 1 447 ? -65.166 44.789 211.493 1.00 92.52 448 ALA D C 1
ATOM 7056 O O . ALA B 1 447 ? -65.365 43.658 211.024 1.00 92.84 448 ALA D O 1
ATOM 7058 N N . GLN B 1 448 ? -64.059 45.502 211.273 1.00 88.85 449 GLN D N 1
ATOM 7059 C CA . GLN B 1 448 ? -62.933 44.998 210.487 1.00 90.68 449 GLN D CA 1
ATOM 7060 C C . GLN B 1 448 ? -62.812 43.457 210.586 1.00 82.43 449 GLN D C 1
ATOM 7061 O O . GLN B 1 448 ? -62.785 42.756 209.570 1.00 74.31 449 GLN D O 1
ATOM 7067 N N . ALA B 1 449 ? -62.749 42.940 211.812 1.00 81.25 450 ALA D N 1
ATOM 7068 C CA . ALA B 1 449 ? -62.537 41.493 212.057 1.00 86.01 450 ALA D CA 1
ATOM 7069 C C . ALA B 1 449 ? -63.639 40.545 211.532 1.00 94.49 450 ALA D C 1
ATOM 7070 O O . ALA B 1 449 ? -63.329 39.472 211.003 1.00 86.94 450 ALA D O 1
ATOM 7072 N N . GLY B 1 450 ? -64.909 40.923 211.697 1.00 98.74 451 GLY D N 1
ATOM 7073 C CA . GLY B 1 450 ? -66.018 40.087 211.219 1.00 98.74 451 GLY D CA 1
ATOM 7074 C C . GLY B 1 450 ? -66.038 39.945 209.698 1.00 97.43 451 GLY D C 1
ATOM 7075 O O . GLY B 1 450 ? -65.984 38.819 209.156 1.00 77.15 451 GLY D O 1
ATOM 7076 N N . LYS B 1 451 ? -66.137 41.098 209.025 1.00 94.62 452 LYS D N 1
ATOM 7077 C CA . LYS B 1 451 ? -65.986 41.210 207.567 1.00 94.84 452 LYS D CA 1
ATOM 7078 C C . LYS B 1 451 ? -64.910 40.274 207.034 1.00 98.61 452 LYS D C 1
ATOM 7079 O O . LYS B 1 451 ? -65.184 39.409 206.214 1.00 100.29 452 LYS D O 1
ATOM 7085 N N . VAL B 1 452 ? -63.679 40.456 207.494 1.00 100.03 453 VAL D N 1
ATOM 7086 C CA . VAL B 1 452 ? -62.575 39.627 207.026 1.00 112.53 453 VAL D CA 1
ATOM 7087 C C . VAL B 1 452 ? -62.878 38.144 207.240 1.00 114.29 453 VAL D C 1
ATOM 7088 O O . VAL B 1 452 ? -62.827 37.354 206.292 1.00 108.03 453 VAL D O 1
ATOM 7092 N N . LEU B 1 453 ? -63.212 37.782 208.476 1.00 121.84 454 LEU D N 1
ATOM 7093 C CA . LEU B 1 453 ? -63.542 36.397 208.813 1.00 124.91 454 LEU D CA 1
ATOM 7094 C C . LEU B 1 453 ? -64.699 35.874 207.933 1.00 124.86 454 LEU D C 1
ATOM 7095 O O . LEU B 1 453 ? -64.721 34.693 207.565 1.00 114.72 454 LEU D O 1
ATOM 7100 N N . ARG B 1 454 ? -65.638 36.756 207.580 1.00 118.39 455 ARG D N 1
ATOM 7101 C CA . ARG B 1 454 ? -66.595 36.453 206.516 1.00 118.95 455 ARG D CA 1
ATOM 7102 C C . ARG B 1 454 ? -65.858 36.044 205.242 1.00 119.84 455 ARG D C 1
ATOM 7103 O O . ARG B 1 454 ? -65.880 34.876 204.861 1.00 120.46 455 ARG D O 1
ATOM 7111 N N . ILE B 1 455 ? -65.174 37.009 204.626 1.00 122.80 456 ILE D N 1
ATOM 7112 C CA . ILE B 1 455 ? -64.733 36.902 203.230 1.00 119.90 456 ILE D CA 1
ATOM 7113 C C . ILE B 1 455 ? -63.647 35.842 203.000 1.00 123.92 456 ILE D C 1
ATOM 7114 O O . ILE B 1 455 ? -63.614 35.232 201.932 1.00 124.81 456 ILE D O 1
ATOM 7119 N N . VAL B 1 456 ? -62.772 35.610 203.979 1.00 128.47 457 VAL D N 1
ATOM 7120 C CA . VAL B 1 456 ? -61.811 34.496 203.867 1.00 131.31 457 VAL D CA 1
ATOM 7121 C C . VAL B 1 456 ? -62.529 33.142 203.796 1.00 130.98 457 VAL D C 1
ATOM 7122 O O . VAL B 1 456 ? -62.256 32.348 202.890 1.00 117.74 457 VAL D O 1
ATOM 7126 N N . THR B 1 457 ? -63.468 32.911 204.722 1.00 135.30 458 THR D N 1
ATOM 7127 C CA . THR B 1 457 ? -64.151 31.617 204.864 1.00 128.01 458 THR D CA 1
ATOM 7128 C C . THR B 1 457 ? -65.269 31.431 203.823 1.00 133.36 458 THR D C 1
ATOM 7129 O O . THR B 1 457 ? -65.566 30.305 203.400 1.00 128.49 458 THR D O 1
ATOM 7133 N N . GLU B 1 458 ? -65.854 32.557 203.414 1.00 136.83 459 GLU D N 1
ATOM 7134 C CA . GLU B 1 458 ? -66.900 32.648 202.378 1.00 139.62 459 GLU D CA 1
ATOM 7135 C C . GLU B 1 458 ? -66.581 31.927 201.048 1.00 137.05 459 GLU D C 1
ATOM 7136 O O . GLU B 1 458 ? -67.495 31.473 200.355 1.00 139.89 459 GLU D O 1
ATOM 7142 N N . GLU B 1 459 ? -65.302 31.822 200.694 1.00 129.21 460 GLU D N 1
ATOM 7143 C CA . GLU B 1 459 ? -64.904 31.272 199.396 1.00 127.89 460 GLU D CA 1
ATOM 7144 C C . GLU B 1 459 ? -63.793 30.210 199.519 1.00 132.85 460 GLU D C 1
ATOM 7145 O O . GLU B 1 459 ? -63.012 30.015 198.586 1.00 123.91 460 GLU D O 1
ATOM 7151 N N . LYS B 1 460 ? -63.731 29.514 200.653 1.00 135.72 461 LYS D N 1
ATOM 7152 C CA . LYS B 1 460 ? -62.664 28.535 200.886 1.00 137.57 461 LYS D CA 1
ATOM 7153 C C . LYS B 1 460 ? -63.044 27.169 200.324 1.00 127.90 461 LYS D C 1
ATOM 7154 O O . LYS B 1 460 ? -63.248 27.023 199.123 1.00 123.44 461 LYS D O 1
ATOM 7160 N N . PRO B 1 470 ? -74.221 30.698 202.683 1.00 114.02 471 PRO D N 1
ATOM 7161 C CA . PRO B 1 470 ? -75.626 30.941 202.337 1.00 123.53 471 PRO D CA 1
ATOM 7162 C C . PRO B 1 470 ? -76.258 32.116 203.119 1.00 131.97 471 PRO D C 1
ATOM 7163 O O . PRO B 1 470 ? -76.332 33.227 202.587 1.00 128.45 471 PRO D O 1
ATOM 7167 N N . LYS B 1 471 ? -76.701 31.881 204.355 1.00 137.22 472 LYS D N 1
ATOM 7168 C CA . LYS B 1 471 ? -77.241 32.947 205.209 1.00 143.88 472 LYS D CA 1
ATOM 7169 C C . LYS B 1 471 ? -76.284 33.322 206.342 1.00 145.49 472 LYS D C 1
ATOM 7170 O O . LYS B 1 471 ? -76.476 34.343 207.007 1.00 144.53 472 LYS D O 1
ATOM 7176 N N . MET B 1 472 ? -75.236 32.519 206.520 1.00 147.26 473 MET D N 1
ATOM 7177 C CA . MET B 1 472 ? -74.339 32.613 207.675 1.00 149.08 473 MET D CA 1
ATOM 7178 C C . MET B 1 472 ? -73.406 33.843 207.659 1.00 150.22 473 MET D C 1
ATOM 7179 O O . MET B 1 472 ? -72.648 34.045 208.605 1.00 144.66 473 MET D O 1
ATOM 7184 N N . LEU B 1 473 ? -73.474 34.665 206.608 1.00 151.90 474 LEU D N 1
ATOM 7185 C CA . LEU B 1 473 ? -72.596 35.840 206.463 1.00 142.82 474 LEU D CA 1
ATOM 7186 C C . LEU B 1 473 ? -73.096 37.039 207.266 1.00 143.84 474 LEU D C 1
ATOM 7187 O O . LEU B 1 473 ? -72.404 37.538 208.150 1.00 143.14 474 LEU D O 1
ATOM 7192 N N . GLU B 1 474 ? -74.313 37.480 206.970 1.00 141.69 475 GLU D N 1
ATOM 7193 C CA . GLU B 1 474 ? -74.862 38.706 207.560 1.00 140.85 475 GLU D CA 1
ATOM 7194 C C . GLU B 1 474 ? -74.968 38.637 209.094 1.00 146.05 475 GLU D C 1
ATOM 7195 O O . GLU B 1 474 ? -75.276 39.652 209.736 1.00 132.76 475 GLU D O 1
ATOM 7201 N N . MET B 1 475 ? -74.722 37.451 209.671 1.00 148.15 476 MET D N 1
ATOM 7202 C CA . MET B 1 475 ? -74.778 37.255 211.126 1.00 148.53 476 MET D CA 1
ATOM 7203 C C . MET B 1 475 ? -73.432 36.839 211.735 1.00 142.78 476 MET D C 1
ATOM 7204 O O . MET B 1 475 ? -73.010 37.430 212.730 1.00 137.81 476 MET D O 1
ATOM 7209 N N . LEU B 1 476 ? -72.761 35.832 211.166 1.00 140.95 477 LEU D N 1
ATOM 7210 C CA . LEU B 1 476 ? -71.425 35.435 211.668 1.00 136.32 477 LEU D CA 1
ATOM 7211 C C . LEU B 1 476 ? -70.447 36.614 211.590 1.00 129.39 477 LEU D C 1
ATOM 7212 O O . LEU B 1 476 ? -69.520 36.720 212.398 1.00 117.13 477 LEU D O 1
ATOM 7217 N N . GLU B 1 477 ? -70.664 37.484 210.605 1.00 126.38 478 GLU D N 1
ATOM 7218 C CA . GLU B 1 477 ? -69.924 38.734 210.483 1.00 134.90 478 GLU D CA 1
ATOM 7219 C C . GLU B 1 477 ? -70.060 39.578 211.760 1.00 131.88 478 GLU D C 1
ATOM 7220 O O . GLU B 1 477 ? -69.181 39.532 212.627 1.00 137.60 478 GLU D O 1
ATOM 7226 N N . THR B 1 478 ? -71.165 40.309 211.901 1.00 124.82 479 THR D N 1
ATOM 7227 C CA . THR B 1 478 ? -71.297 41.282 212.991 1.00 122.35 479 THR D CA 1
ATOM 7228 C C . THR B 1 478 ? -71.691 40.662 214.347 1.00 116.79 479 THR D C 1
ATOM 7229 O O . THR B 1 478 ? -72.094 41.385 215.261 1.00 103.42 479 THR D O 1
ATOM 7233 N N . VAL B 1 479 ? -71.565 39.335 214.474 1.00 118.24 480 VAL D N 1
ATOM 7234 C CA . VAL B 1 479 ? -71.573 38.674 215.788 1.00 112.34 480 VAL D CA 1
ATOM 7235 C C . VAL B 1 479 ? -70.150 38.602 216.351 1.00 111.12 480 VAL D C 1
ATOM 7236 O O . VAL B 1 479 ? -69.955 38.811 217.554 1.00 108.87 480 VAL D O 1
ATOM 7240 N N . THR B 1 480 ? -69.164 38.327 215.488 1.00 109.60 481 THR D N 1
ATOM 7241 C CA . THR B 1 480 ? -67.748 38.314 215.901 1.00 102.30 481 THR D CA 1
ATOM 7242 C C . THR B 1 480 ? -67.299 39.743 216.251 1.00 87.71 481 THR D C 1
ATOM 7243 O O . THR B 1 480 ? -66.576 39.949 217.225 1.00 77.43 481 THR D O 1
ATOM 7247 N N . ALA B 1 481 ? -67.777 40.721 215.490 1.00 77.39 482 ALA D N 1
ATOM 7248 C CA . ALA B 1 481 ? -67.602 42.142 215.835 1.00 88.73 482 ALA D CA 1
ATOM 7249 C C . ALA B 1 481 ? -68.028 42.552 217.268 1.00 95.59 482 ALA D C 1
ATOM 7250 O O . ALA B 1 481 ? -67.376 43.392 217.902 1.00 89.46 482 ALA D O 1
ATOM 7252 N N . GLN B 1 482 ? -69.127 41.977 217.759 1.00 97.42 483 GLN D N 1
ATOM 7253 C CA . GLN B 1 482 ? -69.638 42.275 219.102 1.00 92.77 483 GLN D CA 1
ATOM 7254 C C . GLN B 1 482 ? -68.775 41.646 220.196 1.00 97.27 483 GLN D C 1
ATOM 7255 O O . GLN B 1 482 ? -68.537 42.255 221.246 1.00 99.85 483 GLN D O 1
ATOM 7261 N N . LYS B 1 483 ? -68.332 40.417 219.939 1.00 105.25 484 LYS D N 1
ATOM 7262 C CA . LYS B 1 483 ? -67.400 39.712 220.809 1.00 102.28 484 LYS D CA 1
ATOM 7263 C C . LYS B 1 483 ? -66.130 40.558 220.942 1.00 107.81 484 LYS D C 1
ATOM 7264 O O . LYS B 1 483 ? -65.747 40.960 222.051 1.00 100.80 484 LYS D O 1
ATOM 7270 N N . LEU B 1 484 ? -65.510 40.863 219.796 1.00 103.02 485 LEU D N 1
ATOM 7271 C CA . LEU B 1 484 ? -64.188 41.487 219.770 1.00 93.41 485 LEU D CA 1
ATOM 7272 C C . LEU B 1 484 ? -64.155 42.789 220.569 1.00 95.31 485 LEU D C 1
ATOM 7273 O O . LEU B 1 484 ? -63.083 43.232 220.989 1.00 100.93 485 LEU D O 1
ATOM 7278 N N . ASP B 1 485 ? -65.325 43.389 220.786 1.00 90.24 486 ASP D N 1
ATOM 7279 C CA . ASP B 1 485 ? -65.480 44.470 221.762 1.00 98.45 486 ASP D CA 1
ATOM 7280 C C . ASP B 1 485 ? -65.774 43.909 223.169 1.00 100.13 486 ASP D C 1
ATOM 7281 O O . ASP B 1 485 ? -66.695 44.341 223.869 1.00 90.48 486 ASP D O 1
ATOM 7286 N N . SER B 1 486 ? -64.972 42.914 223.538 1.00 96.92 487 SER D N 1
ATOM 7287 C CA . SER B 1 486 ? -64.862 42.405 224.895 1.00 100.40 487 SER D CA 1
ATOM 7288 C C . SER B 1 486 ? -63.381 42.433 225.202 1.00 104.38 487 SER D C 1
ATOM 7289 O O . SER B 1 486 ? -62.927 43.160 226.092 1.00 120.22 487 SER D O 1
ATOM 7292 N N . GLN B 1 487 ? -62.629 41.652 224.427 1.00 104.33 488 GLN D N 1
ATOM 7293 C CA . GLN B 1 487 ? -61.164 41.734 224.374 1.00 102.56 488 GLN D CA 1
ATOM 7294 C C . GLN B 1 487 ? -60.659 43.106 223.876 1.00 98.93 488 GLN D C 1
ATOM 7295 O O . GLN B 1 487 ? -59.611 43.171 223.224 1.00 105.35 488 GLN D O 1
ATOM 7301 N N . SER B 1 488 ? -61.376 44.191 224.199 1.00 86.67 489 SER D N 1
ATOM 7302 C CA . SER B 1 488 ? -61.119 45.503 223.594 1.00 81.02 489 SER D CA 1
ATOM 7303 C C . SER B 1 488 ? -61.310 46.713 224.500 1.00 77.72 489 SER D C 1
ATOM 7304 O O . SER B 1 488 ? -60.731 47.758 224.222 1.00 86.46 489 SER D O 1
ATOM 7307 N N . THR B 1 489 ? -62.135 46.610 225.540 1.00 70.82 490 THR D N 1
ATOM 7308 C CA . THR B 1 489 ? -62.252 47.681 226.541 1.00 61.66 490 THR D CA 1
ATOM 7309 C C . THR B 1 489 ? -60.940 47.807 227.354 1.00 54.09 490 THR D C 1
ATOM 7310 O O . THR B 1 489 ? -60.192 46.852 227.503 1.00 52.88 490 THR D O 1
ATOM 7314 N N . ALA B 1 490 ? -60.674 49.009 227.844 1.00 51.49 491 ALA D N 1
ATOM 7315 C CA . ALA B 1 490 ? -59.562 49.312 228.713 1.00 56.64 491 ALA D CA 1
ATOM 7316 C C . ALA B 1 490 ? -59.309 48.274 229.820 1.00 63.29 491 ALA D C 1
ATOM 7317 O O . ALA B 1 490 ? -58.173 47.956 230.135 1.00 68.70 491 ALA D O 1
ATOM 7319 N N . LEU B 1 491 ? -60.397 47.761 230.378 1.00 68.94 492 LEU D N 1
ATOM 7320 C CA . LEU B 1 491 ? -60.430 46.774 231.453 1.00 65.74 492 LEU D CA 1
ATOM 7321 C C . LEU B 1 491 ? -59.735 45.467 231.104 1.00 69.05 492 LEU D C 1
ATOM 7322 O O . LEU B 1 491 ? -58.962 44.916 231.911 1.00 68.42 492 LEU D O 1
ATOM 7327 N N . TYR B 1 492 ? -60.029 44.947 229.920 1.00 61.29 493 TYR D N 1
ATOM 7328 C CA . TYR B 1 492 ? -59.369 43.731 229.467 1.00 66.94 493 TYR D CA 1
ATOM 7329 C C . TYR B 1 492 ? -57.866 44.006 229.255 1.00 68.13 493 TYR D C 1
ATOM 7330 O O . TYR B 1 492 ? -57.024 43.118 229.440 1.00 61.79 493 TYR D O 1
ATOM 7339 N N . GLY B 1 493 ? -57.551 45.234 228.852 1.00 62.08 494 GLY D N 1
ATOM 7340 C CA . GLY B 1 493 ? -56.160 45.672 228.685 1.00 71.32 494 GLY D CA 1
ATOM 7341 C C . GLY B 1 493 ? -55.358 45.791 229.981 1.00 61.57 494 GLY D C 1
ATOM 7342 O O . GLY B 1 493 ? -54.325 45.133 230.144 1.00 58.83 494 GLY D O 1
ATOM 7343 N N . THR B 1 494 ? -55.848 46.608 230.907 1.00 52.12 495 THR D N 1
ATOM 7344 C CA . THR B 1 494 ? -55.214 46.738 232.214 1.00 57.31 495 THR D CA 1
ATOM 7345 C C . THR B 1 494 ? -55.119 45.455 232.975 1.00 56.21 495 THR D C 1
ATOM 7346 O O . THR B 1 494 ? -54.178 45.273 233.743 1.00 56.85 495 THR D O 1
ATOM 7350 N N . ALA B 1 495 ? -56.085 44.569 232.760 1.00 60.43 496 ALA D N 1
ATOM 7351 C CA . ALA B 1 495 ? -56.119 43.267 233.432 1.00 60.00 496 ALA D CA 1
ATOM 7352 C C . ALA B 1 495 ? -55.066 42.335 232.878 1.00 55.21 496 ALA D C 1
ATOM 7353 O O . ALA B 1 495 ? -54.518 41.480 233.600 1.00 54.07 496 ALA D O 1
ATOM 7355 N N . SER B 1 496 ? -54.800 42.474 231.592 1.00 52.55 497 SER D N 1
ATOM 7356 C CA . SER B 1 496 ? -53.787 41.655 230.960 1.00 56.61 497 SER D CA 1
ATOM 7357 C C . SER B 1 496 ? -52.379 42.219 231.150 1.00 49.62 497 SER D C 1
ATOM 7358 O O . SER B 1 496 ? -51.424 41.615 230.699 1.00 51.62 497 SER D O 1
ATOM 7361 N N . LEU B 1 497 ? -52.259 43.339 231.852 1.00 51.04 498 LEU D N 1
ATOM 7362 C CA . LEU B 1 497 ? -50.965 44.058 232.043 1.00 57.36 498 LEU D CA 1
ATOM 7363 C C . LEU B 1 497 ? -50.410 44.679 230.749 1.00 60.81 498 LEU D C 1
ATOM 7364 O O . LEU B 1 497 ? -49.205 44.819 230.581 1.00 61.20 498 LEU D O 1
ATOM 7369 N N . TRP B 1 498 ? -51.317 45.056 229.845 1.00 58.13 499 TRP D N 1
ATOM 7370 C CA . TRP B 1 498 ? -50.963 45.737 228.621 1.00 48.21 499 TRP D CA 1
ATOM 7371 C C . TRP B 1 498 ? -50.668 47.180 228.865 1.00 53.16 499 TRP D C 1
ATOM 7372 O O . TRP B 1 498 ? -50.094 47.851 227.993 1.00 54.80 499 TRP D O 1
ATOM 7383 N N . ASP B 1 499 ? -51.065 47.657 230.041 1.00 51.41 500 ASP D N 1
ATOM 7384 C CA . ASP B 1 499 ? -50.700 48.985 230.524 1.00 50.94 500 ASP D CA 1
ATOM 7385 C C . ASP B 1 499 ? -50.335 48.829 232.003 1.00 48.51 500 ASP D C 1
ATOM 7386 O O . ASP B 1 499 ? -50.601 47.805 232.599 1.00 49.87 500 ASP D O 1
ATOM 7391 N N . ASP B 1 500 ? -49.696 49.835 232.578 1.00 51.76 501 ASP D N 1
ATOM 7392 C CA . ASP B 1 500 ? -49.388 49.857 234.005 1.00 50.63 501 ASP D CA 1
ATOM 7393 C C . ASP B 1 500 ? -50.540 50.432 234.866 1.00 57.24 501 ASP D C 1
ATOM 7394 O O . ASP B 1 500 ? -50.313 50.823 236.013 1.00 55.83 501 ASP D O 1
ATOM 7399 N N . GLY B 1 501 ? -51.757 50.499 234.320 1.00 60.72 502 GLY D N 1
ATOM 7400 C CA . GLY B 1 501 ? -52.898 51.126 235.010 1.00 60.39 502 GLY D CA 1
ATOM 7401 C C . GLY B 1 501 ? -53.751 52.127 234.218 1.00 61.19 502 GLY D C 1
ATOM 7402 O O . GLY B 1 501 ? -53.289 52.730 233.243 1.00 52.33 502 GLY D O 1
ATOM 7403 N N . LEU B 1 502 ? -55.004 52.311 234.667 1.00 60.73 503 LEU D N 1
ATOM 7404 C CA . LEU B 1 502 ? -55.933 53.298 234.111 1.00 49.40 503 LEU D CA 1
ATOM 7405 C C . LEU B 1 502 ? -55.826 54.527 234.899 1.00 47.94 503 LEU D C 1
ATOM 7406 O O . LEU B 1 502 ? -55.558 54.445 236.078 1.00 49.49 503 LEU D O 1
ATOM 7411 N N . VAL B 1 503 ? -56.033 55.685 234.272 1.00 48.58 504 VAL D N 1
ATOM 7412 C CA . VAL B 1 503 ? -55.898 56.937 234.995 1.00 48.32 504 VAL D CA 1
ATOM 7413 C C . VAL B 1 503 ? -56.920 57.921 234.501 1.00 51.57 504 VAL D C 1
ATOM 7414 O O . VAL B 1 503 ? -57.307 57.897 233.358 1.00 58.72 504 VAL D O 1
ATOM 7418 N N . ASP B 1 504 ? -57.385 58.753 235.413 1.00 57.42 505 ASP D N 1
ATOM 7419 C CA . ASP B 1 504 ? -58.321 59.805 235.129 1.00 54.94 505 ASP D CA 1
ATOM 7420 C C . ASP B 1 504 ? -57.588 60.776 234.208 1.00 62.21 505 ASP D C 1
ATOM 7421 O O . ASP B 1 504 ? -56.551 61.372 234.591 1.00 66.02 505 ASP D O 1
ATOM 7426 N N . PRO B 1 505 ? -58.135 60.983 233.008 1.00 55.31 506 PRO D N 1
ATOM 7427 C CA . PRO B 1 505 ? -57.579 61.954 232.074 1.00 55.57 506 PRO D CA 1
ATOM 7428 C C . PRO B 1 505 ? -57.092 63.255 232.671 1.00 57.56 506 PRO D C 1
ATOM 7429 O O . PRO B 1 505 ? -56.161 63.840 232.143 1.00 62.53 506 PRO D O 1
ATOM 7433 N N . ARG B 1 506 ? -57.700 63.713 233.753 1.00 57.32 507 ARG D N 1
ATOM 7434 C CA . ARG B 1 506 ? -57.338 65.001 234.331 1.00 63.52 507 ARG D CA 1
ATOM 7435 C C . ARG B 1 506 ? -56.030 64.953 235.098 1.00 61.53 507 ARG D C 1
ATOM 7436 O O . ARG B 1 506 ? -55.437 66.000 235.364 1.00 59.25 507 ARG D O 1
ATOM 7444 N N . ASP B 1 507 ? -55.613 63.741 235.475 1.00 62.44 508 ASP D N 1
ATOM 7445 C CA . ASP B 1 507 ? -54.305 63.514 236.094 1.00 62.75 508 ASP D CA 1
ATOM 7446 C C . ASP B 1 507 ? -53.155 63.571 235.073 1.00 56.13 508 ASP D C 1
ATOM 7447 O O . ASP B 1 507 ? -52.022 63.688 235.475 1.00 63.42 508 ASP D O 1
ATOM 7452 N N . SER B 1 508 ? -53.461 63.473 233.778 1.00 54.57 509 SER D N 1
ATOM 7453 C CA . SER B 1 508 ? -52.470 63.301 232.691 1.00 55.60 509 SER D CA 1
ATOM 7454 C C . SER B 1 508 ? -51.243 64.227 232.778 1.00 54.88 509 SER D C 1
ATOM 7455 O O . SER B 1 508 ? -50.124 63.787 232.589 1.00 55.77 509 SER D O 1
ATOM 7458 N N . ARG B 1 509 ? -51.441 65.493 233.090 1.00 50.41 510 ARG D N 1
ATOM 7459 C CA . ARG B 1 509 ? -50.313 66.414 233.218 1.00 52.12 510 ARG D CA 1
ATOM 7460 C C . ARG B 1 509 ? -49.415 66.147 234.434 1.00 57.42 510 ARG D C 1
ATOM 7461 O O . ARG B 1 509 ? -48.173 66.124 234.322 1.00 56.68 510 ARG D O 1
ATOM 7469 N N . ARG B 1 510 ? -50.024 65.986 235.604 1.00 62.19 511 ARG D N 1
ATOM 7470 C CA . ARG B 1 510 ? -49.240 65.744 236.810 1.00 59.83 511 ARG D CA 1
ATOM 7471 C C . ARG B 1 510 ? -48.635 64.360 236.705 1.00 53.63 511 ARG D C 1
ATOM 7472 O O . ARG B 1 510 ? -47.472 64.195 237.045 1.00 49.42 511 ARG D O 1
ATOM 7480 N N . LEU B 1 511 ? -49.384 63.388 236.165 1.00 51.45 512 LEU D N 1
ATOM 7481 C CA . LEU B 1 511 ? -48.824 62.054 235.904 1.00 51.52 512 LEU D CA 1
ATOM 7482 C C . LEU B 1 511 ? -47.493 62.174 235.144 1.00 51.10 512 LEU D C 1
ATOM 7483 O O . LEU B 1 511 ? -46.470 61.733 235.614 1.00 45.95 512 LEU D O 1
ATOM 7488 N N . LEU B 1 512 ? -47.526 62.808 233.982 1.00 51.67 513 LEU D N 1
ATOM 7489 C CA . LEU B 1 512 ? -46.366 62.852 233.113 1.00 50.77 513 LEU D CA 1
ATOM 7490 C C . LEU B 1 512 ? -45.246 63.628 233.777 1.00 50.32 513 LEU D C 1
ATOM 7491 O O . LEU B 1 512 ? -44.077 63.254 233.628 1.00 49.42 513 LEU D O 1
ATOM 7496 N N . GLY B 1 513 ? -45.608 64.680 234.511 1.00 47.91 514 GLY D N 1
ATOM 7497 C CA . GLY B 1 513 ? -44.652 65.431 235.328 1.00 48.70 514 GLY D CA 1
ATOM 7498 C C . GLY B 1 513 ? -43.874 64.482 236.225 1.00 50.47 514 GLY D C 1
ATOM 7499 O O . GLY B 1 513 ? -42.666 64.508 236.260 1.00 51.48 514 GLY D O 1
ATOM 7500 N N . TYR B 1 514 ? -44.579 63.585 236.897 1.00 50.84 515 TYR D N 1
ATOM 7501 C CA . TYR B 1 514 ? -43.988 62.752 237.930 1.00 47.93 515 TYR D CA 1
ATOM 7502 C C . TYR B 1 514 ? -43.056 61.718 237.297 1.00 48.47 515 TYR D C 1
ATOM 7503 O O . TYR B 1 514 ? -41.953 61.474 237.791 1.00 51.81 515 TYR D O 1
ATOM 7512 N N . LEU B 1 515 ? -43.530 61.123 236.216 1.00 49.26 516 LEU D N 1
ATOM 7513 C CA . LEU B 1 515 ? -42.785 60.191 235.386 1.00 47.87 516 LEU D CA 1
ATOM 7514 C C . LEU B 1 515 ? -41.485 60.793 234.756 1.00 49.55 516 LEU D C 1
ATOM 7515 O O . LEU B 1 515 ? -40.451 60.132 234.653 1.00 49.54 516 LEU D O 1
ATOM 7520 N N . LEU B 1 516 ? -41.574 62.032 234.325 1.00 47.16 517 LEU D N 1
ATOM 7521 C CA . LEU B 1 516 ? -40.449 62.742 233.775 1.00 48.16 517 LEU D CA 1
ATOM 7522 C C . LEU B 1 516 ? -39.346 62.981 234.819 1.00 49.84 517 LEU D C 1
ATOM 7523 O O . LEU B 1 516 ? -38.151 62.754 234.546 1.00 49.26 517 LEU D O 1
ATOM 7528 N N . ASP B 1 517 ? -39.745 63.471 235.988 1.00 49.97 518 ASP D N 1
ATOM 7529 C CA . ASP B 1 517 ? -38.874 63.519 237.159 1.00 52.57 518 ASP D CA 1
ATOM 7530 C C . ASP B 1 517 ? -38.187 62.193 237.479 1.00 48.04 518 ASP D C 1
ATOM 7531 O O . ASP B 1 517 ? -37.000 62.160 237.742 1.00 45.49 518 ASP D O 1
ATOM 7536 N N . ILE B 1 518 ? -38.949 61.115 237.486 1.00 45.96 519 ILE D N 1
ATOM 7537 C CA . ILE B 1 518 ? -38.410 59.808 237.830 1.00 48.07 519 ILE D CA 1
ATOM 7538 C C . ILE B 1 518 ? -37.360 59.428 236.805 1.00 45.54 519 ILE D C 1
ATOM 7539 O O . ILE B 1 518 ? -36.299 58.917 237.144 1.00 45.92 519 ILE D O 1
ATOM 7544 N N . CYS B 1 519 ? -37.706 59.642 235.546 1.00 43.18 520 CYS D N 1
ATOM 7545 C CA . CYS B 1 519 ? -36.829 59.306 234.425 1.00 41.90 520 CYS D CA 1
ATOM 7546 C C . CYS B 1 519 ? -35.558 60.132 234.433 1.00 40.43 520 CYS D C 1
ATOM 7547 O O . CYS B 1 519 ? -34.464 59.591 234.249 1.00 40.31 520 CYS D O 1
ATOM 7550 N N . ALA B 1 520 ? -35.704 61.420 234.709 1.00 37.78 521 ALA D N 1
ATOM 7551 C CA . ALA B 1 520 ? -34.556 62.332 234.854 1.00 40.95 521 ALA D CA 1
ATOM 7552 C C . ALA B 1 520 ? -33.646 61.989 236.047 1.00 42.60 521 ALA D C 1
ATOM 7553 O O . ALA B 1 520 ? -32.462 62.050 235.946 1.00 41.29 521 ALA D O 1
ATOM 7555 N N . GLU B 1 521 ? -34.216 61.636 237.178 1.00 48.37 522 GLU D N 1
ATOM 7556 C CA . GLU B 1 521 ? -33.424 61.261 238.336 1.00 46.93 522 GLU D CA 1
ATOM 7557 C C . GLU B 1 521 ? -32.632 59.946 238.076 1.00 47.52 522 GLU D C 1
ATOM 7558 O O . GLU B 1 521 ? -31.426 59.848 238.392 1.00 49.02 522 GLU D O 1
ATOM 7564 N N . ALA B 1 522 ? -33.273 58.974 237.432 1.00 43.42 523 ALA D N 1
ATOM 7565 C CA . ALA B 1 522 ? -32.600 57.711 237.076 1.00 44.73 523 ALA D CA 1
ATOM 7566 C C . ALA B 1 522 ? -31.399 57.960 236.163 1.00 48.62 523 ALA D C 1
ATOM 7567 O O . ALA B 1 522 ? -30.370 57.330 236.288 1.00 47.13 523 ALA D O 1
ATOM 7569 N N . GLU B 1 523 ? -31.586 58.853 235.204 1.00 51.01 524 GLU D N 1
ATOM 7570 C CA . GLU B 1 523 ? -30.585 59.160 234.231 1.00 51.56 524 GLU D CA 1
ATOM 7571 C C . GLU B 1 523 ? -29.382 59.651 234.999 1.00 47.05 524 GLU D C 1
ATOM 7572 O O . GLU B 1 523 ? -28.254 59.251 234.744 1.00 45.78 524 GLU D O 1
ATOM 7578 N N . ALA B 1 524 ? -29.617 60.516 235.958 1.00 41.57 525 ALA D N 1
ATOM 7579 C CA . ALA B 1 524 ? -28.509 61.162 236.645 1.00 41.52 525 ALA D CA 1
ATOM 7580 C C . ALA B 1 524 ? -27.857 60.325 237.795 1.00 42.45 525 ALA D C 1
ATOM 7581 O O . ALA B 1 524 ? -26.849 60.728 238.340 1.00 47.09 525 ALA D O 1
ATOM 7583 N N . ARG B 1 525 ? -28.425 59.183 238.164 1.00 42.27 526 ARG D N 1
ATOM 7584 C CA . ARG B 1 525 ? -28.056 58.528 239.411 1.00 42.50 526 ARG D CA 1
ATOM 7585 C C . ARG B 1 525 ? -27.002 57.473 239.226 1.00 38.65 526 ARG D C 1
ATOM 7586 O O . ARG B 1 525 ? -27.199 56.521 238.489 1.00 39.53 526 ARG D O 1
ATOM 7594 N N . PRO B 1 526 ? -25.905 57.597 239.949 1.00 39.37 527 PRO D N 1
ATOM 7595 C CA . PRO B 1 526 ? -24.914 56.525 239.919 1.00 41.65 527 PRO D CA 1
ATOM 7596 C C . PRO B 1 526 ? -25.204 55.445 240.923 1.00 43.13 527 PRO D C 1
ATOM 7597 O O . PRO B 1 526 ? -25.679 55.750 242.042 1.00 41.34 527 PRO D O 1
ATOM 7601 N N . LEU B 1 527 ? -24.848 54.210 240.544 1.00 40.99 528 LEU D N 1
ATOM 7602 C CA . LEU B 1 527 ? -25.062 53.026 241.373 1.00 39.81 528 LEU D CA 1
ATOM 7603 C C . LEU B 1 527 ? -23.751 52.279 241.727 1.00 40.39 528 LEU D C 1
ATOM 7604 O O . LEU B 1 527 ? -22.825 52.210 240.939 1.00 38.79 528 LEU D O 1
ATOM 7609 N N . LYS B 1 528 ? -23.684 51.693 242.912 1.00 42.54 529 LYS D N 1
ATOM 7610 C CA . LYS B 1 528 ? -22.560 50.827 243.280 1.00 46.23 529 LYS D CA 1
ATOM 7611 C C . LYS B 1 528 ? -22.839 49.343 242.928 1.00 48.19 529 LYS D C 1
ATOM 7612 O O . LYS B 1 528 ? -23.300 48.586 243.763 1.00 45.68 529 LYS D O 1
ATOM 7618 N N . GLY B 1 529 ? -22.539 48.922 241.699 1.00 44.91 530 GLY D N 1
ATOM 7619 C CA . GLY B 1 529 ? -22.617 47.518 241.359 1.00 46.29 530 GLY D CA 1
ATOM 7620 C C . GLY B 1 529 ? -21.674 46.626 242.169 1.00 45.03 530 GLY D C 1
ATOM 7621 O O . GLY B 1 529 ? -20.748 47.121 242.747 1.00 45.89 530 GLY D O 1
ATOM 7622 N N . ASN B 1 530 ? -21.958 45.321 242.235 1.00 43.77 531 ASN D N 1
ATOM 7623 C CA . ASN B 1 530 ? -21.070 44.314 242.844 1.00 42.62 531 ASN D CA 1
ATOM 7624 C C . ASN B 1 530 ? -21.289 43.011 242.102 1.00 40.32 531 ASN D C 1
ATOM 7625 O O . ASN B 1 530 ? -22.202 42.910 241.348 1.00 46.89 531 ASN D O 1
ATOM 7630 N N . SER B 1 531 ? -20.433 42.021 242.299 1.00 37.77 532 SER D N 1
ATOM 7631 C CA . SER B 1 531 ? -20.442 40.841 241.489 1.00 34.53 532 SER D CA 1
ATOM 7632 C C . SER B 1 531 ? -21.624 39.881 241.702 1.00 34.86 532 SER D C 1
ATOM 7633 O O . SER B 1 531 ? -22.157 39.350 240.736 1.00 33.16 532 SER D O 1
ATOM 7636 N N . PHE B 1 532 ? -21.977 39.595 242.947 1.00 34.16 533 PHE D N 1
ATOM 7637 C CA . PHE B 1 532 ? -22.893 38.464 243.260 1.00 37.84 533 PHE D CA 1
ATOM 7638 C C . PHE B 1 532 ? -24.107 38.861 244.058 1.00 37.65 533 PHE D C 1
ATOM 7639 O O . PHE B 1 532 ? -24.910 38.021 244.391 1.00 45.34 533 PHE D O 1
ATOM 7647 N N . GLY B 1 533 ? -24.249 40.141 244.334 1.00 35.97 534 GLY D N 1
ATOM 7648 C CA . GLY B 1 533 ? -25.323 40.635 245.203 1.00 40.48 534 GLY D CA 1
ATOM 7649 C C . GLY B 1 533 ? -24.824 40.646 246.621 1.00 37.78 534 GLY D C 1
ATOM 7650 O O . GLY B 1 533 ? -23.802 40.004 246.903 1.00 43.25 534 GLY D O 1
ATOM 7651 N N . VAL B 1 534 ? -25.525 41.345 247.505 1.00 30.88 535 VAL D N 1
ATOM 7652 C CA . VAL B 1 534 ? -25.080 41.424 248.856 1.00 33.79 535 VAL D CA 1
ATOM 7653 C C . VAL B 1 534 ? -25.314 40.034 249.492 1.00 38.69 535 VAL D C 1
ATOM 7654 O O . VAL B 1 534 ? -26.358 39.454 249.337 1.00 40.85 535 VAL D O 1
ATOM 7658 N N . ALA B 1 535 ? -24.314 39.485 250.167 1.00 41.60 536 ALA D N 1
ATOM 7659 C CA . ALA B 1 535 ? -24.398 38.120 250.710 1.00 42.41 536 ALA D CA 1
ATOM 7660 C C . ALA B 1 535 ? -24.830 38.178 252.157 1.00 44.50 536 ALA D C 1
ATOM 7661 O O . ALA B 1 535 ? -24.151 38.823 252.966 1.00 40.96 536 ALA D O 1
ATOM 7663 N N . ARG B 1 536 ? -25.977 37.553 252.473 1.00 44.48 537 ARG D N 1
ATOM 7664 C CA . ARG B 1 536 ? -26.380 37.340 253.864 1.00 45.69 537 ARG D CA 1
ATOM 7665 C C . ARG B 1 536 ? -25.651 36.151 254.394 1.00 45.87 537 ARG D C 1
ATOM 7666 O O . ARG B 1 536 ? -26.140 35.041 254.309 1.00 49.86 537 ARG D O 1
ATOM 7674 N N . PHE B 1 537 ? -24.442 36.374 254.892 1.00 50.49 538 PHE D N 1
ATOM 7675 C CA . PHE B 1 537 ? -23.611 35.258 255.324 1.00 53.23 538 PHE D CA 1
ATOM 7676 C C . PHE B 1 537 ? -24.292 34.460 256.449 1.00 62.73 538 PHE D C 1
ATOM 7677 O O . PHE B 1 537 ? -24.099 33.219 256.528 1.00 62.81 538 PHE D O 1
ATOM 7686 N N . GLN C 1 51 ? -40.659 89.894 203.800 1.00 110.26 52 GLN F N 1
ATOM 7687 C CA . GLN C 1 51 ? -39.197 89.805 203.515 1.00 107.96 52 GLN F CA 1
ATOM 7688 C C . GLN C 1 51 ? -38.351 90.668 204.465 1.00 104.82 52 GLN F C 1
ATOM 7689 O O . GLN C 1 51 ? -38.810 91.708 204.943 1.00 106.32 52 GLN F O 1
ATOM 7695 N N . LEU C 1 52 ? -37.124 90.217 204.734 1.00 94.40 53 LEU F N 1
ATOM 7696 C CA . LEU C 1 52 ? -36.151 90.950 205.551 1.00 83.85 53 LEU F CA 1
ATOM 7697 C C . LEU C 1 52 ? -34.754 90.793 204.964 1.00 74.63 53 LEU F C 1
ATOM 7698 O O . LEU C 1 52 ? -34.516 89.882 204.169 1.00 73.02 53 LEU F O 1
ATOM 7703 N N . LEU C 1 53 ? -33.848 91.689 205.353 1.00 68.94 54 LEU F N 1
ATOM 7704 C CA . LEU C 1 53 ? -32.419 91.623 204.982 1.00 73.06 54 LEU F CA 1
ATOM 7705 C C . LEU C 1 53 ? -31.579 90.788 205.984 1.00 75.11 54 LEU F C 1
ATOM 7706 O O . LEU C 1 53 ? -31.924 90.701 207.185 1.00 68.36 54 LEU F O 1
ATOM 7711 N N . PRO C 1 54 ? -30.437 90.236 205.517 1.00 72.65 55 PRO F N 1
ATOM 7712 C CA . PRO C 1 54 ? -29.491 89.470 206.338 1.00 73.27 55 PRO F CA 1
ATOM 7713 C C . PRO C 1 54 ? -29.411 89.874 207.792 1.00 70.45 55 PRO F C 1
ATOM 7714 O O . PRO C 1 54 ? -29.718 89.054 208.650 1.00 67.95 55 PRO F O 1
ATOM 7718 N N . ARG C 1 55 ? -29.045 91.121 208.069 1.00 64.66 56 ARG F N 1
ATOM 7719 C CA . ARG C 1 55 ? -28.813 91.549 209.442 1.00 66.18 56 ARG F CA 1
ATOM 7720 C C . ARG C 1 55 ? -30.103 91.852 210.127 1.00 66.77 56 ARG F C 1
ATOM 7721 O O . ARG C 1 55 ? -30.139 92.007 211.345 1.00 77.50 56 ARG F O 1
ATOM 7729 N N . GLU C 1 56 ? -31.158 92.023 209.352 1.00 65.97 57 GLU F N 1
ATOM 7730 C CA . GLU C 1 56 ? -32.445 92.277 209.944 1.00 70.84 57 GLU F CA 1
ATOM 7731 C C . GLU C 1 56 ? -32.971 90.963 210.463 1.00 65.10 57 GLU F C 1
ATOM 7732 O O . GLU C 1 56 ? -33.591 90.920 211.508 1.00 64.27 57 GLU F O 1
ATOM 7738 N N . ARG C 1 57 ? -32.731 89.886 209.727 1.00 62.31 58 ARG F N 1
ATOM 7739 C CA . ARG C 1 57 ? -33.100 88.562 210.214 1.00 66.69 58 ARG F CA 1
ATOM 7740 C C . ARG C 1 57 ? -32.413 88.278 211.552 1.00 61.81 58 ARG F C 1
ATOM 7741 O O . ARG C 1 57 ? -33.044 87.821 212.506 1.00 61.80 58 ARG F O 1
ATOM 7749 N N . LEU C 1 58 ? -31.123 88.596 211.609 1.00 62.05 59 LEU F N 1
ATOM 7750 C CA . LEU C 1 58 ? -30.313 88.358 212.778 1.00 60.84 59 LEU F CA 1
ATOM 7751 C C . LEU C 1 58 ? -30.731 89.204 213.945 1.00 63.09 59 LEU F C 1
ATOM 7752 O O . LEU C 1 58 ? -30.773 88.717 215.079 1.00 64.17 59 LEU F O 1
ATOM 7757 N N . ALA C 1 59 ? -31.058 90.470 213.707 1.00 67.49 60 ALA F N 1
ATOM 7758 C CA . ALA C 1 59 ? -31.499 91.311 214.830 1.00 67.65 60 ALA F CA 1
ATOM 7759 C C . ALA C 1 59 ? -32.672 90.621 215.493 1.00 62.39 60 ALA F C 1
ATOM 7760 O O . ALA C 1 59 ? -32.725 90.541 216.721 1.00 71.82 60 ALA F O 1
ATOM 7762 N N . LEU C 1 60 ? -33.575 90.095 214.661 1.00 59.59 61 LEU F N 1
ATOM 7763 C CA . LEU C 1 60 ? -34.776 89.378 215.102 1.00 65.44 61 LEU F CA 1
ATOM 7764 C C . LEU C 1 60 ? -34.540 87.968 215.660 1.00 68.68 61 LEU F C 1
ATOM 7765 O O . LEU C 1 60 ? -35.263 87.519 216.555 1.00 72.10 61 LEU F O 1
ATOM 7770 N N . LEU C 1 61 ? -33.568 87.262 215.101 1.00 62.28 62 LEU F N 1
ATOM 7771 C CA . LEU C 1 61 ? -33.237 85.934 215.566 1.00 63.71 62 LEU F CA 1
ATOM 7772 C C . LEU C 1 61 ? -32.697 85.965 216.999 1.00 63.75 62 LEU F C 1
ATOM 7773 O O . LEU C 1 61 ? -33.131 85.173 217.860 1.00 56.91 62 LEU F O 1
ATOM 7778 N N . LEU C 1 62 ? -31.770 86.892 217.245 1.00 60.80 63 LEU F N 1
ATOM 7779 C CA . LEU C 1 62 ? -31.038 86.952 218.497 1.00 58.77 63 LEU F CA 1
ATOM 7780 C C . LEU C 1 62 ? -31.820 87.570 219.626 1.00 62.08 63 LEU F C 1
ATOM 7781 O O . LEU C 1 62 ? -32.803 88.259 219.395 1.00 86.21 63 LEU F O 1
ATOM 7786 N N . ASP C 1 63 ? -31.376 87.314 220.854 1.00 69.53 64 ASP F N 1
ATOM 7787 C CA . ASP C 1 63 ? -32.045 87.820 222.056 1.00 71.51 64 ASP F CA 1
ATOM 7788 C C . ASP C 1 63 ? -31.655 89.270 222.278 1.00 74.38 64 ASP F C 1
ATOM 7789 O O . ASP C 1 63 ? -30.454 89.596 222.307 1.00 75.32 64 ASP F O 1
ATOM 7794 N N . PRO C 1 64 ? -32.660 90.146 222.423 1.00 72.04 65 PRO F N 1
ATOM 7795 C CA . PRO C 1 64 ? -32.364 91.565 222.543 1.00 72.93 65 PRO F CA 1
ATOM 7796 C C . PRO C 1 64 ? -31.400 91.861 223.695 1.00 65.68 65 PRO F C 1
ATOM 7797 O O . PRO C 1 64 ? -31.668 91.532 224.832 1.00 64.59 65 PRO F O 1
ATOM 7801 N N . GLY C 1 65 ? -30.250 92.438 223.372 1.00 70.19 66 GLY F N 1
ATOM 7802 C CA . GLY C 1 65 ? -29.259 92.784 224.377 1.00 67.45 66 GLY F CA 1
ATOM 7803 C C . GLY C 1 65 ? -28.482 91.629 224.963 1.00 69.11 66 GLY F C 1
ATOM 7804 O O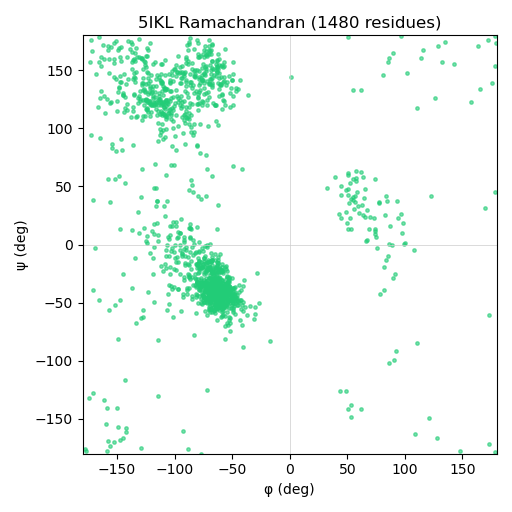 . GLY C 1 65 ? -27.799 91.803 225.958 1.00 67.20 66 GLY F O 1
ATOM 7805 N N . ALA C 1 66 ? -28.559 90.449 224.354 1.00 72.54 67 ALA F N 1
ATOM 7806 C CA . ALA C 1 66 ? -27.671 89.360 224.747 1.00 68.75 67 ALA F CA 1
ATOM 7807 C C . ALA C 1 66 ? -26.377 89.603 224.012 1.00 69.30 67 ALA F C 1
ATOM 7808 O O . ALA C 1 66 ? -26.384 90.158 222.903 1.00 63.52 67 ALA F O 1
ATOM 7810 N N . PRO C 1 67 ? -25.256 89.182 224.600 1.00 69.05 68 PRO F N 1
ATOM 7811 C CA . PRO C 1 67 ? -24.007 89.423 223.886 1.00 63.74 68 PRO F CA 1
ATOM 7812 C C . PRO C 1 67 ? -23.989 88.723 222.552 1.00 60.63 68 PRO F C 1
ATOM 7813 O O . PRO C 1 67 ? -24.695 87.748 222.350 1.00 69.92 68 PRO F O 1
ATOM 7817 N N . PHE C 1 68 ? -23.202 89.255 221.633 1.00 58.57 69 PHE F N 1
ATOM 7818 C CA . PHE C 1 68 ? -23.055 88.664 220.343 1.00 54.95 69 PHE F CA 1
ATOM 7819 C C . PHE C 1 68 ? -21.690 88.954 219.787 1.00 54.71 69 PHE F C 1
ATOM 7820 O O . PHE C 1 68 ? -21.376 90.097 219.492 1.00 65.83 69 PHE F O 1
ATOM 7828 N N . LEU C 1 69 ? -20.902 87.900 219.618 1.00 52.01 70 LEU F N 1
ATOM 7829 C CA . LEU C 1 69 ? -19.535 87.988 219.139 1.00 50.41 70 LEU F CA 1
ATOM 7830 C C . LEU C 1 69 ? -19.510 87.547 217.699 1.00 55.45 70 LEU F C 1
ATOM 7831 O O . LEU C 1 69 ? -19.823 86.383 217.379 1.00 57.26 70 LEU F O 1
ATOM 7836 N N . GLU C 1 70 ? -19.140 88.483 216.828 1.00 59.80 71 GLU F N 1
ATOM 7837 C CA . GLU C 1 70 ? -19.170 88.281 215.380 1.00 61.54 71 GLU F CA 1
ATOM 7838 C C . GLU C 1 70 ? -17.788 87.871 214.930 1.00 52.78 71 GLU F C 1
ATOM 7839 O O . GLU C 1 70 ? -16.819 88.287 215.508 1.00 56.84 71 GLU F O 1
ATOM 7845 N N . LEU C 1 71 ? -17.705 87.051 213.896 1.00 54.16 72 LEU F N 1
ATOM 7846 C CA . LEU C 1 71 ? -16.488 86.320 213.579 1.00 47.27 72 LEU F CA 1
ATOM 7847 C C . LEU C 1 71 ? -16.076 86.504 212.122 1.00 47.04 72 LEU F C 1
ATOM 7848 O O . LEU C 1 71 ? -16.912 86.451 211.237 1.00 49.73 72 LEU F O 1
ATOM 7853 N N . SER C 1 72 ? -14.778 86.664 211.886 1.00 52.75 73 SER F N 1
ATOM 7854 C CA . SER C 1 72 ? -14.246 86.936 210.553 1.00 59.18 73 SER F CA 1
ATOM 7855 C C . SER C 1 72 ? -15.117 87.892 209.734 1.00 54.87 73 SER F C 1
ATOM 7856 O O . SER C 1 72 ? -15.603 87.536 208.680 1.00 56.97 73 SER F O 1
ATOM 7859 N N . SER C 1 73 ? -15.345 89.086 210.259 1.00 60.17 74 SER F N 1
ATOM 7860 C CA . SER C 1 73 ? -16.060 90.137 209.543 1.00 58.55 74 SER F CA 1
ATOM 7861 C C . SER C 1 73 ? -15.383 90.478 208.217 1.00 60.12 74 SER F C 1
ATOM 7862 O O . SER C 1 73 ? -16.059 90.719 207.215 1.00 64.91 74 SER F O 1
ATOM 7865 N N . LEU C 1 74 ? -14.053 90.433 208.213 1.00 57.43 75 LEU F N 1
ATOM 7866 C CA . LEU C 1 74 ? -13.257 90.866 207.083 1.00 55.02 75 LEU F CA 1
ATOM 7867 C C . LEU C 1 74 ? -12.618 89.719 206.365 1.00 55.96 75 LEU F C 1
ATOM 7868 O O . LEU C 1 74 ? -11.631 89.914 205.660 1.00 55.99 75 LEU F O 1
ATOM 7873 N N . ALA C 1 75 ? -13.199 88.530 206.478 1.00 60.99 76 ALA F N 1
ATOM 7874 C CA . ALA C 1 75 ? -12.662 87.384 205.747 1.00 65.46 76 ALA F CA 1
ATOM 7875 C C . ALA C 1 75 ? -12.587 87.723 204.268 1.00 66.38 76 ALA F C 1
ATOM 7876 O O . ALA C 1 75 ? -13.516 88.308 203.743 1.00 56.23 76 ALA F O 1
ATOM 7878 N N . GLY C 1 76 ? -11.485 87.352 203.617 1.00 70.31 77 GLY F N 1
ATOM 7879 C CA . GLY C 1 76 ? -11.324 87.530 202.173 1.00 76.69 77 GLY F CA 1
ATOM 7880 C C . GLY C 1 76 ? -11.320 88.977 201.682 1.00 79.84 77 GLY F C 1
ATOM 7881 O O . GLY C 1 76 ? -11.617 89.230 200.516 1.00 68.13 77 GLY F O 1
ATOM 7882 N N . TYR C 1 77 ? -10.949 89.916 202.555 1.00 78.79 78 TYR F N 1
ATOM 7883 C CA . TYR C 1 77 ? -11.128 91.333 202.287 1.00 82.48 78 TYR F CA 1
ATOM 7884 C C . TYR C 1 77 ? -10.797 91.749 200.858 1.00 94.20 78 TYR F C 1
ATOM 7885 O O . TYR C 1 77 ? -11.704 92.103 200.094 1.00 100.04 78 TYR F O 1
ATOM 7894 N N . LYS C 1 78 ? -9.517 91.712 200.504 1.00 91.46 79 LYS F N 1
ATOM 7895 C CA . LYS C 1 78 ? -9.066 92.185 199.196 1.00 85.23 79 LYS F CA 1
ATOM 7896 C C . LYS C 1 78 ? -8.494 90.990 198.412 1.00 75.99 79 LYS F C 1
ATOM 7897 O O . LYS C 1 78 ? -7.492 91.097 197.715 1.00 77.48 79 LYS F O 1
ATOM 7903 N N . LEU C 1 79 ? -9.118 89.831 198.560 1.00 69.18 80 LEU F N 1
ATOM 7904 C CA . LEU C 1 79 ? -8.620 88.617 197.944 1.00 68.99 80 LEU F CA 1
ATOM 7905 C C . LEU C 1 79 ? -9.563 88.132 196.838 1.00 67.53 80 LEU F C 1
ATOM 7906 O O . LEU C 1 79 ? -9.165 87.301 196.018 1.00 69.26 80 LEU F O 1
ATOM 7911 N N . HIS C 1 80 ? -10.815 88.624 196.869 1.00 74.11 81 HIS F N 1
ATOM 7912 C CA . HIS C 1 80 ? -11.744 88.731 195.699 1.00 85.29 81 HIS F CA 1
ATOM 7913 C C . HIS C 1 80 ? -11.153 88.195 194.385 1.00 80.26 81 HIS F C 1
ATOM 7914 O O . HIS C 1 80 ? -11.341 88.807 193.342 1.00 75.84 81 HIS F O 1
ATOM 7921 N N . ALA C 1 88 ? -16.309 90.294 200.848 1.00 71.93 89 ALA F N 1
ATOM 7922 C CA . ALA C 1 88 ? -15.627 90.444 202.143 1.00 78.36 89 ALA F CA 1
ATOM 7923 C C . ALA C 1 88 ? -16.534 90.098 203.320 1.00 78.53 89 ALA F C 1
ATOM 7924 O O . ALA C 1 88 ? -17.604 90.704 203.500 1.00 72.93 89 ALA F O 1
ATOM 7926 N N . GLY C 1 89 ? -16.083 89.156 204.144 1.00 75.07 90 GLY F N 1
ATOM 7927 C CA . GLY C 1 89 ? -16.955 88.501 205.122 1.00 72.41 90 GLY F CA 1
ATOM 7928 C C . GLY C 1 89 ? -17.393 87.148 204.582 1.00 71.92 90 GLY F C 1
ATOM 7929 O O . GLY C 1 89 ? -18.180 86.438 205.223 1.00 70.52 90 GLY F O 1
ATOM 7930 N N . GLY C 1 90 ? -16.904 86.819 203.378 1.00 65.49 91 GLY F N 1
ATOM 7931 C CA . GLY C 1 90 ? -16.963 85.477 202.817 1.00 61.36 91 GLY F CA 1
ATOM 7932 C C . GLY C 1 90 ? -18.318 84.921 202.419 1.00 62.40 91 GLY F C 1
ATOM 7933 O O . GLY C 1 90 ? -18.437 83.708 202.170 1.00 58.99 91 GLY F O 1
ATOM 7934 N N . GLY C 1 91 ? -19.330 85.788 202.347 1.00 58.19 92 GLY F N 1
ATOM 7935 C CA . GLY C 1 91 ? -20.685 85.363 201.995 1.00 59.40 92 GLY F CA 1
ATOM 7936 C C . GLY C 1 91 ? -21.591 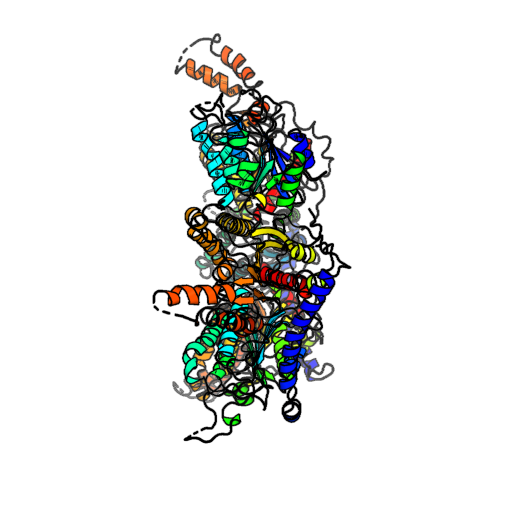85.189 203.193 1.00 60.59 92 GLY F C 1
ATOM 7937 O O . GLY C 1 91 ? -22.771 84.884 203.035 1.00 55.38 92 GLY F O 1
ATOM 7938 N N . ILE C 1 92 ? -21.047 85.454 204.387 1.00 61.30 93 ILE F N 1
ATOM 7939 C CA . ILE C 1 92 ? -21.638 85.018 205.649 1.00 54.77 93 ILE F CA 1
ATOM 7940 C C . ILE C 1 92 ? -21.446 86.076 206.755 1.00 51.95 93 ILE F C 1
ATOM 7941 O O . ILE C 1 92 ? -20.337 86.505 206.991 1.00 48.78 93 ILE F O 1
ATOM 7946 N N . ILE C 1 93 ? -22.524 86.484 207.416 1.00 52.99 94 ILE F N 1
ATOM 7947 C CA . ILE C 1 93 ? -22.470 87.128 208.735 1.00 59.41 94 ILE F CA 1
ATOM 7948 C C . ILE C 1 93 ? -22.656 86.048 209.825 1.00 59.05 94 ILE F C 1
ATOM 7949 O O . ILE C 1 93 ? -23.706 85.443 209.924 1.00 51.91 94 ILE F O 1
ATOM 7954 N N . ALA C 1 94 ? -21.652 85.854 210.666 1.00 63.63 95 ALA F N 1
ATOM 7955 C CA . ALA C 1 94 ? -21.632 84.731 211.609 1.00 59.14 95 ALA F CA 1
ATOM 7956 C C . ALA C 1 94 ? -21.163 85.151 213.001 1.00 56.77 95 ALA F C 1
ATOM 7957 O O . ALA C 1 94 ? -20.400 86.099 213.166 1.00 53.81 95 ALA F O 1
ATOM 7959 N N . GLY C 1 95 ? -21.639 84.448 214.015 1.00 58.05 96 GLY F N 1
ATOM 7960 C CA . GLY C 1 95 ? -21.157 84.702 215.360 1.00 57.44 96 GLY F CA 1
ATOM 7961 C C . GLY C 1 95 ? -21.737 83.804 216.423 1.00 55.19 96 GLY F C 1
ATOM 7962 O O . GLY C 1 95 ? -22.533 82.906 216.143 1.00 51.81 96 GLY F O 1
ATOM 7963 N N . ILE C 1 96 ? -21.352 84.099 217.661 1.00 55.26 97 ILE F N 1
ATOM 7964 C CA . ILE C 1 96 ? -21.805 83.387 218.830 1.00 46.33 97 ILE F CA 1
ATOM 7965 C C . ILE C 1 96 ? -22.723 84.264 219.677 1.00 46.55 97 ILE F C 1
ATOM 7966 O O . ILE C 1 96 ? -22.304 85.250 220.284 1.00 48.38 97 ILE F O 1
ATOM 7971 N N . GLY C 1 97 ? -23.987 83.873 219.745 1.00 49.68 98 GLY F N 1
ATOM 7972 C CA . GLY C 1 97 ? -24.970 84.585 220.531 1.00 50.89 98 GLY F CA 1
ATOM 7973 C C . GLY C 1 97 ? -26.048 83.692 221.082 1.00 52.15 98 GLY F C 1
ATOM 7974 O O . GLY C 1 97 ? -25.843 82.499 221.235 1.00 57.96 98 GLY F O 1
ATOM 7975 N N . TYR C 1 98 ? -27.192 84.284 221.390 1.00 50.47 99 TYR F N 1
ATOM 7976 C CA . TYR C 1 98 ? -28.196 83.642 222.196 1.00 53.12 99 TYR F CA 1
ATOM 7977 C C . TYR C 1 98 ? -29.507 83.703 221.494 1.00 55.68 99 TYR F C 1
ATOM 7978 O O . TYR C 1 98 ? -29.869 84.728 220.921 1.00 60.59 99 TYR F O 1
ATOM 7987 N N . ILE C 1 99 ? -30.213 82.581 221.534 1.00 58.25 100 ILE F N 1
ATOM 7988 C CA . ILE C 1 99 ? -31.521 82.456 220.945 1.00 56.50 100 ILE F CA 1
ATOM 7989 C C . ILE C 1 99 ? -32.351 81.672 221.969 1.00 58.74 100 ILE F C 1
ATOM 7990 O O . ILE C 1 99 ? -32.115 80.485 222.191 1.00 57.65 100 ILE F O 1
ATOM 7995 N N . ALA C 1 100 ? -33.305 82.335 222.604 1.00 60.76 101 ALA F N 1
ATOM 7996 C CA . ALA C 1 100 ? -34.137 81.703 223.637 1.00 59.57 101 ALA F CA 1
ATOM 7997 C C . ALA C 1 100 ? -33.314 81.256 224.813 1.00 54.69 101 ALA F C 1
ATOM 7998 O O . ALA C 1 100 ? -33.600 80.238 225.416 1.00 62.70 101 ALA F O 1
ATOM 8000 N N . GLY C 1 101 ? -32.277 82.006 225.129 1.00 51.89 102 GLY F N 1
ATOM 8001 C CA . GLY C 1 101 ? -31.409 81.665 226.238 1.00 50.75 102 GLY F CA 1
ATOM 8002 C C . GLY C 1 101 ? -30.281 80.692 225.902 1.00 53.71 102 GLY F C 1
ATOM 8003 O O . GLY C 1 101 ? -29.490 80.366 226.779 1.00 58.10 102 GLY F O 1
ATOM 8004 N N . VAL C 1 102 ? -30.175 80.256 224.645 1.00 47.16 103 VAL F N 1
ATOM 8005 C CA . VAL C 1 102 ? -29.201 79.241 224.259 1.00 45.67 103 VAL F CA 1
ATOM 8006 C C . VAL C 1 102 ? -28.049 79.818 223.446 1.00 46.59 103 VAL F C 1
ATOM 8007 O O . VAL C 1 102 ? -28.266 80.411 222.394 1.00 49.36 103 VAL F O 1
ATOM 8011 N N . ARG C 1 103 ? -26.819 79.603 223.896 1.00 45.15 104 ARG F N 1
ATOM 8012 C CA . ARG C 1 103 ? -25.684 80.076 223.136 1.00 48.26 104 ARG F CA 1
ATOM 8013 C C . ARG C 1 103 ? -25.420 79.158 221.903 1.00 52.40 104 ARG F C 1
ATOM 8014 O O . ARG C 1 103 ? -25.179 77.966 222.054 1.00 51.57 104 ARG F O 1
ATOM 8022 N N . CYS C 1 104 ? -25.487 79.751 220.702 1.00 49.03 105 CYS F N 1
ATOM 8023 C CA . CYS C 1 104 ? -25.392 79.056 219.425 1.00 49.59 105 CYS F CA 1
ATOM 8024 C C . CYS C 1 104 ? -24.359 79.663 218.513 1.00 52.17 105 CYS F C 1
ATOM 8025 O O . CYS C 1 104 ? -23.994 80.837 218.663 1.00 48.23 105 CYS F O 1
ATOM 8028 N N . LEU C 1 105 ? -23.931 78.879 217.526 1.00 48.49 106 LEU F N 1
ATOM 8029 C CA . LEU C 1 105 ? -23.281 79.462 216.387 1.00 52.83 106 LEU F CA 1
ATOM 8030 C C . LEU C 1 105 ? -24.356 79.856 215.365 1.00 55.74 106 LEU F C 1
ATOM 8031 O O . LEU C 1 105 ? -25.033 78.998 214.800 1.00 61.35 106 LEU F O 1
ATOM 8036 N N . VAL C 1 106 ? -24.503 81.158 215.151 1.00 54.70 107 VAL F N 1
ATOM 8037 C CA . VAL C 1 106 ? -25.520 81.694 214.264 1.00 57.24 107 VAL F CA 1
ATOM 8038 C C . VAL C 1 106 ? -24.857 82.252 213.020 1.00 54.28 107 VAL F C 1
ATOM 8039 O O . VAL C 1 106 ? -23.826 82.909 213.119 1.00 60.81 107 VAL F O 1
ATOM 8043 N N . SER C 1 107 ? -25.410 81.940 211.851 1.00 53.27 108 SER F N 1
ATOM 8044 C CA . SER C 1 107 ? -24.880 82.439 210.594 1.00 55.36 108 SER F CA 1
ATOM 8045 C C . SER C 1 107 ? -25.942 82.712 209.518 1.00 61.53 108 SER F C 1
ATOM 8046 O O . SER C 1 107 ? -26.903 81.948 209.342 1.00 66.74 108 SER F O 1
ATOM 8049 N N . ALA C 1 108 ? -25.761 83.811 208.791 1.00 61.29 109 ALA F N 1
ATOM 8050 C CA . ALA C 1 108 ? -26.759 84.239 207.803 1.00 66.48 109 ALA F CA 1
ATOM 8051 C C . ALA C 1 108 ? -26.028 84.623 206.558 1.00 63.67 109 ALA F C 1
ATOM 8052 O O . ALA C 1 108 ? -25.079 85.397 206.637 1.00 66.20 109 ALA F O 1
ATOM 8054 N N . SER C 1 109 ? -26.453 84.058 205.428 1.00 67.05 110 SER F N 1
ATOM 8055 C CA . SER C 1 109 ? -26.058 84.542 204.097 1.00 69.48 110 SER F CA 1
ATOM 8056 C C . SER C 1 109 ? -26.182 86.047 204.005 1.00 69.28 110 SER F C 1
ATOM 8057 O O . SER C 1 109 ? -27.184 86.602 204.454 1.00 60.93 110 SER F O 1
ATOM 8060 N N . ASN C 1 110 ? -25.141 86.695 203.484 1.00 79.34 111 ASN F N 1
ATOM 8061 C CA . ASN C 1 110 ? -25.206 88.110 203.120 1.00 95.24 111 ASN F CA 1
ATOM 8062 C C . ASN C 1 110 ? -25.357 88.268 201.609 1.00 96.51 111 ASN F C 1
ATOM 8063 O O . ASN C 1 110 ? -24.374 88.437 200.890 1.00 106.97 111 ASN F O 1
ATOM 8068 N N . SER C 1 111 ? -26.602 88.192 201.143 1.00 107.15 112 SER F N 1
ATOM 8069 C CA . SER C 1 111 ? -26.935 88.353 199.714 1.00 124.78 112 SER F CA 1
ATOM 8070 C C . SER C 1 111 ? -26.699 89.775 199.184 1.00 115.31 112 SER F C 1
ATOM 8071 O O . SER C 1 111 ? -26.561 89.984 197.966 1.00 96.00 112 SER F O 1
ATOM 8074 N N . ALA C 1 112 ? -26.688 90.744 200.096 1.00 112.37 113 ALA F N 1
ATOM 8075 C CA . ALA C 1 112 ? -26.471 92.128 199.726 1.00 125.16 113 ALA F CA 1
ATOM 8076 C C . ALA C 1 112 ? -25.181 92.232 198.899 1.00 142.12 113 ALA F C 1
ATOM 8077 O O . ALA C 1 112 ? -25.228 92.584 197.708 1.00 135.97 113 ALA F O 1
ATOM 8079 N N . ILE C 1 113 ? -24.049 91.871 199.514 1.00 146.96 114 ILE F N 1
ATOM 8080 C CA . ILE C 1 113 ? -22.725 92.072 198.895 1.00 135.56 114 ILE F CA 1
ATOM 8081 C C . ILE C 1 113 ? -22.485 91.098 197.742 1.00 130.15 114 ILE F C 1
ATOM 8082 O O . ILE C 1 113 ? -21.759 90.106 197.879 1.00 119.74 114 ILE F O 1
ATOM 8087 N N . LYS C 1 114 ? -23.114 91.419 196.607 1.00 132.15 115 LYS F N 1
ATOM 8088 C CA . LYS C 1 114 ? -23.069 90.614 195.381 1.00 133.19 115 LYS F CA 1
ATOM 8089 C C . LYS C 1 114 ? -23.580 89.191 195.626 1.00 134.57 115 LYS F C 1
ATOM 8090 O O . LYS C 1 114 ? -22.870 88.208 195.400 1.00 125.44 115 LYS F O 1
ATOM 8096 N N . GLY C 1 115 ? -24.817 89.093 196.113 1.00 141.08 116 GLY F N 1
ATOM 8097 C CA . GLY C 1 115 ? -25.494 87.795 196.273 1.00 146.01 116 GLY F CA 1
ATOM 8098 C C . GLY C 1 115 ? -24.946 86.820 197.313 1.00 140.28 116 GLY F C 1
ATOM 8099 O O . GLY C 1 115 ? -25.472 85.708 197.439 1.00 133.82 116 GLY F O 1
ATOM 8100 N N . GLY C 1 116 ? -23.925 87.238 198.072 1.00 131.39 117 GLY F N 1
ATOM 8101 C CA . GLY C 1 116 ? -23.183 86.348 198.975 1.00 125.19 117 GLY F CA 1
ATOM 8102 C C . GLY C 1 116 ? -21.952 85.726 198.321 1.00 117.43 117 GLY F C 1
ATOM 8103 O O . GLY C 1 116 ? -20.874 86.308 198.347 1.00 120.95 117 GLY F O 1
ATOM 8104 N N . THR C 1 117 ? -22.139 84.543 197.731 1.00 110.36 118 THR F N 1
ATOM 8105 C CA . THR C 1 117 ? -21.085 83.716 197.097 1.00 103.10 118 THR F CA 1
ATOM 8106 C C . THR C 1 117 ? -20.300 82.909 198.113 1.00 97.67 118 THR F C 1
ATOM 8107 O O . THR C 1 117 ? -20.062 83.354 199.226 1.00 78.69 118 THR F O 1
ATOM 8111 N N . ILE C 1 118 ? -19.891 81.715 197.698 1.00 103.16 119 ILE F N 1
ATOM 8112 C CA . ILE C 1 118 ? -18.886 80.969 198.422 1.00 99.68 119 ILE F CA 1
ATOM 8113 C C . ILE C 1 118 ? -17.700 80.690 197.484 1.00 97.08 119 ILE F C 1
ATOM 8114 O O . ILE C 1 118 ? -17.850 80.391 196.293 1.00 86.37 119 ILE F O 1
ATOM 8119 N N . SER C 1 119 ? -16.516 80.801 198.081 1.00 104.25 120 SER F N 1
ATOM 8120 C CA . SER C 1 119 ? -15.247 81.065 197.399 1.00 84.27 120 SER F CA 1
ATOM 8121 C C . SER C 1 119 ? -14.124 80.602 198.324 1.00 76.93 120 SER F C 1
ATOM 8122 O O . SER C 1 119 ? -14.403 80.110 199.416 1.00 77.43 120 SER F O 1
ATOM 8125 N N . PRO C 1 120 ? -12.848 80.788 197.925 1.00 78.50 121 PRO F N 1
ATOM 8126 C CA . PRO C 1 120 ? -11.745 80.285 198.785 1.00 69.77 121 PRO F CA 1
ATOM 8127 C C . PRO C 1 120 ? -11.839 80.669 200.260 1.00 68.07 121 PRO F C 1
ATOM 8128 O O . PRO C 1 120 ? -11.646 79.807 201.122 1.00 75.24 121 PRO F O 1
ATOM 8132 N N . THR C 1 121 ? -12.175 81.913 200.561 1.00 59.97 122 THR F N 1
ATOM 8133 C CA . THR C 1 121 ? -12.381 82.279 201.946 1.00 69.84 122 THR F CA 1
ATOM 8134 C C . THR C 1 121 ? -13.767 81.917 202.469 1.00 65.95 122 THR F C 1
ATOM 8135 O O . THR C 1 121 ? -13.916 81.721 203.669 1.00 69.98 122 THR F O 1
ATOM 8139 N N . GLY C 1 122 ? -14.762 81.816 201.592 1.00 64.18 123 GLY F N 1
ATOM 8140 C CA . GLY C 1 122 ? -16.088 81.329 201.981 1.00 61.39 123 GLY F CA 1
ATOM 8141 C C . GLY C 1 122 ? -16.012 79.899 202.522 1.00 57.72 123 GLY F C 1
ATOM 8142 O O . GLY C 1 122 ? -16.591 79.577 203.553 1.00 56.46 123 GLY F O 1
ATOM 8143 N N . LEU C 1 123 ? -15.266 79.054 201.829 1.00 54.48 124 LEU F N 1
ATOM 8144 C CA . LEU C 1 123 ? -15.024 77.696 202.267 1.00 56.11 124 LEU F CA 1
ATOM 8145 C C . LEU C 1 123 ? -14.236 77.687 203.583 1.00 59.22 124 LEU F C 1
ATOM 8146 O O . LEU C 1 123 ? -14.663 77.049 204.551 1.00 64.08 124 LEU F O 1
ATOM 8151 N N . LYS C 1 124 ? -13.113 78.399 203.631 1.00 56.54 125 LYS F N 1
ATOM 8152 C CA . LYS C 1 124 ? -12.324 78.471 204.866 1.00 61.04 125 LYS F CA 1
ATOM 8153 C C . LYS C 1 124 ? -13.155 78.938 206.062 1.00 58.57 125 LYS F C 1
ATOM 8154 O O . LYS C 1 124 ? -13.040 78.401 207.154 1.00 55.22 125 LYS F O 1
ATOM 8160 N N . LYS C 1 125 ? -13.962 79.964 205.852 1.00 53.97 126 LYS F N 1
ATOM 8161 C CA . LYS C 1 125 ? -14.787 80.469 206.893 1.00 52.16 126 LYS F CA 1
ATOM 8162 C C . LYS C 1 125 ? -15.869 79.462 207.331 1.00 53.33 126 LYS F C 1
ATOM 8163 O O . LYS C 1 125 ? -16.170 79.364 208.499 1.00 47.40 126 LYS F O 1
ATOM 8169 N N . THR C 1 126 ? -16.464 78.725 206.410 1.00 54.78 127 THR F N 1
ATOM 8170 C CA . THR C 1 126 ? -17.448 77.729 206.821 1.00 55.85 127 THR F CA 1
ATOM 8171 C C . THR C 1 126 ? -16.740 76.603 207.599 1.00 51.96 127 THR F C 1
ATOM 8172 O O . THR C 1 126 ? -17.160 76.252 208.666 1.00 42.26 127 THR F O 1
ATOM 8176 N N . LEU C 1 127 ? -15.650 76.063 207.056 1.00 47.84 128 LEU F N 1
ATOM 8177 C CA . LEU C 1 127 ? -14.888 75.047 207.749 1.00 47.92 128 LEU F CA 1
ATOM 8178 C C . LEU C 1 127 ? -14.499 75.484 209.156 1.00 51.69 128 LEU F C 1
ATOM 8179 O O . LEU C 1 127 ? -14.594 74.715 210.119 1.00 53.55 128 LEU F O 1
ATOM 8184 N N . ARG C 1 128 ? -14.071 76.725 209.283 1.00 53.40 129 ARG F N 1
ATOM 8185 C CA . ARG C 1 128 ? -13.600 77.217 210.560 1.00 48.45 129 ARG F CA 1
ATOM 8186 C C . ARG C 1 128 ? -14.735 77.318 211.571 1.00 46.99 129 ARG F C 1
ATOM 8187 O O . ARG C 1 128 ? -14.538 76.994 212.736 1.00 46.14 129 ARG F O 1
ATOM 8195 N N . LEU C 1 129 ? -15.891 77.790 211.122 1.00 45.35 130 LEU F N 1
ATOM 8196 C CA . LEU C 1 129 ? -17.071 77.935 211.954 1.00 46.10 130 LEU F CA 1
ATOM 8197 C C . LEU C 1 129 ? -17.610 76.566 212.425 1.00 47.69 130 LEU F C 1
ATOM 8198 O O . LEU C 1 129 ? -18.147 76.402 213.548 1.00 43.72 130 LEU F O 1
ATOM 8203 N N . GLN C 1 130 ? -17.505 75.589 211.546 1.00 42.08 131 GLN F N 1
ATOM 8204 C CA . GLN C 1 130 ? -17.885 74.257 211.911 1.00 48.43 131 GLN F CA 1
ATOM 8205 C C . GLN C 1 130 ? -16.984 73.746 213.031 1.00 49.16 131 GLN F C 1
ATOM 8206 O O . GLN C 1 130 ? -17.470 73.108 213.960 1.00 45.87 131 GLN F O 1
ATOM 8212 N N . GLN C 1 131 ? -15.696 74.075 212.979 1.00 50.47 132 GLN F N 1
ATOM 8213 C CA . GLN C 1 131 ? -14.761 73.603 214.006 1.00 52.89 132 GLN F CA 1
ATOM 8214 C C . GLN C 1 131 ? -15.087 74.216 215.363 1.00 47.13 132 GLN F C 1
ATOM 8215 O O . GLN C 1 131 ? -14.993 73.572 216.397 1.00 49.57 132 GLN F O 1
ATOM 8221 N N . ILE C 1 132 ? -15.454 75.475 215.322 1.00 43.44 133 ILE F N 1
ATOM 8222 C CA . ILE C 1 132 ? -15.855 76.228 216.501 1.00 49.29 133 ILE F CA 1
ATOM 8223 C C . ILE C 1 132 ? -17.134 75.656 217.070 1.00 47.75 133 ILE F C 1
ATOM 8224 O O . ILE C 1 132 ? -17.288 75.597 218.280 1.00 52.27 133 ILE F O 1
ATOM 8229 N N . ALA C 1 133 ? -18.056 75.255 216.203 1.00 47.15 134 ALA F N 1
ATOM 8230 C CA . ALA C 1 133 ? -19.309 74.655 216.647 1.00 45.84 134 ALA F CA 1
ATOM 8231 C C . ALA C 1 133 ? -19.065 73.278 217.263 1.00 46.48 134 ALA F C 1
ATOM 8232 O O . ALA C 1 133 ? -19.737 72.922 218.224 1.00 42.34 134 ALA F O 1
ATOM 8234 N N . MET C 1 134 ? -18.159 72.500 216.666 1.00 43.85 135 MET F N 1
ATOM 8235 C CA . MET C 1 134 ? -17.851 71.162 217.154 1.00 46.49 135 MET F CA 1
ATOM 8236 C C . MET C 1 134 ? -17.111 71.201 218.474 1.00 47.07 135 MET F C 1
ATOM 8237 O O . MET C 1 134 ? -17.445 70.446 219.370 1.00 49.54 135 MET F O 1
ATOM 8242 N N . GLU C 1 135 ? -16.112 72.076 218.598 1.00 48.06 136 GLU F N 1
ATOM 8243 C CA . GLU C 1 135 ? -15.225 72.052 219.762 1.00 44.24 136 GLU F CA 1
ATOM 8244 C C . GLU C 1 135 ? -15.854 72.729 220.954 1.00 45.42 136 GLU F C 1
ATOM 8245 O O . GLU C 1 135 ? -15.421 72.507 222.086 1.00 46.48 136 GLU F O 1
ATOM 8251 N N . ASN C 1 136 ? -16.851 73.570 220.710 1.00 41.50 137 ASN F N 1
ATOM 8252 C CA . ASN C 1 136 ? -17.493 74.298 221.778 1.00 38.10 137 ASN F CA 1
ATOM 8253 C C . ASN C 1 136 ? -18.937 73.883 221.957 1.00 40.32 137 ASN F C 1
ATOM 8254 O O . ASN C 1 136 ? -19.629 74.396 222.842 1.00 44.66 137 ASN F O 1
ATOM 8259 N N . LYS C 1 137 ? -19.367 72.894 221.170 1.00 38.93 138 LYS F N 1
ATOM 8260 C CA . LYS C 1 137 ? -20.672 72.250 221.345 1.00 39.62 138 LYS F CA 1
ATOM 8261 C C . LYS C 1 137 ? -21.752 73.269 221.272 1.00 42.40 138 LYS F C 1
ATOM 8262 O O . LYS C 1 137 ? -22.452 73.514 222.245 1.00 43.31 138 LYS F O 1
ATOM 8268 N N . LEU C 1 138 ? -21.845 73.887 220.106 1.00 42.29 139 LEU F N 1
ATOM 8269 C CA . LEU C 1 138 ? -22.759 74.978 219.901 1.00 45.38 139 LEU F CA 1
ATOM 8270 C C . LEU C 1 138 ? -23.720 74.569 218.825 1.00 43.74 139 LEU F C 1
ATOM 8271 O O . LEU C 1 138 ? -23.315 74.189 217.730 1.00 39.53 139 LEU F O 1
ATOM 8276 N N . PRO C 1 139 ? -25.009 74.661 219.130 1.00 42.61 140 PRO F N 1
ATOM 8277 C CA . PRO C 1 139 ? -25.962 74.498 218.085 1.00 44.21 140 PRO F CA 1
ATOM 8278 C C . PRO C 1 139 ? -25.727 75.574 216.998 1.00 44.53 140 PRO F C 1
ATOM 8279 O O . PRO C 1 139 ? -25.351 76.719 217.290 1.00 37.78 140 PRO F O 1
ATOM 8283 N N . VAL C 1 140 ? -25.834 75.118 215.764 1.00 45.46 141 VAL F N 1
ATOM 8284 C CA . VAL C 1 140 ? -25.555 75.889 214.564 1.00 48.97 141 VAL F CA 1
ATOM 8285 C C . VAL C 1 140 ? -26.879 76.312 213.938 1.00 48.85 141 VAL F C 1
ATOM 8286 O O . VAL C 1 140 ? -27.671 75.453 213.511 1.00 50.33 141 VAL F O 1
ATOM 8290 N N . VAL C 1 141 ? -27.155 77.606 213.943 1.00 46.59 142 VAL F N 1
ATOM 8291 C CA . VAL C 1 141 ? -28.401 78.093 213.374 1.00 47.94 142 VAL F CA 1
ATOM 8292 C C . VAL C 1 141 ? -28.091 78.963 212.190 1.00 49.97 142 VAL F C 1
ATOM 8293 O O . VAL C 1 141 ? -27.473 80.024 212.328 1.00 47.62 142 VAL F O 1
ATOM 8297 N N . THR C 1 142 ? -28.539 78.514 211.029 1.00 49.55 143 THR F N 1
ATOM 8298 C CA . THR C 1 142 ? -28.164 79.143 209.792 1.00 50.29 143 THR F CA 1
ATOM 8299 C C . THR C 1 142 ? -29.387 79.677 209.054 1.00 56.68 143 THR F C 1
ATOM 8300 O O . THR C 1 142 ? -30.374 78.964 208.958 1.00 60.83 143 THR F O 1
ATOM 8304 N N . LEU C 1 143 ? -29.303 80.924 208.561 1.00 54.30 144 LEU F N 1
ATOM 8305 C CA . LEU C 1 143 ? -30.319 81.535 207.696 1.00 56.16 144 LEU F CA 1
ATOM 8306 C C . LEU C 1 143 ? -29.727 81.674 206.283 1.00 57.98 144 LEU F C 1
ATOM 8307 O O . LEU C 1 143 ? -28.947 82.588 206.047 1.00 59.02 144 LEU F O 1
ATOM 8312 N N . THR C 1 144 ? -30.034 80.734 205.374 1.00 59.54 145 THR F N 1
ATOM 8313 C CA . THR C 1 144 ? -29.420 80.721 204.051 1.00 64.10 145 THR F CA 1
ATOM 8314 C C . THR C 1 144 ? -30.252 81.350 202.974 1.00 70.49 145 THR F C 1
ATOM 8315 O O . THR C 1 144 ? -31.502 81.221 202.958 1.00 61.37 145 THR F O 1
ATOM 8319 N N . GLU C 1 145 ? -29.513 81.929 202.024 1.00 76.56 146 GLU F N 1
ATOM 8320 C CA . GLU C 1 145 ? -30.046 82.371 200.746 1.00 85.26 146 GLU F CA 1
ATOM 8321 C C . GLU C 1 145 ? -29.144 81.923 199.588 1.00 86.52 146 GLU F C 1
ATOM 8322 O O . GLU C 1 145 ? -29.542 81.063 198.813 1.00 95.32 146 GLU F O 1
ATOM 8328 N N . SER C 1 146 ? -27.932 82.475 199.489 1.00 92.78 147 SER F N 1
ATOM 8329 C CA . SER C 1 146 ? -27.035 82.242 198.327 1.00 97.93 147 SER F CA 1
ATOM 8330 C C . SER C 1 146 ? -27.725 82.470 196.986 1.00 92.34 147 SER F C 1
ATOM 8331 O O . SER C 1 146 ? -28.452 83.447 196.826 1.00 97.02 147 SER F O 1
ATOM 8334 N N . LEU C 1 151 ? -20.317 80.681 190.896 1.00 92.82 152 LEU F N 1
ATOM 8335 C CA . LEU C 1 151 ? -19.663 79.689 190.027 1.00 95.42 152 LEU F CA 1
ATOM 8336 C C . LEU C 1 151 ? -18.296 80.193 189.585 1.00 86.88 152 LEU F C 1
ATOM 8337 O O . LEU C 1 151 ? -17.557 79.488 188.913 1.00 82.24 152 LEU F O 1
ATOM 8342 N N . ASN C 1 152 ? -17.956 81.413 189.979 1.00 87.79 153 ASN F N 1
ATOM 8343 C CA . ASN C 1 152 ? -16.665 81.978 189.621 1.00 100.29 153 ASN F CA 1
ATOM 8344 C C . ASN C 1 152 ? -15.534 81.000 189.991 1.00 110.25 153 ASN F C 1
ATOM 8345 O O . ASN C 1 152 ? -14.889 80.430 189.100 1.00 110.32 153 ASN F O 1
ATOM 8350 N N . TYR C 1 153 ? -15.327 80.790 191.297 1.00 107.66 154 TYR F N 1
ATOM 8351 C CA . TYR C 1 153 ? -14.422 79.761 191.806 1.00 96.55 154 TYR F CA 1
ATOM 8352 C C . TYR C 1 153 ? -15.296 78.600 192.268 1.00 93.23 154 TYR F C 1
ATOM 8353 O O . TYR C 1 153 ? -16.100 78.743 193.190 1.00 109.31 154 TYR F O 1
ATOM 8362 N N . ALA C 1 154 ? -15.125 77.450 191.640 1.00 80.97 155 ALA F N 1
ATOM 8363 C CA . ALA C 1 154 ? -16.009 76.305 191.858 1.00 75.13 155 ALA F CA 1
ATOM 8364 C C . ALA C 1 154 ? -15.458 75.082 191.184 1.00 73.24 155 ALA F C 1
ATOM 8365 O O . ALA C 1 154 ? -15.563 73.995 191.723 1.00 83.29 155 ALA F O 1
ATOM 8367 N N . ALA C 1 155 ? -14.890 75.234 189.997 1.00 65.02 156 ALA F N 1
ATOM 8368 C CA . ALA C 1 155 ? -14.166 74.126 189.396 1.00 73.17 156 ALA F CA 1
ATOM 8369 C C . ALA C 1 155 ? -13.012 73.746 190.331 1.00 66.43 156 ALA F C 1
ATOM 8370 O O . ALA C 1 155 ? -12.593 72.581 190.403 1.00 64.04 156 ALA F O 1
ATOM 8372 N N . GLU C 1 156 ? -12.544 74.744 191.061 1.00 60.58 157 GLU F N 1
ATOM 8373 C CA . GLU C 1 156 ? -11.269 74.692 191.723 1.00 71.37 157 GLU F CA 1
ATOM 8374 C C . GLU C 1 156 ? -11.446 74.289 193.173 1.00 68.78 157 GLU F C 1
ATOM 8375 O O . GLU C 1 156 ? -10.667 73.505 193.713 1.00 63.45 157 GLU F O 1
ATOM 8381 N N . ILE C 1 157 ? -12.508 74.801 193.769 1.00 66.16 158 ILE F N 1
ATOM 8382 C CA . ILE C 1 157 ? -12.763 74.635 195.168 1.00 67.88 158 ILE F CA 1
ATOM 8383 C C . ILE C 1 157 ? -13.622 73.396 195.471 1.00 66.28 158 ILE F C 1
ATOM 8384 O O . ILE C 1 157 ? -13.744 73.017 196.624 1.00 62.05 158 ILE F O 1
ATOM 8389 N N . PHE C 1 158 ? -14.201 72.747 194.461 1.00 60.51 159 PHE F N 1
ATOM 8390 C CA . PHE C 1 158 ? -15.388 71.945 194.740 1.00 58.55 159 PHE F CA 1
ATOM 8391 C C . PHE C 1 158 ? -15.064 70.685 195.522 1.00 55.53 159 PHE F C 1
ATOM 8392 O O . PHE C 1 158 ? -15.784 70.350 196.443 1.00 55.01 159 PHE F O 1
ATOM 8400 N N . VAL C 1 159 ? -13.965 70.023 195.186 1.00 53.11 160 VAL F N 1
ATOM 8401 C CA . VAL C 1 159 ? -13.580 68.789 195.864 1.00 54.24 160 VAL F CA 1
ATOM 8402 C C . VAL C 1 159 ? -13.350 69.041 197.362 1.00 54.61 160 VAL F C 1
ATOM 8403 O O . VAL C 1 159 ? -13.868 68.340 198.207 1.00 56.77 160 VAL F O 1
ATOM 8407 N N . GLU C 1 160 ? -12.588 70.069 197.671 1.00 60.80 161 GLU F N 1
ATOM 8408 C CA . GLU C 1 160 ? -12.290 70.437 199.038 1.00 61.44 161 GLU F CA 1
ATOM 8409 C C . GLU C 1 160 ? -13.557 70.984 199.713 1.00 61.93 161 GLU F C 1
ATOM 8410 O O . GLU C 1 160 ? -13.775 70.809 200.925 1.00 55.82 161 GLU F O 1
ATOM 8416 N N . GLY C 1 161 ? -14.428 71.608 198.922 1.00 59.75 162 GLY F N 1
ATOM 8417 C CA . GLY C 1 161 ? -15.725 72.101 199.435 1.00 53.85 162 GLY F CA 1
ATOM 8418 C C . GLY C 1 161 ? -16.618 71.027 200.031 1.00 47.56 162 GLY F C 1
ATOM 8419 O O . GLY C 1 161 ? -17.493 71.337 200.817 1.00 46.25 162 GLY F O 1
ATOM 8420 N N . ALA C 1 162 ? -16.395 69.764 199.658 1.00 43.44 163 ALA F N 1
ATOM 8421 C CA . ALA C 1 162 ? -17.116 68.639 200.245 1.00 46.66 163 ALA F CA 1
ATOM 8422 C C . ALA C 1 162 ? -16.915 68.525 201.768 1.00 51.19 163 ALA F C 1
ATOM 8423 O O . ALA C 1 162 ? -17.725 67.914 202.457 1.00 49.57 163 ALA F O 1
ATOM 8425 N N . ARG C 1 163 ? -15.835 69.098 202.294 1.00 51.86 164 ARG F N 1
ATOM 8426 C CA . ARG C 1 163 ? -15.544 68.974 203.716 1.00 47.43 164 ARG F CA 1
ATOM 8427 C C . ARG C 1 163 ? -16.606 69.658 204.526 1.00 43.60 164 ARG F C 1
ATOM 8428 O O . ARG C 1 163 ? -16.894 69.244 205.637 1.00 48.34 164 ARG F O 1
ATOM 8436 N N . GLY C 1 164 ? -17.208 70.698 203.983 1.00 42.15 165 GLY F N 1
ATOM 8437 C CA . GLY C 1 164 ? -18.316 71.348 204.666 1.00 45.39 165 GLY F CA 1
ATOM 8438 C C . GLY C 1 164 ? -19.494 70.413 204.907 1.00 41.79 165 GLY F C 1
ATOM 8439 O O . GLY C 1 164 ? -20.104 70.434 205.952 1.00 46.15 165 GLY F O 1
ATOM 8440 N N . PHE C 1 165 ? -19.776 69.569 203.929 1.00 40.71 166 PHE F N 1
ATOM 8441 C CA . PHE C 1 165 ? -20.865 68.633 204.018 1.00 45.64 166 PHE F CA 1
ATOM 8442 C C . PHE C 1 165 ? -20.500 67.462 204.948 1.00 47.26 166 PHE F C 1
ATOM 8443 O O . PHE C 1 165 ? -21.262 67.117 205.855 1.00 46.74 166 PHE F O 1
ATOM 8451 N N . ALA C 1 166 ? -19.323 66.885 204.752 1.00 45.27 167 ALA F N 1
ATOM 8452 C CA . ALA C 1 166 ? -18.820 65.866 205.655 1.00 45.39 167 ALA F CA 1
ATOM 8453 C C . ALA C 1 166 ? -18.898 66.304 207.100 1.00 46.06 167 ALA F C 1
ATOM 8454 O O . ALA C 1 166 ? -19.261 65.509 207.965 1.00 46.85 167 ALA F O 1
ATOM 8456 N N . ASN C 1 167 ? -18.543 67.555 207.372 1.00 42.52 168 ASN F N 1
ATOM 8457 C CA . ASN C 1 167 ? -18.624 68.084 208.729 1.00 41.27 168 ASN F CA 1
ATOM 8458 C C . ASN C 1 167 ? -20.061 68.133 209.248 1.00 45.09 168 ASN F C 1
ATOM 8459 O O . ASN C 1 167 ? -20.322 67.877 210.423 1.00 46.66 168 ASN F O 1
ATOM 8464 N N . GLN C 1 168 ? -20.991 68.505 208.384 1.00 45.14 169 GLN F N 1
ATOM 8465 C CA . GLN C 1 168 ? -22.384 68.588 208.774 1.00 40.84 169 GLN F CA 1
ATOM 8466 C C . GLN C 1 168 ? -22.918 67.242 209.193 1.00 38.29 169 GLN F C 1
ATOM 8467 O O . GLN C 1 168 ? -23.613 67.134 210.186 1.00 35.59 169 GLN F O 1
ATOM 8473 N N . ALA C 1 169 ? -22.614 66.232 208.394 1.00 35.23 170 ALA F N 1
ATOM 8474 C CA . ALA C 1 169 ? -22.944 64.864 208.710 1.00 36.59 170 ALA F CA 1
ATOM 8475 C C . ALA C 1 169 ? -22.391 64.479 210.058 1.00 41.73 170 ALA F C 1
ATOM 8476 O O . ALA C 1 169 ? -23.120 63.856 210.842 1.00 44.93 170 ALA F O 1
ATOM 8478 N N . ARG C 1 170 ? -21.153 64.902 210.370 1.00 39.40 171 ARG F N 1
ATOM 8479 C CA . ARG C 1 170 ? -20.492 64.471 211.635 1.00 38.39 171 ARG F CA 1
ATOM 8480 C C . ARG C 1 170 ? -20.969 65.195 212.851 1.00 36.12 171 ARG F C 1
ATOM 8481 O O . ARG C 1 170 ? -21.103 64.607 213.916 1.00 42.73 171 ARG F O 1
ATOM 8489 N N . ILE C 1 171 ? -21.204 66.476 212.694 1.00 38.24 172 ILE F N 1
ATOM 8490 C CA . ILE C 1 171 ? -21.809 67.324 213.725 1.00 40.36 172 ILE F CA 1
ATOM 8491 C C . ILE C 1 171 ? -23.209 66.771 214.131 1.00 41.25 172 ILE F C 1
ATOM 8492 O O . ILE C 1 171 ? -23.635 66.805 215.288 1.00 37.34 172 ILE F O 1
ATOM 8497 N N . SER C 1 172 ? -23.927 66.257 213.161 1.00 35.31 173 SER F N 1
ATOM 8498 C CA . SER C 1 172 ? -25.190 65.663 213.478 1.00 41.58 173 SER F CA 1
ATOM 8499 C C . SER C 1 172 ? -24.992 64.380 214.291 1.00 41.23 173 SER F C 1
ATOM 8500 O O . SER C 1 172 ? -25.720 64.141 215.243 1.00 40.51 173 SER F O 1
ATOM 8503 N N . ALA C 1 173 ? -24.010 63.578 213.894 1.00 37.69 174 ALA F N 1
ATOM 8504 C CA . ALA C 1 173 ? -23.629 62.401 214.649 1.00 41.05 174 ALA F CA 1
ATOM 8505 C C . ALA C 1 173 ? -23.029 62.702 216.033 1.00 41.59 174 ALA F C 1
ATOM 8506 O O . ALA C 1 173 ? -23.140 61.877 216.929 1.00 40.48 174 ALA F O 1
ATOM 8508 N N . MET C 1 174 ? -22.450 63.886 216.232 1.00 44.86 175 MET F N 1
ATOM 8509 C CA . MET C 1 174 ? -21.859 64.229 217.521 1.00 42.96 175 MET F CA 1
ATOM 8510 C C . MET C 1 174 ? -22.938 64.642 218.494 1.00 41.21 175 MET F C 1
ATOM 8511 O O . MET C 1 174 ? -22.699 64.706 219.678 1.00 48.45 175 MET F O 1
ATOM 8516 N N . GLY C 1 175 ? -24.116 64.961 218.015 1.00 37.82 176 GLY F N 1
ATOM 8517 C CA . GLY C 1 175 ? -25.197 65.378 218.911 1.00 39.70 176 GLY F CA 1
ATOM 8518 C C . GLY C 1 175 ? -25.379 66.878 219.002 1.00 42.17 176 GLY F C 1
ATOM 8519 O O . GLY C 1 175 ? -25.958 67.377 219.969 1.00 39.66 176 GLY F O 1
ATOM 8520 N N . ILE C 1 176 ? -24.842 67.605 218.025 1.00 42.00 177 ILE F N 1
ATOM 8521 C CA . ILE C 1 176 ? -24.945 69.040 218.042 1.00 46.96 177 ILE F CA 1
ATOM 8522 C C . ILE C 1 176 ? -25.904 69.351 216.917 1.00 42.52 177 ILE F C 1
ATOM 8523 O O . ILE C 1 176 ? -25.598 69.128 215.773 1.00 40.21 177 ILE F O 1
ATOM 8528 N N . PRO C 1 177 ? -27.075 69.849 217.263 1.00 46.24 178 PRO F N 1
ATOM 8529 C CA . PRO C 1 177 ? -28.104 70.021 216.255 1.00 46.58 178 PRO F CA 1
ATOM 8530 C C . PRO C 1 177 ? -27.875 71.224 215.354 1.00 44.09 178 PRO F C 1
ATOM 8531 O O . PRO C 1 177 ? -27.243 72.225 215.760 1.00 46.60 178 PRO F O 1
ATOM 8535 N N . GLN C 1 178 ? -28.386 71.101 214.141 1.00 40.03 179 GLN F N 1
ATOM 8536 C CA . GLN C 1 178 ? -28.315 72.155 213.124 1.00 44.65 179 GLN F CA 1
ATOM 8537 C C . GLN C 1 178 ? -29.723 72.593 212.709 1.00 45.82 179 GLN F C 1
ATOM 8538 O O . GLN C 1 178 ? -30.561 71.774 212.360 1.00 41.99 179 GLN F O 1
ATOM 8544 N N . VAL C 1 179 ? -29.958 73.898 212.697 1.00 45.28 180 VAL F N 1
ATOM 8545 C CA . VAL C 1 179 ? -31.256 74.415 212.354 1.00 45.94 180 VAL F CA 1
ATOM 8546 C C . VAL C 1 179 ? -31.045 75.342 211.152 1.00 47.67 180 VAL F C 1
ATOM 8547 O O . VAL C 1 179 ? -30.290 76.309 211.215 1.00 47.14 180 VAL F O 1
ATOM 8551 N N . THR C 1 180 ? -31.686 75.054 210.035 1.00 45.66 181 THR F N 1
ATOM 8552 C CA . THR C 1 180 ? -31.448 75.848 208.864 1.00 46.95 181 THR F CA 1
ATOM 8553 C C . THR C 1 180 ? -32.790 76.444 208.359 1.00 52.58 181 THR F C 1
ATOM 8554 O O . THR C 1 180 ? -33.812 75.727 208.234 1.00 52.18 181 THR F O 1
ATOM 8558 N N . VAL C 1 181 ? -32.802 77.756 208.134 1.00 46.61 182 VAL F N 1
ATOM 8559 C CA . VAL C 1 181 ? -33.933 78.423 207.505 1.00 48.68 182 VAL F CA 1
ATOM 8560 C C . VAL C 1 181 ? -33.526 78.772 206.092 1.00 47.47 182 VAL F C 1
ATOM 8561 O O . VAL C 1 181 ? -32.536 79.461 205.858 1.00 46.44 182 VAL F O 1
ATOM 8565 N N . VAL C 1 182 ? -34.267 78.246 205.142 1.00 49.51 183 VAL F N 1
ATOM 8566 C CA . VAL C 1 182 ? -34.020 78.545 203.750 1.00 55.71 183 VAL F CA 1
ATOM 8567 C C . VAL C 1 182 ? -34.929 79.732 203.344 1.00 59.76 183 VAL F C 1
ATOM 8568 O O . VAL C 1 182 ? -36.146 79.598 203.287 1.00 58.78 183 VAL F O 1
ATOM 8572 N N . HIS C 1 183 ? -34.317 80.891 203.121 1.00 58.54 184 HIS F N 1
ATOM 8573 C CA . HIS C 1 183 ? -35.030 82.087 202.687 1.00 62.09 184 HIS F CA 1
ATOM 8574 C C . HIS C 1 183 ? -34.963 82.335 201.181 1.00 60.04 184 HIS F C 1
ATOM 8575 O O . HIS C 1 183 ? -35.647 83.198 200.669 1.00 66.59 184 HIS F O 1
ATOM 8582 N N . GLY C 1 184 ? -34.116 81.613 200.475 1.00 59.72 185 GLY F N 1
ATOM 8583 C CA . GLY C 1 184 ? -33.931 81.863 199.058 1.00 60.56 185 GLY F CA 1
ATOM 8584 C C . GLY C 1 184 ? -33.566 80.617 198.312 1.00 57.83 185 GLY F C 1
ATOM 8585 O O . GLY C 1 184 ? -34.118 79.560 198.577 1.00 66.47 185 GLY F O 1
ATOM 8586 N N . SER C 1 185 ? -32.665 80.715 197.353 1.00 57.29 186 SER F N 1
ATOM 8587 C CA . SER C 1 185 ? -32.360 79.526 196.562 1.00 72.55 186 SER F CA 1
ATOM 8588 C C . SER C 1 185 ? -31.135 78.790 197.107 1.00 71.56 186 SER F C 1
ATOM 8589 O O . SER C 1 185 ? -30.170 79.398 197.562 1.00 80.29 186 SER F O 1
ATOM 8592 N N . SER C 1 186 ? -31.227 77.472 197.119 1.00 67.38 187 SER F N 1
ATOM 8593 C CA . SER C 1 186 ? -30.160 76.619 197.598 1.00 61.87 187 SER F CA 1
ATOM 8594 C C . SER C 1 186 ? -30.056 75.575 196.547 1.00 57.90 187 SER F C 1
ATOM 8595 O O . SER C 1 186 ? -30.971 74.789 196.369 1.00 63.92 187 SER F O 1
ATOM 8598 N N . THR C 1 187 ? -28.975 75.600 195.786 1.00 58.45 188 THR F N 1
ATOM 8599 C CA . THR C 1 187 ? -28.975 74.872 194.547 1.00 57.92 188 THR F CA 1
ATOM 8600 C C . THR C 1 187 ? -27.694 74.136 194.314 1.00 58.71 188 THR F C 1
ATOM 8601 O O . THR C 1 187 ? -26.648 74.503 194.856 1.00 59.70 188 THR F O 1
ATOM 8605 N N . ALA C 1 188 ? -27.806 73.100 193.486 1.00 61.51 189 ALA F N 1
ATOM 8606 C CA . ALA C 1 188 ? -26.766 72.098 193.287 1.00 68.28 189 ALA F CA 1
ATOM 8607 C C . ALA C 1 188 ? -26.182 71.701 194.645 1.00 69.58 189 ALA F C 1
ATOM 8608 O O . ALA C 1 188 ? -26.949 71.339 195.546 1.00 70.39 189 ALA F O 1
ATOM 8610 N N . GLY C 1 189 ? -24.860 71.786 194.800 1.00 73.70 190 GLY F N 1
ATOM 8611 C CA . GLY C 1 189 ? -24.197 71.571 196.074 1.00 66.78 190 GLY F CA 1
ATOM 8612 C C . GLY C 1 189 ? -24.760 72.342 197.256 1.00 62.33 190 GLY F C 1
ATOM 8613 O O . GLY C 1 189 ? -24.830 71.809 198.359 1.00 78.42 190 GLY F O 1
ATOM 8614 N N . GLY C 1 190 ? -25.175 73.581 197.047 1.00 57.38 191 GLY F N 1
ATOM 8615 C CA . GLY C 1 190 ? -25.757 74.386 198.116 1.00 52.12 191 GLY F CA 1
ATOM 8616 C C . GLY C 1 190 ? -27.046 73.802 198.677 1.00 57.65 191 GLY F C 1
ATOM 8617 O O . GLY C 1 190 ? -27.550 74.290 199.706 1.00 61.69 191 GLY F O 1
ATOM 8618 N N . ALA C 1 191 ? -27.606 72.785 197.999 1.00 49.31 192 ALA F N 1
ATOM 8619 C CA . ALA C 1 191 ? -28.867 72.174 198.437 1.00 55.07 192 ALA F CA 1
ATOM 8620 C C . ALA C 1 191 ? -28.667 71.197 199.606 1.00 53.03 192 ALA F C 1
ATOM 8621 O O . ALA C 1 191 ? -29.616 70.843 200.325 1.00 47.76 192 ALA F O 1
ATOM 8623 N N . TYR C 1 192 ? -27.435 70.745 199.759 1.00 50.40 193 TYR F N 1
ATOM 8624 C CA . TYR C 1 192 ? -27.109 69.771 200.754 1.00 46.14 193 TYR F CA 1
ATOM 8625 C C . TYR C 1 192 ? -26.822 70.387 202.094 1.00 45.25 193 TYR F C 1
ATOM 8626 O O . TYR C 1 192 ? -26.838 69.682 203.056 1.00 49.69 193 TYR F O 1
ATOM 8635 N N . GLN C 1 193 ? -26.600 71.687 202.208 1.00 47.80 194 GLN F N 1
ATOM 8636 C CA . GLN C 1 193 ? -26.415 72.211 203.546 1.00 51.46 194 GLN F CA 1
ATOM 8637 C C . GLN C 1 193 ? -27.717 72.222 204.377 1.00 52.68 194 GLN F C 1
ATOM 8638 O O . GLN C 1 193 ? -27.670 71.885 205.567 1.00 52.55 194 GLN F O 1
ATOM 8644 N N . PRO C 1 194 ? -28.879 72.561 203.761 1.00 54.97 195 PRO F N 1
ATOM 8645 C CA . PRO C 1 194 ? -30.134 72.224 204.439 1.00 48.21 195 PRO F CA 1
ATOM 8646 C C . PRO C 1 194 ? -30.338 70.732 204.481 1.00 47.15 195 PRO F C 1
ATOM 8647 O O . PRO C 1 194 ? -30.788 70.196 205.499 1.00 50.16 195 PRO F O 1
ATOM 8651 N N . GLY C 1 195 ? -30.022 70.057 203.388 1.00 37.94 196 GLY F N 1
ATOM 8652 C CA . GLY C 1 195 ? -30.148 68.626 203.348 1.00 38.89 196 GLY F CA 1
ATOM 8653 C C . GLY C 1 195 ? -29.544 68.002 204.606 1.00 41.92 196 GLY F C 1
ATOM 8654 O O . GLY C 1 195 ? -30.163 67.179 205.240 1.00 47.38 196 GLY F O 1
ATOM 8655 N N . LEU C 1 196 ? -28.336 68.435 204.976 1.00 42.01 197 LEU F N 1
ATOM 8656 C CA . LEU C 1 196 ? -27.551 67.789 205.985 1.00 38.03 197 LEU F CA 1
ATOM 8657 C C . LEU C 1 196 ? -27.717 68.535 207.296 1.00 39.55 197 LEU F C 1
ATOM 8658 O O . LEU C 1 196 ? -26.907 68.349 208.242 1.00 44.74 197 LEU F O 1
ATOM 8663 N N . SER C 1 197 ? -28.755 69.377 207.362 1.00 39.08 198 SER F N 1
ATOM 8664 C CA . SER C 1 197 ? -29.215 69.961 208.633 1.00 42.28 198 SER F CA 1
ATOM 8665 C C . SER C 1 197 ? -30.269 69.046 209.259 1.00 45.69 198 SER F C 1
ATOM 8666 O O . SER C 1 197 ? -30.856 68.220 208.560 1.00 50.92 198 SER F O 1
ATOM 8669 N N . ASP C 1 198 ? -30.515 69.215 210.563 1.00 44.76 199 ASP F N 1
ATOM 8670 C CA . ASP C 1 198 ? -31.421 68.353 211.304 1.00 43.98 199 ASP F CA 1
ATOM 8671 C C . ASP C 1 198 ? -32.870 68.866 211.258 1.00 45.88 199 ASP F C 1
ATOM 8672 O O . ASP C 1 198 ? -33.826 68.070 211.120 1.00 41.74 199 ASP F O 1
ATOM 8677 N N . TYR C 1 199 ? -33.002 70.188 211.414 1.00 43.36 200 TYR F N 1
ATOM 8678 C CA . TYR C 1 199 ? -34.271 70.909 211.372 1.00 48.27 200 TYR F CA 1
ATOM 8679 C C . TYR C 1 199 ? -34.242 71.959 210.281 1.00 47.97 200 TYR F C 1
ATOM 8680 O O . TYR C 1 199 ? -33.433 72.871 210.332 1.00 54.24 200 TYR F O 1
ATOM 8689 N N . VAL C 1 200 ? -35.164 71.867 209.337 1.00 48.12 201 VAL F N 1
ATOM 8690 C CA . VAL C 1 200 ? -35.141 72.744 208.171 1.00 52.40 201 VAL F CA 1
ATOM 8691 C C . VAL C 1 200 ? -36.472 73.472 208.041 1.00 47.61 201 VAL F C 1
ATOM 8692 O O . VAL C 1 200 ? -37.507 72.833 207.847 1.00 41.44 201 VAL F O 1
ATOM 8696 N N . VAL C 1 201 ? -36.395 74.802 208.158 1.00 46.76 202 VAL F N 1
ATOM 8697 C CA . VAL C 1 201 ? -37.504 75.713 207.958 1.00 49.26 202 VAL F CA 1
ATOM 8698 C C . VAL C 1 201 ? -37.470 76.309 206.533 1.00 54.00 202 VAL F C 1
ATOM 8699 O O . VAL C 1 201 ? -36.439 76.824 206.086 1.00 53.66 202 VAL F O 1
ATOM 8703 N N . VAL C 1 202 ? -38.589 76.217 205.818 1.00 52.64 203 VAL F N 1
ATOM 8704 C CA . VAL C 1 202 ? -38.674 76.730 204.437 1.00 61.93 203 VAL F CA 1
ATOM 8705 C C . VAL C 1 202 ? -39.709 77.869 204.330 1.00 61.11 203 VAL F C 1
ATOM 8706 O O . VAL C 1 202 ? -40.836 77.755 204.824 1.00 57.72 203 VAL F O 1
ATOM 8710 N N . VAL C 1 203 ? -39.292 78.965 203.702 1.00 59.63 204 VAL F N 1
ATOM 8711 C CA . VAL C 1 203 ? -40.122 80.168 203.541 1.00 62.63 204 VAL F CA 1
ATOM 8712 C C . VAL C 1 203 ? -41.036 80.059 202.310 1.00 59.16 204 VAL F C 1
ATOM 8713 O O . VAL C 1 203 ? -40.557 79.896 201.190 1.00 50.65 204 VAL F O 1
ATOM 8717 N N . ARG C 1 204 ? -42.342 80.142 202.528 1.00 56.94 205 ARG F N 1
ATOM 8718 C CA . ARG C 1 204 ? -43.314 79.929 201.441 1.00 63.45 205 ARG F CA 1
ATOM 8719 C C . ARG C 1 204 ? -43.086 80.889 200.251 1.00 62.23 205 ARG F C 1
ATOM 8720 O O . ARG C 1 204 ? -43.034 82.120 200.408 1.00 55.11 205 ARG F O 1
ATOM 8728 N N . GLY C 1 205 ? -42.907 80.302 199.077 1.00 59.97 206 GLY F N 1
ATOM 8729 C CA . GLY C 1 205 ? -42.677 81.054 197.859 1.00 69.00 206 GLY F CA 1
ATOM 8730 C C . GLY C 1 205 ? -41.380 81.856 197.734 1.00 73.13 206 GLY F C 1
ATOM 8731 O O . GLY C 1 205 ? -41.206 82.564 196.746 1.00 81.34 206 GLY F O 1
ATOM 8732 N N . LYS C 1 206 ? -40.473 81.805 198.706 1.00 68.40 207 LYS F N 1
ATOM 8733 C CA . LYS C 1 206 ? -39.138 82.377 198.477 1.00 65.56 207 LYS F CA 1
ATOM 8734 C C . LYS C 1 206 ? -38.088 81.279 198.287 1.00 60.46 207 LYS F C 1
ATOM 8735 O O . LYS C 1 206 ? -37.225 81.355 197.403 1.00 59.94 207 LYS F O 1
ATOM 8741 N N . ALA C 1 207 ? -38.188 80.257 199.122 1.00 55.34 208 ALA F N 1
ATOM 8742 C CA . ALA C 1 207 ? -37.194 79.230 199.225 1.00 54.22 208 ALA F CA 1
ATOM 8743 C C . ALA C 1 207 ? -37.297 78.302 198.062 1.00 54.22 208 ALA F C 1
ATOM 8744 O O . ALA C 1 207 ? -38.390 77.965 197.610 1.00 58.34 208 ALA F O 1
ATOM 8746 N N . LYS C 1 208 ? -36.145 77.878 197.583 1.00 56.79 209 LYS F N 1
ATOM 8747 C CA . LYS C 1 208 ? -36.116 76.924 196.523 1.00 63.57 209 LYS F CA 1
ATOM 8748 C C . LYS C 1 208 ? -34.910 76.030 196.762 1.00 63.83 209 LYS F C 1
ATOM 8749 O O . LYS C 1 208 ? -33.805 76.512 197.030 1.00 69.16 209 LYS F O 1
ATOM 8755 N N . MET C 1 209 ? -35.138 74.724 196.703 1.00 59.22 210 MET F N 1
ATOM 8756 C CA . MET C 1 209 ? -34.056 73.757 196.895 1.00 61.82 210 MET F CA 1
ATOM 8757 C C . MET C 1 209 ? -34.101 72.782 195.762 1.00 51.17 210 MET F C 1
ATOM 8758 O O . MET C 1 209 ? -35.113 72.159 195.551 1.00 50.39 210 MET F O 1
ATOM 8763 N N . PHE C 1 210 ? -32.997 72.615 195.062 1.00 49.83 211 PHE F N 1
ATOM 8764 C CA . PHE C 1 210 ? -32.930 71.567 194.056 1.00 54.33 211 PHE F CA 1
ATOM 8765 C C . PHE C 1 210 ? -31.475 71.320 193.676 1.00 51.24 211 PHE F C 1
ATOM 8766 O O . PHE C 1 210 ? -30.668 72.217 193.819 1.00 59.36 211 PHE F O 1
ATOM 8774 N N . LEU C 1 211 ? -31.148 70.111 193.222 1.00 51.28 212 LEU F N 1
ATOM 8775 C CA . LEU C 1 211 ? -29.774 69.781 192.827 1.00 57.07 212 LEU F CA 1
ATOM 8776 C C . LEU C 1 211 ? -29.476 70.413 191.514 1.00 54.85 212 LEU F C 1
ATOM 8777 O O . LEU C 1 211 ? -28.333 70.700 191.234 1.00 59.08 212 LEU F O 1
ATOM 8782 N N . ALA C 1 212 ? -30.513 70.560 190.699 1.00 58.07 213 ALA F N 1
ATOM 8783 C CA . ALA C 1 212 ? -30.487 71.336 189.460 1.00 57.21 213 ALA F CA 1
ATOM 8784 C C . ALA C 1 212 ? -31.747 72.196 189.353 1.00 62.03 213 ALA F C 1
ATOM 8785 O O . ALA C 1 212 ? -32.857 71.663 189.299 1.00 63.33 213 ALA F O 1
ATOM 8787 N N . GLY C 1 213 ? -31.574 73.522 189.386 1.00 64.67 214 GLY F N 1
ATOM 8788 C CA . GLY C 1 213 ? -32.651 74.471 189.085 1.00 63.24 214 GLY F CA 1
ATOM 8789 C C . GLY C 1 213 ? -33.015 74.364 187.611 1.00 62.58 214 GLY F C 1
ATOM 8790 O O . GLY C 1 213 ? -32.333 73.629 186.888 1.00 61.90 214 GLY F O 1
ATOM 8791 N N . PRO C 1 214 ? -34.097 75.059 187.156 1.00 61.53 215 PRO F N 1
ATOM 8792 C CA . PRO C 1 214 ? -34.542 74.872 185.751 1.00 65.52 215 PRO F CA 1
ATOM 8793 C C . PRO C 1 214 ? -33.476 75.146 184.699 1.00 67.98 215 PRO F C 1
ATOM 8794 O O . PRO C 1 214 ? -33.385 74.388 183.731 1.00 81.37 215 PRO F O 1
ATOM 8798 N N . PRO C 1 215 ? -32.649 76.196 184.893 1.00 73.78 216 PRO F N 1
ATOM 8799 C CA . PRO C 1 215 ? -31.420 76.323 184.114 1.00 70.07 216 PRO F CA 1
ATOM 8800 C C . PRO C 1 215 ? -30.558 75.063 184.062 1.00 67.23 216 PRO F C 1
ATOM 8801 O O . PRO C 1 215 ? -30.618 74.341 183.068 1.00 68.42 216 PRO F O 1
ATOM 8805 N N . GLY C 1 222 ? -33.606 67.212 179.427 1.00 70.05 223 GLY F N 1
ATOM 8806 C CA . GLY C 1 222 ? -33.910 68.613 179.120 1.00 82.41 223 GLY F CA 1
ATOM 8807 C C . GLY C 1 222 ? -35.328 69.079 179.437 1.00 85.16 223 GLY F C 1
ATOM 8808 O O . GLY C 1 222 ? -36.055 69.559 178.569 1.00 90.24 223 GLY F O 1
ATOM 8809 N N . GLU C 1 223 ? -35.697 68.977 180.705 1.00 83.01 224 GLU F N 1
ATOM 8810 C CA . GLU C 1 223 ? -37.067 69.228 181.170 1.00 78.37 224 GLU F CA 1
ATOM 8811 C C . GLU C 1 223 ? -37.351 70.713 181.378 1.00 73.30 224 GLU F C 1
ATOM 8812 O O . GLU C 1 223 ? -36.473 71.480 181.774 1.00 70.48 224 GLU F O 1
ATOM 8818 N N . ILE C 1 224 ? -38.591 71.112 181.118 1.00 70.69 225 ILE F N 1
ATOM 8819 C CA . ILE C 1 224 ? -39.033 72.459 181.410 1.00 67.23 225 ILE F CA 1
ATOM 8820 C C . ILE C 1 224 ? -39.984 72.407 182.592 1.00 70.00 225 ILE F C 1
ATOM 8821 O O . ILE C 1 224 ? -41.122 71.911 182.478 1.00 64.42 225 ILE F O 1
ATOM 8826 N N . ALA C 1 225 ? -39.499 72.938 183.716 1.00 68.24 226 ALA F N 1
ATOM 8827 C CA . ALA C 1 225 ? -40.256 73.024 184.943 1.00 66.06 226 ALA F CA 1
ATOM 8828 C C . ALA C 1 225 ? -40.054 74.405 185.520 1.00 62.49 226 ALA F C 1
ATOM 8829 O O . ALA C 1 225 ? -38.995 75.003 185.344 1.00 64.50 226 ALA F O 1
ATOM 8831 N N . SER C 1 226 ? -41.076 74.928 186.190 1.00 63.16 227 SER F N 1
ATOM 8832 C CA . SER C 1 226 ? -40.927 76.175 186.945 1.00 64.53 227 SER F CA 1
ATOM 8833 C C . SER C 1 226 ? -40.123 75.891 188.212 1.00 67.63 227 SER F C 1
ATOM 8834 O O . SER C 1 226 ? -40.171 74.786 188.747 1.00 59.92 227 SER F O 1
ATOM 8837 N N . ASP C 1 227 ? -39.416 76.882 188.727 1.00 67.10 228 ASP F N 1
ATOM 8838 C CA . ASP C 1 227 ? -38.567 76.610 189.857 1.00 69.70 228 ASP F CA 1
ATOM 8839 C C . ASP C 1 227 ? -39.385 76.260 191.119 1.00 73.48 228 ASP F C 1
ATOM 8840 O O . ASP C 1 227 ? -38.943 75.431 191.935 1.00 73.22 228 ASP F O 1
ATOM 8845 N N . GLU C 1 228 ? -40.599 76.803 191.224 1.00 71.13 229 GLU F N 1
ATOM 8846 C CA . GLU C 1 228 ? -41.541 76.428 192.290 1.00 65.93 229 GLU F CA 1
ATOM 8847 C C . GLU C 1 228 ? -42.101 74.982 192.124 1.00 69.74 229 GLU F C 1
ATOM 8848 O O . GLU C 1 228 ? -42.303 74.266 193.116 1.00 68.73 229 GLU F O 1
ATOM 8854 N N . GLU C 1 229 ? -42.352 74.559 190.884 1.00 72.00 230 GLU F N 1
ATOM 8855 C CA . GLU C 1 229 ? -42.751 73.163 190.594 1.00 75.10 230 GLU F CA 1
ATOM 8856 C C . GLU C 1 229 ? -41.659 72.142 190.942 1.00 67.45 230 GLU F C 1
ATOM 8857 O O . GLU C 1 229 ? -41.934 70.957 191.153 1.00 66.74 230 GLU F O 1
ATOM 8863 N N . LEU C 1 230 ? -40.422 72.608 190.939 1.00 57.73 231 LEU F N 1
ATOM 8864 C CA . LEU C 1 230 ? -39.265 71.735 190.919 1.00 56.61 231 LEU F CA 1
ATOM 8865 C C . LEU C 1 230 ? -38.623 71.630 192.331 1.00 59.32 231 LEU F C 1
ATOM 8866 O O . LEU C 1 230 ? -38.164 70.565 192.719 1.00 56.53 231 LEU F O 1
ATOM 8871 N N . GLY C 1 231 ? -38.587 72.728 193.078 1.00 54.13 232 GLY F N 1
ATOM 8872 C CA . GLY C 1 231 ? -38.049 72.695 194.405 1.00 52.26 232 GLY F CA 1
ATOM 8873 C C . GLY C 1 231 ? -38.557 73.773 195.321 1.00 56.58 232 GLY F C 1
ATOM 8874 O O . GLY C 1 231 ? -37.800 74.284 196.157 1.00 58.23 232 GLY F O 1
ATOM 8875 N N . GLY C 1 232 ? -39.836 74.119 195.190 1.00 54.44 233 GLY F N 1
ATOM 8876 C CA . GLY C 1 232 ? -40.408 75.136 196.060 1.00 57.43 233 GLY F CA 1
ATOM 8877 C C . GLY C 1 232 ? -40.604 74.671 197.501 1.00 54.99 233 GLY F C 1
ATOM 8878 O O . GLY C 1 232 ? -40.618 73.469 197.805 1.00 51.83 233 GLY F O 1
ATOM 8879 N N . ALA C 1 233 ? -40.772 75.644 198.391 1.00 52.19 234 ALA F N 1
ATOM 8880 C CA . ALA C 1 233 ? -41.030 75.369 199.802 1.00 53.91 234 ALA F CA 1
ATOM 8881 C C . ALA C 1 233 ? -42.112 74.319 199.990 1.00 59.62 234 ALA F C 1
ATOM 8882 O O . ALA C 1 233 ? -41.915 73.364 200.749 1.00 61.13 234 ALA F O 1
ATOM 8884 N N . GLU C 1 234 ? -43.230 74.495 199.281 1.00 56.30 235 GLU F N 1
ATOM 8885 C CA . GLU C 1 234 ? -44.372 73.600 199.360 1.00 57.11 235 GLU F CA 1
ATOM 8886 C C . GLU C 1 234 ? -44.090 72.203 198.804 1.00 57.74 235 GLU F C 1
ATOM 8887 O O . GLU C 1 234 ? -44.587 71.218 199.349 1.00 57.03 235 GLU F O 1
ATOM 8893 N N . LEU C 1 235 ? -43.347 72.096 197.706 1.00 51.88 236 LEU F N 1
ATOM 8894 C CA . LEU C 1 235 ? -42.946 70.778 197.270 1.00 55.80 236 LEU F CA 1
ATOM 8895 C C . LEU C 1 235 ? -42.196 70.016 198.406 1.00 51.45 236 LEU F C 1
ATOM 8896 O O . LEU C 1 235 ? -42.410 68.818 198.636 1.00 48.91 236 LEU F O 1
ATOM 8901 N N . HIS C 1 236 ? -41.310 70.714 199.089 1.00 48.29 237 HIS F N 1
ATOM 8902 C CA . HIS C 1 236 ? -40.394 70.059 200.042 1.00 51.24 237 HIS F CA 1
ATOM 8903 C C . HIS C 1 236 ? -41.073 69.784 201.382 1.00 49.31 237 HIS F C 1
ATOM 8904 O O . HIS C 1 236 ? -40.948 68.685 201.926 1.00 54.28 237 HIS F O 1
ATOM 8911 N N . ALA C 1 237 ? -41.831 70.751 201.876 1.00 50.33 238 ALA F N 1
ATOM 8912 C CA . ALA C 1 237 ? -42.643 70.547 203.082 1.00 50.28 238 ALA F CA 1
ATOM 8913 C C . ALA C 1 237 ? -43.745 69.493 202.922 1.00 47.79 238 ALA F C 1
ATOM 8914 O O . ALA C 1 237 ? -43.943 68.659 203.815 1.00 48.98 238 ALA F O 1
ATOM 8916 N N . GLN C 1 238 ? -44.375 69.446 201.755 1.00 50.28 239 GLN F N 1
ATOM 8917 C CA . GLN C 1 238 ? -45.554 68.590 201.565 1.00 50.33 239 GLN F CA 1
ATOM 8918 C C . GLN C 1 238 ? -45.341 67.249 200.853 1.00 50.42 239 GLN F C 1
ATOM 8919 O O . GLN C 1 238 ? -46.033 66.276 201.150 1.00 48.89 239 GLN F O 1
ATOM 8925 N N . VAL C 1 239 ? -44.457 67.217 199.866 1.00 46.80 240 VAL F N 1
ATOM 8926 C CA . VAL C 1 239 ? -44.356 66.047 199.016 1.00 48.67 240 VAL F CA 1
ATOM 8927 C C . VAL C 1 239 ? -43.108 65.256 199.325 1.00 51.75 240 VAL F C 1
ATOM 8928 O O . VAL C 1 239 ? -43.175 64.082 199.604 1.00 49.85 240 VAL F O 1
ATOM 8932 N N . ALA C 1 240 ? -41.964 65.906 199.238 1.00 54.99 241 ALA F N 1
ATOM 8933 C CA . ALA C 1 240 ? -40.705 65.223 199.342 1.00 52.34 241 ALA F CA 1
ATOM 8934 C C . ALA C 1 240 ? -40.392 64.896 200.805 1.00 50.60 241 ALA F C 1
ATOM 8935 O O . ALA C 1 240 ? -39.793 63.888 201.105 1.00 45.42 241 ALA F O 1
ATOM 8937 N N . GLY C 1 241 ? -40.774 65.771 201.704 1.00 45.70 242 GLY F N 1
ATOM 8938 C CA . GLY C 1 241 ? -40.370 65.635 203.079 1.00 44.81 242 GLY F CA 1
ATOM 8939 C C . GLY C 1 241 ? -38.989 66.184 203.313 1.00 46.41 242 GLY F C 1
ATOM 8940 O O . GLY C 1 241 ? -38.289 65.802 204.254 1.00 50.84 242 GLY F O 1
ATOM 8941 N N . THR C 1 242 ? -38.563 67.110 202.495 1.00 48.97 243 THR F N 1
ATOM 8942 C CA . THR C 1 242 ? -37.212 67.634 202.693 1.00 46.86 243 THR F CA 1
ATOM 8943 C C . THR C 1 242 ? -37.126 68.636 203.837 1.00 48.89 243 THR F C 1
ATOM 8944 O O . THR C 1 242 ? -36.036 68.909 204.355 1.00 54.05 243 THR F O 1
ATOM 8948 N N . ALA C 1 243 ? -38.263 69.194 204.229 1.00 45.45 244 ALA F N 1
ATOM 8949 C CA . ALA C 1 243 ? -38.280 70.157 205.300 1.00 47.31 244 ALA F CA 1
ATOM 8950 C C . ALA C 1 243 ? -39.326 69.769 206.312 1.00 44.96 244 ALA F C 1
ATOM 8951 O O . ALA C 1 243 ? -40.230 68.985 206.022 1.00 51.37 244 ALA F O 1
ATOM 8953 N N . GLU C 1 244 ? -39.170 70.323 207.503 1.00 42.61 245 GLU F N 1
ATOM 8954 C CA . GLU C 1 244 ? -40.027 70.032 208.618 1.00 47.91 245 GLU F CA 1
ATOM 8955 C C . GLU C 1 244 ? -40.925 71.223 208.914 1.00 48.23 245 GLU F C 1
ATOM 8956 O O . GLU C 1 244 ? -41.904 71.089 209.636 1.00 48.72 245 GLU F O 1
ATOM 8962 N N . TYR C 1 245 ? -40.607 72.403 208.415 1.00 45.95 246 TYR F N 1
ATOM 8963 C CA . TYR C 1 245 ? -41.500 73.518 208.689 1.00 51.23 246 TYR F CA 1
ATOM 8964 C C . TYR C 1 245 ? -41.653 74.456 207.506 1.00 50.89 246 TYR F C 1
ATOM 8965 O O . TYR C 1 245 ? -40.681 74.783 206.846 1.00 53.65 246 TYR F O 1
ATOM 8974 N N . LEU C 1 246 ? -42.886 74.900 207.267 1.00 59.18 247 LEU F N 1
ATOM 8975 C CA . LEU C 1 246 ? -43.221 75.929 206.246 1.00 58.84 247 LEU F CA 1
ATOM 8976 C C . LEU C 1 246 ? -43.511 77.243 206.923 1.00 53.19 247 LEU F C 1
ATOM 8977 O O . LEU C 1 246 ? -44.434 77.327 207.714 1.00 44.99 247 LEU F O 1
ATOM 8982 N N . ALA C 1 247 ? -42.683 78.248 206.661 1.00 55.37 248 ALA F N 1
ATOM 8983 C CA . ALA C 1 247 ? -42.881 79.603 207.190 1.00 56.19 248 ALA F CA 1
ATOM 8984 C C . ALA C 1 247 ? -43.546 80.480 206.134 1.00 57.78 248 ALA F C 1
ATOM 8985 O O . ALA C 1 247 ? -43.412 80.221 204.949 1.00 61.95 248 ALA F O 1
ATOM 8987 N N . GLU C 1 248 ? -44.249 81.524 206.560 1.00 66.95 249 GLU F N 1
ATOM 8988 C CA . GLU C 1 248 ? -44.998 82.378 205.624 1.00 65.56 249 GLU F CA 1
ATOM 8989 C C . GLU C 1 248 ? -44.171 83.484 205.004 1.00 63.37 249 GLU F C 1
ATOM 8990 O O . GLU C 1 248 ? -44.542 83.999 203.959 1.00 62.89 249 GLU F O 1
ATOM 8996 N N . ASN C 1 249 ? -43.058 83.844 205.634 1.00 64.69 250 ASN F N 1
ATOM 8997 C CA . ASN C 1 249 ? -42.186 84.919 205.143 1.00 68.01 250 ASN F CA 1
ATOM 8998 C C . ASN C 1 249 ? -40.914 84.966 205.978 1.00 68.71 250 ASN F C 1
ATOM 8999 O O . ASN C 1 249 ? -40.818 84.241 206.948 1.00 62.87 250 ASN F O 1
ATOM 9004 N N . ASP C 1 250 ? -39.961 85.832 205.622 1.00 67.31 251 ASP F N 1
ATOM 9005 C CA . ASP C 1 250 ? -38.670 85.870 206.304 1.00 68.59 251 ASP F CA 1
ATOM 9006 C C . ASP C 1 250 ? -38.817 85.815 207.844 1.00 73.89 251 ASP F C 1
ATOM 9007 O O . ASP C 1 250 ? -38.217 84.955 208.501 1.00 69.92 251 ASP F O 1
ATOM 9012 N N . ALA C 1 251 ? -39.641 86.707 208.391 1.00 67.12 252 ALA F N 1
ATOM 9013 C CA . ALA C 1 251 ? -39.768 86.895 209.841 1.00 63.90 252 ALA F CA 1
ATOM 9014 C C . ALA C 1 251 ? -40.422 85.726 210.576 1.00 55.08 252 ALA F C 1
ATOM 9015 O O . ALA C 1 251 ? -40.273 85.570 211.782 1.00 51.44 252 ALA F O 1
ATOM 9017 N N . ASP C 1 252 ? -41.208 84.962 209.854 1.00 53.80 253 ASP F N 1
ATOM 9018 C CA . ASP C 1 252 ? -41.914 83.847 210.410 1.00 57.60 253 ASP F CA 1
ATOM 9019 C C . ASP C 1 252 ? -40.969 82.632 210.473 1.00 62.13 253 ASP F C 1
ATOM 9020 O O . ASP C 1 252 ? -41.129 81.762 211.322 1.00 66.55 253 ASP F O 1
ATOM 9025 N N . GLY C 1 253 ? -39.996 82.583 209.560 1.00 64.24 254 GLY F N 1
ATOM 9026 C CA . GLY C 1 253 ? -38.971 81.543 209.538 1.00 61.18 254 GLY F CA 1
ATOM 9027 C C . GLY C 1 253 ? -38.126 81.724 210.766 1.00 59.51 254 GLY F C 1
ATOM 9028 O O . GLY C 1 253 ? -38.006 80.823 211.604 1.00 60.44 254 GLY F O 1
ATOM 9029 N N . VAL C 1 254 ? -37.607 82.934 210.902 1.00 57.93 255 VAL F N 1
ATOM 9030 C CA . VAL C 1 254 ? -36.772 83.323 212.028 1.00 58.33 255 VAL F CA 1
ATOM 9031 C C . VAL C 1 254 ? -37.457 83.028 213.341 1.00 57.70 255 VAL F C 1
ATOM 9032 O O . VAL C 1 254 ? -36.814 82.549 214.264 1.00 62.33 255 VAL F O 1
ATOM 9036 N N . ARG C 1 255 ? -38.749 83.328 213.432 1.00 57.45 256 ARG F N 1
ATOM 9037 C CA . ARG C 1 255 ? -39.514 83.054 214.649 1.00 52.85 256 ARG F CA 1
ATOM 9038 C C . ARG C 1 255 ? -39.495 81.564 214.928 1.00 55.42 256 ARG F C 1
ATOM 9039 O O . ARG C 1 255 ? -39.323 81.146 216.065 1.00 56.29 256 ARG F O 1
ATOM 9047 N N . LEU C 1 256 ? -39.719 80.777 213.877 1.00 57.04 257 LEU F N 1
ATOM 9048 C CA . LEU C 1 256 ? -39.812 79.337 213.992 1.00 53.62 257 LEU F CA 1
ATOM 9049 C C . LEU C 1 256 ? -38.473 78.742 214.374 1.00 57.13 257 LEU F C 1
ATOM 9050 O O . LEU C 1 256 ? -38.421 77.736 215.072 1.00 60.95 257 LEU F O 1
ATOM 9055 N N . ALA C 1 257 ? -37.389 79.347 213.908 1.00 57.06 258 ALA F N 1
ATOM 9056 C CA . ALA C 1 257 ? -36.071 78.885 214.306 1.00 52.49 258 ALA F CA 1
ATOM 9057 C C . ALA C 1 257 ? -35.863 79.179 215.780 1.00 56.34 258 ALA F C 1
ATOM 9058 O O . ALA C 1 257 ? -35.370 78.326 216.524 1.00 54.46 258 ALA F O 1
ATOM 9060 N N . ARG C 1 258 ? -36.240 80.369 216.222 1.00 56.05 259 ARG F N 1
ATOM 9061 C CA . ARG C 1 258 ? -36.102 80.670 217.642 1.00 61.15 259 ARG F CA 1
ATOM 9062 C C . ARG C 1 258 ? -36.881 79.634 218.460 1.00 61.14 259 ARG F C 1
ATOM 9063 O O . ARG C 1 258 ? -36.459 79.234 219.540 1.00 60.77 259 ARG F O 1
ATOM 9071 N N . GLU C 1 259 ? -38.030 79.216 217.956 1.00 58.77 260 GLU F N 1
ATOM 9072 C CA . GLU C 1 259 ? -38.889 78.334 218.725 1.00 59.33 260 GLU F CA 1
ATOM 9073 C C . GLU C 1 259 ? -38.340 76.923 218.792 1.00 55.98 260 GLU F C 1
ATOM 9074 O O . GLU C 1 259 ? -38.467 76.256 219.816 1.00 57.50 260 GLU F O 1
ATOM 9080 N N . ILE C 1 260 ? -37.715 76.482 217.707 1.00 56.72 261 ILE F N 1
ATOM 9081 C CA . ILE C 1 260 ? -37.017 75.195 217.675 1.00 54.05 261 ILE F CA 1
ATOM 9082 C C . ILE C 1 260 ? -35.865 75.160 218.696 1.00 53.67 261 ILE F C 1
ATOM 9083 O O . ILE C 1 260 ? -35.745 74.225 219.494 1.00 51.62 261 ILE F O 1
ATOM 9088 N N . VAL C 1 261 ? -35.042 76.198 218.685 1.00 49.82 262 VAL F N 1
ATOM 9089 C CA . VAL C 1 261 ? -33.980 76.333 219.669 1.00 48.07 262 VAL F CA 1
ATOM 9090 C C . VAL C 1 261 ? -34.540 76.355 221.086 1.00 52.47 262 VAL F C 1
ATOM 9091 O O . VAL C 1 261 ? -34.132 75.535 221.921 1.00 57.12 262 VAL F O 1
ATOM 9095 N N . GLY C 1 262 ? -35.527 77.218 221.325 1.00 47.34 263 GLY F N 1
ATOM 9096 C CA . GLY C 1 262 ? -36.135 77.360 222.623 1.00 44.51 263 GLY F CA 1
ATOM 9097 C C . GLY C 1 262 ? -36.884 76.128 223.122 1.00 48.29 263 GLY F C 1
ATOM 9098 O O . GLY C 1 262 ? -37.256 76.038 224.284 1.00 40.05 263 GLY F O 1
ATOM 9099 N N . MET C 1 263 ? -37.040 75.137 222.268 1.00 51.47 264 MET F N 1
ATOM 9100 C CA . MET C 1 263 ? -37.759 73.940 222.626 1.00 49.73 264 MET F CA 1
ATOM 9101 C C . MET C 1 263 ? -36.841 72.750 222.956 1.00 51.28 264 MET F C 1
ATOM 9102 O O . MET C 1 263 ? -37.310 71.674 223.314 1.00 59.32 264 MET F O 1
ATOM 9107 N N . LEU C 1 264 ? -35.536 72.934 222.818 1.00 50.69 265 LEU F N 1
ATOM 9108 C CA . LEU C 1 264 ? -34.565 71.921 223.182 1.00 50.50 265 LEU F CA 1
ATOM 9109 C C . LEU C 1 264 ? -34.273 71.959 224.670 1.00 48.26 265 LEU F C 1
ATOM 9110 O O . LEU C 1 264 ? -34.156 73.023 225.222 1.00 49.84 265 LEU F O 1
ATOM 9115 N N . PRO C 1 265 ? -34.038 70.803 225.301 1.00 47.79 266 PRO F N 1
ATOM 9116 C CA . PRO C 1 265 ? -33.545 70.825 226.685 1.00 46.33 266 PRO F CA 1
ATOM 9117 C C . PRO C 1 265 ? -32.028 71.102 226.841 1.00 45.58 266 PRO F C 1
ATOM 9118 O O . PRO C 1 265 ? -31.377 70.490 227.684 1.00 54.13 266 PRO F O 1
ATOM 9122 N N . TRP C 1 266 ? -31.478 72.041 226.085 1.00 48.77 267 TRP F N 1
ATOM 9123 C CA . TRP C 1 266 ? -30.016 72.163 225.931 1.00 45.83 267 TRP F CA 1
ATOM 9124 C C . TRP C 1 266 ? -29.313 72.558 227.217 1.00 43.68 267 TRP F C 1
ATOM 9125 O O . TRP C 1 266 ? -28.385 71.895 227.654 1.00 42.62 267 TRP F O 1
ATOM 9136 N N . ASN C 1 267 ? -29.735 73.642 227.835 1.00 50.21 268 ASN F N 1
ATOM 9137 C CA . ASN C 1 267 ? -29.080 74.086 229.069 1.00 50.76 268 ASN F CA 1
ATOM 9138 C C . ASN C 1 267 ? -29.419 73.189 230.269 1.00 46.64 268 ASN F C 1
ATOM 9139 O O . ASN C 1 267 ? -28.668 73.132 231.231 1.00 51.26 268 ASN F O 1
ATOM 9144 N N . ALA C 1 268 ? -30.537 72.475 230.201 1.00 45.20 269 ALA F N 1
ATOM 9145 C CA . ALA C 1 268 ? -30.858 71.479 231.198 1.00 44.95 269 ALA F CA 1
ATOM 9146 C C . ALA C 1 268 ? -29.869 70.278 231.210 1.00 45.72 269 ALA F C 1
ATOM 9147 O O . ALA C 1 268 ? -29.767 69.578 232.198 1.00 46.17 269 ALA F O 1
ATOM 9149 N N . GLN C 1 269 ? -29.116 70.067 230.137 1.00 45.31 270 GLN F N 1
ATOM 9150 C CA . GLN C 1 269 ? -28.040 69.074 230.142 1.00 44.35 270 GLN F CA 1
ATOM 9151 C C . GLN C 1 269 ? -26.822 69.457 230.985 1.00 46.98 270 GLN F C 1
ATOM 9152 O O . GLN C 1 269 ? -25.972 68.626 231.211 1.00 52.93 270 GLN F O 1
ATOM 9158 N N . LEU C 1 270 ? -26.701 70.706 231.407 1.00 50.80 271 LEU F N 1
ATOM 9159 C CA . LEU C 1 270 ? -25.524 71.138 232.150 1.00 52.32 271 LEU F CA 1
ATOM 9160 C C . LEU C 1 270 ? -25.701 70.954 233.654 1.00 56.76 271 LEU F C 1
ATOM 9161 O O . LEU C 1 270 ? -26.821 70.952 234.153 1.00 65.79 271 LEU F O 1
ATOM 9166 N N . PRO C 1 271 ? -24.591 70.830 234.385 1.00 59.73 272 PRO F N 1
ATOM 9167 C CA . PRO C 1 271 ? -24.629 70.906 235.842 1.00 58.84 272 PRO F CA 1
ATOM 9168 C C . PRO C 1 271 ? -24.833 72.321 236.410 1.00 62.39 272 PRO F C 1
ATOM 9169 O O . PRO C 1 271 ? -24.717 73.313 235.703 1.00 59.35 272 PRO F O 1
ATOM 9173 N N . ALA C 1 272 ? -25.131 72.403 237.698 1.00 69.35 273 ALA F N 1
ATOM 9174 C CA . ALA C 1 272 ? -25.223 73.689 238.383 1.00 78.85 273 ALA F CA 1
ATOM 9175 C C . ALA C 1 272 ? -23.867 74.436 238.552 1.00 86.35 273 ALA F C 1
ATOM 9176 O O . ALA C 1 272 ? -22.788 73.877 238.346 1.00 84.53 273 ALA F O 1
ATOM 9178 N N . ARG C 1 273 ? -23.944 75.710 238.926 1.00 97.67 274 ARG F N 1
ATOM 9179 C CA . ARG C 1 273 ? -22.772 76.472 239.346 1.00 99.74 274 ARG F CA 1
ATOM 9180 C C . ARG C 1 273 ? -23.233 77.662 240.172 1.00 98.91 274 ARG F C 1
ATOM 9181 O O . ARG C 1 273 ? -22.422 78.408 240.719 1.00 113.41 274 ARG F O 1
ATOM 9189 N N . SER C 1 277 ? -18.547 85.716 241.222 1.00 85.90 278 SER F N 1
ATOM 9190 C CA . SER C 1 277 ? -17.964 86.784 242.054 1.00 89.18 278 SER F CA 1
ATOM 9191 C C . SER C 1 277 ? -16.461 87.053 241.792 1.00 87.07 278 SER F C 1
ATOM 9192 O O . SER C 1 277 ? -15.637 86.134 241.871 1.00 90.64 278 SER F O 1
ATOM 9195 N N . TRP C 1 278 ? -16.107 88.312 241.508 1.00 79.18 279 TRP F N 1
ATOM 9196 C CA . TRP C 1 278 ? -14.700 88.696 241.280 1.00 76.61 279 TRP F CA 1
ATOM 9197 C C . TRP C 1 278 ? -14.489 90.185 241.568 1.00 77.55 279 TRP F C 1
ATOM 9198 O O . TRP C 1 278 ? -15.391 90.849 242.038 1.00 84.25 279 TRP F O 1
ATOM 9209 N N . ARG C 1 279 ? -13.311 90.716 241.281 1.00 82.95 280 ARG F N 1
ATOM 9210 C CA . ARG C 1 279 ? -12.999 92.087 241.652 1.00 93.62 280 ARG F CA 1
ATOM 9211 C C . ARG C 1 279 ? -13.267 93.137 240.552 1.00 95.65 280 ARG F C 1
ATOM 9212 O O . ARG C 1 279 ? -14.034 94.085 240.759 1.00 106.76 280 ARG F O 1
ATOM 9220 N N . GLU C 1 280 ? -12.649 92.955 239.394 1.00 84.30 281 GLU F N 1
ATOM 9221 C CA . GLU C 1 280 ? -12.537 93.993 238.332 1.00 86.74 281 GLU F CA 1
ATOM 9222 C C . GLU C 1 280 ? -11.128 94.545 238.442 1.00 81.21 281 GLU F C 1
ATOM 9223 O O . GLU C 1 280 ? -10.554 94.555 239.532 1.00 84.67 281 GLU F O 1
ATOM 9229 N N . PRO C 1 281 ? -10.534 94.956 237.316 1.00 77.14 282 PRO F N 1
ATOM 9230 C CA . PRO C 1 281 ? -9.194 95.511 237.418 1.00 84.90 282 PRO F CA 1
ATOM 9231 C C . PRO C 1 281 ? -9.214 96.860 238.136 1.00 90.88 282 PRO F C 1
ATOM 9232 O O . PRO C 1 281 ? -10.286 97.442 238.339 1.00 81.67 282 PRO F O 1
ATOM 9236 N N . LEU C 1 282 ? -8.041 97.338 238.534 1.00 100.43 283 LEU F N 1
ATOM 9237 C CA . LEU C 1 282 ? -7.942 98.565 239.330 1.00 103.40 283 LEU F CA 1
ATOM 9238 C C . LEU C 1 282 ? -8.052 99.811 238.467 1.00 112.31 283 LEU F C 1
ATOM 9239 O O . LEU C 1 282 ? -8.628 100.820 238.884 1.00 117.57 283 LEU F O 1
ATOM 9244 N N . TYR C 1 283 ? -7.501 99.732 237.264 1.00 123.16 284 TYR F N 1
ATOM 9245 C CA . TYR C 1 283 ? -7.548 100.841 236.318 1.00 141.91 284 TYR F CA 1
ATOM 9246 C C . TYR C 1 283 ? -8.743 100.627 235.405 1.00 157.41 284 TYR F C 1
ATOM 9247 O O . TYR C 1 283 ? -9.048 99.484 235.056 1.00 165.90 284 TYR F O 1
ATOM 9256 N N . PRO C 1 284 ? -9.432 101.716 235.017 1.00 172.12 285 PRO F N 1
ATOM 9257 C CA . PRO C 1 284 ? -10.480 101.561 234.006 1.00 181.64 285 PRO F CA 1
ATOM 9258 C C . PRO C 1 284 ? -9.996 100.763 232.778 1.00 189.50 285 PRO F C 1
ATOM 9259 O O . PRO C 1 284 ? -8.818 100.838 232.415 1.00 194.43 285 PRO F O 1
ATOM 9263 N N . VAL C 1 285 ? -10.901 99.997 232.167 1.00 191.17 286 VAL F N 1
ATOM 9264 C CA . VAL C 1 285 ? -10.603 99.237 230.942 1.00 179.77 286 VAL F CA 1
ATOM 9265 C C . VAL C 1 285 ? -11.285 99.897 229.733 1.00 170.59 286 VAL F C 1
ATOM 9266 O O . VAL C 1 285 ? -11.757 99.217 228.818 1.00 156.47 286 VAL F O 1
ATOM 9270 N N . GLU C 1 286 ? -11.312 101.232 229.742 1.00 158.29 287 GLU F N 1
ATOM 9271 C CA . GLU C 1 286 ? -12.048 102.026 228.760 1.00 151.02 287 GLU F CA 1
ATOM 9272 C C . GLU C 1 286 ? -11.192 103.157 228.138 1.00 152.65 287 GLU F C 1
ATOM 9273 O O . GLU C 1 286 ? -11.720 104.021 227.429 1.00 150.94 287 GLU F O 1
ATOM 9279 N N . GLU C 1 287 ? -9.882 103.142 228.402 1.00 154.73 288 GLU F N 1
ATOM 9280 C CA . GLU C 1 287 ? -8.943 104.173 227.925 1.00 148.55 288 GLU F CA 1
ATOM 9281 C C . GLU C 1 287 ? -7.752 103.536 227.175 1.00 149.64 288 GLU F C 1
ATOM 9282 O O . GLU C 1 287 ? -6.756 104.206 226.890 1.00 149.09 288 GLU F O 1
ATOM 9288 N N . LEU C 1 288 ? -7.889 102.254 226.825 1.00 148.35 289 LEU F N 1
ATOM 9289 C CA . LEU C 1 288 ? -6.771 101.404 226.361 1.00 151.72 289 LEU F CA 1
ATOM 9290 C C . LEU C 1 288 ? -6.465 101.469 224.834 1.00 152.70 289 LEU F C 1
ATOM 9291 O O . LEU C 1 288 ? -5.736 100.613 224.329 1.00 154.17 289 LEU F O 1
ATOM 9296 N N . LEU C 1 289 ? -6.990 102.462 224.102 1.00 147.01 290 LEU F N 1
ATOM 9297 C CA . LEU C 1 289 ? -6.555 102.688 222.703 1.00 137.41 290 LEU F CA 1
ATOM 9298 C C . LEU C 1 289 ? -5.116 103.230 222.705 1.00 139.01 290 LEU F C 1
ATOM 9299 O O . LEU C 1 289 ? -4.421 103.169 221.689 1.00 132.21 290 LEU F O 1
ATOM 9304 N N . GLY C 1 290 ? -4.686 103.758 223.853 1.00 145.23 291 GLY F N 1
ATOM 9305 C CA . GLY C 1 290 ? -3.286 104.105 224.095 1.00 154.86 291 GLY F CA 1
ATOM 9306 C C . GLY C 1 290 ? -2.631 103.228 225.159 1.00 168.77 291 GLY F C 1
ATOM 9307 O O . GLY C 1 290 ? -2.743 103.497 226.358 1.00 164.82 291 GLY F O 1
ATOM 9308 N N . VAL C 1 291 ? -1.970 102.163 224.704 1.00 181.16 292 VAL F N 1
ATOM 9309 C CA . VAL C 1 291 ? -1.075 101.326 225.535 1.00 184.61 292 VAL F CA 1
ATOM 9310 C C . VAL C 1 291 ? 0.081 100.783 224.677 1.00 196.79 292 VAL F C 1
ATOM 9311 O O . VAL C 1 291 ? 1.247 100.832 225.082 1.00 201.29 292 VAL F O 1
ATOM 9315 N N . VAL C 1 292 ? -0.262 100.250 223.505 1.00 200.19 293 VAL F N 1
ATOM 9316 C CA . VAL C 1 292 ? 0.712 99.796 222.515 1.00 192.04 293 VAL F CA 1
ATOM 9317 C C . VAL C 1 292 ? 1.053 100.951 221.570 1.00 178.84 293 VAL F C 1
ATOM 9318 O O . VAL C 1 292 ? 0.159 101.689 221.150 1.00 159.64 293 VAL F O 1
ATOM 9322 N N . PRO C 1 293 ? 2.347 101.128 221.248 1.00 176.20 294 PRO F N 1
ATOM 9323 C CA . PRO C 1 293 ? 2.722 102.034 220.156 1.00 178.00 294 PRO F CA 1
ATOM 9324 C C . PRO C 1 293 ? 2.278 101.524 218.766 1.00 183.55 294 PRO F C 1
ATOM 9325 O O . PRO C 1 293 ? 1.830 100.386 218.648 1.00 187.14 294 PRO F O 1
ATOM 9329 N N . ALA C 1 294 ? 2.421 102.364 217.737 1.00 185.93 295 ALA F N 1
ATOM 9330 C CA . ALA C 1 294 ? 1.890 102.093 216.380 1.00 183.70 295 ALA F CA 1
ATOM 9331 C C . ALA C 1 294 ? 2.053 100.635 215.894 1.00 184.41 295 ALA F C 1
ATOM 9332 O O . ALA C 1 294 ? 1.136 99.828 216.066 1.00 177.19 295 ALA F O 1
ATOM 9334 N N . ASP C 1 295 ? 3.188 100.310 215.266 1.00 192.06 296 ASP F N 1
ATOM 9335 C CA . ASP C 1 295 ? 3.564 98.906 214.980 1.00 192.57 296 ASP F CA 1
ATOM 9336 C C . ASP C 1 295 ? 3.918 98.186 216.304 1.00 193.84 296 ASP F C 1
ATOM 9337 O O . ASP C 1 295 ? 3.923 98.815 217.367 1.00 198.26 296 ASP F O 1
ATOM 9342 N N . PRO C 1 296 ? 4.202 96.869 216.252 1.00 185.89 297 PRO F N 1
ATOM 9343 C CA . PRO C 1 296 ? 4.333 96.164 217.521 1.00 178.15 297 PRO F CA 1
ATOM 9344 C C . PRO C 1 296 ? 5.677 95.498 217.871 1.00 177.51 297 PRO F C 1
ATOM 9345 O O . PRO C 1 296 ? 5.848 95.100 219.025 1.00 178.27 297 PRO F O 1
ATOM 9349 N N . LYS C 1 297 ? 6.607 95.370 216.921 1.00 171.35 298 LYS F N 1
ATOM 9350 C CA . LYS C 1 297 ? 7.876 94.636 217.147 1.00 167.84 298 LYS F CA 1
ATOM 9351 C C . LYS C 1 297 ? 8.573 94.934 218.490 1.00 181.49 298 LYS F C 1
ATOM 9352 O O . LYS C 1 297 ? 9.207 94.050 219.073 1.00 178.54 298 LYS F O 1
ATOM 9358 N N . LYS C 1 298 ? 8.466 96.186 218.943 1.00 191.68 299 LYS F N 1
ATOM 9359 C CA . LYS C 1 298 ? 8.988 96.657 220.239 1.00 189.04 299 LYS F CA 1
ATOM 9360 C C . LYS C 1 298 ? 8.854 95.606 221.355 1.00 189.26 299 LYS F C 1
ATOM 9361 O O . LYS C 1 298 ? 7.763 95.064 221.550 1.00 196.06 299 LYS F O 1
ATOM 9367 N N . PRO C 1 299 ? 9.955 95.305 222.083 1.00 175.32 300 PRO F N 1
ATOM 9368 C CA . PRO C 1 299 ? 9.824 94.567 223.356 1.00 165.27 300 PRO F CA 1
ATOM 9369 C C . PRO C 1 299 ? 9.118 95.359 224.493 1.00 162.24 300 PRO F C 1
ATOM 9370 O O . PRO C 1 299 ? 9.708 95.555 225.560 1.00 160.02 300 PRO F O 1
ATOM 9374 N N . TYR C 1 300 ? 7.870 95.794 224.265 1.00 156.37 301 TYR F N 1
ATOM 9375 C CA . TYR C 1 300 ? 7.076 96.529 225.276 1.00 144.99 301 TYR F CA 1
ATOM 9376 C C . TYR C 1 300 ? 6.326 95.534 226.150 1.00 121.00 301 TYR F C 1
ATOM 9377 O O . TYR C 1 300 ? 6.313 94.341 225.851 1.00 131.00 301 TYR F O 1
ATOM 9386 N N . ASP C 1 301 ? 5.685 96.020 227.211 1.00 98.45 302 ASP F N 1
ATOM 9387 C CA . ASP C 1 301 ? 5.349 95.128 228.316 1.00 90.43 302 ASP F CA 1
ATOM 9388 C C . ASP C 1 301 ? 3.977 94.487 228.241 1.00 83.18 302 ASP F C 1
ATOM 9389 O O . ASP C 1 301 ? 2.948 95.140 228.385 1.00 73.28 302 ASP F O 1
ATOM 9394 N N . VAL C 1 302 ? 3.995 93.175 228.036 1.00 77.56 303 VAL F N 1
ATOM 9395 C CA . VAL C 1 302 ? 2.792 92.373 228.119 1.00 79.81 303 VAL F CA 1
ATOM 9396 C C . VAL C 1 302 ? 2.146 92.479 229.520 1.00 73.97 303 VAL F C 1
ATOM 9397 O O . VAL C 1 302 ? 0.930 92.570 229.641 1.00 67.13 303 VAL F O 1
ATOM 9401 N N . ARG C 1 303 ? 2.960 92.564 230.569 1.00 76.26 304 ARG F N 1
ATOM 9402 C CA . ARG C 1 303 ? 2.423 92.743 231.917 1.00 73.96 304 ARG F CA 1
ATOM 9403 C C . ARG C 1 303 ? 1.500 93.940 231.989 1.00 77.95 304 ARG F C 1
ATOM 9404 O O . ARG C 1 303 ? 0.536 93.941 232.761 1.00 81.79 304 ARG F O 1
ATOM 9412 N N . GLU C 1 304 ? 1.771 94.964 231.184 1.00 81.15 305 GLU F N 1
ATOM 9413 C CA . GLU C 1 304 ? 0.885 96.126 231.174 1.00 81.67 305 GLU F CA 1
ATOM 9414 C C . GLU C 1 304 ? -0.521 95.716 230.812 1.00 73.34 305 GLU F C 1
ATOM 9415 O O . GLU C 1 304 ? -1.464 96.213 231.393 1.00 69.38 305 GLU F O 1
ATOM 9421 N N . ILE C 1 305 ? -0.637 94.823 229.830 1.00 74.45 306 ILE F N 1
ATOM 9422 C CA . ILE C 1 305 ? -1.922 94.342 229.323 1.00 71.62 306 ILE F CA 1
ATOM 9423 C C . ILE C 1 305 ? -2.602 93.478 230.385 1.00 67.77 306 ILE F C 1
ATOM 9424 O O . ILE C 1 305 ? -3.785 93.692 230.722 1.00 59.53 306 ILE F O 1
ATOM 9429 N N . VAL C 1 306 ? -1.822 92.525 230.912 1.00 66.26 307 VAL F N 1
ATOM 9430 C CA . VAL C 1 306 ? -2.245 91.638 232.007 1.00 64.39 307 VAL F CA 1
ATOM 9431 C C . VAL C 1 306 ? -2.884 92.449 233.099 1.00 66.34 307 VAL F C 1
ATOM 9432 O O . VAL C 1 306 ? -3.956 92.106 233.583 1.00 66.50 307 VAL F O 1
ATOM 9436 N N . ALA C 1 307 ? -2.223 93.542 233.475 1.00 74.87 308 ALA F N 1
ATOM 9437 C CA . ALA C 1 307 ? -2.711 94.418 234.543 1.00 75.02 308 ALA F CA 1
ATOM 9438 C C . ALA C 1 307 ? -4.091 94.943 234.247 1.00 73.10 308 ALA F C 1
ATOM 9439 O O . ALA C 1 307 ? -4.889 95.150 235.163 1.00 77.15 308 ALA F O 1
ATOM 9441 N N . ARG C 1 308 ? -4.376 95.150 232.964 1.00 72.23 309 ARG F N 1
ATOM 9442 C CA . ARG C 1 308 ? -5.664 95.698 232.539 1.00 79.25 309 ARG F CA 1
ATOM 9443 C C . ARG C 1 308 ? -6.738 94.646 232.293 1.00 69.98 309 ARG F C 1
ATOM 9444 O O . ARG C 1 308 ? -7.928 94.947 232.368 1.00 65.21 309 ARG F O 1
ATOM 9452 N N . ILE C 1 309 ? -6.326 93.422 231.973 1.00 70.17 310 ILE F N 1
ATOM 9453 C CA . ILE C 1 309 ? -7.295 92.326 231.832 1.00 75.36 310 ILE F CA 1
ATOM 9454 C C . ILE C 1 309 ? -7.575 91.567 233.162 1.00 74.08 310 ILE F C 1
ATOM 9455 O O . ILE C 1 309 ? -8.744 91.236 233.447 1.00 64.48 310 ILE F O 1
ATOM 9460 N N . ALA C 1 310 ? -6.534 91.376 233.991 1.00 68.85 311 ALA F N 1
ATOM 9461 C CA . ALA C 1 310 ? -6.603 90.513 235.197 1.00 64.80 311 ALA F CA 1
ATOM 9462 C C . ALA C 1 310 ? -7.499 91.042 236.294 1.00 62.62 311 ALA F C 1
ATOM 9463 O O . ALA C 1 310 ? -7.432 92.209 236.606 1.00 74.66 311 ALA F O 1
ATOM 9465 N N . ASP C 1 311 ? -8.319 90.176 236.888 1.00 68.64 312 ASP F N 1
ATOM 9466 C CA . ASP C 1 311 ? -9.156 90.540 238.039 1.00 68.13 312 ASP F CA 1
ATOM 9467 C C . ASP C 1 311 ? -8.298 91.180 239.113 1.00 68.30 312 ASP F C 1
ATOM 9468 O O . ASP C 1 311 ? -7.286 90.600 239.498 1.00 65.53 312 ASP F O 1
ATOM 9473 N N . GLY C 1 312 ? -8.718 92.341 239.621 1.00 72.01 313 GLY F N 1
ATOM 9474 C CA . GLY C 1 312 ? -7.908 93.126 240.563 1.00 69.17 313 GLY F CA 1
ATOM 9475 C C . GLY C 1 312 ? -6.468 93.332 240.106 1.00 66.39 313 GLY F C 1
ATOM 9476 O O . GLY C 1 312 ? -5.543 93.455 240.915 1.00 67.61 313 GLY F O 1
ATOM 9477 N N . SER C 1 313 ? -6.265 93.332 238.801 1.00 63.67 314 SER F N 1
ATOM 9478 C CA . SER C 1 313 ? -4.930 93.432 238.214 1.00 71.19 314 SER F CA 1
ATOM 9479 C C . SER C 1 313 ? -3.867 92.528 238.905 1.00 73.64 314 SER F C 1
ATOM 9480 O O . SER C 1 313 ? -2.655 92.759 238.777 1.00 71.23 314 SER F O 1
ATOM 9483 N N . GLU C 1 314 ? -4.337 91.471 239.571 1.00 68.61 315 GLU F N 1
ATOM 9484 C CA . GLU C 1 314 ? -3.475 90.546 240.292 1.00 69.20 315 GLU F CA 1
ATOM 9485 C C . GLU C 1 314 ? -2.918 89.534 239.301 1.00 62.18 315 GLU F C 1
ATOM 9486 O O . GLU C 1 314 ? -3.671 88.911 238.540 1.00 66.10 315 GLU F O 1
ATOM 9492 N N . PHE C 1 315 ? -1.608 89.353 239.338 1.00 56.73 316 PHE F N 1
ATOM 9493 C CA . PHE C 1 315 ? -0.911 88.487 238.411 1.00 58.75 316 PHE F CA 1
ATOM 9494 C C . PHE C 1 315 ? 0.286 87.888 239.114 1.00 61.10 316 PHE F C 1
ATOM 9495 O O . PHE C 1 315 ? 1.004 88.619 239.801 1.00 61.09 316 PHE F O 1
ATOM 9503 N N . LEU C 1 316 ? 0.509 86.576 238.948 1.00 59.87 317 LEU F N 1
ATOM 9504 C CA . LEU C 1 316 ? 1.580 85.889 239.658 1.00 57.61 317 LEU F CA 1
ATOM 9505 C C . LEU C 1 316 ? 2.645 85.447 238.668 1.00 56.71 317 LEU F C 1
ATOM 9506 O O . LEU C 1 316 ? 2.497 84.428 238.000 1.00 55.63 317 LEU F O 1
ATOM 9511 N N . ASP C 1 317 ? 3.730 86.210 238.564 1.00 58.59 318 ASP F N 1
ATOM 9512 C CA . ASP C 1 317 ? 4.766 85.868 237.588 1.00 60.22 318 ASP F CA 1
ATOM 9513 C C . ASP C 1 317 ? 5.220 84.480 237.895 1.00 52.50 318 ASP F C 1
ATOM 9514 O O . ASP C 1 317 ? 5.387 84.143 239.040 1.00 59.35 318 ASP F O 1
ATOM 9519 N N . PHE C 1 318 ? 5.464 83.717 236.840 1.00 48.69 319 PHE F N 1
ATOM 9520 C CA . PHE C 1 318 ? 5.922 82.379 236.929 1.00 52.83 319 PHE F CA 1
ATOM 9521 C C . PHE C 1 318 ? 7.298 82.315 236.310 1.00 48.83 319 PHE F C 1
ATOM 9522 O O . PHE C 1 318 ? 7.441 82.569 235.141 1.00 59.37 319 PHE F O 1
ATOM 9530 N N . LYS C 1 319 ? 8.284 81.903 237.074 1.00 49.29 320 LYS F N 1
ATOM 9531 C CA . LYS C 1 319 ? 9.634 81.642 236.561 1.00 52.74 320 LYS F CA 1
ATOM 9532 C C . LYS C 1 319 ? 10.272 82.847 235.815 1.00 52.12 320 LYS F C 1
ATOM 9533 O O . LYS C 1 319 ? 11.091 82.687 234.918 1.00 50.32 320 LYS F O 1
ATOM 9539 N N . ASN C 1 320 ? 9.883 84.033 236.258 1.00 55.89 321 ASN F N 1
ATOM 9540 C CA . ASN C 1 320 ? 10.350 85.326 235.774 1.00 73.13 321 ASN F CA 1
ATOM 9541 C C . ASN C 1 320 ? 11.855 85.442 235.837 1.00 70.75 321 ASN F C 1
ATOM 9542 O O . ASN C 1 320 ? 12.510 85.727 234.838 1.00 78.44 321 ASN F O 1
ATOM 9547 N N . GLU C 1 321 ? 12.385 85.161 237.015 1.00 67.69 322 GLU F N 1
ATOM 9548 C CA . GLU C 1 321 ? 13.824 85.091 237.258 1.00 72.24 322 GLU F CA 1
ATOM 9549 C C . GLU C 1 321 ? 14.621 84.114 236.374 1.00 67.47 322 GLU F C 1
ATOM 9550 O O . GLU C 1 321 ? 15.844 84.252 236.277 1.00 65.42 322 GLU F O 1
ATOM 9556 N N . PHE C 1 322 ? 13.978 83.131 235.742 1.00 62.46 323 PHE F N 1
ATOM 9557 C CA . PHE C 1 322 ? 14.714 82.176 234.851 1.00 56.49 323 PHE F CA 1
ATOM 9558 C C . PHE C 1 322 ? 14.802 82.725 233.431 1.00 56.16 323 PHE F C 1
ATOM 9559 O O . PHE C 1 322 ? 15.734 82.393 232.666 1.00 57.82 323 PHE F O 1
ATOM 9567 N N . ASP C 1 323 ? 13.818 83.532 233.069 1.00 52.46 324 ASP F N 1
ATOM 9568 C CA . ASP C 1 323 ? 13.806 84.124 231.748 1.00 62.20 324 ASP F CA 1
ATOM 9569 C C . ASP C 1 323 ? 12.821 85.249 231.768 1.00 65.43 324 ASP F C 1
ATOM 9570 O O . ASP C 1 323 ? 11.652 85.052 232.151 1.00 54.62 324 ASP F O 1
ATOM 9575 N N . GLY C 1 324 ? 13.287 86.430 231.354 1.00 62.13 325 GLY F N 1
ATOM 9576 C CA . GLY C 1 324 ? 12.477 87.636 231.510 1.00 61.27 325 GLY F CA 1
ATOM 9577 C C . GLY C 1 324 ? 11.585 87.944 230.334 1.00 58.00 325 GLY F C 1
ATOM 9578 O O . GLY C 1 324 ? 10.646 88.723 230.470 1.00 60.44 325 GLY F O 1
ATOM 9579 N N . GLN C 1 325 ? 11.890 87.340 229.187 1.00 59.45 326 GLN F N 1
ATOM 9580 C CA . GLN C 1 325 ? 11.338 87.765 227.891 1.00 72.05 326 GLN F CA 1
ATOM 9581 C C . GLN C 1 325 ? 10.074 86.992 227.546 1.00 69.61 326 GLN F C 1
ATOM 9582 O O . GLN C 1 325 ? 9.078 87.568 227.079 1.00 65.53 326 GLN F O 1
ATOM 9588 N N . THR C 1 326 ? 10.145 85.679 227.746 1.00 69.79 327 THR F N 1
ATOM 9589 C CA . THR C 1 326 ? 8.967 84.815 227.680 1.00 68.45 327 THR F CA 1
ATOM 9590 C C . THR C 1 326 ? 8.249 84.867 229.039 1.00 67.53 327 THR F C 1
ATOM 9591 O O . THR C 1 326 ? 8.626 84.157 229.974 1.00 78.96 327 THR F O 1
ATOM 9595 N N . VAL C 1 327 ? 7.230 85.710 229.145 1.00 52.39 328 VAL F N 1
ATOM 9596 C CA . VAL C 1 327 ? 6.508 85.895 230.380 1.00 54.31 328 VAL F CA 1
ATOM 9597 C C . VAL C 1 327 ? 5.495 84.757 230.566 1.00 62.60 328 VAL F C 1
ATOM 9598 O O . VAL C 1 327 ? 5.023 84.210 229.582 1.00 57.37 328 VAL F O 1
ATOM 9602 N N . CYS C 1 328 ? 5.198 84.399 231.824 1.00 62.93 329 CYS F N 1
ATOM 9603 C CA . CYS C 1 328 ? 4.221 83.354 232.175 1.00 60.96 329 CYS F CA 1
ATOM 9604 C C . CYS C 1 328 ? 3.638 83.625 233.541 1.00 61.53 329 CYS F C 1
ATOM 9605 O O . CYS C 1 328 ? 4.357 84.086 234.425 1.00 71.52 329 CYS F O 1
ATOM 9608 N N . GLY C 1 329 ? 2.356 83.330 233.735 1.00 56.06 330 GLY F N 1
ATOM 9609 C CA . GLY C 1 329 ? 1.770 83.442 235.066 1.00 52.55 330 GLY F CA 1
ATOM 9610 C C . GLY C 1 329 ? 0.272 83.264 235.149 1.00 52.44 330 GLY F C 1
ATOM 9611 O O . GLY C 1 329 ? -0.410 83.157 234.134 1.00 53.40 330 GLY F O 1
ATOM 9612 N N . HIS C 1 330 ? -0.245 83.290 236.372 1.00 51.56 331 HIS F N 1
ATOM 9613 C CA . HIS C 1 330 ? -1.645 83.056 236.620 1.00 48.20 331 HIS F CA 1
ATOM 9614 C C . HIS C 1 330 ? -2.340 84.350 236.931 1.00 47.73 331 HIS F C 1
ATOM 9615 O O . HIS C 1 330 ? -1.765 85.233 237.527 1.00 60.25 331 HIS F O 1
ATOM 9622 N N . LEU C 1 331 ? -3.599 84.421 236.516 1.00 49.08 332 LEU F N 1
ATOM 9623 C CA . LEU C 1 331 ? -4.468 85.531 236.724 1.00 51.53 332 LEU F CA 1
ATOM 9624 C C . LEU C 1 331 ? -5.866 84.945 236.769 1.00 58.63 332 LEU F C 1
ATOM 9625 O O . LEU C 1 331 ? -6.053 83.779 236.469 1.00 53.80 332 LEU F O 1
ATOM 9630 N N . ARG C 1 332 ? -6.850 85.781 237.055 1.00 58.34 333 ARG F N 1
ATOM 9631 C CA . ARG C 1 332 ? -8.208 85.340 237.177 1.00 69.89 333 ARG F CA 1
ATOM 9632 C C . ARG C 1 332 ? -8.976 86.366 236.350 1.00 68.11 333 ARG F C 1
ATOM 9633 O O . ARG C 1 332 ? -9.005 87.528 236.695 1.00 87.61 333 ARG F O 1
ATOM 9641 N N . ILE C 1 333 ? -9.525 85.969 235.214 1.00 62.71 334 ILE F N 1
ATOM 9642 C CA . ILE C 1 333 ? -10.412 86.849 234.454 1.00 56.43 334 ILE F CA 1
ATOM 9643 C C . ILE C 1 333 ? -11.856 86.495 234.680 1.00 58.58 334 ILE F C 1
ATOM 9644 O O . ILE C 1 333 ? -12.287 85.430 234.268 1.00 62.31 334 ILE F O 1
ATOM 9649 N N . GLU C 1 334 ? -12.613 87.414 235.279 1.00 60.94 335 GLU F N 1
ATOM 9650 C CA . GLU C 1 334 ? -14.044 87.214 235.554 1.00 63.09 335 GLU F CA 1
ATOM 9651 C C . GLU C 1 334 ? -14.369 85.940 236.325 1.00 67.13 335 GLU F C 1
ATOM 9652 O O . GLU C 1 334 ? -15.385 85.277 236.055 1.00 69.15 335 GLU F O 1
ATOM 9658 N N . GLY C 1 335 ? -13.505 85.623 237.292 1.00 65.73 336 GLY F N 1
ATOM 9659 C CA . GLY C 1 335 ? -13.620 84.417 238.105 1.00 67.64 336 GLY F CA 1
ATOM 9660 C C . GLY C 1 335 ? -12.861 83.227 237.542 1.00 64.52 336 GLY F C 1
ATOM 9661 O O . GLY C 1 335 ? -12.462 82.331 238.294 1.00 63.39 336 GLY F O 1
ATOM 9662 N N . HIS C 1 336 ? -12.642 83.218 236.229 1.00 57.24 337 HIS F N 1
ATOM 9663 C CA . HIS C 1 336 ? -11.988 82.095 235.582 1.00 55.29 337 HIS F CA 1
ATOM 9664 C C . HIS C 1 336 ? -10.490 82.155 235.752 1.00 55.86 337 HIS F C 1
ATOM 9665 O O . HIS C 1 336 ? -9.840 83.059 235.208 1.00 55.05 337 HIS F O 1
ATOM 9672 N N . ALA C 1 337 ? -9.918 81.181 236.452 1.00 53.13 338 ALA F N 1
ATOM 9673 C CA . ALA C 1 337 ? -8.449 81.047 236.452 1.00 58.15 338 ALA F CA 1
ATOM 9674 C C . ALA C 1 337 ? -7.887 80.792 235.074 1.00 60.72 338 ALA F C 1
ATOM 9675 O O . ALA C 1 337 ? -8.501 80.107 234.279 1.00 70.82 338 ALA F O 1
ATOM 9677 N N . CYS C 1 338 ? -6.725 81.370 234.782 1.00 59.17 339 CYS F N 1
ATOM 9678 C CA . CYS C 1 338 ? -5.957 80.959 233.632 1.00 57.05 339 CYS F CA 1
ATOM 9679 C C . CYS C 1 338 ? -4.507 81.320 233.758 1.00 52.88 339 CYS F C 1
ATOM 9680 O O . CYS C 1 338 ? -4.095 81.999 234.683 1.00 53.94 339 CYS F O 1
ATOM 9683 N N . GLY C 1 339 ? -3.732 80.796 232.831 1.00 45.27 340 GLY F N 1
ATOM 9684 C CA . GLY C 1 339 ? -2.318 80.955 232.808 1.00 50.32 340 GLY F CA 1
ATOM 9685 C C . GLY C 1 339 ? -1.970 81.595 231.479 1.00 61.28 340 GLY F C 1
ATOM 9686 O O . GLY C 1 339 ? -2.460 81.155 230.410 1.00 60.05 340 GLY F O 1
ATOM 9687 N N . LEU C 1 340 ? -1.147 82.646 231.552 1.00 58.17 341 LEU F N 1
ATOM 9688 C CA . LEU C 1 340 ? -0.838 83.453 230.417 1.00 53.94 341 LEU F CA 1
ATOM 9689 C C . LEU C 1 340 ? 0.537 83.087 229.964 1.00 55.55 341 LEU F C 1
ATOM 9690 O O . LEU C 1 340 ? 1.402 82.817 230.783 1.00 56.20 341 LEU F O 1
ATOM 9695 N N . ILE C 1 341 ? 0.734 83.054 228.650 1.00 60.45 342 ILE F N 1
ATOM 9696 C CA . ILE C 1 341 ? 2.074 83.020 228.062 1.00 56.89 342 ILE F CA 1
ATOM 9697 C C . ILE C 1 341 ? 2.224 84.197 227.105 1.00 65.30 342 ILE F C 1
ATOM 9698 O O . ILE C 1 341 ? 1.467 84.304 226.117 1.00 66.30 342 ILE F O 1
ATOM 9703 N N . GLY C 1 342 ? 3.172 85.089 227.440 1.00 58.93 343 GLY F N 1
ATOM 9704 C CA . GLY C 1 342 ? 3.355 86.384 226.782 1.00 57.74 343 GLY F CA 1
ATOM 9705 C C . GLY C 1 342 ? 4.764 86.537 226.251 1.00 62.75 343 GLY F C 1
ATOM 9706 O O . GLY C 1 342 ? 5.675 85.799 226.650 1.00 69.02 343 GLY F O 1
ATOM 9707 N N . ASN C 1 343 ? 4.954 87.477 225.329 1.00 67.73 344 ASN F N 1
ATOM 9708 C CA . ASN C 1 343 ? 6.302 87.848 224.883 1.00 64.47 344 ASN F CA 1
ATOM 9709 C C . ASN C 1 343 ? 6.582 89.300 225.180 1.00 62.99 344 ASN F C 1
ATOM 9710 O O . ASN C 1 343 ? 5.761 90.172 224.878 1.00 60.79 344 ASN F O 1
ATOM 9715 N N . ASN C 1 344 ? 7.706 89.521 225.854 1.00 60.53 345 ASN F N 1
ATOM 9716 C CA . ASN C 1 344 ? 8.430 90.779 225.812 1.00 61.67 345 ASN F CA 1
ATOM 9717 C C . ASN C 1 344 ? 9.810 90.533 225.175 1.00 65.53 345 ASN F C 1
ATOM 9718 O O . ASN C 1 344 ? 10.842 90.935 225.717 1.00 76.43 345 ASN F O 1
ATOM 9723 N N . GLY C 1 345 ? 9.847 89.855 224.035 1.00 58.62 346 GLY F N 1
ATOM 9724 C CA . GLY C 1 345 ? 11.125 89.525 223.425 1.00 54.92 346 GLY F CA 1
ATOM 9725 C C . GLY C 1 345 ? 11.100 88.215 222.670 1.00 57.70 346 GLY F C 1
ATOM 9726 O O . GLY C 1 345 ? 10.071 87.559 222.557 1.00 61.48 346 GLY F O 1
ATOM 9727 N N . PRO C 1 346 ? 12.242 87.829 222.122 1.00 61.75 347 PRO F N 1
ATOM 9728 C CA . PRO C 1 346 ? 12.319 86.551 221.445 1.00 60.08 347 PRO F CA 1
ATOM 9729 C C . PRO C 1 346 ? 12.199 85.429 222.452 1.00 62.84 347 PRO F C 1
ATOM 9730 O O . PRO C 1 346 ? 12.369 85.670 223.654 1.00 60.92 347 PRO F O 1
ATOM 9734 N N . ILE C 1 347 ? 11.915 84.220 221.956 1.00 60.79 348 ILE F N 1
ATOM 9735 C CA . ILE C 1 347 ? 11.867 83.016 222.778 1.00 53.96 348 ILE F CA 1
ATOM 9736 C C . ILE C 1 347 ? 13.237 82.366 222.829 1.00 54.43 348 ILE F C 1
ATOM 9737 O O . ILE C 1 347 ? 13.681 81.766 221.830 1.00 53.66 348 ILE F O 1
ATOM 9742 N N . THR C 1 348 ? 13.887 82.424 223.986 1.00 54.81 349 THR F N 1
ATOM 9743 C CA . THR C 1 348 ? 15.231 81.844 224.110 1.00 58.97 349 THR F CA 1
ATOM 9744 C C . THR C 1 348 ? 14.985 80.394 224.477 1.00 58.19 349 THR F C 1
ATOM 9745 O O . THR C 1 348 ? 13.837 80.020 224.706 1.00 63.18 349 THR F O 1
ATOM 9749 N N . PRO C 1 349 ? 16.044 79.577 224.545 1.00 52.11 350 PRO F N 1
ATOM 9750 C CA . PRO C 1 349 ? 15.867 78.184 224.877 1.00 53.00 350 PRO F CA 1
ATOM 9751 C C . PRO C 1 349 ? 15.426 77.969 226.317 1.00 57.14 350 PRO F C 1
ATOM 9752 O O . PRO C 1 349 ? 15.137 76.842 226.660 1.00 66.66 350 PRO F O 1
ATOM 9756 N N . GLN C 1 350 ? 15.396 79.034 227.137 1.00 55.38 351 GLN F N 1
ATOM 9757 C CA . GLN C 1 350 ? 14.977 79.009 228.541 1.00 57.28 351 GLN F CA 1
ATOM 9758 C C . GLN C 1 350 ? 13.521 79.428 228.659 1.00 58.70 351 GLN F C 1
ATOM 9759 O O . GLN C 1 350 ? 12.785 78.944 229.520 1.00 58.09 351 GLN F O 1
ATOM 9765 N N . GLY C 1 351 ? 13.124 80.405 227.855 1.00 61.01 352 GLY F N 1
ATOM 9766 C CA . GLY C 1 351 ? 11.730 80.816 227.795 1.00 54.28 352 GLY F CA 1
ATOM 9767 C C . GLY C 1 351 ? 10.883 79.656 227.285 1.00 57.25 352 GLY F C 1
ATOM 9768 O O . GLY C 1 351 ? 9.753 79.489 227.727 1.00 57.97 352 GLY F O 1
ATOM 9769 N N . ALA C 1 352 ? 11.451 78.834 226.394 1.00 51.29 353 ALA F N 1
ATOM 9770 C CA . ALA C 1 352 ? 10.707 77.745 225.764 1.00 54.74 353 ALA F CA 1
ATOM 9771 C C . ALA C 1 352 ? 10.513 76.563 226.723 1.00 55.02 353 ALA F C 1
ATOM 9772 O O . ALA C 1 352 ? 9.418 76.064 226.888 1.00 55.67 353 ALA F O 1
ATOM 9774 N N . ALA C 1 353 ? 11.597 76.103 227.316 1.00 54.24 354 ALA F N 1
ATOM 9775 C CA . ALA C 1 353 ? 11.528 75.169 228.412 1.00 54.69 354 ALA F CA 1
ATOM 9776 C C . ALA C 1 353 ? 10.549 75.684 229.483 1.00 54.10 354 ALA F C 1
ATOM 9777 O O . ALA C 1 353 ? 9.702 74.943 229.984 1.00 53.24 354 ALA F O 1
ATOM 9779 N N . LYS C 1 354 ? 10.652 76.964 229.804 1.00 45.97 355 LYS F N 1
ATOM 9780 C CA . LYS C 1 354 ? 9.851 77.549 230.866 1.00 50.47 355 LYS F CA 1
ATOM 9781 C C . LYS C 1 354 ? 8.386 77.457 230.481 1.00 53.10 355 LYS F C 1
ATOM 9782 O O . LYS C 1 354 ? 7.533 77.205 231.320 1.00 55.46 355 LYS F O 1
ATOM 9788 N N . ALA C 1 355 ? 8.119 77.706 229.201 1.00 53.49 356 ALA F N 1
ATOM 9789 C CA . ALA C 1 355 ? 6.783 77.743 228.671 1.00 52.32 356 ALA F CA 1
ATOM 9790 C C . ALA C 1 355 ? 6.203 76.333 228.545 1.00 51.04 356 ALA F C 1
ATOM 9791 O O . ALA C 1 355 ? 5.031 76.120 228.834 1.00 40.73 356 ALA F O 1
ATOM 9793 N N . ALA C 1 356 ? 7.019 75.385 228.095 1.00 44.45 357 ALA F N 1
ATOM 9794 C CA . ALA C 1 356 ? 6.559 74.033 227.964 1.00 47.51 357 ALA F CA 1
ATOM 9795 C C . ALA C 1 356 ? 6.172 73.491 229.349 1.00 54.07 357 ALA F C 1
ATOM 9796 O O . ALA C 1 356 ? 5.254 72.683 229.471 1.00 56.56 357 ALA F O 1
ATOM 9798 N N . GLN C 1 357 ? 6.880 73.945 230.376 1.00 56.24 358 GLN F N 1
ATOM 9799 C CA . GLN C 1 357 ? 6.712 73.430 231.718 1.00 53.51 358 GLN F CA 1
ATOM 9800 C C . GLN C 1 357 ? 5.437 73.977 232.251 1.00 48.98 358 GLN F C 1
ATOM 9801 O O . GLN C 1 357 ? 4.649 73.261 232.846 1.00 49.87 358 GLN F O 1
ATOM 9807 N N . PHE C 1 358 ? 5.249 75.265 232.036 1.00 49.03 359 PHE F N 1
ATOM 9808 C CA . PHE C 1 358 ? 4.083 75.965 232.526 1.00 46.59 359 PHE F CA 1
ATOM 9809 C C . PHE C 1 358 ? 2.780 75.456 231.913 1.00 46.90 359 PHE F C 1
ATOM 9810 O O . PHE C 1 358 ? 1.752 75.471 232.568 1.00 52.98 359 PHE F O 1
ATOM 9818 N N . ILE C 1 359 ? 2.795 75.130 230.626 1.00 47.88 360 ILE F N 1
ATOM 9819 C CA . ILE C 1 359 ? 1.602 74.634 229.953 1.00 51.17 360 ILE F CA 1
ATOM 9820 C C . ILE C 1 359 ? 1.185 73.287 230.579 1.00 48.25 360 ILE F C 1
ATOM 9821 O O . ILE C 1 359 ? 0.015 73.033 230.881 1.00 45.56 360 ILE F O 1
ATOM 9826 N N . GLN C 1 360 ? 2.207 72.493 230.808 1.00 42.79 361 GLN F N 1
ATOM 9827 C CA . GLN C 1 360 ? 2.132 71.214 231.425 1.00 46.26 361 GLN F CA 1
ATOM 9828 C C . GLN C 1 360 ? 1.570 71.281 232.828 1.00 45.40 361 GLN F C 1
ATOM 9829 O O . GLN C 1 360 ? 0.666 70.505 233.170 1.00 57.37 361 GLN F O 1
ATOM 9835 N N . LEU C 1 361 ? 2.032 72.235 233.630 1.00 49.11 362 LEU F N 1
ATOM 9836 C CA . LEU C 1 361 ? 1.362 72.571 234.918 1.00 44.51 362 LEU F CA 1
ATOM 9837 C C . LEU C 1 361 ? -0.072 73.010 234.797 1.00 43.32 362 LEU F C 1
ATOM 9838 O O . LEU C 1 361 ? -0.866 72.821 235.710 1.00 50.13 362 LEU F O 1
ATOM 9843 N N . CYS C 1 362 ? -0.405 73.633 233.684 1.00 45.76 363 CYS F N 1
ATOM 9844 C CA . CYS C 1 362 ? -1.746 74.153 233.499 1.00 50.78 363 CYS F CA 1
ATOM 9845 C C . CYS C 1 362 ? -2.699 73.019 233.079 1.00 45.64 363 CYS F C 1
ATOM 9846 O O . CYS C 1 362 ? -3.862 73.026 233.423 1.00 38.87 363 CYS F O 1
ATOM 9849 N N . GLU C 1 363 ? -2.181 72.058 232.339 1.00 43.87 364 GLU F N 1
ATOM 9850 C CA . GLU C 1 363 ? -2.923 70.868 232.010 1.00 47.24 364 GLU F CA 1
ATOM 9851 C C . GLU C 1 363 ? -3.275 70.192 233.351 1.00 48.58 364 GLU F C 1
ATOM 9852 O O . GLU C 1 363 ? -4.435 69.897 233.621 1.00 46.13 364 GLU F O 1
ATOM 9858 N N . GLN C 1 364 ? -2.283 70.100 234.230 1.00 50.49 365 GLN F N 1
ATOM 9859 C CA . GLN C 1 364 ? -2.410 69.416 235.518 1.00 48.85 365 GLN F CA 1
ATOM 9860 C C . GLN C 1 364 ? -3.495 69.978 236.391 1.00 48.44 365 GLN F C 1
ATOM 9861 O O . GLN C 1 364 ? -4.192 69.237 237.036 1.00 49.43 365 GLN F O 1
ATOM 9867 N N . SER C 1 365 ? -3.632 71.291 236.419 1.00 44.88 366 SER F N 1
ATOM 9868 C CA . SER C 1 365 ? -4.614 71.890 237.263 1.00 42.85 366 SER F CA 1
ATOM 9869 C C . SER C 1 365 ? -5.881 72.228 236.502 1.00 38.88 366 SER F C 1
ATOM 9870 O O . SER C 1 365 ? -6.757 72.881 237.038 1.00 42.98 366 SER F O 1
ATOM 9873 N N . ASN C 1 366 ? -5.948 71.839 235.238 1.00 39.84 367 ASN F N 1
ATOM 9874 C CA . ASN C 1 366 ? -7.101 72.073 234.409 1.00 39.35 367 ASN F CA 1
ATOM 9875 C C . ASN C 1 366 ? -7.298 73.528 234.203 1.00 40.79 367 ASN F C 1
ATOM 9876 O O . ASN C 1 366 ? -8.441 74.034 234.186 1.00 44.87 367 ASN F O 1
ATOM 9881 N N . THR C 1 367 ? -6.186 74.232 234.020 1.00 44.98 368 THR F N 1
ATOM 9882 C CA . THR C 1 367 ? -6.249 75.693 233.848 1.00 46.96 368 THR F CA 1
ATOM 9883 C C . THR C 1 367 ? -6.108 76.083 232.362 1.00 44.33 368 THR F C 1
ATOM 9884 O O . THR C 1 367 ? -5.165 75.638 231.636 1.00 42.43 368 THR F O 1
ATOM 9888 N N . PRO C 1 368 ? -7.067 76.867 231.886 1.00 43.12 369 PRO F N 1
ATOM 9889 C CA . PRO C 1 368 ? -6.987 77.396 230.529 1.00 49.15 369 PRO F CA 1
ATOM 9890 C C . PRO C 1 368 ? -5.769 78.320 230.263 1.00 49.60 369 PRO F C 1
ATOM 9891 O O . PRO C 1 368 ? -5.280 78.988 231.178 1.00 43.81 369 PRO F O 1
ATOM 9895 N N . LEU C 1 369 ? -5.323 78.327 229.005 1.00 47.57 370 LEU F N 1
ATOM 9896 C CA . LEU C 1 369 ? -4.112 79.008 228.558 1.00 51.71 370 LEU F CA 1
ATOM 9897 C C . LEU C 1 369 ? -4.416 80.282 227.725 1.00 53.94 370 LEU F C 1
ATOM 9898 O O . LEU C 1 369 ? -5.308 80.255 226.904 1.00 51.18 370 LEU F O 1
ATOM 9903 N N . LEU C 1 370 ? -3.746 81.408 228.011 1.00 59.19 371 LEU F N 1
ATOM 9904 C CA . LEU C 1 370 ? -3.849 82.633 227.183 1.00 56.53 371 LEU F CA 1
ATOM 9905 C C . LEU C 1 370 ? -2.533 82.892 226.530 1.00 52.59 371 LEU F C 1
ATOM 9906 O O . LEU C 1 370 ? -1.538 83.020 227.218 1.00 53.52 371 LEU F O 1
ATOM 9911 N N . PHE C 1 371 ? -2.517 82.965 225.209 1.00 53.94 372 PHE F N 1
ATOM 9912 C CA . PHE C 1 371 ? -1.314 83.328 224.492 1.00 58.09 372 PHE F CA 1
ATOM 9913 C C . PHE C 1 371 ? -1.418 84.749 223.925 1.00 58.14 372 PHE F C 1
ATOM 9914 O O . PHE C 1 371 ? -2.193 84.991 223.010 1.00 51.35 372 PHE F O 1
ATOM 9922 N N . LEU C 1 372 ? -0.635 85.668 224.503 1.00 63.49 373 LEU F N 1
ATOM 9923 C CA . LEU C 1 372 ? -0.451 87.028 223.975 1.00 59.67 373 LEU F CA 1
ATOM 9924 C C . LEU C 1 372 ? 0.763 87.030 223.041 1.00 55.24 373 LEU F C 1
ATOM 9925 O O . LEU C 1 372 ? 1.901 86.878 223.465 1.00 55.43 373 LEU F O 1
ATOM 9930 N N . HIS C 1 373 ? 0.481 87.127 221.752 1.00 55.90 374 HIS F N 1
ATOM 9931 C CA . HIS C 1 373 ? 1.506 87.139 220.726 1.00 56.78 374 HIS F CA 1
ATOM 9932 C C . HIS C 1 373 ? 2.119 88.539 220.635 1.00 59.03 374 HIS F C 1
ATOM 9933 O O . HIS C 1 373 ? 1.418 89.541 220.351 1.00 60.40 374 HIS F O 1
ATOM 9940 N N . ASN C 1 374 ? 3.421 88.606 220.849 1.00 56.80 375 ASN F N 1
ATOM 9941 C CA . ASN C 1 374 ? 4.140 89.837 220.632 1.00 64.75 375 ASN F CA 1
ATOM 9942 C C . ASN C 1 374 ? 5.609 89.548 220.418 1.00 59.59 375 ASN F C 1
ATOM 9943 O O . ASN C 1 374 ? 6.452 90.037 221.149 1.00 67.49 375 ASN F O 1
ATOM 9948 N N . THR C 1 375 ? 5.911 88.715 219.431 1.00 63.00 376 THR F N 1
ATOM 9949 C CA . THR C 1 375 ? 7.261 88.168 219.284 1.00 65.65 376 THR F CA 1
ATOM 9950 C C . THR C 1 375 ? 7.698 88.144 217.839 1.00 67.09 376 THR F C 1
ATOM 9951 O O . THR C 1 375 ? 6.890 88.291 216.941 1.00 63.10 376 THR F O 1
ATOM 9955 N N . THR C 1 376 ? 8.991 87.900 217.657 1.00 71.44 377 THR F N 1
ATOM 9956 C CA . THR C 1 376 ? 9.636 87.904 216.374 1.00 71.11 377 THR F CA 1
ATOM 9957 C C . THR C 1 376 ? 10.216 86.562 216.045 1.00 72.04 377 THR F C 1
ATOM 9958 O O . THR C 1 376 ? 10.827 86.405 214.983 1.00 76.54 377 THR F O 1
ATOM 9962 N N . GLY C 1 377 ? 10.088 85.607 216.968 1.00 69.94 378 GLY F N 1
ATOM 9963 C CA . GLY C 1 377 ? 10.621 84.258 216.762 1.00 59.08 378 GLY F CA 1
ATOM 9964 C C . GLY C 1 377 ? 11.491 83.820 217.924 1.00 56.83 378 GLY F C 1
ATOM 9965 O O . GLY C 1 377 ? 11.493 84.405 218.997 1.00 53.42 378 GLY F O 1
ATOM 9966 N N . PHE C 1 378 ? 12.219 82.752 217.699 1.00 60.26 379 PHE F N 1
ATOM 9967 C CA . PHE C 1 378 ? 13.106 82.237 218.680 1.00 70.38 379 PHE F CA 1
ATOM 9968 C C . PHE C 1 378 ? 14.383 83.074 218.653 1.00 81.14 379 PHE F C 1
ATOM 9969 O O . PHE C 1 378 ? 14.610 83.837 217.721 1.00 84.85 379 PHE F O 1
ATOM 9977 N N . MET C 1 379 ? 15.187 82.972 219.701 1.00 80.12 380 MET F N 1
ATOM 9978 C CA . MET C 1 379 ? 16.505 83.563 219.682 1.00 78.86 380 MET F CA 1
ATOM 9979 C C . MET C 1 379 ? 17.389 82.731 218.777 1.00 72.87 380 MET F C 1
ATOM 9980 O O . MET C 1 379 ? 17.202 81.529 218.625 1.00 67.78 380 MET F O 1
ATOM 9985 N N . VAL C 1 380 ? 18.369 83.407 218.190 1.00 81.15 381 VAL F N 1
ATOM 9986 C CA . VAL C 1 380 ? 19.289 82.838 217.218 1.00 72.74 381 VAL F CA 1
ATOM 9987 C C . VAL C 1 380 ? 20.719 83.139 217.656 1.00 72.01 381 VAL F C 1
ATOM 9988 O O . VAL C 1 380 ? 20.949 84.049 218.453 1.00 61.66 381 VAL F O 1
ATOM 9992 N N . GLY C 1 381 ? 21.663 82.364 217.132 1.00 71.83 382 GLY F N 1
ATOM 9993 C CA . GLY C 1 381 ? 23.071 82.500 217.473 1.00 75.28 382 GLY F CA 1
ATOM 9994 C C . GLY C 1 381 ? 23.571 81.133 217.850 1.00 79.47 382 GLY F C 1
ATOM 9995 O O . GLY C 1 381 ? 22.782 80.214 217.976 1.00 85.33 382 GLY F O 1
ATOM 9996 N N . THR C 1 382 ? 24.878 80.996 218.020 1.00 76.83 383 THR F N 1
ATOM 9997 C CA . THR C 1 382 ? 25.470 79.731 218.463 1.00 85.49 383 THR F CA 1
ATOM 9998 C C . THR C 1 382 ? 25.077 79.348 219.895 1.00 73.72 383 THR F C 1
ATOM 9999 O O . THR C 1 382 ? 25.135 78.177 220.260 1.00 68.82 383 THR F O 1
ATOM 10003 N N . GLU C 1 383 ? 24.757 80.343 220.707 1.00 68.60 384 GLU F N 1
ATOM 10004 C CA . GLU C 1 383 ? 24.427 80.103 222.099 1.00 77.20 384 GLU F CA 1
ATOM 10005 C C . GLU C 1 383 ? 23.084 79.363 222.156 1.00 71.92 384 GLU F C 1
ATOM 10006 O O . GLU C 1 383 ? 23.010 78.261 222.685 1.00 65.17 384 GLU F O 1
ATOM 10012 N N . SER C 1 384 ? 22.046 79.979 221.585 1.00 72.57 385 SER F N 1
ATOM 10013 C CA . SER C 1 384 ? 20.713 79.392 221.515 1.00 68.72 385 SER F CA 1
ATOM 10014 C C . SER C 1 384 ? 20.773 77.951 221.052 1.00 68.26 385 SER F C 1
ATOM 10015 O O . SER C 1 384 ? 20.164 77.073 221.681 1.00 70.69 385 SER F O 1
ATOM 10018 N N . GLU C 1 385 ? 21.548 77.703 219.999 1.00 62.14 386 GLU F N 1
ATOM 10019 C CA . GLU C 1 385 ? 21.615 76.378 219.364 1.00 67.77 386 GLU F CA 1
ATOM 10020 C C . GLU C 1 385 ? 22.333 75.345 220.237 1.00 76.88 386 GLU F C 1
ATOM 10021 O O . GLU C 1 385 ? 21.929 74.150 220.284 1.00 69.68 386 GLU F O 1
ATOM 10027 N N . ARG C 1 386 ? 23.387 75.823 220.918 1.00 75.01 387 ARG F N 1
ATOM 10028 C CA . ARG C 1 386 ? 24.097 75.074 221.954 1.00 67.95 387 ARG F CA 1
ATOM 10029 C C . ARG C 1 386 ? 23.221 74.785 223.178 1.00 61.69 387 ARG F C 1
ATOM 10030 O O . ARG C 1 386 ? 23.326 73.705 223.763 1.00 54.64 387 ARG F O 1
ATOM 10038 N N . GLN C 1 387 ? 22.421 75.780 223.575 1.00 53.88 388 GLN F N 1
ATOM 10039 C CA . GLN C 1 387 ? 21.549 75.725 224.756 1.00 58.48 388 GLN F CA 1
ATOM 10040 C C . GLN C 1 387 ? 20.171 75.098 224.423 1.00 66.23 388 GLN F C 1
ATOM 10041 O O . GLN C 1 387 ? 19.221 75.248 225.198 1.00 64.10 388 GLN F O 1
ATOM 10047 N N . GLY C 1 388 ? 20.064 74.448 223.256 1.00 67.63 389 GLY F N 1
ATOM 10048 C CA . GLY C 1 388 ? 18.907 73.605 222.905 1.00 72.69 389 GLY F CA 1
ATOM 10049 C C . GLY C 1 388 ? 17.632 74.312 222.458 1.00 71.49 389 GLY F C 1
ATOM 10050 O O . GLY C 1 388 ? 16.548 73.846 222.746 1.00 79.03 389 GLY F O 1
ATOM 10051 N N . VAL C 1 389 ? 17.747 75.427 221.741 1.00 72.14 390 VAL F N 1
ATOM 10052 C CA . VAL C 1 389 ? 16.553 76.175 221.302 1.00 62.19 390 VAL F CA 1
ATOM 10053 C C . VAL C 1 389 ? 15.627 75.347 220.397 1.00 55.83 390 VAL F C 1
ATOM 10054 O O . VAL C 1 389 ? 14.430 75.530 220.442 1.00 61.50 390 VAL F O 1
ATOM 10058 N N . ILE C 1 390 ? 16.176 74.466 219.568 1.00 55.45 391 ILE F N 1
ATOM 10059 C CA . ILE C 1 390 ? 15.350 73.624 218.724 1.00 58.73 391 ILE F CA 1
ATOM 10060 C C . ILE C 1 390 ? 14.563 72.682 219.667 1.00 64.74 391 ILE F C 1
ATOM 10061 O O . ILE C 1 390 ? 13.311 72.697 219.718 1.00 63.48 391 ILE F O 1
ATOM 10066 N N . LYS C 1 391 ? 15.304 71.938 220.475 1.00 59.79 392 LYS F N 1
ATOM 10067 C CA . LYS C 1 391 ? 14.709 70.910 221.295 1.00 59.69 392 LYS F CA 1
ATOM 10068 C C . LYS C 1 391 ? 13.750 71.435 222.347 1.00 54.97 392 LYS F C 1
ATOM 10069 O O . LYS C 1 391 ? 12.820 70.737 222.702 1.00 53.46 392 LYS F O 1
ATOM 10075 N N . HIS C 1 392 ? 13.975 72.648 222.832 1.00 51.43 393 HIS F N 1
ATOM 10076 C CA . HIS C 1 392 ? 13.098 73.239 223.824 1.00 53.64 393 HIS F CA 1
ATOM 10077 C C . HIS C 1 392 ? 11.963 73.952 223.176 1.00 54.17 393 HIS F C 1
ATOM 10078 O O . HIS C 1 392 ? 10.916 74.129 223.803 1.00 54.71 393 HIS F O 1
ATOM 10085 N N . GLY C 1 393 ? 12.181 74.405 221.942 1.00 54.77 394 GLY F N 1
ATOM 10086 C CA . GLY C 1 393 ? 11.103 74.944 221.125 1.00 53.33 394 GLY F CA 1
ATOM 10087 C C . GLY C 1 393 ? 10.153 73.847 220.688 1.00 47.45 394 GLY F C 1
ATOM 10088 O O . GLY C 1 393 ? 8.956 74.025 220.716 1.00 48.98 394 GLY F O 1
ATOM 10089 N N . SER C 1 394 ? 10.718 72.718 220.274 1.00 51.98 395 SER F N 1
ATOM 10090 C CA . SER C 1 394 ? 9.979 71.501 219.991 1.00 48.23 395 SER F CA 1
ATOM 10091 C C . SER C 1 394 ? 9.088 71.115 221.181 1.00 55.90 395 SER F C 1
ATOM 10092 O O . SER C 1 394 ? 7.851 70.988 221.024 1.00 53.63 395 SER F O 1
ATOM 10095 N N . LYS C 1 395 ? 9.687 70.987 222.376 1.00 49.72 396 LYS F N 1
ATOM 10096 C CA . LYS C 1 395 ? 8.886 70.704 223.565 1.00 51.91 396 LYS F CA 1
ATOM 10097 C C . LYS C 1 395 ? 7.766 71.700 223.791 1.00 49.20 396 LYS F C 1
ATOM 10098 O O . LYS C 1 395 ? 6.691 71.333 224.269 1.00 51.82 396 LYS F O 1
ATOM 10104 N N . MET C 1 396 ? 7.985 72.961 223.456 1.00 50.55 397 MET F N 1
ATOM 10105 C CA . MET C 1 396 ? 6.938 73.977 223.682 1.00 53.18 397 MET F CA 1
ATOM 10106 C C . MET C 1 396 ? 5.786 73.773 222.692 1.00 52.19 397 MET F C 1
ATOM 10107 O O . MET C 1 396 ? 4.605 73.969 223.016 1.00 51.94 397 MET F O 1
ATOM 10112 N N . ILE C 1 397 ? 6.140 73.350 221.493 1.00 50.72 398 ILE F N 1
ATOM 10113 C CA . ILE C 1 397 ? 5.144 73.105 220.451 1.00 55.31 398 ILE F CA 1
ATOM 10114 C C . ILE C 1 397 ? 4.349 71.828 220.812 1.00 51.78 398 ILE F C 1
ATOM 10115 O O . ILE C 1 397 ? 3.140 71.759 220.602 1.00 55.98 398 ILE F O 1
ATOM 10120 N N . GLN C 1 398 ? 5.045 70.854 221.382 1.00 44.78 399 GLN F N 1
ATOM 10121 C CA . GLN C 1 398 ? 4.451 69.585 221.796 1.00 46.07 399 GLN F CA 1
ATOM 10122 C C . GLN C 1 398 ? 3.398 69.760 222.806 1.00 42.81 399 GLN F C 1
ATOM 10123 O O . GLN C 1 398 ? 2.349 69.154 222.687 1.00 56.41 399 GLN F O 1
ATOM 10129 N N . ALA C 1 399 ? 3.643 70.624 223.771 1.00 43.89 400 ALA F N 1
ATOM 10130 C CA . ALA C 1 399 ? 2.642 70.978 224.768 1.00 40.25 400 ALA F CA 1
ATOM 10131 C C . ALA C 1 399 ? 1.520 71.806 224.228 1.00 45.36 400 ALA F C 1
ATOM 10132 O O . ALA C 1 399 ? 0.394 71.699 224.691 1.00 52.77 400 ALA F O 1
ATOM 10134 N N . VAL C 1 400 ? 1.835 72.719 223.315 1.00 51.49 401 VAL F N 1
ATOM 10135 C CA . VAL C 1 400 ? 0.824 73.614 222.799 1.00 53.17 401 VAL F CA 1
ATOM 10136 C C . VAL C 1 400 ? -0.121 72.728 222.032 1.00 48.95 401 VAL F C 1
ATOM 10137 O O . VAL C 1 400 ? -1.326 72.892 222.138 1.00 50.90 401 VAL F O 1
ATOM 10141 N N . ALA C 1 401 ? 0.436 71.743 221.332 1.00 45.86 402 ALA F N 1
ATOM 10142 C CA . ALA C 1 401 ? -0.352 70.899 220.460 1.00 41.33 402 ALA F CA 1
ATOM 10143 C C . ALA C 1 401 ? -1.120 69.843 221.232 1.00 44.02 402 ALA F C 1
ATOM 10144 O O . ALA C 1 401 ? -2.260 69.567 220.917 1.00 47.87 402 ALA F O 1
ATOM 10146 N N . ASN C 1 402 ? -0.546 69.294 222.284 1.00 47.64 403 ASN F N 1
ATOM 10147 C CA . ASN C 1 402 ? -1.168 68.152 222.952 1.00 41.89 403 ASN F CA 1
ATOM 10148 C C . ASN C 1 402 ? -1.856 68.511 224.219 1.00 44.06 403 ASN F C 1
ATOM 10149 O O . ASN C 1 402 ? -2.566 67.692 224.780 1.00 49.38 403 ASN F O 1
ATOM 10154 N N . ALA C 1 403 ? -1.736 69.755 224.653 1.00 47.68 404 ALA F N 1
ATOM 10155 C CA . ALA C 1 403 ? -2.477 70.145 225.835 1.00 51.51 404 ALA F CA 1
ATOM 10156 C C . ALA C 1 403 ? -4.005 70.144 225.555 1.00 52.55 404 ALA F C 1
ATOM 10157 O O . ALA C 1 403 ? -4.445 70.579 224.496 1.00 56.06 404 ALA F O 1
ATOM 10159 N N . ARG C 1 404 ? -4.797 69.622 226.488 1.00 50.87 405 ARG F N 1
ATOM 10160 C CA . ARG C 1 404 ? -6.242 69.485 226.278 1.00 55.86 405 ARG F CA 1
ATOM 10161 C C . ARG C 1 404 ? -7.084 70.616 226.879 1.00 51.53 405 ARG F C 1
ATOM 10162 O O . ARG C 1 404 ? -8.274 70.783 226.551 1.00 57.11 405 ARG F O 1
ATOM 10170 N N . VAL C 1 405 ? -6.511 71.402 227.755 1.00 43.78 406 VAL F N 1
ATOM 10171 C CA . VAL C 1 405 ? -7.246 72.547 228.270 1.00 43.63 406 VAL F CA 1
ATOM 10172 C C . VAL C 1 405 ? -7.590 73.549 227.176 1.00 37.13 406 VAL F C 1
ATOM 10173 O O . VAL C 1 405 ? -6.944 73.624 226.146 1.00 38.03 406 VAL F O 1
ATOM 10177 N N . PRO C 1 406 ? -8.580 74.381 227.398 1.00 38.20 407 PRO F N 1
ATOM 10178 C CA . PRO C 1 406 ? -8.785 75.311 226.278 1.00 41.27 407 PRO F CA 1
ATOM 10179 C C . PRO C 1 406 ? -7.560 76.233 226.064 1.00 45.29 407 PRO F C 1
ATOM 10180 O O . PRO C 1 406 ? -6.811 76.470 226.994 1.00 43.44 407 PRO F O 1
ATOM 10184 N N . LYS C 1 407 ? -7.330 76.696 224.835 1.00 46.75 408 LYS F N 1
ATOM 10185 C CA . LYS C 1 407 ? -6.211 77.585 224.521 1.00 48.27 408 LYS F CA 1
ATOM 10186 C C . LYS C 1 407 ? -6.714 78.828 223.771 1.00 53.98 408 LYS F C 1
ATOM 10187 O O . LYS C 1 407 ? -7.072 78.744 222.607 1.00 53.06 408 LYS F O 1
ATOM 10193 N N . LEU C 1 408 ? -6.727 79.973 224.453 1.00 56.53 409 LEU F N 1
ATOM 10194 C CA . LEU C 1 408 ? -7.162 81.254 223.887 1.00 57.90 409 LEU F CA 1
ATOM 10195 C C . LEU C 1 408 ? -5.959 82.121 223.447 1.00 61.63 409 LEU F C 1
ATOM 10196 O O . LEU C 1 408 ? -4.987 82.263 224.208 1.00 54.58 409 LEU F O 1
ATOM 10201 N N . THR C 1 409 ? -6.030 82.682 222.230 1.00 57.98 410 THR F N 1
ATOM 10202 C CA . THR C 1 409 ? -4.935 83.512 221.668 1.00 63.17 410 THR F CA 1
ATOM 10203 C C . THR C 1 409 ? -5.392 84.943 221.342 1.00 60.27 410 THR F C 1
ATOM 10204 O O . THR C 1 409 ? -6.433 85.143 220.712 1.00 57.96 410 THR F O 1
ATOM 10208 N N . LEU C 1 410 ? -4.624 85.927 221.811 1.00 60.46 411 LEU F N 1
ATOM 10209 C CA . LEU C 1 410 ? -4.776 87.336 221.412 1.00 61.20 411 LEU F CA 1
ATOM 10210 C C . LEU C 1 410 ? -3.489 87.732 220.734 1.00 66.38 411 LEU F C 1
ATOM 10211 O O . LEU C 1 410 ? -2.411 87.646 221.340 1.00 71.49 411 LEU F O 1
ATOM 10216 N N . VAL C 1 411 ? -3.573 88.144 219.474 1.00 69.72 412 VAL F N 1
ATOM 10217 C CA . VAL C 1 411 ? -2.386 88.694 218.794 1.00 69.69 412 VAL F CA 1
ATOM 10218 C C . VAL C 1 411 ? -2.314 90.178 219.121 1.00 57.74 412 VAL F C 1
ATOM 10219 O O . VAL C 1 411 ? -3.068 90.962 218.589 1.00 57.44 412 VAL F O 1
ATOM 10223 N N . VAL C 1 412 ? -1.443 90.540 220.054 1.00 63.66 413 VAL F N 1
ATOM 10224 C CA . VAL C 1 412 ? -1.319 91.942 220.501 1.00 67.17 413 VAL F CA 1
ATOM 10225 C C . VAL C 1 412 ? -0.247 92.708 219.702 1.00 72.58 413 VAL F C 1
ATOM 10226 O O . VAL C 1 412 ? -0.359 93.912 219.498 1.00 73.43 413 VAL F O 1
ATOM 10230 N N . GLY C 1 413 ? 0.782 92.001 219.240 1.00 74.91 414 GLY F N 1
ATOM 10231 C CA . GLY C 1 413 ? 1.808 92.613 218.419 1.00 66.37 414 GLY F CA 1
ATOM 10232 C C . GLY C 1 413 ? 2.383 91.760 217.294 1.00 63.55 414 GLY F C 1
ATOM 10233 O O . GLY C 1 413 ? 1.694 91.399 216.336 1.00 66.68 414 GLY F O 1
ATOM 10234 N N . GLY C 1 414 ? 3.671 91.472 217.390 1.00 63.25 415 GLY F N 1
ATOM 10235 C CA . GLY C 1 414 ? 4.353 90.698 216.368 1.00 65.33 415 GLY F CA 1
ATOM 10236 C C . GLY C 1 414 ? 4.003 89.231 216.508 1.00 75.54 415 GLY F C 1
ATOM 10237 O O . GLY C 1 414 ? 3.794 88.736 217.623 1.00 78.01 415 GLY F O 1
ATOM 10238 N N . SER C 1 415 ? 3.918 88.540 215.376 1.00 71.04 416 SER F N 1
ATOM 10239 C CA . SER C 1 415 ? 3.744 87.108 215.372 1.00 65.70 416 SER F CA 1
ATOM 10240 C C . SER C 1 415 ? 4.481 86.552 214.177 1.00 55.05 416 SER F C 1
ATOM 10241 O O . SER C 1 415 ? 3.928 86.399 213.103 1.00 57.86 416 SER F O 1
ATOM 10244 N N . TYR C 1 416 ? 5.732 86.210 214.375 1.00 54.87 417 TYR F N 1
ATOM 10245 C CA . TYR C 1 416 ? 6.608 85.967 213.249 1.00 68.83 417 TYR F CA 1
ATOM 10246 C C . TYR C 1 416 ? 7.194 84.574 213.319 1.00 67.35 417 TYR F C 1
ATOM 10247 O O . TYR C 1 416 ? 7.613 84.107 214.386 1.00 65.21 417 TYR F O 1
ATOM 10256 N N . GLY C 1 417 ? 7.255 83.928 212.165 1.00 64.70 418 GLY F N 1
ATOM 10257 C CA . GLY C 1 417 ? 7.872 82.622 212.079 1.00 70.01 418 GLY F CA 1
ATOM 10258 C C . GLY C 1 417 ? 7.332 81.602 213.076 1.00 69.08 418 GLY F C 1
ATOM 10259 O O . GLY C 1 417 ? 6.129 81.515 213.346 1.00 70.20 418 GLY F O 1
ATOM 10260 N N . ALA C 1 418 ? 8.262 80.849 213.636 1.00 65.56 419 ALA F N 1
ATOM 10261 C CA . ALA C 1 418 ? 7.976 79.727 214.482 1.00 60.25 419 ALA F CA 1
ATOM 10262 C C . ALA C 1 418 ? 7.508 80.231 215.816 1.00 60.31 419 ALA F C 1
ATOM 10263 O O . ALA C 1 418 ? 6.990 79.457 216.603 1.00 71.34 419 ALA F O 1
ATOM 10265 N N . GLY C 1 419 ? 7.667 81.529 216.058 1.00 57.88 420 GLY F N 1
ATOM 10266 C CA . GLY C 1 419 ? 7.059 82.208 217.204 1.00 56.49 420 GLY F CA 1
ATOM 10267 C C . GLY C 1 419 ? 5.539 82.287 217.177 1.00 59.74 420 GLY F C 1
ATOM 10268 O O . GLY C 1 419 ? 4.873 82.237 218.217 1.00 58.77 420 GLY F O 1
ATOM 10269 N N . ASN C 1 420 ? 4.978 82.455 215.991 1.00 59.60 421 ASN F N 1
ATOM 10270 C CA . ASN C 1 420 ? 3.552 82.331 215.813 1.00 59.10 421 ASN F CA 1
ATOM 10271 C C . ASN C 1 420 ? 3.108 80.864 216.111 1.00 54.18 421 ASN F C 1
ATOM 10272 O O . ASN C 1 420 ? 2.134 80.635 216.784 1.00 50.26 421 ASN F O 1
ATOM 10277 N N . TYR C 1 421 ? 3.832 79.889 215.595 1.00 49.90 422 TYR F N 1
ATOM 10278 C CA . TYR C 1 421 ? 3.475 78.502 215.802 1.00 54.08 422 TYR F CA 1
ATOM 10279 C C . TYR C 1 421 ? 3.498 78.148 217.308 1.00 58.80 422 TYR F C 1
ATOM 10280 O O . TYR C 1 421 ? 2.483 77.670 217.876 1.00 60.89 422 TYR F O 1
ATOM 10289 N N . ALA C 1 422 ? 4.633 78.442 217.955 1.00 56.65 423 ALA F N 1
ATOM 10290 C CA . ALA C 1 422 ? 4.871 78.101 219.377 1.00 56.11 423 ALA F CA 1
ATOM 10291 C C . ALA C 1 422 ? 3.998 78.858 220.348 1.00 52.08 423 ALA F C 1
ATOM 10292 O O . ALA C 1 422 ? 3.764 78.400 221.481 1.00 56.90 423 ALA F O 1
ATOM 10294 N N . MET C 1 423 ? 3.496 80.003 219.926 1.00 47.05 424 MET F N 1
ATOM 10295 C CA . MET C 1 423 ? 2.557 80.738 220.762 1.00 51.77 424 MET F CA 1
ATOM 10296 C C . MET C 1 423 ? 1.117 80.396 220.392 1.00 52.49 424 MET F C 1
ATOM 10297 O O . MET C 1 423 ? 0.192 81.181 220.673 1.00 49.31 424 MET F O 1
ATOM 10302 N N . CYS C 1 424 ? 0.938 79.233 219.752 1.00 49.95 425 CYS F N 1
ATOM 10303 C CA . CYS C 1 424 ? -0.368 78.697 219.451 1.00 54.42 425 CYS F CA 1
ATOM 10304 C C . CYS C 1 424 ? -1.120 79.638 218.531 1.00 51.36 425 CYS F C 1
ATOM 10305 O O . CYS C 1 424 ? -2.158 80.192 218.914 1.00 57.29 425 CYS F O 1
ATOM 10308 N N . GLY C 1 425 ? -0.570 79.832 217.339 1.00 54.05 426 GLY F N 1
ATOM 10309 C CA . GLY C 1 425 ? -1.249 80.569 216.264 1.00 54.97 426 GLY F CA 1
ATOM 10310 C C . GLY C 1 425 ? -2.085 79.579 215.479 1.00 59.98 426 GLY F C 1
ATOM 10311 O O . GLY C 1 425 ? -2.133 78.393 215.844 1.00 60.84 426 GLY F O 1
ATOM 10312 N N . ARG C 1 426 ? -2.725 80.040 214.396 1.00 60.20 427 ARG F N 1
ATOM 10313 C CA . ARG C 1 426 ? -3.812 79.282 213.764 1.00 50.99 427 ARG F CA 1
ATOM 10314 C C . ARG C 1 426 ? -3.537 77.814 213.590 1.00 46.24 427 ARG F C 1
ATOM 10315 O O . ARG C 1 426 ? -4.347 77.010 213.893 1.00 42.55 427 ARG F O 1
ATOM 10323 N N . GLY C 1 427 ? -2.395 77.453 213.068 1.00 48.64 428 GLY F N 1
ATOM 10324 C CA . GLY C 1 427 ? -2.196 76.083 212.719 1.00 47.84 428 GLY F CA 1
ATOM 10325 C C . GLY C 1 427 ? -1.927 75.210 213.925 1.00 50.43 428 GLY F C 1
ATOM 10326 O O . GLY C 1 427 ? -1.707 74.008 213.765 1.00 51.80 428 GLY F O 1
ATOM 10327 N N . LEU C 1 428 ? -1.846 75.811 215.106 1.00 49.14 429 LEU F N 1
ATOM 10328 C CA . LEU C 1 428 ? -1.900 75.044 216.357 1.00 58.52 429 LEU F CA 1
ATOM 10329 C C . LEU C 1 428 ? -3.339 74.982 216.983 1.00 59.49 429 LEU F C 1
ATOM 10330 O O . LEU C 1 428 ? -3.516 74.540 218.095 1.00 60.27 429 LEU F O 1
ATOM 10335 N N . ASP C 1 429 ? -4.359 75.417 216.253 1.00 58.00 430 ASP F N 1
ATOM 10336 C CA . ASP C 1 429 ? -5.731 75.283 216.692 1.00 57.18 430 ASP F CA 1
ATOM 10337 C C . ASP C 1 429 ? -6.001 75.821 218.076 1.00 54.47 430 ASP F C 1
ATOM 10338 O O . ASP C 1 429 ? -6.527 75.116 218.890 1.00 55.27 430 ASP F O 1
ATOM 10343 N N . PRO C 1 430 ? -5.638 77.069 218.354 1.00 50.68 431 PRO F N 1
ATOM 10344 C CA . PRO C 1 430 ? -6.284 77.600 219.513 1.00 45.67 431 PRO F CA 1
ATOM 10345 C C . PRO C 1 430 ? -7.790 77.347 219.393 1.00 49.44 431 PRO F C 1
ATOM 10346 O O . PRO C 1 430 ? -8.279 77.208 218.291 1.00 50.82 431 PRO F O 1
ATOM 10350 N N . ARG C 1 431 ? -8.528 77.321 220.500 1.00 51.30 432 ARG F N 1
ATOM 10351 C CA . ARG C 1 431 ? -9.972 77.270 220.408 1.00 51.89 432 ARG F CA 1
ATOM 10352 C C . ARG C 1 431 ? -10.488 78.519 219.719 1.00 50.02 432 ARG F C 1
ATOM 10353 O O . ARG C 1 431 ? -11.496 78.459 218.988 1.00 45.10 432 ARG F O 1
ATOM 10361 N N . PHE C 1 432 ? -9.866 79.648 220.053 1.00 49.57 433 PHE F N 1
ATOM 10362 C CA . PHE C 1 432 ? -10.235 80.976 219.524 1.00 52.13 433 PHE F CA 1
ATOM 10363 C C . PHE C 1 432 ? -8.990 81.823 219.427 1.00 58.44 433 PHE F C 1
ATOM 10364 O O . PHE C 1 432 ? -8.130 81.779 220.313 1.00 57.54 433 PHE F O 1
ATOM 10372 N N . ILE C 1 433 ? -8.893 82.594 218.349 1.00 59.41 434 ILE F N 1
ATOM 10373 C CA . ILE C 1 433 ? -7.739 83.447 218.140 1.00 56.64 434 ILE F CA 1
ATOM 10374 C C . ILE C 1 433 ? -8.182 84.764 217.552 1.00 60.58 434 ILE F C 1
ATOM 10375 O O . ILE C 1 433 ? -8.805 84.789 216.489 1.00 62.00 434 ILE F O 1
ATOM 10380 N N . PHE C 1 434 ? -7.887 85.856 218.260 1.00 58.07 435 PHE F N 1
ATOM 10381 C CA . PHE C 1 434 ? -8.318 87.190 217.822 1.00 61.01 435 PHE F CA 1
ATOM 10382 C C . PHE C 1 434 ? -7.104 88.131 217.738 1.00 66.24 435 PHE F C 1
ATOM 10383 O O . PHE C 1 434 ? -6.064 87.897 218.395 1.00 63.95 435 PHE F O 1
ATOM 10391 N N . ALA C 1 435 ? -7.199 89.159 216.891 1.00 68.22 436 ALA F N 1
ATOM 10392 C CA . ALA C 1 435 ? -6.046 90.067 216.668 1.00 63.61 436 ALA F CA 1
ATOM 10393 C C . ALA C 1 435 ? -6.390 91.507 216.962 1.00 64.86 436 ALA F C 1
ATOM 10394 O O . ALA C 1 435 ? -7.513 91.952 216.716 1.00 58.27 436 ALA F O 1
ATOM 10396 N N . TRP C 1 436 ? -5.418 92.223 217.521 1.00 66.29 437 TRP F N 1
ATOM 10397 C CA . TRP C 1 436 ? -5.526 93.673 217.675 1.00 69.92 437 TRP F CA 1
ATOM 10398 C C . TRP C 1 436 ? -5.231 94.330 216.320 1.00 62.96 437 TRP F C 1
ATOM 10399 O O . TRP C 1 436 ? -4.336 93.874 215.600 1.00 59.13 437 TRP F O 1
ATOM 10410 N N . PRO C 1 437 ? -5.997 95.372 215.943 1.00 64.06 438 PRO F N 1
ATOM 10411 C CA . PRO C 1 437 ? -5.743 96.034 214.645 1.00 68.35 438 PRO F CA 1
ATOM 10412 C C . PRO C 1 437 ? -4.276 96.387 214.465 1.00 65.58 438 PRO F C 1
ATOM 10413 O O . PRO C 1 437 ? -3.713 96.226 213.385 1.00 78.55 438 PRO F O 1
ATOM 10417 N N . ASN C 1 438 ? -3.641 96.801 215.545 1.00 64.80 439 ASN F N 1
ATOM 10418 C CA . ASN C 1 438 ? -2.221 97.126 215.508 1.00 66.98 439 ASN F CA 1
ATOM 10419 C C . ASN C 1 438 ? -1.239 95.977 215.289 1.00 64.50 439 ASN F C 1
ATOM 10420 O O . ASN C 1 438 ? -0.082 96.219 214.971 1.00 69.26 439 ASN F O 1
ATOM 10425 N N . SER C 1 439 ? -1.669 94.728 215.433 1.00 70.50 440 SER F N 1
ATOM 10426 C CA . SER C 1 439 ? -0.737 93.579 215.350 1.00 64.51 440 SER F CA 1
ATOM 10427 C C . SER C 1 439 ? -0.328 93.277 213.925 1.00 62.01 440 SER F C 1
ATOM 10428 O O . SER C 1 439 ? -0.990 93.715 212.993 1.00 63.94 440 SER F O 1
ATOM 10431 N N . ARG C 1 440 ? 0.737 92.493 213.779 1.00 64.57 441 ARG F N 1
ATOM 10432 C CA . ARG C 1 440 ? 1.307 92.143 212.493 1.00 76.19 441 ARG F CA 1
ATOM 10433 C C . ARG C 1 440 ? 1.756 90.672 212.541 1.00 78.81 441 ARG F C 1
ATOM 10434 O O . ARG C 1 440 ? 2.661 90.315 213.298 1.00 80.99 441 ARG F O 1
ATOM 10442 N N . THR C 1 441 ? 1.127 89.836 211.715 1.00 80.01 442 THR F N 1
ATOM 10443 C CA . THR C 1 441 ? 1.460 88.410 211.592 1.00 74.47 442 THR F CA 1
ATOM 10444 C C . THR C 1 441 ? 2.145 88.194 210.254 1.00 74.31 442 THR F C 1
ATOM 10445 O O . THR C 1 441 ? 1.651 88.658 209.230 1.00 81.29 442 THR F O 1
ATOM 10449 N N . ALA C 1 442 ? 3.253 87.471 210.249 1.00 65.77 443 ALA F N 1
ATOM 10450 C CA . ALA C 1 442 ? 4.005 87.285 209.025 1.00 70.28 443 ALA F CA 1
ATOM 10451 C C . ALA C 1 442 ? 5.150 86.290 209.195 1.00 69.23 443 ALA F C 1
ATOM 10452 O O . ALA C 1 442 ? 5.631 86.065 210.317 1.00 67.67 443 ALA F O 1
ATOM 10454 N N . VAL C 1 443 ? 5.576 85.713 208.067 1.00 64.01 444 VAL F N 1
ATOM 10455 C CA . VAL C 1 443 ? 6.608 84.671 208.050 1.00 66.67 444 VAL F CA 1
ATOM 10456 C C . VAL C 1 443 ? 7.953 85.118 208.630 1.00 75.55 444 VAL F C 1
ATOM 10457 O O . VAL C 1 443 ? 8.613 84.350 209.332 1.00 76.60 444 VAL F O 1
ATOM 10461 N N . MET C 1 444 ? 8.364 86.347 208.313 1.00 90.55 445 MET F N 1
ATOM 10462 C CA . MET C 1 444 ? 9.559 86.954 208.910 1.00 94.33 445 MET F CA 1
ATOM 10463 C C . MET C 1 444 ? 9.446 88.464 208.796 1.00 96.28 445 MET F C 1
ATOM 10464 O O . MET C 1 444 ? 8.364 88.977 208.509 1.00 93.38 445 MET F O 1
ATOM 10469 N N . GLY C 1 445 ? 10.534 89.174 209.072 1.00 106.26 446 GLY F N 1
ATOM 10470 C CA . GLY C 1 445 ? 10.555 90.636 208.977 1.00 107.94 446 GLY F CA 1
ATOM 10471 C C . GLY C 1 445 ? 11.208 91.117 207.695 1.00 107.17 446 GLY F C 1
ATOM 10472 O O . GLY C 1 445 ? 12.079 90.447 207.132 1.00 89.49 446 GLY F O 1
ATOM 10473 N N . GLY C 1 446 ? 10.781 92.286 207.229 1.00 117.12 447 GLY F N 1
ATOM 10474 C CA . GLY C 1 446 ? 11.414 92.927 206.081 1.00 124.66 447 GLY F CA 1
ATOM 10475 C C . GLY C 1 446 ? 12.916 92.910 206.260 1.00 127.77 447 GLY F C 1
ATOM 10476 O O . GLY C 1 446 ? 13.668 92.656 205.310 1.00 125.70 447 GLY F O 1
ATOM 10477 N N . ALA C 1 447 ? 13.338 93.180 207.494 1.00 128.69 448 ALA F N 1
ATOM 10478 C CA . ALA C 1 447 ? 14.706 92.930 207.945 1.00 127.47 448 ALA F CA 1
ATOM 10479 C C . ALA C 1 447 ? 15.354 91.724 207.240 1.00 127.33 448 ALA F C 1
ATOM 10480 O O . ALA C 1 447 ? 16.320 91.883 206.496 1.00 117.69 448 ALA F O 1
ATOM 10482 N N . GLN C 1 448 ? 14.794 90.533 207.460 1.00 127.51 449 GLN F N 1
ATOM 10483 C CA . GLN C 1 448 ? 15.366 89.277 206.943 1.00 129.27 449 GLN F CA 1
ATOM 10484 C C . GLN C 1 448 ? 14.921 88.922 205.522 1.00 127.26 449 GLN F C 1
ATOM 10485 O O . GLN C 1 448 ? 15.397 87.935 204.952 1.00 105.04 449 GLN F O 1
ATOM 10491 N N . ALA C 1 449 ? 13.990 89.700 204.969 1.00 131.74 450 ALA F N 1
ATOM 10492 C CA . ALA C 1 449 ? 13.490 89.477 203.610 1.00 125.35 450 ALA F CA 1
ATOM 10493 C C . ALA C 1 449 ? 14.538 89.856 202.564 1.00 117.03 450 ALA F C 1
ATOM 10494 O O . ALA C 1 449 ? 14.994 89.019 201.784 1.00 87.99 450 ALA F O 1
ATOM 10496 N N . GLY C 1 450 ? 14.929 91.125 202.568 1.00 127.06 451 GLY F N 1
ATOM 10497 C CA . GLY C 1 450 ? 15.927 91.621 201.629 1.00 128.63 451 GLY F CA 1
ATOM 10498 C C . GLY C 1 450 ? 17.268 90.920 201.732 1.00 122.22 451 GLY F C 1
ATOM 10499 O O . GLY C 1 450 ? 18.041 90.939 200.780 1.00 105.21 451 GLY F O 1
ATOM 10500 N N . LYS C 1 451 ? 17.548 90.319 202.889 1.00 122.96 452 LYS F N 1
ATOM 10501 C CA . LYS C 1 451 ? 18.773 89.541 203.079 1.00 120.72 452 LYS F CA 1
ATOM 10502 C C . LYS C 1 451 ? 18.688 88.221 202.330 1.00 108.95 452 LYS F C 1
ATOM 10503 O O . LYS C 1 451 ? 19.663 87.776 201.743 1.00 106.45 452 LYS F O 1
ATOM 10509 N N . VAL C 1 452 ? 17.512 87.607 202.351 1.00 104.29 453 VAL F N 1
ATOM 10510 C CA . VAL C 1 452 ? 17.282 86.337 201.665 1.00 110.04 453 VAL F CA 1
ATOM 10511 C C . VAL C 1 452 ? 17.221 86.549 200.152 1.00 115.16 453 VAL F C 1
ATOM 10512 O O . VAL C 1 452 ? 17.876 85.834 199.400 1.00 119.10 453 VAL F O 1
ATOM 10516 N N . LEU C 1 453 ? 16.425 87.522 199.711 1.00 124.73 454 LEU F N 1
ATOM 10517 C CA . LEU C 1 453 ? 16.300 87.832 198.282 1.00 131.67 454 LEU F CA 1
ATOM 10518 C C . LEU C 1 453 ? 17.678 88.199 197.709 1.00 131.13 454 LEU F C 1
ATOM 10519 O O . LEU C 1 453 ? 18.061 87.736 196.632 1.00 129.33 454 LEU F O 1
ATOM 10524 N N . ARG C 1 454 ? 18.418 89.012 198.459 1.00 123.32 455 ARG F N 1
ATOM 10525 C CA . ARG C 1 454 ? 19.792 89.377 198.127 1.00 121.37 455 ARG F CA 1
ATOM 10526 C C . ARG C 1 454 ? 20.651 88.143 197.976 1.00 117.82 455 ARG F C 1
ATOM 10527 O O . ARG C 1 454 ? 21.182 87.859 196.908 1.00 114.92 455 ARG F O 1
ATOM 10535 N N . ILE C 1 455 ? 20.760 87.399 199.064 1.00 121.12 456 ILE F N 1
ATOM 10536 C CA . ILE C 1 455 ? 21.690 86.287 199.142 1.00 127.46 456 ILE F CA 1
ATOM 10537 C C . ILE C 1 455 ? 21.309 85.157 198.164 1.00 132.37 456 ILE F C 1
ATOM 10538 O O . ILE C 1 455 ? 22.199 84.523 197.596 1.00 140.23 456 ILE F O 1
ATOM 10543 N N . VAL C 1 456 ? 20.011 84.934 197.933 1.00 131.97 457 VAL F N 1
ATOM 10544 C CA . VAL C 1 456 ? 19.567 83.886 196.991 1.00 128.66 457 VAL F CA 1
ATOM 10545 C C . VAL C 1 456 ? 19.824 84.223 195.517 1.00 138.06 457 VAL F C 1
ATOM 10546 O O . VAL C 1 456 ? 19.743 83.336 194.666 1.00 138.28 457 VAL F O 1
ATOM 10550 N N . THR C 1 457 ? 20.105 85.493 195.214 1.00 147.75 458 THR F N 1
ATOM 10551 C CA . THR C 1 457 ? 20.644 85.883 193.893 1.00 140.68 458 THR F CA 1
ATOM 10552 C C . THR C 1 457 ? 22.157 86.202 193.943 1.00 131.35 458 THR F C 1
ATOM 10553 O O . THR C 1 457 ? 22.864 86.074 192.943 1.00 128.39 458 THR F O 1
ATOM 10557 N N . GLU C 1 458 ? 22.645 86.603 195.111 1.00 125.45 459 GLU F N 1
ATOM 10558 C CA . GLU C 1 458 ? 24.036 87.008 195.271 1.00 133.65 459 GLU F CA 1
ATOM 10559 C C . GLU C 1 458 ? 25.001 85.858 194.996 1.00 142.07 459 GLU F C 1
ATOM 10560 O O . GLU C 1 458 ? 25.762 85.906 194.028 1.00 148.36 459 GLU F O 1
ATOM 10566 N N . GLU C 1 459 ? 24.938 84.828 195.843 1.00 155.06 460 GLU F N 1
ATOM 10567 C CA . GLU C 1 459 ? 25.903 83.708 195.855 1.00 152.99 460 GLU F CA 1
ATOM 10568 C C . GLU C 1 459 ? 25.160 82.358 195.813 1.00 149.78 460 GLU F C 1
ATOM 10569 O O . GLU C 1 459 ? 25.241 81.534 196.730 1.00 135.70 460 GLU F O 1
ATOM 10575 N N . LYS C 1 460 ? 24.474 82.144 194.693 1.00 147.94 461 LYS F N 1
ATOM 10576 C CA . LYS C 1 460 ? 23.508 81.051 194.520 1.00 137.28 461 LYS F CA 1
ATOM 10577 C C . LYS C 1 460 ? 24.198 79.781 194.021 1.00 134.14 461 LYS F C 1
ATOM 10578 O O . LYS C 1 460 ? 23.606 78.700 194.017 1.00 124.08 461 LYS F O 1
ATOM 10584 N N . ALA C 1 468 ? 28.650 91.765 193.920 1.00 134.22 469 ALA F N 1
ATOM 10585 C CA . ALA C 1 468 ? 29.866 92.507 193.621 1.00 135.34 469 ALA F CA 1
ATOM 10586 C C . ALA C 1 468 ? 29.643 94.033 193.592 1.00 136.38 469 ALA F C 1
ATOM 10587 O O . ALA C 1 468 ? 30.336 94.734 192.850 1.00 146.81 469 ALA F O 1
ATOM 10589 N N . ASP C 1 469 ? 28.706 94.548 194.403 1.00 130.92 470 ASP F N 1
ATOM 10590 C CA . ASP C 1 469 ? 28.290 95.971 194.329 1.00 130.24 470 ASP F CA 1
ATOM 10591 C C . ASP C 1 469 ? 27.156 96.375 195.316 1.00 131.11 470 ASP F C 1
ATOM 10592 O O . ASP C 1 469 ? 26.352 95.534 195.693 1.00 125.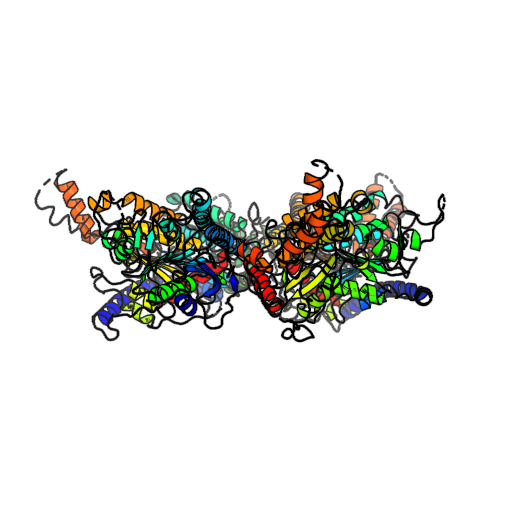53 470 ASP F O 1
ATOM 10597 N N . PRO C 1 470 ? 27.077 97.673 195.713 1.00 142.51 471 PRO F N 1
ATOM 10598 C CA . PRO C 1 470 ? 25.908 98.190 196.459 1.00 142.17 471 PRO F CA 1
ATOM 10599 C C . PRO C 1 470 ? 24.742 98.602 195.559 1.00 147.26 471 PRO F C 1
ATOM 10600 O O . PRO C 1 470 ? 23.747 99.140 196.053 1.00 149.99 471 PRO F O 1
ATOM 10604 N N . LYS C 1 471 ? 24.891 98.372 194.252 1.00 162.08 472 LYS F N 1
ATOM 10605 C CA . LYS C 1 471 ? 23.851 98.621 193.245 1.00 166.45 472 LYS F CA 1
ATOM 10606 C C . LYS C 1 471 ? 22.751 97.563 193.349 1.00 167.07 472 LYS F C 1
ATOM 10607 O O . LYS C 1 471 ? 21.561 97.889 193.328 1.00 165.12 472 LYS F O 1
ATOM 10613 N N . MET C 1 472 ? 23.158 96.299 193.450 1.00 167.86 473 MET F N 1
ATOM 10614 C CA . MET C 1 472 ? 22.227 95.192 193.699 1.00 170.34 473 MET F CA 1
ATOM 10615 C C . MET C 1 472 ? 22.700 94.326 194.877 1.00 159.41 473 MET F C 1
ATOM 10616 O O . MET C 1 472 ? 22.628 93.099 194.820 1.00 156.38 473 MET F O 1
ATOM 10621 N N . LEU C 1 473 ? 23.204 94.966 195.931 1.00 152.53 474 LEU F N 1
ATOM 10622 C CA . LEU C 1 473 ? 23.304 94.326 197.249 1.00 149.01 474 LEU F CA 1
ATOM 10623 C C . LEU C 1 473 ? 22.356 95.112 198.139 1.00 136.98 474 LEU F C 1
ATOM 10624 O O . LEU C 1 473 ? 21.201 94.730 198.296 1.00 132.44 474 LEU F O 1
ATOM 10629 N N . GLU C 1 474 ? 22.816 96.250 198.647 1.00 127.71 475 GLU F N 1
ATOM 10630 C CA . GLU C 1 474 ? 22.099 96.966 199.691 1.00 128.10 475 GLU F CA 1
ATOM 10631 C C . GLU C 1 474 ? 20.912 97.785 199.175 1.00 126.36 475 GLU F C 1
ATOM 10632 O O . GLU C 1 474 ? 20.144 98.324 199.971 1.00 127.80 475 GLU F O 1
ATOM 10638 N N . MET C 1 475 ? 20.750 97.867 197.857 1.00 127.27 476 MET F N 1
ATOM 10639 C CA . MET C 1 475 ? 19.539 98.441 197.276 1.00 134.36 476 MET F CA 1
ATOM 10640 C C . MET C 1 475 ? 18.315 97.569 197.588 1.00 137.41 476 MET F C 1
ATOM 10641 O O . MET C 1 475 ? 17.236 98.094 197.866 1.00 136.27 476 MET F O 1
ATOM 10646 N N . LEU C 1 476 ? 18.491 96.246 197.540 1.00 143.16 477 LEU F N 1
ATOM 10647 C CA . LEU C 1 476 ? 17.406 95.280 197.828 1.00 144.14 477 LEU F CA 1
ATOM 10648 C C . LEU C 1 476 ? 16.869 95.324 199.269 1.00 143.35 477 LEU F C 1
ATOM 10649 O O . LEU C 1 476 ? 15.675 95.117 199.476 1.00 125.88 477 LEU F O 1
ATOM 10654 N N . GLU C 1 477 ? 17.734 95.572 200.255 1.00 150.18 478 GLU F N 1
ATOM 10655 C CA . GLU C 1 477 ? 17.293 95.660 201.659 1.00 151.01 478 GLU F CA 1
ATOM 10656 C C . GLU C 1 477 ? 16.710 97.034 201.975 1.00 137.48 478 GLU F C 1
ATOM 10657 O O . GLU C 1 477 ? 15.686 97.135 202.647 1.00 131.75 478 GLU F O 1
ATOM 10663 N N . THR C 1 478 ? 17.358 98.087 201.485 1.00 130.18 479 THR F N 1
ATOM 10664 C CA . THR C 1 478 ? 16.830 99.444 201.631 1.00 129.18 479 THR F CA 1
ATOM 10665 C C . THR C 1 478 ? 15.463 99.601 200.914 1.00 128.72 479 THR F C 1
ATOM 10666 O O . THR C 1 478 ? 14.759 100.582 201.151 1.00 121.13 479 THR F O 1
ATOM 10670 N N . VAL C 1 479 ? 15.084 98.641 200.063 1.00 132.81 480 VAL F N 1
ATOM 10671 C CA . VAL C 1 479 ? 13.711 98.585 199.514 1.00 150.75 480 VAL F CA 1
ATOM 10672 C C . VAL C 1 479 ? 12.847 97.486 200.164 1.00 154.83 480 VAL F C 1
ATOM 10673 O O . VAL C 1 479 ? 11.743 97.774 200.636 1.00 164.90 480 VAL F O 1
ATOM 10677 N N . THR C 1 480 ? 13.349 96.249 200.209 1.00 151.22 481 THR F N 1
ATOM 10678 C CA . THR C 1 480 ? 12.538 95.085 200.615 1.00 144.23 481 THR F CA 1
ATOM 10679 C C . THR C 1 480 ? 12.147 95.131 202.093 1.00 132.32 481 THR F C 1
ATOM 10680 O O . THR C 1 480 ? 11.067 94.662 202.470 1.00 109.52 481 THR F O 1
ATOM 10684 N N . ALA C 1 481 ? 13.027 95.691 202.921 1.00 137.11 482 ALA F N 1
ATOM 10685 C CA . ALA C 1 481 ? 12.697 95.969 204.312 1.00 142.29 482 ALA F CA 1
ATOM 10686 C C . ALA C 1 481 ? 11.343 96.659 204.378 1.00 157.03 482 ALA F C 1
ATOM 10687 O O . ALA C 1 481 ? 10.396 96.127 204.952 1.00 178.03 482 ALA F O 1
ATOM 10689 N N . GLN C 1 482 ? 11.244 97.817 203.733 1.00 156.09 483 GLN F N 1
ATOM 10690 C CA . GLN C 1 482 ? 10.082 98.686 203.896 1.00 153.12 483 GLN F CA 1
ATOM 10691 C C . GLN C 1 482 ? 8.888 98.343 202.985 1.00 147.58 483 GLN F C 1
ATOM 10692 O O . GLN C 1 482 ? 7.836 98.974 203.084 1.00 133.77 483 GLN F O 1
ATOM 10698 N N . LYS C 1 483 ? 9.045 97.339 202.120 1.00 152.23 484 LYS F N 1
ATOM 10699 C CA . LYS C 1 483 ? 7.900 96.719 201.441 1.00 158.58 484 LYS F CA 1
ATOM 10700 C C . LYS C 1 483 ? 7.065 95.945 202.457 1.00 164.23 484 LYS F C 1
ATOM 10701 O O . LYS C 1 483 ? 5.860 96.181 202.593 1.00 168.76 484 LYS F O 1
ATOM 10707 N N . LEU C 1 484 ? 7.718 95.021 203.164 1.00 156.88 485 LEU F N 1
ATOM 10708 C CA . LEU C 1 484 ? 7.037 94.176 204.143 1.00 150.99 485 LEU F CA 1
ATOM 10709 C C . LEU C 1 484 ? 6.925 94.881 205.501 1.00 142.72 485 LEU F C 1
ATOM 10710 O O . LEU C 1 484 ? 5.851 94.858 206.111 1.00 137.54 485 LEU F O 1
ATOM 10715 N N . ASP C 1 485 ? 8.006 95.523 205.964 1.00 133.14 486 ASP F N 1
ATOM 10716 C CA . ASP C 1 485 ? 7.954 96.339 207.191 1.00 124.79 486 ASP F CA 1
ATOM 10717 C C . ASP C 1 485 ? 7.158 97.614 206.905 1.00 125.39 486 ASP F C 1
ATOM 10718 O O . ASP C 1 485 ? 7.695 98.719 206.956 1.00 120.85 486 ASP F O 1
ATOM 10723 N N . SER C 1 486 ? 5.869 97.424 206.615 1.00 140.00 487 SER F N 1
ATOM 10724 C CA . SER C 1 486 ? 4.919 98.483 206.229 1.00 142.77 487 SER F CA 1
ATOM 10725 C C . SER C 1 486 ? 3.604 97.826 205.819 1.00 139.26 487 SER F C 1
ATOM 10726 O O . SER C 1 486 ? 2.552 98.068 206.416 1.00 137.07 487 SER F O 1
ATOM 10729 N N . GLN C 1 487 ? 3.687 96.988 204.789 1.00 132.85 488 GLN F N 1
ATOM 10730 C CA . GLN C 1 487 ? 2.524 96.307 204.249 1.00 136.49 488 GLN F CA 1
ATOM 10731 C C . GLN C 1 487 ? 1.944 95.323 205.261 1.00 145.51 488 GLN F C 1
ATOM 10732 O O . GLN C 1 487 ? 0.730 95.270 205.433 1.00 140.58 488 GLN F O 1
ATOM 10738 N N . SER C 1 488 ? 2.824 94.587 205.948 1.00 154.49 489 SER F N 1
ATOM 10739 C CA . SER C 1 488 ? 2.454 93.450 206.827 1.00 149.63 489 SER F CA 1
ATOM 10740 C C . SER C 1 488 ? 1.217 93.663 207.711 1.00 133.88 489 SER F C 1
ATOM 10741 O O . SER C 1 488 ? 1.315 93.646 208.934 1.00 136.19 489 SER F O 1
ATOM 10744 N N . THR C 1 489 ? 0.050 93.811 207.091 1.00 117.60 490 THR F N 1
ATOM 10745 C CA . THR C 1 489 ? -1.123 94.303 207.799 1.00 110.33 490 THR F CA 1
ATOM 10746 C C . THR C 1 489 ? -1.855 93.203 208.573 1.00 102.59 490 THR F C 1
ATOM 10747 O O . THR C 1 489 ? -1.916 92.044 208.144 1.00 96.20 490 THR F O 1
ATOM 10751 N N . ALA C 1 490 ? -2.394 93.596 209.726 1.00 90.59 491 ALA F N 1
ATOM 10752 C CA . ALA C 1 490 ? -3.401 92.827 210.436 1.00 85.94 491 ALA F CA 1
ATOM 10753 C C . ALA C 1 490 ? -4.453 92.348 209.462 1.00 82.96 491 ALA F C 1
ATOM 10754 O O . ALA C 1 490 ? -4.861 91.184 209.485 1.00 85.44 491 ALA F O 1
ATOM 10756 N N . LEU C 1 491 ? -4.877 93.279 208.614 1.00 81.34 492 LEU F N 1
ATOM 10757 C CA . LEU C 1 491 ? -5.953 93.089 207.651 1.00 80.01 492 LEU F CA 1
ATOM 10758 C C . LEU C 1 491 ? -5.741 91.880 206.721 1.00 70.81 492 LEU F C 1
ATOM 10759 O O . LEU C 1 491 ? -6.672 91.170 206.393 1.00 70.64 492 LEU F O 1
ATOM 10764 N N . TYR C 1 492 ? -4.520 91.628 206.303 1.00 67.69 493 TYR F N 1
ATOM 10765 C CA . TYR C 1 492 ? -4.274 90.468 205.461 1.00 65.04 493 TYR F CA 1
ATOM 10766 C C . TYR C 1 492 ? -4.446 89.147 206.247 1.00 63.81 493 TYR F C 1
ATOM 10767 O O . TYR C 1 492 ? -4.877 88.113 205.704 1.00 61.18 493 TYR F O 1
ATOM 10776 N N . GLY C 1 493 ? -4.062 89.184 207.512 1.00 58.14 494 GLY F N 1
ATOM 10777 C CA . GLY C 1 493 ? -4.138 88.016 208.371 1.00 58.48 494 GLY F CA 1
ATOM 10778 C C . GLY C 1 493 ? -5.588 87.656 208.572 1.00 50.22 494 GLY F C 1
ATOM 10779 O O . GLY C 1 493 ? -5.975 86.568 208.220 1.00 50.21 494 GLY F O 1
ATOM 10780 N N . THR C 1 494 ? -6.391 88.591 209.065 1.00 47.66 495 THR F N 1
ATOM 10781 C CA . THR C 1 494 ? -7.807 88.328 209.301 1.00 57.72 495 THR F CA 1
ATOM 10782 C C . THR C 1 494 ? -8.588 88.043 208.015 1.00 62.27 495 THR F C 1
ATOM 10783 O O . THR C 1 494 ? -9.673 87.451 208.048 1.00 73.24 495 THR F O 1
ATOM 10787 N N . ALA C 1 495 ? -8.039 88.456 206.887 1.00 59.83 496 ALA F N 1
ATOM 10788 C CA . ALA C 1 495 ? -8.637 88.167 205.597 1.00 60.76 496 ALA F CA 1
ATOM 10789 C C . ALA C 1 495 ? -8.217 86.782 205.134 1.00 58.13 496 ALA F C 1
ATOM 10790 O O . ALA C 1 495 ? -8.967 86.076 204.465 1.00 50.37 496 ALA F O 1
ATOM 10792 N N . SER C 1 496 ? -6.999 86.390 205.459 1.00 59.80 497 SER F N 1
ATOM 10793 C CA . SER C 1 496 ? -6.572 85.028 205.168 1.00 64.69 497 SER F CA 1
ATOM 10794 C C . SER C 1 496 ? -7.115 83.993 206.197 1.00 61.09 497 SER F C 1
ATOM 10795 O O . SER C 1 496 ? -6.804 82.810 206.103 1.00 61.43 497 SER F O 1
ATOM 10798 N N . LEU C 1 497 ? -7.910 84.462 207.163 1.00 56.81 498 LEU F N 1
ATOM 10799 C CA . LEU C 1 497 ? -8.467 83.652 208.236 1.00 63.14 498 LEU F CA 1
ATOM 10800 C C . LEU C 1 497 ? -7.376 83.104 209.166 1.00 60.81 498 LEU F C 1
ATOM 10801 O O . LEU C 1 497 ? -7.553 82.116 209.875 1.00 62.43 498 LEU F O 1
ATOM 10806 N N . TRP C 1 498 ? -6.248 83.794 209.171 1.00 59.72 499 TRP F N 1
ATOM 10807 C CA . TRP C 1 498 ? -5.189 83.562 210.138 1.00 58.79 499 TRP F CA 1
ATOM 10808 C C . TRP C 1 498 ? -5.625 83.829 211.575 1.00 59.57 499 TRP F C 1
ATOM 10809 O O . TRP C 1 498 ? -4.924 83.446 212.527 1.00 49.76 499 TRP F O 1
ATOM 10820 N N . ASP C 1 499 ? -6.749 84.534 211.720 1.00 54.86 500 ASP F N 1
ATOM 10821 C CA . ASP C 1 499 ? -7.375 84.713 212.993 1.00 51.57 500 ASP F CA 1
ATOM 10822 C C . ASP C 1 499 ? -8.881 84.775 212.820 1.00 55.81 500 ASP F C 1
ATOM 10823 O O . ASP C 1 499 ? -9.393 84.870 211.689 1.00 52.74 500 ASP F O 1
ATOM 10828 N N . ASP C 1 500 ? -9.591 84.722 213.949 1.00 53.71 501 ASP F N 1
ATOM 10829 C CA . ASP C 1 500 ? -11.056 84.706 213.959 1.00 56.25 501 ASP F CA 1
ATOM 10830 C C . ASP C 1 500 ? -11.639 86.109 213.950 1.00 55.24 501 ASP F C 1
ATOM 10831 O O . ASP C 1 500 ? -12.831 86.294 214.186 1.00 57.52 501 ASP F O 1
ATOM 10836 N N . GLY C 1 501 ? -10.804 87.092 213.639 1.00 58.08 502 GLY F N 1
ATOM 10837 C CA . GLY C 1 501 ? -11.242 88.477 213.560 1.00 61.68 502 GLY F CA 1
ATOM 10838 C C . GLY C 1 501 ? -10.298 89.427 214.249 1.00 61.45 502 GLY F C 1
ATOM 10839 O O . GLY C 1 501 ? -9.320 89.021 214.891 1.00 55.79 502 GLY F O 1
ATOM 10840 N N . LEU C 1 502 ? -10.599 90.709 214.094 1.00 67.41 503 LEU F N 1
ATOM 10841 C CA . LEU C 1 502 ? -9.877 91.777 214.769 1.00 62.57 503 LEU F CA 1
ATOM 10842 C C . LEU C 1 502 ? -10.792 92.320 215.822 1.00 61.54 503 LEU F C 1
ATOM 10843 O O . LEU C 1 502 ? -12.014 92.362 215.630 1.00 64.69 503 LEU F O 1
ATOM 10848 N N . VAL C 1 503 ? -10.218 92.732 216.943 1.00 58.40 504 VAL F N 1
ATOM 10849 C CA . VAL C 1 503 ? -11.018 93.280 218.012 1.00 62.41 504 VAL F CA 1
ATOM 10850 C C . VAL C 1 503 ? -10.384 94.544 218.518 1.00 59.45 504 VAL F C 1
ATOM 10851 O O . VAL C 1 503 ? -9.166 94.668 218.501 1.00 56.17 504 VAL F O 1
ATOM 10855 N N . ASP C 1 504 ? -11.223 95.466 218.974 1.00 60.16 505 ASP F N 1
ATOM 10856 C CA . ASP C 1 504 ? -10.732 96.648 219.648 1.00 69.82 505 ASP F CA 1
ATOM 10857 C C . ASP C 1 504 ? -9.939 96.151 220.857 1.00 75.67 505 ASP F C 1
ATOM 10858 O O . ASP C 1 504 ? -10.454 95.357 221.647 1.00 85.22 505 ASP F O 1
ATOM 10863 N N . PRO C 1 505 ? -8.688 96.616 221.024 1.00 79.90 506 PRO F N 1
ATOM 10864 C CA . PRO C 1 505 ? -7.908 96.224 222.210 1.00 80.18 506 PRO F CA 1
ATOM 10865 C C . PRO C 1 505 ? -8.578 96.487 223.556 1.00 75.14 506 PRO F C 1
ATOM 10866 O O . PRO C 1 505 ? -8.292 95.802 224.535 1.00 81.02 506 PRO F O 1
ATOM 10870 N N . ARG C 1 506 ? -9.449 97.483 223.598 1.00 75.19 507 ARG F N 1
ATOM 10871 C CA . ARG C 1 506 ? -10.183 97.816 224.800 1.00 76.79 507 ARG F CA 1
ATOM 10872 C C . ARG C 1 506 ? -11.264 96.815 225.119 1.00 74.20 507 ARG F C 1
ATOM 10873 O O . ARG C 1 506 ? -11.718 96.788 226.232 1.00 66.16 507 ARG F O 1
ATOM 10881 N N . ASP C 1 507 ? -11.704 96.024 224.143 1.00 79.53 508 ASP F N 1
ATOM 10882 C CA . ASP C 1 507 ? -12.670 94.944 224.404 1.00 77.31 508 ASP F CA 1
ATOM 10883 C C . ASP C 1 507 ? -12.025 93.651 224.971 1.00 69.52 508 ASP F C 1
ATOM 10884 O O . ASP C 1 507 ? -12.736 92.720 225.313 1.00 58.23 508 ASP F O 1
ATOM 10889 N N . SER C 1 508 ? -10.696 93.573 225.044 1.00 65.04 509 SER F N 1
ATOM 10890 C CA . SER C 1 508 ? -10.038 92.308 225.373 1.00 68.30 509 SER F CA 1
ATOM 10891 C C . SER C 1 508 ? -10.467 91.548 226.647 1.00 67.58 509 SER F C 1
ATOM 10892 O O . SER C 1 508 ? -10.495 90.323 226.645 1.00 65.53 509 SER F O 1
ATOM 10895 N N . ARG C 1 509 ? -10.807 92.244 227.721 1.00 66.43 510 ARG F N 1
ATOM 10896 C CA . ARG C 1 509 ? -11.186 91.551 228.953 1.00 65.28 510 ARG F CA 1
ATOM 10897 C C . ARG C 1 509 ? -12.573 90.939 228.799 1.00 63.68 510 ARG F C 1
ATOM 10898 O O . ARG C 1 509 ? -12.718 89.742 228.939 1.00 65.54 510 ARG F O 1
ATOM 10906 N N . ARG C 1 510 ? -13.583 91.745 228.481 1.00 60.25 511 ARG F N 1
ATOM 10907 C CA . ARG C 1 510 ? -14.923 91.215 228.346 1.00 62.95 511 ARG F CA 1
ATOM 10908 C C . ARG C 1 510 ? -14.962 90.166 227.224 1.00 60.28 511 ARG F C 1
ATOM 10909 O O . ARG C 1 510 ? -15.787 89.256 227.239 1.00 58.87 511 ARG F O 1
ATOM 10917 N N . LEU C 1 511 ? -14.018 90.251 226.300 1.00 57.84 512 LEU F N 1
ATOM 10918 C CA . LEU C 1 511 ? -13.928 89.295 225.225 1.00 58.42 512 LEU F CA 1
ATOM 10919 C C . LEU C 1 511 ? -13.473 87.959 225.764 1.00 61.74 512 LEU F C 1
ATOM 10920 O O . LEU C 1 511 ? -14.137 86.938 225.554 1.00 63.85 512 LEU F O 1
ATOM 10925 N N . LEU C 1 512 ? -12.325 87.963 226.434 1.00 59.74 513 LEU F N 1
ATOM 10926 C CA . LEU C 1 512 ? -11.760 86.737 226.939 1.00 58.50 513 LEU F CA 1
ATOM 10927 C C . LEU C 1 512 ? -12.691 86.126 227.976 1.00 57.81 513 LEU F C 1
ATOM 10928 O O . LEU C 1 512 ? -12.809 84.902 228.074 1.00 57.11 513 LEU F O 1
ATOM 10933 N N . GLY C 1 513 ? -13.357 86.982 228.733 1.00 56.47 514 GLY F N 1
ATOM 10934 C CA . GLY C 1 513 ? -14.323 86.546 229.721 1.00 57.56 514 GLY F CA 1
ATOM 10935 C C . GLY C 1 513 ? -15.396 85.697 229.074 1.00 58.04 514 GLY F C 1
ATOM 10936 O O . GLY C 1 513 ? -15.803 84.683 229.622 1.00 63.09 514 GLY F O 1
ATOM 10937 N N . TYR C 1 514 ? -15.856 86.117 227.906 1.00 55.73 515 TYR F N 1
ATOM 10938 C CA . TYR C 1 514 ? -16.921 85.405 227.183 1.00 55.23 515 TYR F CA 1
ATOM 10939 C C . TYR C 1 514 ? -16.416 84.088 226.598 1.00 54.22 515 TYR F C 1
ATOM 10940 O O . TYR C 1 514 ? -17.150 83.101 226.565 1.00 54.70 515 TYR F O 1
ATOM 10949 N N . LEU C 1 515 ? -15.181 84.094 226.097 1.00 54.77 516 LEU F N 1
ATOM 10950 C CA . LEU C 1 515 ? -14.589 82.895 225.511 1.00 54.55 516 LEU F CA 1
ATOM 10951 C C . LEU C 1 515 ? -14.310 81.802 226.569 1.00 55.05 516 LEU F C 1
ATOM 10952 O O . LEU C 1 515 ? -14.457 80.611 226.289 1.00 57.01 516 LEU F O 1
ATOM 10957 N N . LEU C 1 516 ? -13.865 82.218 227.751 1.00 52.99 517 LEU F N 1
ATOM 10958 C CA . LEU C 1 516 ? -13.620 81.302 228.836 1.00 53.05 517 LEU F CA 1
ATOM 10959 C C . LEU C 1 516 ? -14.927 80.659 229.271 1.00 49.55 517 LEU F C 1
ATOM 10960 O O . LEU C 1 516 ? -14.964 79.490 229.573 1.00 53.96 517 LEU F O 1
ATOM 10965 N N . ASP C 1 517 ? -15.990 81.420 229.256 1.00 47.93 518 ASP F N 1
ATOM 10966 C CA . ASP C 1 517 ? -17.265 80.946 229.711 1.00 55.79 518 ASP F CA 1
ATOM 10967 C C . ASP C 1 517 ? -17.818 79.941 228.729 1.00 57.76 518 ASP F C 1
ATOM 10968 O O . ASP C 1 517 ? -18.356 78.907 229.141 1.00 61.51 518 ASP F O 1
ATOM 10973 N N . ILE C 1 518 ? -17.662 80.236 227.438 1.00 55.46 519 ILE F N 1
ATOM 10974 C CA . ILE C 1 518 ? -17.966 79.278 226.369 1.00 50.70 519 ILE F CA 1
ATOM 10975 C C . ILE C 1 518 ? -17.150 77.973 226.504 1.00 52.48 519 ILE F C 1
ATOM 10976 O O . ILE C 1 518 ? -17.691 76.855 226.333 1.00 45.44 519 ILE F O 1
ATOM 10981 N N . CYS C 1 519 ? -15.853 78.109 226.801 1.00 49.97 520 CYS F N 1
ATOM 10982 C CA . CYS C 1 519 ? -14.989 76.938 226.913 1.00 52.72 520 CYS F CA 1
ATOM 10983 C C . CYS C 1 519 ? -15.379 76.079 228.101 1.00 47.91 520 CYS F C 1
ATOM 10984 O O . CYS C 1 519 ? -15.448 74.894 227.985 1.00 50.53 520 CYS F O 1
ATOM 10987 N N . ALA C 1 520 ? -15.686 76.704 229.220 1.00 46.74 521 ALA F N 1
ATOM 10988 C CA . ALA C 1 520 ? -16.158 76.012 230.398 1.00 50.20 521 ALA F CA 1
ATOM 10989 C C . ALA C 1 520 ? -17.525 75.315 230.164 1.00 51.15 521 ALA F C 1
ATOM 10990 O O . ALA C 1 520 ? -17.712 74.161 230.507 1.00 53.59 521 ALA F O 1
ATOM 10992 N N . GLU C 1 521 ? -18.490 76.018 229.602 1.00 47.70 522 GLU F N 1
ATOM 10993 C CA . GLU C 1 521 ? -19.770 75.371 229.315 1.00 47.64 522 GLU F CA 1
ATOM 10994 C C . GLU C 1 521 ? -19.562 74.090 228.472 1.00 46.74 522 GLU F C 1
ATOM 10995 O O . GLU C 1 521 ? -20.218 73.078 228.682 1.00 53.28 522 GLU F O 1
ATOM 11001 N N . ALA C 1 522 ? -18.621 74.108 227.552 1.00 44.30 523 ALA F N 1
ATOM 11002 C CA . ALA C 1 522 ? -18.412 72.965 226.702 1.00 41.96 523 ALA F CA 1
ATOM 11003 C C . ALA C 1 522 ? -17.740 71.804 227.433 1.00 48.64 523 ALA F C 1
ATOM 11004 O O . ALA C 1 522 ? -18.049 70.629 227.203 1.00 52.17 523 ALA F O 1
ATOM 11006 N N . GLU C 1 523 ? -16.763 72.139 228.256 1.00 51.89 524 GLU F N 1
ATOM 11007 C CA . GLU C 1 523 ? -16.117 71.178 229.120 1.00 53.67 524 GLU F CA 1
ATOM 11008 C C . GLU C 1 523 ? -17.165 70.388 229.916 1.00 49.65 524 GLU F C 1
ATOM 11009 O O . GLU C 1 523 ? -17.039 69.198 230.064 1.00 46.15 524 GLU F O 1
ATOM 11015 N N . ALA C 1 524 ? -18.220 71.059 230.366 1.00 45.27 525 ALA F N 1
ATOM 11016 C CA . ALA C 1 524 ? -19.238 70.450 231.214 1.00 47.92 525 ALA F CA 1
ATOM 11017 C C . ALA C 1 524 ? -20.424 69.803 230.463 1.00 43.32 525 ALA F C 1
ATOM 11018 O O . ALA C 1 524 ? -21.300 69.250 231.103 1.00 45.45 525 ALA F O 1
ATOM 11020 N N . ARG C 1 525 ? -20.470 69.872 229.136 1.00 39.98 526 ARG F N 1
ATOM 11021 C CA . ARG C 1 525 ? -21.689 69.519 228.456 1.00 43.01 526 ARG F CA 1
ATOM 11022 C C . ARG C 1 525 ? -21.630 68.132 227.894 1.00 39.45 526 ARG F C 1
ATOM 11023 O O . ARG C 1 525 ? -20.813 67.874 227.024 1.00 42.76 526 ARG F O 1
ATOM 11031 N N . PRO C 1 526 ? -22.535 67.255 228.352 1.00 36.87 527 PRO F N 1
ATOM 11032 C CA . PRO C 1 526 ? -22.586 65.911 227.795 1.00 38.76 527 PRO F CA 1
ATOM 11033 C C . PRO C 1 526 ? -23.443 65.994 226.532 1.00 38.39 527 PRO F C 1
ATOM 11034 O O . PRO C 1 526 ? -24.475 66.664 226.565 1.00 39.67 527 PRO F O 1
ATOM 11038 N N . LEU C 1 527 ? -23.001 65.322 225.474 1.00 35.10 528 LEU F N 1
ATOM 11039 C CA . LEU C 1 527 ? -23.698 65.201 224.211 1.00 37.54 528 LEU F CA 1
ATOM 11040 C C . LEU C 1 527 ? -24.268 63.782 223.963 1.00 35.84 528 LEU F C 1
ATOM 11041 O O . LEU C 1 527 ? -23.754 62.839 224.499 1.00 38.97 528 LEU F O 1
ATOM 11046 N N . LYS C 1 528 ? -25.266 63.656 223.079 1.00 39.42 529 LYS F N 1
ATOM 11047 C CA . LYS C 1 528 ? -25.865 62.376 222.698 1.00 42.54 529 LYS F CA 1
ATOM 11048 C C . LYS C 1 528 ? -25.502 62.008 221.257 1.00 42.13 529 LYS F C 1
ATOM 11049 O O . LYS C 1 528 ? -26.216 62.342 220.324 1.00 53.60 529 LYS F O 1
ATOM 11055 N N . GLY C 1 529 ? -24.414 61.297 221.081 1.00 38.80 530 GLY F N 1
ATOM 11056 C CA . GLY C 1 529 ? -23.948 60.913 219.782 1.00 41.35 530 GLY F CA 1
ATOM 11057 C C . GLY C 1 529 ? -24.750 59.739 219.232 1.00 46.00 530 GLY F C 1
ATOM 11058 O O . GLY C 1 529 ? -25.418 59.058 219.976 1.00 45.65 530 GLY F O 1
ATOM 11059 N N . ASN C 1 530 ? -24.669 59.528 217.912 1.00 44.51 531 ASN F N 1
ATOM 11060 C CA . ASN C 1 530 ? -25.336 58.456 217.225 1.00 41.43 531 ASN F CA 1
ATOM 11061 C C . ASN C 1 530 ? -24.458 58.037 216.065 1.00 42.61 531 ASN F C 1
ATOM 11062 O O . ASN C 1 530 ? -23.614 58.797 215.613 1.00 42.91 531 ASN F O 1
ATOM 11067 N N . SER C 1 531 ? -24.689 56.845 215.548 1.00 37.06 532 SER F N 1
ATOM 11068 C CA . SER C 1 531 ? -23.836 56.314 214.530 1.00 36.43 532 SER F CA 1
ATOM 11069 C C . SER C 1 531 ? -23.771 57.111 213.225 1.00 38.40 532 SER F C 1
ATOM 11070 O O . SER C 1 531 ? -22.704 57.360 212.687 1.00 36.67 532 SER F O 1
ATOM 11073 N N . PHE C 1 532 ? -24.903 57.506 212.676 1.00 42.14 533 PHE F N 1
ATOM 11074 C CA . PHE C 1 532 ? -24.893 57.916 211.273 1.00 43.01 533 PHE F CA 1
ATOM 11075 C C . PHE C 1 532 ? -25.421 59.327 211.034 1.00 46.58 533 PHE F C 1
ATOM 11076 O O . PHE C 1 532 ? -25.534 59.758 209.902 1.00 48.07 533 PHE F O 1
ATOM 11084 N N . GLY C 1 533 ? -25.686 60.063 212.104 1.00 45.39 534 GLY F N 1
ATOM 11085 C CA . GLY C 1 533 ? -26.405 61.322 212.005 1.00 44.22 534 GLY F CA 1
ATOM 11086 C C . GLY C 1 533 ? -27.897 61.039 212.043 1.00 39.77 534 GLY F C 1
ATOM 11087 O O . GLY C 1 533 ? -28.328 59.970 211.742 1.00 36.00 534 GLY F O 1
ATOM 11088 N N . VAL C 1 534 ? -28.694 62.031 212.363 1.00 41.09 535 VAL F N 1
ATOM 11089 C CA . VAL C 1 534 ? -30.138 61.857 212.320 1.00 40.76 535 VAL F CA 1
ATOM 11090 C C . VAL C 1 534 ? -30.582 61.657 210.889 1.00 40.71 535 VAL F C 1
ATOM 11091 O O . VAL C 1 534 ? -30.280 62.483 210.033 1.00 47.44 535 VAL F O 1
ATOM 11095 N N . ALA C 1 535 ? -31.238 60.550 210.594 1.00 41.13 536 ALA F N 1
ATOM 11096 C CA . ALA C 1 535 ? -31.776 60.338 209.241 1.00 43.77 536 ALA F CA 1
ATOM 11097 C C . ALA C 1 535 ? -33.102 61.093 209.017 1.00 43.33 536 ALA F C 1
ATOM 11098 O O . ALA C 1 535 ? -33.996 61.014 209.837 1.00 47.97 536 ALA F O 1
ATOM 11100 N N . ARG C 1 536 ? -33.195 61.855 207.934 1.00 46.54 537 ARG F N 1
ATOM 11101 C CA . ARG C 1 536 ? -34.463 62.440 207.481 1.00 47.76 537 ARG F CA 1
ATOM 11102 C C . ARG C 1 536 ? -35.030 61.452 206.508 1.00 45.97 537 ARG F C 1
ATOM 11103 O O . ARG C 1 536 ? -34.651 61.425 205.355 1.00 50.77 537 ARG F O 1
ATOM 11111 N N . PHE C 1 537 ? -35.906 60.589 206.980 1.00 50.34 538 PHE F N 1
ATOM 11112 C CA . PHE C 1 537 ? -36.265 59.410 206.182 1.00 51.60 538 PHE F CA 1
ATOM 11113 C C . PHE C 1 537 ? -37.119 59.735 204.959 1.00 55.97 538 PHE F C 1
ATOM 11114 O O . PHE C 1 537 ? -36.835 59.270 203.857 1.00 59.77 538 PHE F O 1
#

Nearest PDB structures (foldseek):
  5ikl-assembly1_D-2  TM=1.002E+00  e=0.000E+00  Pseudomonas aeruginosa PAO1
  5ikl-assembly1_B-2  TM=9.975E-01  e=7.521E-99  Pseudomonas aeruginosa PAO1
  5ikl-assembly1_F-2  TM=9.815E-01  e=6.591E-83  Pseudomonas aeruginosa PAO1
  8j7d-assembly1_C  TM=9.202E-01  e=3.519E-59  Homo sapiens
  8j78-assembly1_J  TM=9.078E-01  e=4.904E-58  Homo sapiens

Secondary structure (DSSP, 8-state):
-B------TTSHHHHHHHHHHHHHHHHHHHHHHHHHHHHHSSHHHHHHTT---HHHHHHHHSPTT---EE--TTTTTT----TTEEEEEEESSS-EEEEEEE-TTSTTS-B-HHHHHHHHHHHHHHHHHT--EEEEE----B-GGGSTTTHHHHHHHHHHHHHHHHHT--EEEEE-SEEEGGGGHHHHTSSEEEEESSS-EEESS--------HHHHHBHHIIIIII---SEEESSHHHHHHHHHHHHHHS--GGGSPP---PPPSS-GGGGGGTS-SSTTS---THHHHHHHSGGGB-EEESTTT-SSEEEEEEEETTEEEEEEEESS-B-HHHHHHHHHHHHHHHHTT--EEEEEEE--B--SHHHHHTTHHHHHHHHHHHHHH--S-EEEEEEEEEEHHHHHHTT-GGG--SEEEE-TT-EEESS-HHHHHHHHHHHHTT---HHHHHHHHHHHHHHHHHHTBHHHHHHTTSSS-B--GGGHHHHHHHHHHHHHHHHH------SS-----/-B----S-TT-SHHHHHHHHHHHHHHHHHHHHHHHHHHHHTTHHHHHHHT---HHHHHHHHSPTT---EEE-TTTTTT----TTEEEEEEEETTEEEEEEEE-TTSTTS-B-HHHHHHHHHHHHHHHHHT--EEEEE--BSB-TTTHHHHHHHHHHHHHHHHHHHHHT--EEEEE-SBB-GGGGHHHHTSSEEEEESSS-B--SS--------HHHHHBHHIIIIII---SEEESSHHHHHHHHHHHHHHS--GGGSPP---PPPSS-GGGGGGSS-SSTTS---THHHHHHHSGGGB-EEESTTT-SSEEEEEEEETTEEEEEEEESS-B-HHHHHHHHHHHHHHHHTT--EEEEEEE--B--SHHHHHTTHHHHHHHHHHHHHH--S-EEEEEEEEEETHHHHHTT-GGG--SEEEE-TT-EEESS-HHHHHHHHHHHHHT---SHHHHHHHHHHHHTTTTBHHHHHHTTSSS-B--GGGHHHHHHHHHHHHHHHHH------SS-----/---HHHHHHHHSPTT---EE--TTTTTTT---TTEEEEEEEETTEEEEEEEE--TGGG----HHHHHHHHHHHHHHHHHT--EEEEE----S-TTTHHHHHHHHHHHHHHHHHT--EEEEE-SEEEGGGGHHHHT-SEEEEETTT-EEESS--------HHHHHBHHHIIIII---SEEESSHHHHHHHHHHHHHTS-TGGGSPP------SS-SS-TTSSS-SSS-S---HHHHHHHHSGGG--EE-SGGG-SSEEEEEEEETTEEEEEEEESS-B-HHHHHHHHHHHHHHHHTT--EEEEEEE--B--SHHHHHTTHHHHHHHHHHHHHH--S-EEEEEEEEEETHHHHHTT-GGG--SEEEE-TT-EEESS-HHHHHHHHHHHHH----SSSSHHHHHHHHHHHHHH--HHHHHHTTSSS-B--GGGHHHHHHHHHHHHHHHHT------SS-----

Foldseek 3Di:
DFDDDPDDCPDDFQVVLLVLQVVLVCVVVVVLVVVVVLLVVCVVVCVVVVADFQVVLVVLQADPPWDWAWWLQQAQPPVVGNQQKTWTWIHGQNATAIEMEGRCSPPNRAGELSSLVLLLLSLLLCVQLLHAYEYADGHPYYDPVCCPSDVVSSVVSLVSLQVCQLQFRAYEYEFQAEQEAPRLSVLQSGDAYEFEAPRGFYYNDAQPVPHDDRCCRGHQCCCVPPVVSHPHYAHHSSRSSVVSSVVVNPDCFVVQFDDDDFAAAPDALSSLSRQQGPPQPDFDQCLNLCRHQFTPSDWAWFPCVQDVQWTWTWGDFPRAIAIETEGRAAQALSNLQRQLVRLVVCLVVLHEYEFEYAYQYHDDDDVRVVSPVPPSLVSLLVSLLPRPRAYEYEHEAECEASSVSSRCWPVSCHSFYEYRQNYFYFPHQLQVQLQVVLVVVVPCDDPVVSVCSSPVSRVVRRVCRGPSNCSNNPSHGYYDNSSCVNVVVVVVVVSNVRSVRGDRDGHDGGDDSD/DFDDDPPDLPDDLLVVLLVLLVVLVCVVVVVLVVVVVLLVVCVVVQVVVPADAQVSLVVLLADPPWDWAWWLQQAQVDPVGRFQKTWTWGDQQNATAIEMERRCSHPGRAGAPSNLVLLVLSLLLCVLLVHAAEYEDTHAYHDPVCCVVPVVVSCVSLVSLQVCLQQFRAYAYEFQAEQEAPSLSVLQSHDAYEFEAPHGFYYNDAQPVPGDDSCRGGHQCCCVPPVVSHPHYAHHSSRSSVVSSVVVNPDCFVVQFDDDDFAAAPDALSSLSRQQRSPQVDFHDCLVLCRHQFTPSDWAWPPCVQPVQWTWTWGDQVNAIAIEIEGRAEQALSNLQRLLVSLVVCLVVLHEYEQADAHQYHDDDPVRVVSPVPVSLVSLLVSLLPRPRAYEYEDEAELEASSVRSRDWDVSPHSAYEYRQNGWYANHQLQVVLVVVLVVVVVCPPCRVCSRVVSNVVRVVCIGVSVCSNNPRHRYYDSSSCVSVVVVVVSVSSVRSVRGDRDRDDRGDDSD/DDAFVRLVCLLADVPWDWDWWLQQAQPPVVGNQQKTWTWGDFLRFTATEIEGHCPVVYRDHDPRNLVVLVLSLLLCVLLLHAYEYEDAGVPPPVPCPVVSCVSLVSLQVCLQQFRAYAYEFQAEQEQVSLCVLQSGDAYEYEAPHGFHDNDAVVVDHDHRCRGGGPCCCCPPVLSHVYYAHHSSRSSVVSSVVVNPDCFCVQFDDDDFAAAPDDLQPVLPDADQAFLALDDPLVLCSRQFTNSDWDWACCVQDPAFTKTWGAFPNAIAMETEGSEAAALRSLLSQLVRLVVCLVVLHEYEQEARYQYHDDDPVSVVSQVPPSLVSLLVSLQPRDRAYEYEHEHEQEACSCSSSCWPVSPHSFYEYAQNYFYYHHALQCVLVCVQCVVPPCDDCVRHVVSSVPSRCVCVPPRGPSVCSNNPSHGYYDHSSCVNVVVVVVSVSSVRSVRGDRDGDDGGDDSD

B-factor: mean 66.33, std 25.28, range [30.88, 201.29]

Solvent-accessible surface area: 62157 Å² total; per-residue (Å²): 92,39,23,150,29,169,41,86,73,145,18,123,96,16,57,140,16,88,119,49,8,57,66,28,7,57,34,14,94,114,33,42,98,126,22,89,98,111,13,58,102,15,114,71,125,18,112,169,170,55,20,53,26,1,100,48,1,8,68,91,0,26,26,130,88,32,76,68,26,52,2,3,27,5,0,0,41,169,88,80,24,6,1,7,16,7,0,0,0,0,51,0,41,39,6,18,0,4,0,13,0,15,9,7,9,17,125,50,2,38,33,6,23,16,0,19,119,1,40,43,19,9,27,51,1,0,50,65,3,48,6,2,20,0,20,0,8,22,19,47,26,52,31,166,125,62,54,87,126,19,151,106,78,16,57,149,12,59,35,30,8,40,142,2,5,22,61,1,0,0,6,2,1,0,0,0,7,30,4,42,44,43,35,11,113,42,0,26,57,5,6,1,0,0,0,0,100,50,44,4,64,6,15,105,73,21,58,161,136,143,177,18,64,66,58,104,62,0,0,0,61,50,18,2,78,101,62,2,38,0,6,12,29,0,89,60,2,44,28,0,2,115,12,0,70,63,3,1,26,24,9,13,10,67,70,39,43,74,50,201,151,117,189,112,22,110,50,78,37,78,20,0,0,2,9,17,14,46,85,118,179,98,116,41,53,2,37,22,0,0,0,2,0,0,13,6,0,78,15,10,42,0,3,62,79,23,16,35,73,0,0,0,0,5,0,68,0,42,25,26,5,2,0,0,0,0,2,46,19,37,0,17,4,51,0,0,4,0,0,0,1,0,1,57,0,0,34,4,5,15,1,19,1,2,0,0,0,45,0,70,8,40,87,108,40,118,118,5,90,201,79,10,10,124,129,29,4,50,43,0,57,104,8,0,52,100,6,179,4,19,20,3,4,1,6,0,9,12,0,35,18,45,0,25,125,0,0,0,0,53,69,29,83,1,40,1,3,2,4,0,10,32,2,84,27,8,108,68,11,1,50,84,6,0,92,73,68,56,85,76,34,90,140,191,107,84,101,117,129,18,96,106,56,28,70,57,23,14,133,141,34,64,80,97,1,49,5,58,69,4,1,3,32,14,96,5,2,7,21,14,6,0,61,48,0,12,140,10,3,0,30,3,4,65,2,3,31,44,5,115,43,7,61,40,71,50,56,95,187,4,27,32,61,66,94,45,23,146,24,153,42,74,80,145,14,111,68,16,52,141,7,81,129,39,9,55,65,36,10,55,40,12,86,75,22,38,94,100,29,75,78,110,9,39,144,15,128,78,143,16,138,184,181,46,26,47,12,1,88,58,0,7,75,83,0,32,25,132,89,33,74,63,24,55,2,3,20,1,0,0,65,150,104,112,24,5,4,3,18,8,0,0,0,0,50,0,43,39,7,13,0,3,0,14,0,18,7,16,10,15,137,41,0,24,47,6,40,12,0,23,100,2,42,47,22,10,18,56,0,0,55,64,1,46,6,2,18,0,20,1,6,22,32,16,40,44,21,165,128,43,24,97,131,22,144,99,96,24,55,149,9,59,34,31,7,39,140,2,5,23,63,1,0,1,6,2,1,0,0,0,8,20,4,16,49,42,29,13,107,39,1,36,57,5,5,1,0,0,0,0,81,54,40,6,68,10,18,108,70,21,63,163,140,143,172,19,59,56,67,132,55,0,0,0,66,45,22,2,70,104,54,1,40,1,4,10,22,0,89,59,1,42,23,0,0,93,16,0,63,35,2,1,26,25,9,15,12,65,48,43,45,76,54,216,146,126,149,108,22,113,47,83,31,68,13,0,0,0,1,12,14,43,73,79,167,118,116,33,58,6,38,22,0,0,0,3,0,0,7,4,0,56,17,13,39,0,2,58,82,22,17,35,76,0,0,0,0,7,0,66,0,40,16,21,5,0,0,0,0,0,2,46,18,34,0,16,4,46,0,0,3,1,0,0,2,0,1,56,0,0,36,3,5,22,2,19,0,2,0,1,0,43,2,70,5,45,83,117,39,109,121,4,87,199,83,13,10,124,126,29,4,50,43,0,57,106,10,0,55,109,12,211,4,22,18,1,4,2,5,1,7,13,0,38,19,47,0,27,118,0,0,0,0,52,69,30,79,1,41,0,2,2,4,0,12,44,3,74,26,10,113,64,17,7,66,85,10,0,87,77,80,64,80,90,51,86,142,205,159,180,131,47,134,134,64,25,64,64,19,14,136,104,30,67,65,95,4,63,6,57,78,5,0,6,25,9,95,5,0,6,17,14,12,0,70,49,0,13,157,13,4,0,27,2,3,54,1,2,38,36,2,115,48,8,72,46,67,52,54,93,191,10,26,35,51,74,137,40,107,7,130,70,2,10,71,92,0,26,28,134,87,30,76,66,24,56,2,5,56,62,0,6,88,182,83,155,51,6,10,5,19,11,0,0,0,0,48,0,44,39,7,7,0,4,0,12,0,13,22,29,72,81,180,35,10,58,74,24,61,15,0,22,96,3,34,47,18,10,24,48,1,0,53,62,2,46,5,0,20,0,17,1,16,22,81,185,130,78,28,92,132,31,138,99,88,17,54,153,10,59,36,31,11,40,144,2,5,23,64,1,0,0,7,0,2,0,0,2,9,36,4,58,54,37,36,10,105,35,0,26,62,5,6,2,0,0,0,0,88,43,98,0,46,4,23,104,72,20,50,166,134,142,174,16,63,47,67,128,59,0,0,0,64,57,18,3,74,102,54,2,38,0,4,11,20,0,92,59,1,40,26,0,2,91,16,0,62,46,3,0,26,18,12,12,10,69,72,34,49,80,48,217,150,122,192,88,17,130,104,85,29,143,126,13,124,60,38,25,55,93,71,0,81,111,100,16,55,0,62,74,0,0,21,47,2,0,9,9,21,119,45,18,37,0,1,60,84,22,15,44,66,0,1,0,0,4,0,64,0,46,28,26,4,0,0,0,0,0,0,19,6,27,0,19,3,48,0,0,2,2,0,0,1,0,1,43,0,0,41,4,4,23,1,20,0,2,0,1,0,4,2,69,8,38,70,108,41,110,108,1,97,208,76,10,8,128,131,30,3,51,48,0,58,108,12,0,44,101,5,174,6,8,15,1,3,2,4,0,0,0,0,10,24,43,0,21,130,0,0,0,0,51,70,32,70,0,35,0,1,2,2,1,61,27,1,41,26,15,109,65,4,0,46,84,18,0,94,74,82,24,80,86,63,81,132,203,141,67,10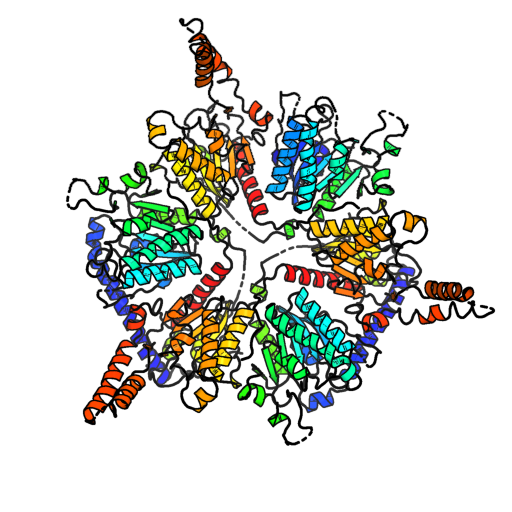2,171,130,50,94,104,29,24,96,67,9,19,129,118,56,44,73,133,18,54,8,64,116,3,1,2,16,10,95,5,1,7,53,21,42,8,85,56,2,12,139,13,4,2,29,3,4,54,2,2,29,36,2,97,47,7,64,45,65,53,47,95,195,12,25,35,51,74

CATH classification: 3.90.226.10 (+1 more: 3.90.226.10)

Radius of gyration: 39.03 Å; Cα contacts (8 Å, |Δi|>4): 3344; chains: 3; bounding box: 115×92×112 Å

GO terms:
  GO:0047925 geranoyl-CoA carboxylase activity (F, IDA)
  GO:0046247 terpene catabolic process (P, IDA)

Organism: Pseudomonas aeruginosa (strain ATCC 15692 / DSM 22644 / CIP 104116 / JCM 14847 / LMG 12228 / 1C / PRS 101 / PAO1) (NCBI:txid208964)